Protein 4MIT (pdb70)

Nearest PDB structures (foldseek):
  4mit-assembly1_A  TM=1.002E+00  e=1.288E-35  Entamoeba histolytica HM-3:IMSS
  4js0-assembly1_A  TM=9.914E-01  e=3.539E-26  Homo sapiens
  2ov2-assembly11_D-2  TM=9.942E-01  e=1.252E-25  Homo sapiens
  7y4a-assembly4_G  TM=9.820E-01  e=1.829E-25  Homo sapiens
  7kdc-assembly2_B  TM=9.775E-01  e=5.908E-24  Homo sapiens

Structure (mmCIF, N/CA/C/O backbone):
data_4MIT
#
_entry.id   4MIT
#
_cell.length_a   49.322
_cell.length_b   211.957
_cell.length_c   49.780
_cell.angle_alpha   90.00
_cell.angle_beta   102.85
_cell.angle_gamma   90.00
#
_symmetry.space_group_name_H-M   'P 1 21 1'
#
loop_
_entity.id
_entity.type
_entity.pdbx_description
1 polymer 'Rho family GTPase'
2 polymer 'Serine/threonine protein kinase PAK, putative'
3 non-polymer "GUANOSINE-5'-TRIPHOSPHATE"
4 non-polymer 'MAGNESIUM ION'
5 water water
#
loop_
_atom_site.group_PDB
_atom_site.id
_atom_site.type_symbol
_atom_site.label_atom_id
_atom_site.label_alt_id
_atom_site.label_comp_id
_atom_site.label_asym_id
_atom_site.label_entity_id
_atom_site.label_seq_id
_atom_site.pdbx_PDB_ins_code
_atom_site.Cartn_x
_atom_site.Cartn_y
_atom_site.Cartn_z
_atom_site.occupancy
_atom_site.B_iso_or_equiv
_atom_site.auth_seq_id
_atom_site.auth_comp_id
_atom_site.auth_asym_id
_atom_site.auth_atom_id
_atom_site.pdbx_PDB_model_num
ATOM 1 N N . PRO A 1 8 ? 74.836 -53.003 66.721 1.00 55.62 8 PRO A N 1
ATOM 2 C CA . PRO A 1 8 ? 73.689 -52.388 66.041 1.00 55.36 8 PRO A CA 1
ATOM 3 C C . PRO A 1 8 ? 73.613 -50.894 66.315 1.00 54.15 8 PRO A C 1
ATOM 4 O O . PRO A 1 8 ? 73.914 -50.462 67.428 1.00 61.92 8 PRO A O 1
ATOM 8 N N . THR A 1 9 ? 73.202 -50.130 65.303 1.00 49.91 9 THR A N 1
ATOM 9 C CA . THR A 1 9 ? 73.153 -48.669 65.361 1.00 47.14 9 THR A CA 1
ATOM 10 C C . THR A 1 9 ? 71.874 -48.121 65.986 1.00 46.70 9 THR A C 1
ATOM 11 O O . THR A 1 9 ? 70.771 -48.557 65.648 1.00 43.58 9 THR A O 1
ATOM 15 N N . SER A 1 10 ? 72.024 -47.142 66.868 1.00 42.68 10 SER A N 1
ATOM 16 C CA . SE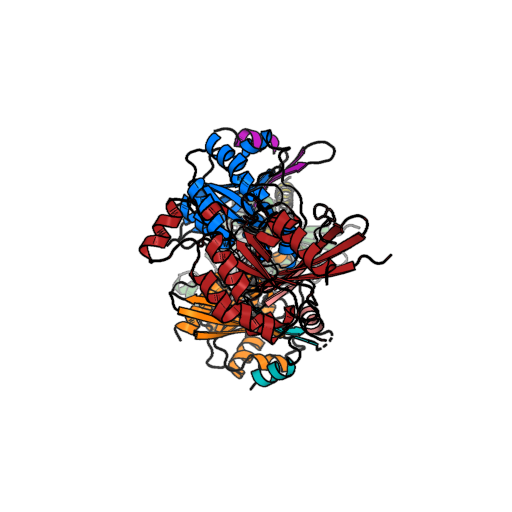R A 1 10 ? 70.884 -46.523 67.519 1.00 35.68 10 SER A CA 1
ATOM 17 C C . SER A 1 10 ? 70.491 -45.231 66.821 1.00 34.62 10 SER A C 1
ATOM 18 O O . SER A 1 10 ? 71.347 -44.394 66.542 1.00 37.58 10 SER A O 1
ATOM 21 N N . ILE A 1 11 ? 69.200 -45.073 66.540 1.00 30.47 11 ILE A N 1
ATOM 22 C CA . ILE A 1 11 ? 68.660 -43.824 66.004 1.00 28.33 11 ILE A CA 1
ATOM 23 C C . ILE A 1 11 ? 67.527 -43.321 66.900 1.00 29.31 11 ILE A C 1
ATOM 24 O O . ILE A 1 11 ? 66.615 -44.079 67.247 1.00 28.29 11 ILE A O 1
ATOM 29 N N . LYS A 1 12 ? 67.597 -42.058 67.303 1.00 29.50 12 LYS A N 1
ATOM 30 C CA . LYS A 1 12 ? 66.525 -41.460 68.089 1.00 27.17 12 LYS A CA 1
ATOM 31 C C . LYS A 1 12 ? 65.655 -40.531 67.257 1.00 25.14 12 LYS A C 1
ATOM 32 O O . LYS A 1 12 ? 66.110 -39.490 66.799 1.00 24.51 12 LYS A O 1
ATOM 38 N N . LEU A 1 13 ? 64.396 -40.907 67.082 1.00 26.76 13 LEU A N 1
ATOM 39 C CA . LEU A 1 13 ? 63.427 -40.082 66.363 1.00 23.51 13 LEU A CA 1
ATOM 40 C C . LEU A 1 13 ? 62.456 -39.443 67.349 1.00 19.52 13 LEU A C 1
ATOM 41 O O . LEU A 1 13 ? 61.898 -40.145 68.203 1.00 17.69 13 LEU A O 1
ATOM 46 N N . VAL A 1 14 ? 62.232 -38.133 67.225 1.00 19.73 14 VAL A N 1
ATOM 47 C CA . VAL A 1 14 ? 61.256 -37.449 68.074 1.00 17.04 14 VAL A CA 1
ATOM 48 C C . VAL A 1 14 ? 60.144 -36.812 67.235 1.00 21.19 14 VAL A C 1
ATOM 49 O O . VAL A 1 14 ? 60.437 -36.082 66.288 1.00 23.07 14 VAL A O 1
ATOM 53 N N . VAL A 1 15 ? 58.878 -37.067 67.585 1.00 19.31 15 VAL A N 1
ATOM 54 C CA . VAL A 1 15 ? 57.737 -36.465 66.876 1.00 20.56 15 VAL A CA 1
ATOM 55 C C . VAL A 1 15 ? 57.115 -35.328 67.670 1.00 19.68 15 VAL A C 1
ATOM 56 O O . VAL A 1 15 ? 56.882 -35.462 68.869 1.00 18.02 15 VAL A O 1
ATOM 60 N N . VAL A 1 16 ? 56.867 -34.198 67.018 1.00 16.52 16 VAL A N 1
ATOM 61 C CA . VAL A 1 16 ? 56.158 -33.106 67.677 1.00 16.81 16 VAL A CA 1
ATOM 62 C C . VAL A 1 16 ? 55.096 -32.532 66.736 1.00 23.71 16 VAL A C 1
ATOM 63 O O . VAL A 1 16 ? 55.100 -32.795 65.533 1.00 20.70 16 VAL A O 1
ATOM 67 N N . GLY A 1 17 ? 54.184 -31.745 67.281 1.00 24.17 17 GLY A N 1
ATOM 68 C CA . GLY A 1 17 ? 53.118 -31.191 66.476 1.00 23.85 17 GLY A CA 1
ATOM 69 C C . GLY A 1 17 ? 51.893 -31.024 67.335 1.00 24.77 17 GLY A C 1
ATOM 70 O O . GLY A 1 17 ? 51.815 -31.595 68.434 1.00 21.41 17 GLY A O 1
ATOM 71 N N . ASP A 1 18 ? 50.927 -30.273 66.813 1.00 22.02 18 ASP A N 1
ATOM 72 C CA . ASP A 1 18 ? 49.699 -29.976 67.532 1.00 23.03 18 ASP A CA 1
ATOM 73 C C . ASP A 1 18 ? 49.006 -31.239 68.035 1.00 24.51 18 ASP A C 1
ATOM 74 O O . ASP A 1 18 ? 49.210 -32.327 67.486 1.00 20.25 18 ASP A O 1
ATOM 79 N N . GLY A 1 19 ? 48.183 -31.084 69.071 1.00 23.64 19 GLY A N 1
ATOM 80 C CA . GLY A 1 19 ? 47.356 -32.169 69.563 1.00 19.89 19 GLY A CA 1
ATOM 81 C C . GLY A 1 19 ? 46.476 -32.691 68.445 1.00 26.58 19 GLY A C 1
ATOM 82 O O . GLY A 1 19 ? 45.994 -31.915 67.612 1.00 23.47 19 GLY A O 1
ATOM 83 N N . ALA A 1 20 ? 46.330 -34.010 68.378 1.00 23.35 20 ALA A N 1
ATOM 84 C CA . ALA A 1 20 ? 45.386 -34.634 67.454 1.00 25.65 20 ALA A CA 1
ATOM 85 C C . ALA A 1 20 ? 45.756 -34.533 65.982 1.00 24.18 20 ALA A C 1
ATOM 86 O O . ALA A 1 20 ? 44.942 -34.904 65.127 1.00 27.96 20 ALA A O 1
ATOM 88 N N . VAL A 1 21 ? 46.964 -34.083 65.658 1.00 21.03 21 VAL A N 1
ATOM 89 C CA . VAL A 1 21 ? 47.345 -34.116 64.247 1.00 23.44 21 VAL A CA 1
ATOM 90 C C . VAL A 1 21 ? 47.615 -35.552 63.808 1.00 23.67 21 VAL A C 1
ATOM 91 O O . VAL A 1 21 ? 47.623 -35.839 62.623 1.00 25.73 21 VAL A O 1
ATOM 95 N N . GLY A 1 22 ? 47.833 -36.449 64.761 1.00 21.52 22 GLY A N 1
ATOM 96 C CA . GLY A 1 22 ? 48.004 -37.859 64.434 1.00 21.28 22 GLY A CA 1
ATOM 97 C C . GLY A 1 22 ? 49.405 -38.422 64.636 1.00 21.98 22 GLY A C 1
ATOM 98 O O . GLY A 1 22 ? 49.805 -39.377 63.975 1.00 22.73 22 GLY A O 1
ATOM 99 N N . LYS A 1 23 ? 50.143 -37.857 65.586 1.00 21.52 23 LYS A N 1
ATOM 100 C CA . LYS A 1 23 ? 51.508 -38.290 65.839 1.00 21.85 23 LYS A CA 1
ATOM 101 C C . LYS A 1 23 ? 51.534 -39.733 66.378 1.00 21.69 23 LYS A C 1
ATOM 102 O O . LYS A 1 23 ? 52.291 -40.591 65.897 1.00 18.97 23 LYS A O 1
ATOM 108 N N . THR A 1 24 ? 50.668 -40.012 67.345 1.00 18.97 24 THR A N 1
ATOM 109 C CA . THR A 1 24 ? 50.651 -41.328 67.951 1.00 19.66 24 THR A CA 1
ATOM 110 C C . THR A 1 24 ? 50.198 -42.390 66.951 1.00 22.60 24 THR A C 1
ATOM 111 O O . THR A 1 24 ? 50.814 -43.449 66.859 1.00 25.03 24 THR A O 1
ATOM 115 N N . CYS A 1 25 ? 49.153 -42.100 66.182 1.00 20.07 25 CYS A N 1
ATOM 116 C CA . CYS A 1 25 ? 48.638 -43.071 65.208 1.00 27.41 25 CYS A CA 1
ATOM 117 C C . CYS A 1 25 ? 49.685 -43.381 64.156 1.00 25.54 25 CYS A C 1
ATOM 118 O O . CYS A 1 25 ? 49.798 -44.521 63.712 1.00 22.49 25 CYS A O 1
ATOM 121 N N . LEU A 1 26 ? 50.436 -42.346 63.773 1.00 22.30 26 LEU A N 1
ATOM 122 C CA . LEU A 1 26 ? 51.585 -42.483 62.891 1.00 20.06 26 LEU A CA 1
ATOM 123 C C . LEU A 1 26 ? 52.602 -43.516 63.409 1.00 23.80 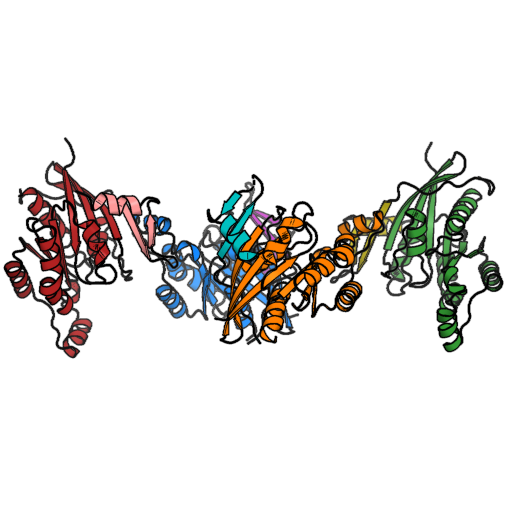26 LEU A C 1
ATOM 124 O O . LEU A 1 26 ? 53.039 -44.401 62.661 1.00 23.89 26 LEU A O 1
ATOM 129 N N . LEU A 1 27 ? 52.994 -43.390 64.680 1.00 23.65 27 LEU A N 1
ATOM 130 C CA . LEU A 1 27 ? 54.015 -44.268 65.243 1.00 23.01 27 LEU A CA 1
ATOM 131 C C . LEU A 1 27 ? 53.493 -45.685 65.376 1.00 22.94 27 LEU A C 1
ATOM 132 O O . LEU A 1 27 ? 54.192 -46.642 65.037 1.00 24.28 27 LEU A O 1
ATOM 137 N N . ILE A 1 28 ? 52.252 -45.813 65.843 1.00 22.80 28 ILE A N 1
ATOM 138 C CA . ILE A 1 28 ? 51.658 -47.123 66.104 1.00 22.63 28 ILE A CA 1
ATOM 139 C C . ILE A 1 28 ? 51.290 -47.866 64.821 1.00 24.69 28 ILE A C 1
ATOM 140 O O . ILE A 1 28 ? 51.493 -49.081 64.718 1.00 25.55 28 ILE A O 1
ATOM 145 N N . SER A 1 29 ? 50.742 -47.137 63.848 1.00 25.52 29 SER A N 1
ATOM 146 C CA . SER A 1 29 ? 50.369 -47.737 62.572 1.00 24.67 29 SER A CA 1
ATOM 147 C C . SER A 1 29 ? 51.593 -48.272 61.866 1.00 22.33 29 SER A C 1
ATOM 148 O O . SER A 1 29 ? 51.588 -49.364 61.321 1.00 24.62 29 SER A O 1
ATOM 151 N N . TYR A 1 30 ? 52.668 -47.511 61.947 1.00 26.84 30 TYR A N 1
ATOM 152 C CA . TYR A 1 30 ? 53.914 -47.908 61.344 1.00 25.50 30 TYR A CA 1
ATOM 153 C C . TYR A 1 30 ? 54.551 -49.105 62.056 1.00 30.92 30 TYR A C 1
ATOM 154 O O . TYR A 1 30 ? 54.976 -50.061 61.414 1.00 29.71 30 TYR A O 1
ATOM 163 N N . SER A 1 31 ? 54.578 -49.082 63.383 1.00 27.33 31 SER A N 1
ATOM 164 C CA . SER A 1 31 ? 55.350 -50.088 64.083 1.00 28.43 31 SER A CA 1
ATOM 165 C C . SER A 1 31 ? 54.649 -51.431 64.264 1.00 28.30 31 SER A C 1
ATOM 166 O O . SER A 1 31 ? 55.305 -52.477 64.228 1.00 30.61 31 SER A O 1
ATOM 169 N N . ILE A 1 32 ? 53.336 -51.431 64.470 1.00 26.44 32 ILE A N 1
ATOM 170 C CA . ILE A 1 32 ? 52.659 -52.708 64.736 1.00 27.49 32 ILE A CA 1
ATOM 171 C C . ILE A 1 32 ? 51.446 -52.962 63.855 1.00 31.36 32 ILE A C 1
ATOM 172 O O . ILE A 1 32 ? 50.610 -53.814 64.163 1.00 29.78 32 ILE A O 1
ATOM 177 N N . ARG A 1 33 ? 51.354 -52.194 62.772 1.00 29.72 33 ARG A N 1
ATOM 178 C CA . ARG A 1 33 ? 50.330 -52.374 61.742 1.00 30.05 33 ARG A CA 1
ATOM 179 C C . ARG A 1 33 ? 48.913 -52.323 62.295 1.00 28.78 33 ARG A C 1
ATOM 180 O O . ARG A 1 33 ? 48.077 -53.147 61.929 1.00 25.18 33 ARG A O 1
ATOM 188 N N . LYS A 1 34 ? 48.660 -51.381 63.198 1.00 27.09 34 LYS A N 1
ATOM 189 C CA . LYS A 1 34 ? 47.322 -51.170 63.735 1.00 28.69 34 LYS A CA 1
ATOM 190 C C . LYS A 1 34 ? 47.002 -49.683 63.817 1.00 27.02 34 LYS A C 1
ATOM 191 O O . LYS A 1 34 ? 47.885 -48.875 64.070 1.00 28.40 34 LYS A O 1
ATOM 197 N N . PHE A 1 35 ? 45.757 -49.322 63.545 1.00 24.24 35 PHE A N 1
ATOM 198 C CA . PHE A 1 35 ? 45.310 -47.934 63.634 1.00 28.14 35 PHE A CA 1
ATOM 199 C C . PHE A 1 35 ? 44.350 -47.731 64.804 1.00 32.01 35 PHE A C 1
ATOM 200 O O . PHE A 1 35 ? 43.207 -48.177 64.734 1.00 43.65 35 PHE A O 1
ATOM 208 N N . PRO A 1 36 ? 44.801 -47.030 65.865 1.00 27.58 36 PRO A N 1
ATOM 209 C CA . PRO A 1 36 ? 44.147 -46.813 67.167 1.00 38.46 36 PRO A CA 1
ATOM 210 C C . PRO A 1 36 ? 42.673 -46.327 67.162 1.00 46.86 36 PRO A C 1
ATOM 211 O O . PRO A 1 36 ? 41.904 -46.771 68.037 1.00 54.59 36 PRO A O 1
ATOM 215 N N . GLU A 1 37 ? 42.315 -45.379 66.293 1.00 43.43 37 GLU A N 1
ATOM 216 C CA . GLU A 1 37 ? 40.920 -44.876 66.196 1.00 50.49 37 GLU A CA 1
ATOM 217 C C . GLU A 1 37 ? 40.467 -44.010 67.380 1.00 46.96 37 GLU A C 1
ATOM 218 O O . GLU A 1 37 ? 40.003 -42.881 67.190 1.00 48.77 37 GLU A O 1
ATOM 224 N N . ASP A 1 38 ? 40.598 -44.539 68.596 1.00 42.04 38 ASP A N 1
ATOM 225 C CA . ASP A 1 38 ? 40.323 -43.739 69.785 1.00 44.86 38 ASP A CA 1
ATOM 226 C C . ASP A 1 38 ? 41.403 -42.680 69.945 1.00 42.72 38 ASP A C 1
ATOM 227 O O . ASP A 1 38 ? 42.572 -42.930 69.665 1.00 47.33 38 ASP A O 1
ATOM 232 N N . TYR A 1 39 ? 41.019 -41.482 70.352 1.00 33.71 39 TYR A N 1
ATOM 233 C CA . TYR A 1 39 ? 42.020 -40.471 70.628 1.00 34.31 39 TYR A CA 1
ATOM 234 C C . TYR A 1 39 ? 42.308 -40.353 72.119 1.00 37.12 39 TYR A C 1
ATOM 235 O O . TYR A 1 39 ? 41.450 -39.902 72.900 1.00 37.93 39 TYR A O 1
ATOM 244 N N . ILE A 1 40 ? 43.532 -40.725 72.498 1.00 33.23 40 ILE A N 1
ATOM 245 C CA . ILE A 1 40 ? 44.033 -40.466 73.841 1.00 26.42 40 ILE A CA 1
ATOM 246 C C . ILE A 1 40 ? 45.276 -39.597 73.751 1.00 25.43 40 ILE A C 1
ATOM 247 O O . ILE A 1 40 ? 46.320 -40.045 73.272 1.00 24.95 40 ILE A O 1
ATOM 252 N N . PRO A 1 41 ? 45.170 -38.351 74.214 1.00 25.16 41 PRO A N 1
ATOM 253 C CA . PRO A 1 41 ? 46.295 -37.413 74.178 1.00 25.83 41 PRO A CA 1
ATOM 254 C C . PRO A 1 41 ? 47.512 -37.989 74.891 1.00 28.53 41 PRO A C 1
ATOM 255 O O . PRO A 1 41 ? 47.393 -38.580 75.968 1.00 23.99 41 PRO A O 1
ATOM 259 N N . THR A 1 42 ? 48.665 -37.848 74.249 1.00 26.53 42 THR A N 1
ATOM 260 C CA . THR A 1 42 ? 49.912 -38.371 74.762 1.00 23.11 42 THR A CA 1
ATOM 261 C C . THR A 1 42 ? 50.451 -37.460 75.852 1.00 25.92 42 THR A C 1
ATOM 262 O O . THR A 1 42 ? 50.307 -36.236 75.766 1.00 23.03 42 THR A O 1
ATOM 266 N N . VAL A 1 43 ? 51.039 -38.052 76.894 1.00 24.06 43 VAL A N 1
ATOM 267 C CA . VAL A 1 43 ? 51.832 -37.269 77.830 1.00 23.93 43 VAL A CA 1
ATOM 268 C C . VAL A 1 43 ? 53.287 -37.546 77.525 1.00 24.26 43 VAL A C 1
ATOM 269 O O . VAL A 1 43 ? 54.054 -36.638 77.218 1.00 26.17 43 VAL A O 1
ATOM 273 N N . PHE A 1 44 ? 53.655 -38.815 77.600 1.00 24.40 44 PHE A N 1
ATOM 274 C CA . PHE A 1 44 ? 54.994 -39.230 77.263 1.00 21.46 44 PHE A CA 1
ATOM 275 C C . PHE A 1 44 ? 54.961 -40.718 76.881 1.00 27.22 44 PHE A C 1
ATOM 276 O O . PHE A 1 44 ? 54.373 -41.524 77.600 1.00 25.60 44 PHE A O 1
ATOM 284 N N . ASP A 1 45 ? 55.541 -41.081 75.736 1.00 25.56 45 ASP A N 1
ATOM 285 C CA . ASP A 1 45 ? 55.656 -42.494 75.354 1.00 25.49 45 ASP A CA 1
ATOM 286 C C . ASP A 1 45 ? 56.910 -42.749 74.531 1.00 26.12 45 ASP A C 1
ATOM 287 O O . ASP A 1 45 ? 57.182 -42.024 73.574 1.00 27.74 45 ASP A O 1
ATOM 292 N N . ASN A 1 46 ? 57.643 -43.799 74.888 1.00 21.39 46 ASN A N 1
ATOM 293 C CA . ASN A 1 46 ? 58.865 -44.180 74.199 1.00 23.57 46 ASN A CA 1
ATOM 294 C C . ASN A 1 46 ? 58.780 -45.605 73.722 1.00 22.42 46 ASN A C 1
ATOM 295 O O . ASN A 1 46 ? 58.468 -46.504 74.499 1.00 22.08 46 ASN A O 1
ATOM 300 N N . TYR A 1 47 ? 59.132 -45.814 72.467 1.00 20.25 47 TYR A N 1
ATOM 301 C CA . TYR A 1 47 ? 59.131 -47.136 71.896 1.00 22.52 47 TYR A CA 1
ATOM 302 C C . TYR A 1 47 ? 60.459 -47.420 71.216 1.00 24.08 47 TYR A C 1
ATOM 303 O O . TYR A 1 47 ? 61.199 -46.496 70.862 1.00 25.24 47 TYR A O 1
ATOM 312 N N . VAL A 1 48 ? 60.723 -48.701 70.985 1.00 20.59 48 VAL A N 1
ATOM 313 C CA . VAL A 1 48 ? 61.865 -49.108 70.192 1.00 25.60 48 VAL A CA 1
ATOM 314 C C . VAL A 1 48 ? 61.398 -50.194 69.203 1.00 28.58 48 VAL A C 1
ATOM 315 O O . VAL A 1 48 ? 60.616 -51.103 69.569 1.00 25.38 48 VAL A O 1
ATOM 319 N N . VAL A 1 49 ? 61.867 -50.099 67.958 1.00 27.95 49 VAL A N 1
ATOM 320 C CA . VAL A 1 49 ? 61.675 -51.173 66.977 1.00 28.02 49 VAL A CA 1
ATOM 321 C C . VAL A 1 49 ? 63.020 -51.558 66.380 1.00 30.35 49 VAL A C 1
ATOM 322 O O . VAL A 1 49 ? 63.972 -50.763 66.433 1.00 29.13 49 VAL A O 1
ATOM 326 N N . SER A 1 50 ? 63.074 -52.749 65.777 1.00 31.87 50 SER A N 1
ATOM 327 C CA . SER A 1 50 ? 64.261 -53.231 65.069 1.00 30.67 50 SER A CA 1
ATOM 328 C C . SER A 1 50 ? 64.016 -53.213 63.559 1.00 34.22 50 SER A C 1
ATOM 329 O O . SER A 1 50 ? 62.976 -53.673 63.091 1.00 36.28 50 SER A O 1
ATOM 332 N N . LEU A 1 51 ? 65.011 -52.740 62.812 1.00 36.71 51 LEU A N 1
ATOM 333 C CA . LEU A 1 51 ? 64.963 -52.607 61.363 1.00 33.54 51 LEU A CA 1
ATOM 334 C C . LEU A 1 51 ? 66.255 -53.126 60.805 1.00 38.91 51 LEU A C 1
ATOM 335 O O . LEU A 1 51 ? 67.265 -53.135 61.497 1.00 36.45 51 LEU A O 1
ATOM 340 N N . THR A 1 52 ? 66.258 -53.465 59.524 1.00 42.17 52 THR A N 1
ATOM 341 C CA . THR A 1 52 ? 67.526 -53.577 58.840 1.00 41.58 52 THR A CA 1
ATOM 342 C C . THR A 1 52 ? 67.556 -52.513 57.748 1.00 45.04 52 THR A C 1
ATOM 343 O O . THR A 1 52 ? 66.553 -52.279 57.067 1.00 40.99 52 THR A O 1
ATOM 347 N N . ALA A 1 53 ? 68.706 -51.855 57.612 1.00 47.50 53 ALA A N 1
ATOM 348 C CA . ALA A 1 53 ? 68.965 -50.946 56.503 1.00 45.38 53 ALA A CA 1
ATOM 349 C C . ALA A 1 53 ? 70.191 -51.509 55.808 1.00 55.67 53 ALA A C 1
ATOM 350 O O . ALA A 1 53 ? 71.320 -51.352 56.287 1.00 58.65 53 ALA A O 1
ATOM 352 N N . GLY A 1 54 ? 69.953 -52.193 54.691 1.00 57.01 54 GLY A N 1
ATOM 353 C CA . GLY A 1 54 ? 70.956 -53.037 54.075 1.00 51.56 54 GLY A CA 1
ATOM 354 C C . GLY A 1 54 ? 71.226 -54.218 54.988 1.00 58.47 54 GLY A C 1
ATOM 355 O O . GLY A 1 54 ? 70.303 -54.939 55.371 1.00 57.05 54 GLY A O 1
ATOM 356 N N . THR A 1 55 ? 72.479 -54.402 55.379 1.00 62.16 55 THR A N 1
ATOM 357 C CA . THR A 1 55 ? 72.817 -55.483 56.301 1.00 62.87 55 THR A CA 1
ATOM 358 C C . THR A 1 55 ? 72.986 -54.943 57.711 1.00 60.41 55 THR A C 1
ATOM 359 O O . THR A 1 55 ? 73.207 -55.701 58.661 1.00 56.77 55 THR A O 1
ATOM 363 N N . ARG A 1 56 ? 72.876 -53.624 57.843 1.00 60.85 56 ARG A N 1
ATOM 364 C CA . ARG A 1 56 ? 73.117 -52.982 59.130 1.00 58.45 56 ARG A CA 1
ATOM 365 C C . ARG A 1 56 ? 71.871 -53.114 60.019 1.00 52.58 56 ARG A C 1
ATOM 366 O O . ARG A 1 56 ? 70.751 -52.789 59.603 1.00 46.72 56 ARG A O 1
ATOM 374 N N . GLN A 1 57 ? 72.076 -53.647 61.222 1.00 49.21 57 GLN A N 1
ATOM 375 C CA . GLN A 1 57 ? 71.012 -53.809 62.203 1.00 43.24 57 GLN A CA 1
ATOM 376 C C . GLN A 1 57 ? 70.763 -52.453 62.873 1.00 48.34 57 GLN A C 1
ATOM 377 O O . GLN A 1 57 ? 71.710 -51.765 63.275 1.00 43.97 57 GLN A O 1
ATOM 383 N N . ILE A 1 58 ? 69.493 -52.089 63.030 1.00 43.11 58 ILE A N 1
ATOM 384 C CA . ILE A 1 58 ? 69.123 -50.760 63.512 1.00 37.18 58 ILE A CA 1
ATOM 385 C C . ILE A 1 58 ? 68.138 -50.847 64.661 1.00 36.51 58 ILE A C 1
ATOM 386 O O . ILE A 1 58 ? 67.119 -51.530 64.552 1.00 30.72 58 ILE A O 1
ATOM 391 N N . GLN A 1 59 ? 68.448 -50.160 65.761 1.00 39.34 59 GLN A N 1
ATOM 392 C CA . GLN A 1 59 ? 67.466 -49.921 66.812 1.00 37.18 59 GLN A CA 1
ATOM 393 C C . GLN A 1 59 ? 66.917 -48.514 66.659 1.00 32.01 59 GLN A C 1
ATOM 394 O O . GLN A 1 59 ? 67.620 -47.527 66.906 1.00 35.31 59 GLN A O 1
ATOM 400 N N . LEU A 1 60 ? 65.663 -48.423 66.230 1.00 33.09 60 LEU A N 1
ATOM 401 C CA . LEU A 1 60 ? 65.019 -47.126 66.015 1.00 30.56 60 LEU A CA 1
ATOM 402 C C . LEU A 1 60 ? 64.155 -46.755 67.209 1.00 26.36 60 LEU A C 1
ATOM 403 O O . LEU A 1 60 ? 63.121 -47.376 67.446 1.00 27.57 60 LEU A O 1
ATOM 408 N N . ALA A 1 61 ? 64.589 -45.755 67.971 1.00 27.21 61 ALA A N 1
ATOM 409 C CA . ALA A 1 61 ? 63.843 -45.314 69.144 1.00 24.67 61 ALA A CA 1
ATOM 410 C C . ALA A 1 61 ? 62.834 -44.237 68.771 1.00 24.50 61 ALA A C 1
ATOM 411 O O . ALA A 1 61 ? 63.197 -43.195 68.196 1.00 23.69 61 ALA A O 1
ATOM 413 N N . LEU A 1 62 ? 61.572 -44.472 69.117 1.00 23.57 62 LEU A N 1
ATOM 414 C CA . LEU A 1 62 ? 60.512 -43.537 68.747 1.00 22.63 62 LEU A CA 1
ATOM 415 C C . LEU A 1 62 ? 59.999 -42.828 69.990 1.00 20.69 62 LEU A C 1
ATOM 416 O O . LEU A 1 62 ? 59.457 -43.459 70.896 1.00 24.46 62 LEU A O 1
ATOM 421 N N . TRP A 1 63 ? 60.206 -41.524 70.038 1.00 18.92 63 TRP A N 1
ATOM 422 C CA . TRP A 1 63 ? 59.829 -40.712 71.193 1.00 22.81 63 TRP A CA 1
ATOM 423 C C . TRP A 1 63 ? 58.579 -39.875 70.860 1.00 23.98 63 TRP A C 1
ATOM 424 O O . TRP A 1 63 ? 58.647 -38.878 70.120 1.00 21.02 63 TRP A O 1
ATOM 435 N N . ASP A 1 64 ? 57.450 -40.270 71.430 1.00 23.96 64 ASP A N 1
ATOM 436 C CA . ASP A 1 64 ? 56.182 -39.621 71.173 1.00 21.73 64 ASP A CA 1
ATOM 437 C C . ASP A 1 64 ? 55.990 -38.521 72.199 1.00 20.15 64 ASP A C 1
ATOM 438 O O . ASP A 1 64 ? 56.268 -38.709 73.384 1.00 19.71 64 ASP A O 1
ATOM 443 N N . THR A 1 65 ? 55.548 -37.355 71.748 1.00 19.12 65 THR A N 1
ATOM 444 C CA . THR A 1 65 ? 55.414 -36.219 72.656 1.00 17.31 65 THR A CA 1
ATOM 445 C C . THR A 1 65 ? 53.988 -35.692 72.669 1.00 20.46 65 THR A C 1
ATOM 446 O O . THR A 1 65 ? 53.190 -35.997 71.775 1.00 20.97 65 THR A O 1
ATOM 450 N N . ALA A 1 66 ? 53.708 -34.832 73.638 1.00 20.76 66 ALA A N 1
ATOM 451 C CA . ALA A 1 66 ? 52.399 -34.234 73.809 1.00 20.36 66 ALA A CA 1
ATOM 452 C C . ALA A 1 66 ? 52.212 -32.971 72.976 1.00 21.41 66 ALA A C 1
ATOM 453 O O . ALA A 1 66 ? 53.001 -32.026 73.096 1.00 21.48 66 ALA A O 1
ATOM 455 N N . GLY A 1 67 ? 51.150 -32.933 72.176 1.00 19.46 67 GLY A N 1
ATOM 456 C CA . GLY A 1 67 ? 50.819 -31.745 71.404 1.00 19.67 67 GLY A CA 1
ATOM 457 C C . GLY A 1 67 ? 50.121 -30.689 72.238 1.00 22.05 67 GLY A C 1
ATOM 458 O O . GLY A 1 67 ? 50.195 -29.489 71.946 1.00 24.39 67 GLY A O 1
ATOM 459 N N . LEU A 1 68 ? 49.429 -31.126 73.285 1.00 21.70 68 LEU A N 1
ATOM 460 C CA . LEU A 1 68 ? 48.713 -30.183 74.128 1.00 22.64 68 LEU A CA 1
ATOM 461 C C . LEU A 1 68 ? 49.651 -29.262 74.896 1.00 27.09 68 LEU A C 1
ATOM 462 O O . LEU A 1 68 ? 50.694 -29.701 75.412 1.00 25.57 68 LEU A O 1
ATOM 467 N N . GLU A 1 69 ? 49.260 -27.990 75.012 1.00 26.86 69 GLU A N 1
ATOM 468 C CA . GLU A 1 69 ? 50.161 -26.997 75.574 1.00 28.67 69 GLU A CA 1
ATOM 469 C C . GLU A 1 69 ? 50.336 -27.144 77.093 1.00 25.27 69 GLU A C 1
ATOM 470 O O . GLU A 1 69 ? 51.233 -26.547 77.660 1.00 27.64 69 GLU A O 1
ATOM 476 N N . GLU A 1 70 ? 49.485 -27.940 77.735 1.00 27.93 70 GLU A N 1
ATOM 477 C CA . GLU A 1 70 ? 49.616 -28.260 79.160 1.00 27.60 70 GLU A CA 1
ATOM 478 C C . GLU A 1 70 ? 50.971 -28.869 79.486 1.00 28.17 70 GLU A C 1
ATOM 479 O O . GLU A 1 70 ? 51.445 -28.747 80.612 1.00 24.01 70 GLU A O 1
ATOM 485 N N . TYR A 1 71 ? 51.578 -29.536 78.506 1.00 25.25 71 TYR A N 1
ATOM 486 C CA . TYR A 1 71 ? 52.826 -30.261 78.731 1.00 25.24 71 TYR A CA 1
ATOM 487 C C . TYR A 1 71 ? 54.033 -29.529 78.135 1.00 24.88 71 TYR A C 1
ATOM 488 O O . TYR A 1 71 ? 55.117 -30.121 77.976 1.00 21.86 71 TYR A O 1
ATOM 497 N N . ASP A 1 72 ? 53.846 -28.239 77.851 1.00 20.46 72 ASP A N 1
ATOM 498 C CA . ASP A 1 72 ? 54.877 -27.415 77.225 1.00 23.32 72 ASP A CA 1
ATOM 499 C C . ASP A 1 72 ? 56.197 -27.383 77.982 1.00 21.60 72 ASP A C 1
ATOM 500 O O . ASP A 1 72 ? 57.261 -27.262 77.365 1.00 21.21 72 ASP A O 1
ATOM 505 N N . GLN A 1 73 ? 56.135 -27.443 79.309 1.00 21.83 73 GLN A N 1
ATOM 506 C CA . GLN A 1 73 ? 57.351 -27.348 80.111 1.00 21.36 73 GLN A CA 1
ATOM 507 C C . GLN A 1 73 ? 57.997 -28.727 80.324 1.00 21.63 73 GLN A C 1
ATOM 508 O O . GLN A 1 73 ? 59.177 -28.808 80.660 1.00 22.07 73 GLN A O 1
ATOM 514 N N . LEU A 1 74 ? 57.230 -29.797 80.094 1.00 21.41 74 LEU A N 1
ATOM 515 C CA . LEU A 1 74 ? 57.742 -31.173 80.167 1.00 22.00 74 LEU A CA 1
ATOM 516 C C . LEU A 1 74 ? 58.294 -31.628 78.835 1.00 22.18 74 LEU A C 1
ATOM 517 O O . LEU A 1 74 ? 59.216 -32.444 78.793 1.00 20.10 74 LEU A O 1
ATOM 522 N N . ARG A 1 75 ? 57.712 -31.130 77.746 1.00 18.74 75 ARG A N 1
ATOM 523 C CA . ARG A 1 75 ? 58.096 -31.614 76.420 1.00 19.83 75 ARG A CA 1
ATOM 524 C C . ARG A 1 75 ? 59.607 -31.631 76.152 1.00 17.48 75 ARG A C 1
ATOM 525 O O . ARG A 1 75 ? 60.119 -32.649 75.670 1.00 20.23 75 ARG A O 1
ATOM 533 N N . PRO A 1 76 ? 60.339 -30.554 76.501 1.00 17.92 76 PRO A N 1
ATOM 534 C CA . PRO A 1 76 ? 61.790 -30.636 76.207 1.00 18.89 76 PRO A CA 1
ATOM 535 C C . PRO A 1 76 ? 62.583 -31.806 76.860 1.00 18.51 76 PRO A C 1
ATOM 536 O O . PRO A 1 76 ? 63.701 -32.111 76.427 1.00 21.34 76 PRO A O 1
ATOM 540 N N . LEU A 1 77 ? 62.023 -32.503 77.838 1.00 21.21 77 LEU A N 1
ATOM 541 C CA . LEU A 1 77 ? 62.710 -33.691 78.371 1.00 21.43 77 LEU A CA 1
ATOM 542 C C . LEU A 1 77 ? 63.007 -34.745 77.293 1.00 21.32 77 LEU A C 1
ATOM 543 O O . LEU A 1 77 ? 63.936 -35.556 77.435 1.00 21.35 77 LEU A O 1
ATOM 548 N N . SER A 1 78 ? 62.227 -34.720 76.215 1.00 19.09 78 SER A N 1
ATOM 549 C CA . SER A 1 78 ? 62.372 -35.677 75.114 1.00 21.73 78 SER A CA 1
ATOM 550 C C . SER A 1 78 ? 63.429 -35.311 74.097 1.00 21.74 78 SER A C 1
ATOM 551 O O . SER A 1 78 ? 63.741 -36.127 73.223 1.00 19.35 78 SER A O 1
ATOM 554 N N . TYR A 1 79 ? 63.977 -34.103 74.206 1.00 23.16 79 TYR A N 1
ATOM 555 C CA . TYR A 1 79 ? 64.776 -33.558 73.116 1.00 25.93 79 TYR A CA 1
ATOM 556 C C . TYR A 1 79 ? 66.280 -33.876 73.125 1.00 29.69 79 TYR A C 1
ATOM 557 O O . TYR A 1 79 ? 66.960 -33.635 72.128 1.00 36.43 79 TYR A O 1
ATOM 566 N N . SER A 1 80 ? 66.801 -34.445 74.204 1.00 22.70 80 SER A N 1
ATOM 567 C CA . SER A 1 80 ? 68.246 -34.596 74.306 1.00 26.73 80 SER A CA 1
ATOM 568 C C . SER A 1 80 ? 68.782 -35.618 73.344 1.00 25.79 80 SER A C 1
ATOM 569 O O . SER A 1 80 ? 68.224 -36.713 73.224 1.00 23.56 80 SER A O 1
ATOM 572 N N . SER A 1 81 ? 69.864 -35.253 72.663 1.00 25.31 81 SER A N 1
ATOM 573 C CA . SER A 1 81 ? 70.594 -36.206 71.838 1.00 30.45 81 SER A CA 1
ATOM 574 C C . SER A 1 81 ? 69.702 -36.876 70.793 1.00 27.16 81 SER A C 1
ATOM 575 O O . SER A 1 81 ? 69.765 -38.097 70.587 1.00 26.98 81 SER A O 1
ATOM 578 N N . ALA A 1 82 ? 68.860 -36.077 70.154 1.00 24.66 82 ALA A N 1
ATOM 579 C CA . ALA A 1 82 ? 67.946 -36.590 69.144 1.00 27.32 82 ALA A CA 1
ATOM 580 C C . ALA A 1 82 ? 68.715 -36.842 67.870 1.00 30.97 82 ALA A C 1
ATOM 581 O O . ALA A 1 82 ? 69.686 -36.142 67.596 1.00 35.54 82 ALA A O 1
ATOM 583 N N . SER A 1 83 ? 68.305 -37.844 67.099 1.00 29.55 83 SER A N 1
ATOM 584 C CA . SER A 1 83 ? 68.914 -38.049 65.799 1.00 28.46 83 SER A CA 1
ATOM 585 C C . SER A 1 83 ? 68.133 -37.294 64.722 1.00 31.43 83 SER A C 1
ATOM 586 O O . SER A 1 83 ? 68.707 -36.820 63.739 1.00 32.62 83 SER A O 1
ATOM 589 N N . ILE A 1 84 ? 66.826 -37.158 64.925 1.00 30.11 84 ILE A N 1
ATOM 590 C CA . ILE A 1 84 ? 65.950 -36.581 63.912 1.00 29.88 84 ILE A CA 1
ATOM 591 C C . ILE A 1 84 ? 64.612 -36.199 64.533 1.00 28.98 84 ILE A C 1
ATOM 592 O O . ILE A 1 84 ? 64.147 -36.832 65.481 1.00 30.22 84 ILE A O 1
ATOM 597 N N . PHE A 1 85 ? 64.022 -35.132 64.021 1.00 26.01 85 PHE A N 1
ATOM 598 C CA . PHE A 1 85 ? 62.693 -34.709 64.418 1.00 25.69 85 PHE A CA 1
ATOM 599 C C . PHE A 1 85 ? 61.695 -34.865 63.260 1.00 30.58 85 PHE A C 1
ATOM 600 O O . PHE A 1 85 ? 62.018 -34.529 62.111 1.00 27.27 85 PHE A O 1
ATOM 608 N N . LEU A 1 86 ? 60.507 -35.395 63.561 1.00 24.22 86 LEU A N 1
ATOM 609 C CA . LEU A 1 86 ? 59.358 -35.263 62.674 1.00 24.78 86 LEU A CA 1
ATOM 610 C C . LEU A 1 86 ? 58.498 -34.133 63.218 1.00 21.36 86 LEU A C 1
ATOM 611 O O . LEU A 1 86 ? 58.112 -34.167 64.386 1.00 20.30 86 LEU A O 1
ATOM 616 N N . ILE A 1 87 ? 58.238 -33.107 62.415 1.00 21.66 87 ILE A N 1
ATOM 617 C CA . ILE A 1 87 ? 57.282 -32.083 62.833 1.00 20.32 87 ILE A CA 1
ATOM 618 C C . ILE A 1 87 ? 56.026 -32.311 61.999 1.00 23.89 87 ILE A C 1
ATOM 619 O O . ILE A 1 87 ? 56.091 -32.356 60.767 1.00 24.69 87 ILE A O 1
ATOM 624 N N . CYS A 1 88 ? 54.889 -32.467 62.664 1.00 23.95 88 CYS A N 1
ATOM 625 C CA . CYS A 1 88 ? 53.665 -32.917 62.004 1.00 23.25 88 CYS A CA 1
ATOM 626 C C . CYS A 1 88 ? 52.594 -31.827 61.997 1.00 26.61 88 CYS A C 1
ATOM 627 O O . CYS A 1 88 ? 52.512 -31.020 62.933 1.00 23.88 88 CYS A O 1
ATOM 630 N N . PHE A 1 89 ? 51.819 -31.771 60.913 1.00 25.89 89 PHE A N 1
ATOM 631 C CA . PHE A 1 89 ? 50.588 -30.974 60.862 1.00 24.54 89 PHE A CA 1
ATOM 632 C C . PHE A 1 89 ? 49.598 -31.775 60.024 1.00 23.70 89 PHE A C 1
ATOM 633 O O . PHE A 1 89 ? 50.003 -32.560 59.155 1.00 23.61 89 PHE A O 1
ATOM 641 N N . SER A 1 90 ? 48.309 -31.597 60.286 1.00 23.81 90 SER A N 1
ATOM 642 C CA . SER A 1 90 ? 47.279 -32.278 59.502 1.00 28.31 90 SER A CA 1
ATOM 643 C C . SER A 1 90 ? 46.943 -31.478 58.232 1.00 28.14 90 SER A C 1
ATOM 644 O O . SER A 1 90 ? 46.710 -30.276 58.309 1.00 31.24 90 SER A O 1
ATOM 647 N N . VAL A 1 91 ? 46.931 -32.125 57.069 1.00 27.39 91 VAL A N 1
ATOM 648 C CA . VAL A 1 91 ? 46.588 -31.412 55.832 1.00 33.04 91 VAL A CA 1
ATOM 649 C C . VAL A 1 91 ? 45.187 -30.796 55.843 1.00 31.77 91 VAL A C 1
ATOM 650 O O . VAL A 1 91 ? 44.875 -29.980 54.994 1.00 38.30 91 VAL A O 1
ATOM 654 N N . THR A 1 92 ? 44.345 -31.177 56.793 1.00 29.79 92 THR A N 1
ATOM 655 C CA . THR A 1 92 ? 43.040 -30.550 56.902 1.00 27.79 92 THR A CA 1
ATOM 656 C C . THR A 1 92 ? 42.964 -29.661 58.148 1.00 32.77 92 THR A C 1
ATOM 657 O O . THR A 1 92 ? 41.878 -29.293 58.617 1.00 31.10 92 THR A O 1
ATOM 661 N N . SER A 1 93 ? 44.122 -29.271 58.665 1.00 28.23 93 SER A N 1
ATOM 662 C CA . SER A 1 93 ? 44.126 -28.294 59.741 1.00 29.66 93 SER A CA 1
ATOM 663 C C . SER A 1 93 ? 45.182 -27.215 59.538 1.00 33.58 93 SER A C 1
ATOM 664 O O . SER A 1 93 ? 46.312 -27.312 60.032 1.00 33.22 93 SER A O 1
ATOM 667 N N . SER A 1 94 ? 44.758 -26.149 58.875 1.00 30.65 94 SER A N 1
ATOM 668 C CA . SER A 1 94 ? 45.596 -25.006 58.596 1.00 31.62 94 SER A CA 1
ATOM 669 C C . SER A 1 94 ? 46.049 -24.343 59.895 1.00 28.80 94 SER A C 1
ATOM 670 O O . SER A 1 94 ? 47.081 -23.648 59.944 1.00 31.69 94 SER A O 1
ATOM 673 N N . VAL A 1 95 ? 45.248 -24.518 60.940 1.00 30.90 95 VAL A N 1
ATOM 674 C CA . VAL A 1 95 ? 45.644 -24.068 62.268 1.00 30.10 95 VAL A CA 1
ATOM 675 C C . VAL A 1 95 ? 46.943 -24.801 62.687 1.00 31.12 95 VAL A C 1
ATOM 676 O O . VAL A 1 95 ? 47.897 -24.170 63.161 1.00 30.95 95 VAL A O 1
ATOM 680 N N . SER A 1 96 ? 46.979 -26.122 62.472 1.00 27.99 96 SER A N 1
ATOM 681 C CA . SER A 1 96 ? 48.152 -26.928 62.827 1.00 32.23 96 SER A CA 1
ATOM 682 C C . SER A 1 96 ? 49.344 -26.601 61.927 1.00 33.72 96 SER A C 1
ATOM 683 O O . SER A 1 96 ? 50.513 -26.673 62.348 1.00 27.00 96 SER A O 1
ATOM 686 N N . TYR A 1 97 ? 49.038 -26.221 60.690 1.00 30.84 97 TYR A N 1
ATOM 687 C CA . TYR A 1 97 ? 50.068 -25.801 59.765 1.00 28.19 97 TYR A CA 1
ATOM 688 C C . TYR A 1 97 ? 50.712 -24.517 60.276 1.00 30.52 97 TYR A C 1
ATOM 689 O O . TYR A 1 97 ? 51.950 -24.402 60.301 1.00 31.70 97 TYR A O 1
ATOM 698 N N . ASP A 1 98 ? 49.883 -23.559 60.694 1.00 27.25 98 ASP A N 1
ATOM 699 C CA . ASP A 1 98 ? 50.413 -22.285 61.168 1.00 29.37 98 ASP A CA 1
ATOM 700 C C . ASP A 1 98 ? 51.241 -22.467 62.433 1.00 29.85 98 ASP A C 1
ATOM 701 O O . ASP A 1 98 ? 52.234 -21.772 62.639 1.00 28.26 98 ASP A O 1
ATOM 706 N N . ASN A 1 99 ? 50.799 -23.383 63.290 1.00 31.42 99 ASN A N 1
ATOM 707 C CA . ASN A 1 99 ? 51.479 -23.631 64.555 1.00 31.03 99 ASN A CA 1
ATOM 708 C C . ASN A 1 99 ? 52.847 -24.242 64.351 1.00 25.20 99 ASN A C 1
ATOM 709 O O . ASN A 1 99 ? 53.715 -24.113 65.208 1.00 29.26 99 ASN A O 1
ATOM 714 N N . VAL A 1 100 ? 53.042 -24.892 63.211 1.00 24.11 100 VAL A N 1
ATOM 715 C CA . VAL A 1 100 ? 54.373 -25.340 62.860 1.00 26.68 100 VAL A CA 1
ATOM 716 C C . VAL A 1 100 ? 55.269 -24.106 62.793 1.00 32.43 100 VAL A C 1
ATOM 717 O O . VAL A 1 100 ? 56.373 -24.093 63.347 1.00 33.56 100 VAL A O 1
ATOM 721 N N . ILE A 1 101 ? 54.740 -23.035 62.203 1.00 31.04 101 ILE A N 1
ATOM 722 C CA . ILE A 1 101 ? 55.478 -21.788 62.063 1.00 30.20 101 ILE A CA 1
ATOM 723 C C . ILE A 1 101 ? 55.660 -21.016 63.377 1.00 30.31 101 ILE A C 1
ATOM 724 O O . ILE A 1 101 ? 56.766 -20.566 63.675 1.00 27.99 101 ILE A O 1
ATOM 729 N N . THR A 1 102 ? 54.605 -20.881 64.180 1.00 26.42 102 THR A N 1
ATOM 730 C CA . THR A 1 102 ? 54.703 -20.045 65.373 1.00 28.23 102 THR A CA 1
ATOM 731 C C . THR A 1 102 ? 55.296 -20.767 66.600 1.00 28.62 102 THR A C 1
ATOM 732 O O . THR A 1 102 ? 55.892 -20.127 67.466 1.00 30.44 102 THR A O 1
ATOM 736 N N . LYS A 1 103 ? 55.137 -22.088 66.666 1.00 26.67 103 LYS A N 1
ATOM 737 C CA . LYS A 1 103 ? 55.519 -22.862 67.850 1.00 24.63 103 LYS A CA 1
ATOM 738 C C . LYS A 1 103 ? 56.548 -23.976 67.609 1.00 25.62 103 LYS A C 1
ATOM 739 O O . LYS A 1 103 ? 57.650 -23.936 68.171 1.00 27.91 103 LYS A O 1
ATOM 745 N N . TRP A 1 104 ? 56.190 -24.967 66.791 1.00 21.99 104 TRP A N 1
ATOM 746 C CA . TRP A 1 104 ? 56.976 -26.204 66.731 1.00 25.81 104 TRP A CA 1
ATOM 747 C C . TRP A 1 104 ? 58.368 -26.058 66.147 1.00 27.05 104 TRP A C 1
ATOM 748 O O . TRP A 1 104 ? 59.342 -26.500 66.756 1.00 28.04 104 TRP A O 1
ATOM 759 N N . HIS A 1 105 ? 58.477 -25.436 64.982 1.00 28.69 105 HIS A N 1
ATOM 760 C CA . HIS A 1 105 ? 59.801 -25.153 64.434 1.00 30.33 105 HIS A CA 1
ATOM 761 C C . HIS A 1 105 ? 60.664 -24.307 65.390 1.00 28.29 105 HIS A C 1
ATOM 762 O O . HIS A 1 105 ? 61.812 -24.676 65.669 1.00 31.01 105 HIS A O 1
ATOM 769 N N . PRO A 1 106 ? 60.113 -23.190 65.917 1.00 27.32 106 PRO A N 1
ATOM 770 C CA . PRO A 1 106 ? 60.933 -22.464 66.898 1.00 27.43 106 PRO A CA 1
ATOM 771 C C . PRO A 1 106 ? 61.326 -23.309 68.117 1.00 32.63 106 PRO A C 1
ATOM 772 O O . PRO A 1 106 ? 62.476 -23.223 68.574 1.00 28.02 106 PRO A O 1
ATOM 776 N N . GLU A 1 107 ? 60.408 -24.137 68.612 1.00 31.53 107 GLU A N 1
ATOM 777 C CA . GLU A 1 107 ? 60.716 -24.945 69.786 1.00 29.23 107 GLU A CA 1
ATOM 778 C C . GLU A 1 107 ? 61.874 -25.886 69.516 1.00 27.12 107 GLU A C 1
ATOM 779 O O . GLU A 1 107 ? 62.849 -25.936 70.268 1.00 23.73 107 GLU A O 1
ATOM 785 N N . VAL A 1 108 ? 61.771 -26.598 68.406 1.00 27.13 108 VAL A N 1
ATOM 786 C CA . VAL A 1 108 ? 62.777 -27.562 68.011 1.00 22.87 108 VAL A CA 1
ATOM 787 C C . VAL A 1 108 ? 64.178 -26.965 67.839 1.00 28.20 108 VAL A C 1
ATOM 788 O O . VAL A 1 108 ? 65.149 -27.480 68.403 1.00 30.64 108 VAL A O 1
ATOM 792 N N . ILE A 1 109 ? 64.298 -25.887 67.073 1.00 27.17 109 ILE A N 1
ATOM 793 C CA . ILE A 1 109 ? 65.624 -25.311 66.825 1.00 27.69 109 ILE A CA 1
ATOM 794 C C . ILE A 1 109 ? 66.236 -24.650 68.060 1.00 28.68 109 ILE A C 1
ATOM 795 O O . ILE A 1 109 ? 67.456 -24.577 68.193 1.00 32.43 109 ILE A O 1
ATOM 800 N N . HIS A 1 110 ? 65.390 -24.176 68.966 1.00 27.93 110 HIS A N 1
ATOM 801 C CA . HIS A 1 110 ? 65.883 -23.614 70.212 1.00 27.78 110 HIS A CA 1
ATOM 802 C C . HIS A 1 110 ? 66.689 -24.637 70.997 1.00 29.72 110 HIS A C 1
ATOM 803 O O . HIS A 1 110 ? 67.714 -24.285 71.601 1.00 28.07 110 HIS A O 1
ATOM 810 N N . PHE A 1 111 ? 66.241 -25.897 70.965 1.00 28.56 111 PHE A N 1
ATOM 811 C CA . PHE A 1 111 ? 66.873 -26.971 71.735 1.00 23.69 111 PHE A CA 1
ATOM 812 C C . PHE A 1 111 ? 67.839 -27.834 70.926 1.00 25.88 111 PHE A C 1
ATOM 813 O O . PHE A 1 111 ? 68.820 -28.349 71.461 1.00 23.17 111 PHE A O 1
ATOM 821 N N . ALA A 1 112 ? 67.538 -28.013 69.642 1.00 27.73 112 ALA A N 1
ATOM 822 C CA . ALA A 1 112 ? 68.364 -28.841 68.764 1.00 28.62 112 ALA A CA 1
ATOM 823 C C . ALA A 1 112 ? 68.448 -28.230 67.366 1.00 33.95 112 ALA A C 1
ATOM 824 O O . ALA A 1 112 ? 67.865 -28.762 66.405 1.00 29.65 112 ALA A O 1
ATOM 826 N N . PRO A 1 113 ? 69.171 -27.104 67.253 1.00 35.70 113 PRO A N 1
ATOM 827 C CA . PRO A 1 113 ? 69.239 -26.307 66.022 1.00 31.61 113 PRO A CA 1
ATOM 828 C C . PRO A 1 113 ? 69.910 -27.044 64.857 1.00 30.07 113 PRO A C 1
ATOM 829 O O . PRO A 1 113 ? 69.651 -26.699 63.707 1.00 32.91 113 PRO A O 1
ATOM 833 N N . LYS A 1 114 ? 70.729 -28.055 65.149 1.00 32.94 114 LYS A N 1
ATOM 834 C CA . LYS A 1 114 ? 71.498 -28.751 64.113 1.00 32.10 114 LYS A CA 1
ATOM 835 C C . LYS A 1 114 ? 70.920 -30.128 63.730 1.00 39.30 114 LYS A C 1
ATOM 836 O O . LYS A 1 114 ? 71.468 -30.831 62.871 1.00 35.48 114 LYS A O 1
ATOM 842 N N . VAL A 1 115 ? 69.797 -30.502 64.343 1.00 36.72 115 VAL A N 1
ATOM 843 C CA . VAL A 1 115 ? 69.190 -31.811 64.086 1.00 33.23 115 VAL A CA 1
ATOM 844 C C . VAL A 1 115 ? 68.208 -31.772 62.905 1.00 30.05 115 VAL A C 1
ATOM 845 O O . VAL A 1 115 ? 67.313 -30.923 62.840 1.00 26.11 115 VAL A O 1
ATOM 849 N N . PRO A 1 116 ? 68.385 -32.697 61.959 1.00 29.40 116 PRO A N 1
ATOM 850 C CA . PRO A 1 116 ? 67.540 -32.695 60.761 1.00 26.69 116 PRO A CA 1
ATOM 851 C C . PRO A 1 116 ? 66.047 -32.814 61.103 1.00 30.64 116 PRO A C 1
ATOM 852 O O . PRO A 1 116 ? 65.677 -33.582 62.005 1.00 29.44 116 PRO A O 1
ATOM 856 N N . ILE A 1 117 ? 65.217 -32.043 60.400 1.00 23.56 117 ILE A N 1
ATOM 857 C CA . ILE A 1 117 ? 63.775 -32.060 60.574 1.00 23.79 117 ILE A CA 1
ATOM 858 C C . ILE A 1 117 ? 63.113 -32.579 59.293 1.00 28.32 117 ILE A C 1
ATOM 859 O O . ILE A 1 117 ? 63.409 -32.085 58.213 1.00 30.57 117 ILE A O 1
ATOM 864 N N . ILE A 1 118 ? 62.207 -33.551 59.410 1.00 28.97 118 ILE A N 1
ATOM 865 C CA . ILE A 1 118 ? 61.341 -33.928 58.297 1.00 23.59 118 ILE A CA 1
ATOM 866 C C . ILE A 1 118 ? 59.940 -33.413 58.601 1.00 28.39 118 ILE A C 1
ATOM 867 O O . ILE A 1 118 ? 59.431 -33.590 59.704 1.00 30.21 118 ILE A O 1
ATOM 872 N N . LEU A 1 119 ? 59.351 -32.703 57.650 1.00 30.41 119 LEU A N 1
ATOM 873 C CA . LEU A 1 119 ? 58.001 -32.193 57.810 1.00 29.06 119 LEU A CA 1
ATOM 874 C C . LEU A 1 119 ? 57.005 -33.224 57.334 1.00 28.78 119 LEU A C 1
ATOM 875 O O . LEU A 1 119 ? 57.133 -33.758 56.225 1.00 27.79 119 LEU A O 1
ATOM 880 N N . VAL A 1 120 ? 56.001 -33.490 58.161 1.00 30.10 120 VAL A N 1
ATOM 881 C CA . VAL A 1 120 ? 55.031 -34.528 57.851 1.00 28.09 120 VAL A CA 1
ATOM 882 C C . VAL A 1 120 ? 53.642 -33.935 57.839 1.00 25.74 120 VAL A C 1
ATOM 883 O O . VAL A 1 120 ? 53.205 -33.340 58.830 1.00 25.65 120 VAL A O 1
ATOM 887 N N . GLY A 1 121 ? 52.971 -34.067 56.701 1.00 29.11 121 GLY A N 1
ATOM 888 C CA . GLY A 1 121 ? 51.564 -33.732 56.594 1.00 24.91 121 GLY A CA 1
ATOM 889 C C . GLY A 1 121 ? 50.786 -35.014 56.858 1.00 23.82 121 GLY A C 1
ATOM 890 O O . GLY A 1 121 ? 50.950 -36.022 56.147 1.00 22.73 121 GLY A O 1
ATOM 891 N N . THR A 1 122 ? 49.959 -34.988 57.896 1.00 22.72 122 THR A N 1
ATOM 892 C CA . THR A 1 122 ? 49.223 -36.178 58.308 1.00 25.02 122 THR A CA 1
ATOM 893 C C . THR A 1 122 ? 47.773 -36.187 57.811 1.00 24.85 122 THR A C 1
ATOM 894 O O . THR A 1 122 ? 47.233 -35.152 57.365 1.00 28.18 122 THR A O 1
ATOM 898 N N . LYS A 1 123 ? 47.150 -37.360 57.901 1.00 23.45 123 LYS A N 1
ATOM 899 C CA . LYS A 1 123 ? 45.749 -37.527 57.532 1.00 27.79 123 LYS A CA 1
ATOM 900 C C . LYS A 1 123 ? 45.493 -37.172 56.060 1.00 30.37 123 LYS A C 1
ATOM 901 O O . LYS A 1 123 ? 44.539 -36.463 55.743 1.00 28.48 123 LYS A O 1
ATOM 907 N N . LEU A 1 124 ? 46.346 -37.686 55.178 1.00 26.62 124 LEU A N 1
ATOM 908 C CA . LEU A 1 124 ? 46.236 -37.448 53.749 1.00 29.90 124 LEU A CA 1
ATOM 909 C C . LEU A 1 124 ? 44.856 -37.819 53.252 1.00 34.05 124 LEU A C 1
ATOM 910 O O . LEU A 1 124 ? 44.282 -37.119 52.412 1.00 34.97 124 LEU A O 1
ATOM 915 N N . ASP A 1 125 ? 44.304 -38.886 53.822 1.00 34.69 125 ASP A N 1
ATOM 916 C CA . ASP A 1 125 ? 43.022 -39.437 53.377 1.00 35.63 125 ASP A CA 1
ATOM 917 C C . ASP A 1 125 ? 41.853 -38.473 53.577 1.00 34.85 125 ASP A C 1
ATOM 918 O O . ASP A 1 125 ? 40.773 -38.690 53.037 1.00 36.46 125 ASP A O 1
ATOM 923 N N . THR A 1 126 ? 42.054 -37.442 54.392 1.00 32.11 126 THR A N 1
ATOM 924 C CA . THR A 1 126 ? 40.973 -36.519 54.725 1.00 33.78 126 THR A CA 1
ATOM 925 C C . THR A 1 126 ? 40.851 -35.354 53.732 1.00 36.28 126 THR A C 1
ATOM 926 O O . THR A 1 126 ? 39.829 -34.677 53.683 1.00 34.88 126 THR A O 1
ATOM 930 N N . ARG A 1 127 ? 41.885 -35.152 52.926 1.00 39.39 127 ARG A N 1
ATOM 931 C CA . ARG A 1 127 ? 41.961 -33.997 52.037 1.00 41.45 127 ARG A CA 1
ATOM 932 C C . ARG A 1 127 ? 40.882 -34.048 50.951 1.00 42.45 127 ARG A C 1
ATOM 933 O O . ARG A 1 127 ? 40.339 -33.020 50.549 1.00 47.40 127 ARG A O 1
ATOM 941 N N . ASN A 1 128 ? 40.586 -35.250 50.469 1.00 49.16 128 ASN A N 1
ATOM 942 C CA . ASN A 1 128 ? 39.551 -35.429 49.454 1.00 49.33 128 ASN A CA 1
ATOM 943 C C . ASN A 1 128 ? 38.210 -35.798 50.048 1.00 44.95 128 ASN A C 1
ATOM 944 O O . ASN A 1 128 ? 37.330 -36.259 49.331 1.00 46.24 128 ASN A O 1
ATOM 949 N N . ASP A 1 129 ? 38.060 -35.629 51.357 1.00 39.43 129 ASP A N 1
ATOM 950 C CA . ASP A 1 129 ? 36.786 -35.927 51.985 1.00 42.14 129 ASP A CA 1
ATOM 951 C C . ASP A 1 129 ? 35.925 -34.695 51.855 1.00 42.12 129 ASP A C 1
ATOM 952 O O . ASP A 1 129 ? 36.152 -33.699 52.558 1.00 37.89 129 ASP A O 1
ATOM 957 N N . PRO A 1 130 ? 34.911 -34.775 50.972 1.00 45.02 130 PRO A N 1
ATOM 958 C CA . PRO A 1 130 ? 34.039 -33.640 50.662 1.00 38.79 130 PRO A CA 1
ATOM 959 C C . PRO A 1 130 ? 33.379 -33.149 51.937 1.00 41.15 130 PRO A C 1
ATOM 960 O O . PRO A 1 130 ? 33.248 -31.938 52.111 1.00 41.75 130 PRO A O 1
ATOM 964 N N . ALA A 1 131 ? 33.017 -34.066 52.835 1.00 40.24 131 ALA A N 1
ATOM 965 C CA . ALA A 1 131 ? 32.364 -33.666 54.077 1.00 42.91 131 ALA A CA 1
ATOM 966 C C . ALA A 1 131 ? 33.299 -32.824 54.933 1.00 43.05 131 ALA A C 1
ATOM 967 O O . ALA A 1 131 ? 32.863 -31.876 55.591 1.00 50.26 131 ALA A O 1
ATOM 969 N N . ILE A 1 132 ? 34.586 -33.158 54.920 1.00 41.66 132 ILE A N 1
ATOM 970 C CA . ILE A 1 132 ? 35.550 -32.412 55.717 1.00 42.40 132 ILE A CA 1
ATOM 971 C C . ILE A 1 132 ? 35.725 -31.011 55.139 1.00 42.42 132 ILE A C 1
ATOM 972 O O . ILE A 1 132 ? 35.721 -30.024 55.876 1.00 42.52 132 ILE A O 1
ATOM 977 N N . VAL A 1 133 ? 35.857 -30.927 53.820 1.00 40.62 133 VAL A N 1
ATOM 978 C CA . VAL A 1 133 ? 36.015 -29.642 53.150 1.00 42.41 133 VAL A CA 1
ATOM 979 C C . VAL A 1 133 ? 34.857 -28.672 53.488 1.00 44.74 133 VAL A C 1
ATOM 980 O O . VAL A 1 133 ? 35.076 -27.464 53.612 1.00 42.01 133 VAL A O 1
ATOM 984 N N . LYS A 1 134 ? 33.639 -29.207 53.623 1.00 45.88 134 LYS A N 1
ATOM 985 C CA . LYS A 1 134 ? 32.466 -28.432 54.051 1.00 44.63 134 LYS A CA 1
ATOM 986 C C . LYS A 1 134 ? 32.739 -27.687 55.318 1.00 45.26 134 LYS A C 1
ATOM 987 O O . LYS A 1 134 ? 32.521 -26.470 55.411 1.00 47.34 134 LYS A O 1
ATOM 993 N N . ARG A 1 135 ? 33.138 -28.466 56.319 1.00 46.23 135 ARG A N 1
ATOM 994 C CA . ARG A 1 135 ? 33.419 -27.939 57.632 1.00 46.11 135 ARG A CA 1
ATOM 995 C C . ARG A 1 135 ? 34.388 -26.791 57.522 1.00 43.38 135 ARG A C 1
ATOM 996 O O . ARG A 1 135 ? 34.144 -25.710 58.048 1.00 51.64 135 ARG A O 1
ATOM 1004 N N . LEU A 1 136 ? 35.469 -27.032 56.789 1.00 38.38 136 LEU A N 1
ATOM 1005 C CA . LEU A 1 136 ? 36.545 -26.066 56.662 1.00 42.88 136 LEU A CA 1
ATOM 1006 C C . LEU A 1 136 ? 36.065 -24.795 55.950 1.00 44.71 136 LEU A C 1
ATOM 1007 O O . LEU A 1 136 ? 36.371 -23.681 56.389 1.00 46.15 136 LEU A O 1
ATOM 1012 N N . THR A 1 137 ? 35.281 -24.964 54.888 1.00 40.02 137 THR A N 1
ATOM 1013 C CA . THR A 1 137 ? 34.766 -23.829 54.119 1.00 45.89 137 THR A CA 1
ATOM 1014 C C . THR A 1 137 ? 33.802 -22.941 54.912 1.00 42.78 137 THR A C 1
ATOM 1015 O O . THR A 1 137 ? 33.952 -21.723 54.932 1.00 41.41 137 THR A O 1
ATOM 1019 N N . GLU A 1 138 ? 32.823 -23.549 55.576 1.00 43.41 138 GLU A N 1
ATOM 1020 C CA . GLU A 1 138 ? 31.860 -22.777 56.355 1.00 43.13 138 GLU A CA 1
ATOM 1021 C C . GLU A 1 138 ? 32.483 -22.078 57.556 1.00 49.44 138 GLU A C 1
ATOM 1022 O O . GLU A 1 138 ? 31.825 -21.288 58.228 1.00 50.11 138 GLU A O 1
ATOM 1028 N N . GLN A 1 139 ? 33.744 -22.380 57.837 1.00 52.20 139 GLN A N 1
ATOM 1029 C CA . GLN A 1 139 ? 34.448 -21.761 58.954 1.00 54.40 139 GLN A CA 1
ATOM 1030 C C . GLN A 1 139 ? 35.690 -20.977 58.536 1.00 49.64 139 GLN A C 1
ATOM 1031 O O . GLN A 1 139 ? 36.551 -20.672 59.360 1.00 58.02 139 GLN A O 1
ATOM 1037 N N . GLY A 1 140 ? 35.792 -20.667 57.253 1.00 43.10 140 GLY A N 1
ATOM 1038 C CA . GLY A 1 140 ? 36.846 -19.794 56.792 1.00 45.51 140 GLY A CA 1
ATOM 1039 C C . GLY A 1 140 ? 38.240 -20.362 56.908 1.00 50.00 140 GLY A C 1
ATOM 1040 O O . GLY A 1 140 ? 39.214 -19.605 56.950 1.00 55.53 140 GLY A O 1
ATOM 1041 N N . MET A 1 141 ? 38.330 -21.686 57.013 1.00 49.29 141 MET A N 1
ATOM 1042 C CA . MET A 1 141 ? 39.609 -22.387 57.051 1.00 44.77 141 MET A CA 1
ATOM 1043 C C . MET A 1 141 ? 39.864 -23.042 55.691 1.00 47.70 141 MET A C 1
ATOM 1044 O O . MET A 1 141 ? 38.971 -23.076 54.847 1.00 53.47 141 MET A O 1
ATOM 1049 N N . THR A 1 142 ? 41.074 -23.536 55.447 1.00 48.96 142 THR A N 1
ATOM 1050 C CA . THR A 1 142 ? 41.366 -24.150 54.144 1.00 45.39 142 THR A CA 1
ATOM 1051 C C . THR A 1 142 ? 42.146 -25.467 54.228 1.00 41.90 142 THR A C 1
ATOM 1052 O O . THR A 1 142 ? 42.891 -25.702 55.175 1.00 43.83 142 THR A O 1
ATOM 1056 N N . VAL A 1 143 ? 41.995 -26.305 53.210 1.00 36.81 143 VAL A N 1
ATOM 1057 C CA . VAL A 1 143 ? 42.820 -27.486 53.050 1.00 37.73 143 VAL A CA 1
ATOM 1058 C C . VAL A 1 143 ? 44.271 -27.091 52.739 1.00 40.61 143 VAL A C 1
ATOM 1059 O O . VAL A 1 143 ? 44.514 -26.105 52.044 1.00 46.79 143 VAL A O 1
ATOM 1063 N N . ILE A 1 144 ? 45.232 -27.858 53.255 1.00 37.65 144 ILE A N 1
ATOM 1064 C CA . ILE A 1 144 ? 46.633 -27.679 52.890 1.00 33.82 144 ILE A CA 1
ATOM 1065 C C . ILE A 1 144 ? 46.938 -28.567 51.689 1.00 37.75 144 ILE A C 1
ATOM 1066 O O . ILE A 1 144 ? 46.883 -29.802 51.777 1.00 39.59 144 ILE A O 1
ATOM 1071 N N . ASN A 1 145 ? 47.269 -27.938 50.569 1.00 35.61 145 ASN A N 1
ATOM 1072 C CA . ASN A 1 145 ? 47.608 -28.658 49.353 1.00 37.58 145 ASN A CA 1
ATOM 1073 C C . ASN A 1 145 ? 49.098 -28.939 49.352 1.00 33.62 145 ASN A C 1
ATOM 1074 O O . ASN A 1 145 ? 49.844 -28.299 50.095 1.00 33.38 145 ASN A O 1
ATOM 1079 N N . THR A 1 146 ? 49.532 -29.894 48.535 1.00 32.26 146 THR A N 1
ATOM 1080 C CA . THR A 1 146 ? 50.931 -30.309 48.544 1.00 31.11 146 THR A CA 1
ATOM 1081 C C . THR A 1 146 ? 51.906 -29.151 48.336 1.00 39.38 146 THR A C 1
ATOM 1082 O O . THR A 1 146 ? 52.998 -29.143 48.925 1.00 39.72 146 THR A O 1
ATOM 1086 N N . ALA A 1 147 ? 51.503 -28.167 47.528 1.00 33.21 147 ALA A N 1
ATOM 1087 C CA . ALA A 1 147 ? 52.372 -27.043 47.229 1.00 30.53 147 ALA A CA 1
ATOM 1088 C C . ALA A 1 147 ? 52.623 -26.198 48.456 1.00 31.49 147 ALA A C 1
ATOM 1089 O O . ALA A 1 147 ? 53.769 -25.845 48.722 1.00 41.22 147 ALA A O 1
ATOM 1091 N N . LYS A 1 148 ? 51.569 -25.896 49.215 1.00 33.84 148 LYS A N 1
ATOM 1092 C CA . LYS A 1 148 ? 51.706 -25.108 50.442 1.00 32.22 148 LYS A CA 1
ATOM 1093 C C . LYS A 1 148 ? 52.468 -25.890 51.515 1.00 34.37 148 LYS A C 1
ATOM 1094 O O . LYS A 1 148 ? 53.064 -25.305 52.429 1.00 31.48 148 LYS A O 1
ATOM 1100 N N . GLY A 1 149 ? 52.434 -27.213 51.390 1.00 29.31 149 GLY A N 1
ATOM 1101 C CA . GLY A 1 149 ? 53.227 -28.080 52.240 1.00 34.68 149 GLY A CA 1
ATOM 1102 C C . GLY A 1 149 ? 54.707 -27.952 51.937 1.00 35.04 149 GLY A C 1
ATOM 1103 O O . GLY A 1 149 ? 55.504 -27.770 52.860 1.00 33.24 149 GLY A O 1
ATOM 1104 N N . GLU A 1 150 ? 55.081 -28.024 50.657 1.00 33.82 150 GLU A N 1
ATOM 1105 C CA . GLU A 1 150 ? 56.488 -27.883 50.285 1.00 35.82 150 GLU A CA 1
ATOM 1106 C C . GLU A 1 150 ? 57.000 -26.499 50.635 1.00 36.29 150 GLU A C 1
ATOM 1107 O O . GLU A 1 150 ? 58.178 -26.318 50.959 1.00 33.09 150 GLU A O 1
ATOM 1113 N N . GLU A 1 151 ? 56.095 -25.532 50.609 1.00 35.44 151 GLU A N 1
ATOM 1114 C CA . GLU A 1 151 ? 56.446 -24.172 50.964 1.00 37.10 151 GLU A CA 1
ATOM 1115 C C . GLU A 1 151 ? 56.877 -24.123 52.436 1.00 38.04 151 GLU A C 1
ATOM 1116 O O . GLU A 1 151 ? 57.924 -23.546 52.773 1.00 41.70 151 GLU A O 1
ATOM 1122 N N . LEU A 1 152 ? 56.097 -24.750 53.311 1.00 38.07 152 LEU A N 1
ATOM 1123 C CA . LEU A 1 152 ? 56.460 -24.788 54.726 1.00 36.18 152 LEU A CA 1
ATOM 1124 C C . LEU A 1 152 ? 57.810 -25.474 54.907 1.00 31.50 152 LEU A C 1
ATOM 1125 O O . LEU A 1 152 ? 58.656 -24.998 55.666 1.00 31.71 152 LEU A O 1
ATOM 1130 N N . LYS A 1 153 ? 58.019 -26.558 54.172 1.00 29.55 153 LYS A N 1
ATOM 1131 C CA . LYS A 1 153 ? 59.267 -27.315 54.247 1.00 34.16 153 LYS A CA 1
ATOM 1132 C C . LYS A 1 153 ? 60.477 -26.433 53.931 1.00 35.31 153 LYS A C 1
ATOM 1133 O O . LYS A 1 153 ? 61.519 -26.531 54.602 1.00 32.58 153 LYS A O 1
ATOM 1139 N N . ASN A 1 154 ? 60.349 -25.616 52.887 1.00 31.82 154 ASN A N 1
ATOM 1140 C CA . ASN A 1 154 ? 61.418 -24.704 52.507 1.00 36.00 154 ASN A CA 1
ATOM 1141 C C . ASN A 1 154 ? 61.596 -23.599 53.527 1.00 34.11 154 ASN A C 1
ATOM 1142 O O . ASN A 1 154 ? 62.710 -23.222 53.852 1.00 34.80 154 ASN A O 1
ATOM 1147 N N . ARG A 1 155 ? 60.486 -23.105 54.050 1.00 34.74 155 ARG A N 1
ATOM 1148 C CA . ARG A 1 155 ? 60.522 -22.027 55.021 1.00 30.36 155 ARG A CA 1
ATOM 1149 C C . ARG A 1 155 ? 61.232 -22.402 56.326 1.00 37.13 155 ARG A C 1
ATOM 1150 O O . ARG A 1 155 ? 61.972 -21.594 56.895 1.00 37.15 155 ARG A O 1
ATOM 1158 N N . ILE A 1 156 ? 60.998 -23.614 56.816 1.00 31.74 156 ILE A N 1
ATOM 1159 C CA . ILE A 1 156 ? 61.627 -24.042 58.068 1.00 36.02 156 ILE A CA 1
ATOM 1160 C C . ILE A 1 156 ? 62.895 -24.868 57.823 1.00 38.21 156 ILE A C 1
ATOM 1161 O O . ILE A 1 156 ? 63.440 -25.456 58.761 1.00 41.74 156 ILE A O 1
ATOM 1166 N N . LYS A 1 157 ? 63.331 -24.935 56.561 1.00 35.29 157 LYS A N 1
ATOM 1167 C CA . LYS A 1 157 ? 64.568 -25.626 56.173 1.00 32.13 157 LYS A CA 1
ATOM 1168 C C . LYS A 1 157 ? 64.526 -27.093 56.579 1.00 36.68 157 LYS A C 1
ATOM 1169 O O . LYS A 1 157 ? 65.531 -27.670 57.001 1.00 33.28 157 LYS A O 1
ATOM 1175 N N . ALA A 1 158 ? 63.340 -27.680 56.473 1.00 37.05 158 ALA A N 1
ATOM 1176 C CA . ALA A 1 158 ? 63.177 -29.105 56.669 1.00 29.12 158 ALA A CA 1
ATOM 1177 C C . ALA A 1 158 ? 63.825 -29.836 55.497 1.00 33.11 158 ALA A C 1
ATOM 1178 O O . ALA A 1 158 ? 63.803 -29.348 54.371 1.00 39.23 158 ALA A O 1
ATOM 1180 N N . VAL A 1 159 ? 64.384 -31.010 55.754 1.00 31.05 159 VAL A N 1
ATOM 1181 C CA . VAL A 1 159 ? 65.101 -31.763 54.729 1.00 33.19 159 VAL A CA 1
ATOM 1182 C C . VAL A 1 159 ? 64.157 -32.391 53.694 1.00 37.94 159 VAL A C 1
ATOM 1183 O O . VAL A 1 159 ? 64.465 -32.435 52.497 1.00 41.78 159 VAL A O 1
ATOM 1187 N N . LYS A 1 160 ? 63.017 -32.892 54.162 1.00 36.21 160 LYS A N 1
ATOM 1188 C CA . LYS A 1 160 ? 62.008 -33.487 53.285 1.00 31.28 160 LYS A CA 1
ATOM 1189 C C . LYS A 1 160 ? 60.606 -33.104 53.763 1.00 32.64 160 LYS A C 1
ATOM 1190 O O . LYS A 1 160 ? 60.430 -32.616 54.880 1.00 36.47 160 LYS A O 1
ATOM 1196 N N . TYR A 1 161 ? 59.624 -33.272 52.886 1.00 37.08 161 TYR A N 1
ATOM 1197 C CA . TYR A 1 161 ? 58.216 -33.117 53.225 1.00 31.75 161 TYR A CA 1
ATOM 1198 C C . TYR A 1 161 ? 57.480 -34.332 52.696 1.00 35.27 161 TYR A C 1
ATOM 1199 O O . TYR A 1 161 ? 57.589 -34.665 51.518 1.00 39.97 161 TYR A O 1
ATOM 1208 N N . ILE A 1 162 ? 56.747 -35.011 53.565 1.00 31.57 162 ILE A N 1
ATOM 1209 C CA . ILE A 1 162 ? 56.093 -36.251 53.179 1.00 28.46 162 ILE A CA 1
ATOM 1210 C C . ILE A 1 162 ? 54.660 -36.156 53.685 1.00 30.42 162 ILE A C 1
ATOM 1211 O O . ILE A 1 162 ? 54.439 -35.729 54.827 1.00 28.76 162 ILE A O 1
ATOM 1216 N N . GLU A 1 163 ? 53.696 -36.520 52.832 1.00 28.25 163 GLU A N 1
ATOM 1217 C CA . GLU A 1 163 ? 52.280 -36.512 53.194 1.00 26.56 163 GLU A CA 1
ATOM 1218 C C . GLU A 1 163 ? 51.863 -37.955 53.371 1.00 27.81 163 GLU A C 1
ATOM 1219 O O . GLU A 1 163 ? 52.247 -38.797 52.568 1.00 29.74 163 GLU A O 1
ATOM 1225 N N . CYS A 1 164 ? 51.050 -38.262 54.373 1.00 25.18 164 CYS A N 1
ATOM 1226 C CA . CYS A 1 164 ? 50.700 -39.670 54.574 1.00 26.48 164 CYS A CA 1
ATOM 1227 C C . CYS A 1 164 ? 49.398 -39.851 55.311 1.00 25.33 164 CYS A C 1
ATOM 1228 O O . CYS A 1 164 ? 48.832 -38.894 55.847 1.00 23.65 164 CYS A O 1
ATOM 1231 N N . SER A 1 165 ? 48.934 -41.095 55.333 1.00 25.69 165 SER A N 1
ATOM 1232 C CA . SER A 1 165 ? 47.741 -41.447 56.082 1.00 26.19 165 SER A CA 1
ATOM 1233 C C . SER A 1 165 ? 48.046 -42.644 56.966 1.00 27.13 165 SER A C 1
ATOM 1234 O O . SER A 1 165 ? 48.484 -43.681 56.481 1.00 27.49 165 SER A O 1
ATOM 1237 N N . ALA A 1 166 ? 47.818 -42.499 58.262 1.00 27.65 166 ALA A N 1
ATOM 1238 C CA . ALA A 1 166 ? 48.016 -43.608 59.171 1.00 25.76 166 ALA A CA 1
ATOM 1239 C C . ALA A 1 166 ? 46.823 -44.540 59.028 1.00 28.13 166 ALA A C 1
ATOM 1240 O O . ALA A 1 166 ? 46.940 -45.752 59.230 1.00 29.00 166 ALA A O 1
ATOM 1242 N N . LYS A 1 167 ? 45.686 -43.964 58.648 1.00 24.75 167 LYS A N 1
ATOM 1243 C CA . LYS A 1 167 ? 44.451 -44.725 58.501 1.00 29.60 167 LYS A CA 1
ATOM 1244 C C . LYS A 1 167 ? 44.541 -45.709 57.346 1.00 26.14 167 LYS A C 1
ATOM 1245 O O . LYS A 1 167 ? 44.169 -46.873 57.487 1.00 28.32 167 LYS A O 1
ATOM 1251 N N . THR A 1 168 ? 45.036 -45.242 56.201 1.00 27.87 168 THR A N 1
ATOM 1252 C CA . THR A 1 168 ? 45.096 -46.078 54.992 1.00 30.84 168 THR A CA 1
ATOM 1253 C C . THR A 1 168 ? 46.482 -46.672 54.742 1.00 29.56 168 THR A C 1
ATOM 1254 O O . THR A 1 168 ? 46.632 -47.605 53.943 1.00 29.27 168 THR A O 1
ATOM 1258 N N . SER A 1 169 ? 47.479 -46.096 55.411 1.00 26.43 169 SER A N 1
ATOM 1259 C CA . SER A 1 169 ? 48.896 -46.440 55.266 1.00 26.01 169 SER A CA 1
ATOM 1260 C C . SER A 1 169 ? 49.543 -45.863 54.013 1.00 27.42 169 SER A C 1
ATOM 1261 O O . SER A 1 169 ? 50.707 -46.164 53.733 1.00 30.96 169 SER A O 1
ATOM 1264 N N . GLU A 1 170 ? 48.825 -45.011 53.289 1.00 25.22 170 GLU A N 1
ATOM 1265 C CA . GLU A 1 170 ? 49.407 -44.373 52.108 1.00 29.43 170 GLU A CA 1
ATOM 1266 C C . GLU A 1 170 ? 50.591 -43.517 52.533 1.00 30.82 170 GLU A C 1
ATOM 1267 O O . GLU A 1 170 ? 50.446 -42.588 53.352 1.00 27.06 170 GLU A O 1
ATOM 1273 N N . ASN A 1 171 ? 51.758 -43.867 51.996 1.00 29.53 171 ASN A N 1
ATOM 1274 C CA . ASN A 1 171 ? 53.017 -43.165 52.262 1.00 33.23 171 ASN A CA 1
ATOM 1275 C C . ASN A 1 171 ? 53.513 -43.208 53.703 1.00 34.37 171 ASN A C 1
ATOM 1276 O O . ASN A 1 171 ? 54.463 -42.504 54.052 1.00 38.15 171 ASN A O 1
ATOM 1281 N N . LEU A 1 172 ? 52.903 -44.058 54.519 1.00 29.62 172 LEU A N 1
ATOM 1282 C CA . LEU A 1 172 ? 53.261 -44.156 55.922 1.00 29.17 172 LEU A CA 1
ATOM 1283 C C . LEU A 1 172 ? 54.684 -44.669 56.082 1.00 28.71 172 LEU A C 1
ATOM 1284 O O . LEU A 1 172 ? 55.510 -44.036 56.745 1.00 30.07 172 LEU A O 1
ATOM 1289 N N . LYS A 1 173 ? 54.967 -45.812 55.463 1.00 31.57 173 LYS A N 1
ATOM 1290 C CA . LYS A 1 173 ? 56.280 -46.422 55.566 1.00 29.92 173 LYS A CA 1
ATOM 1291 C C . LYS A 1 173 ? 57.352 -45.470 55.080 1.00 32.09 173 LYS A C 1
ATOM 1292 O O . LYS A 1 173 ? 58.433 -45.383 55.666 1.00 33.31 173 LYS A O 1
ATOM 1298 N N . THR A 1 174 ? 57.012 -44.711 54.050 1.00 31.22 174 THR A N 1
ATOM 1299 C CA . THR A 1 174 ? 57.936 -43.779 53.429 1.00 33.26 174 THR A CA 1
ATOM 1300 C C . THR A 1 174 ? 58.502 -42.772 54.437 1.00 28.88 174 THR A C 1
ATOM 1301 O O . THR A 1 174 ? 59.694 -42.478 54.417 1.00 27.36 174 THR A O 1
ATOM 1305 N N . VAL A 1 175 ? 57.641 -42.263 55.316 1.00 29.77 175 VAL A N 1
ATOM 1306 C CA . VAL A 1 175 ? 58.052 -41.326 56.360 1.00 30.54 175 VAL A CA 1
ATOM 1307 C C . VAL A 1 175 ? 59.236 -41.845 57.179 1.00 30.00 175 VAL A C 1
ATOM 1308 O O . VAL A 1 175 ? 60.189 -41.114 57.428 1.00 29.98 175 VAL A O 1
ATOM 1312 N N . PHE A 1 176 ? 59.183 -43.106 57.579 1.00 27.11 176 PHE A N 1
ATOM 1313 C CA . PHE A 1 176 ? 60.226 -43.683 58.419 1.00 29.33 176 PHE A CA 1
ATOM 1314 C C . PHE A 1 176 ? 61.454 -44.180 57.648 1.00 33.96 176 PHE A C 1
ATOM 1315 O O . PHE A 1 176 ? 62.578 -44.088 58.158 1.00 31.41 176 PHE A O 1
ATOM 1323 N N . ASP A 1 177 ? 61.245 -44.696 56.436 1.00 29.97 177 ASP A N 1
ATOM 1324 C CA . ASP A 1 177 ? 62.354 -45.061 55.566 1.00 30.44 177 ASP A CA 1
ATOM 1325 C C . ASP A 1 177 ? 63.223 -43.832 55.313 1.00 33.86 177 ASP A C 1
ATOM 1326 O O . ASP A 1 177 ? 64.451 -43.912 55.372 1.00 36.59 177 ASP A O 1
ATOM 1331 N N . GLU A 1 178 ? 62.579 -42.703 55.029 1.00 33.67 178 GLU A N 1
ATOM 1332 C CA . GLU A 1 178 ? 63.291 -41.468 54.726 1.00 32.98 178 GLU A CA 1
ATOM 1333 C C . GLU A 1 178 ? 64.029 -40.913 55.948 1.00 36.77 178 GLU A C 1
ATOM 1334 O O . GLU A 1 178 ? 65.134 -40.384 55.842 1.00 35.21 178 GLU A O 1
ATOM 1340 N N . ALA A 1 179 ? 63.417 -41.056 57.115 1.00 37.05 179 ALA A N 1
ATOM 1341 C CA . ALA A 1 179 ? 64.041 -40.600 58.339 1.00 34.84 179 ALA A CA 1
ATOM 1342 C C . ALA A 1 179 ? 65.269 -41.455 58.632 1.00 33.98 179 ALA A C 1
ATOM 1343 O O . ALA A 1 179 ? 66.328 -40.924 58.950 1.00 37.06 179 ALA A O 1
ATOM 1345 N N . VAL A 1 180 ? 65.131 -42.774 58.502 1.00 37.31 180 VAL A N 1
ATOM 1346 C CA . VAL A 1 180 ? 66.262 -43.675 58.705 1.00 33.44 180 VAL A CA 1
ATOM 1347 C C . VAL A 1 180 ? 67.377 -43.355 57.710 1.00 35.83 180 VAL A C 1
ATOM 1348 O O . VAL A 1 180 ? 68.558 -43.379 58.071 1.00 32.92 180 VAL A O 1
ATOM 1352 N N . LYS A 1 181 ? 67.002 -43.035 56.474 1.00 33.17 181 LYS A N 1
ATOM 1353 C CA . LYS A 1 181 ? 67.973 -42.668 55.446 1.00 35.95 181 LYS A CA 1
ATOM 1354 C C . LYS A 1 181 ? 68.700 -41.338 55.749 1.00 37.83 181 LYS A C 1
ATOM 1355 O O . LYS A 1 181 ? 69.923 -41.255 55.664 1.00 42.33 181 LYS A O 1
ATOM 1361 N N . THR A 1 182 ? 67.947 -40.310 56.115 1.00 31.84 182 THR A N 1
ATOM 1362 C CA . THR A 1 182 ? 68.517 -39.018 56.476 1.00 34.85 182 THR A CA 1
ATOM 1363 C C . THR A 1 182 ? 69.573 -39.121 57.597 1.00 42.76 182 THR A C 1
ATOM 1364 O O . THR A 1 182 ? 70.632 -38.490 57.532 1.00 43.24 182 THR A O 1
ATOM 1368 N N . VAL A 1 183 ? 69.269 -39.916 58.620 1.00 37.20 183 VAL A N 1
ATOM 1369 C CA . VAL A 1 183 ? 70.173 -40.130 59.743 1.00 41.20 183 VAL A CA 1
ATOM 1370 C C . VAL A 1 183 ? 71.415 -40.956 59.369 1.00 40.67 183 VAL A C 1
ATOM 1371 O O . VAL A 1 183 ? 72.540 -40.574 59.689 1.00 38.60 183 VAL A O 1
ATOM 1375 N N . LEU A 1 184 ? 71.210 -42.061 58.658 1.00 38.78 184 LEU A N 1
ATOM 1376 C CA . LEU A 1 184 ? 72.307 -42.952 58.279 1.00 37.34 184 LEU A CA 1
ATOM 1377 C C . LEU A 1 184 ? 73.262 -42.374 57.233 1.00 45.98 184 LEU A C 1
ATOM 1378 O O . LEU A 1 184 ? 74.401 -42.832 57.113 1.00 48.39 184 LEU A O 1
ATOM 1383 N N . MET A 1 185 ? 72.779 -41.420 56.442 1.00 46.13 185 MET A N 1
ATOM 1384 C CA . MET A 1 185 ? 73.610 -40.741 55.444 1.00 50.29 185 MET A CA 1
ATOM 1385 C C . MET A 1 185 ? 74.613 -39.720 55.997 1.00 41.79 185 MET A C 1
ATOM 1386 O O . MET A 1 185 ? 74.413 -39.131 57.060 1.00 46.23 185 MET A O 1
ATOM 1391 N N . PRO B 1 8 ? 50.840 -51.808 31.341 1.00 41.99 8 PRO B N 1
ATOM 1392 C CA . PRO B 1 8 ? 51.356 -52.401 32.576 1.00 39.67 8 PRO B CA 1
ATOM 1393 C C . PRO B 1 8 ? 51.072 -53.892 32.613 1.00 46.09 8 PRO B C 1
ATOM 1394 O O . PRO B 1 8 ? 50.000 -54.354 32.228 1.00 46.89 8 PRO B O 1
ATOM 1398 N N . THR B 1 9 ? 52.021 -54.650 33.134 1.00 43.40 9 THR B N 1
ATOM 1399 C CA . THR B 1 9 ? 51.890 -56.084 33.103 1.00 40.04 9 THR B CA 1
ATOM 1400 C C . THR B 1 9 ? 51.032 -56.556 34.274 1.00 38.23 9 THR B C 1
ATOM 1401 O O . THR B 1 9 ? 51.159 -56.059 35.393 1.00 39.29 9 THR B O 1
ATOM 1405 N N . SER B 1 10 ? 50.109 -57.468 33.991 1.00 35.81 10 SER B N 1
ATOM 1406 C CA . SER B 1 10 ? 49.226 -58.004 35.022 1.00 36.26 10 SER B CA 1
ATOM 1407 C C . SER B 1 10 ? 49.756 -59.325 35.538 1.00 31.27 10 SER B C 1
ATOM 1408 O O . SER B 1 10 ? 50.122 -60.201 34.753 1.00 34.09 10 SER B O 1
ATOM 1411 N N . ILE B 1 11 ? 49.779 -59.469 36.857 1.00 29.71 11 ILE B N 1
ATOM 1412 C CA . ILE B 1 11 ? 50.174 -60.729 37.478 1.00 28.71 11 ILE B CA 1
ATOM 1413 C C . ILE B 1 11 ? 49.038 -61.246 38.347 1.00 25.67 11 ILE B C 1
ATOM 1414 O O . ILE B 1 11 ? 48.538 -60.530 39.215 1.00 28.79 11 ILE B O 1
ATOM 1419 N N . LYS B 1 12 ? 48.641 -62.492 38.122 1.00 26.76 12 LYS B N 1
ATOM 1420 C CA . LYS B 1 12 ? 47.607 -63.117 38.937 1.00 25.56 12 LYS B CA 1
ATOM 1421 C C . LYS B 1 12 ? 48.205 -64.059 39.989 1.00 25.80 12 LYS B C 1
ATOM 1422 O O . LYS B 1 12 ? 48.734 -65.142 39.671 1.00 23.40 12 LYS B O 1
ATOM 1428 N N . LEU B 1 13 ? 48.075 -63.660 41.251 1.00 24.10 13 LEU B N 1
ATOM 1429 C CA . LEU B 1 13 ? 48.561 -64.474 42.359 1.00 25.45 13 LEU B CA 1
ATOM 1430 C C . LEU B 1 13 ? 47.403 -65.152 43.101 1.00 23.32 13 LEU B C 1
ATOM 1431 O O . LEU B 1 13 ? 46.425 -64.484 43.474 1.00 19.80 13 LEU B O 1
ATOM 1436 N N . VAL B 1 14 ? 47.536 -66.462 43.344 1.00 19.42 14 VAL B N 1
ATOM 1437 C CA . VAL B 1 14 ? 46.518 -67.209 44.080 1.00 18.54 14 VAL B CA 1
ATOM 1438 C C . VAL B 1 14 ? 47.131 -67.783 45.379 1.00 21.02 14 VAL B C 1
ATOM 1439 O O . VAL B 1 14 ? 48.211 -68.387 45.329 1.00 19.87 14 VAL B O 1
ATOM 1443 N N . VAL B 1 15 ? 46.477 -67.552 46.530 1.00 17.04 15 VAL B N 1
ATOM 1444 C CA . VAL B 1 15 ? 46.911 -68.143 47.811 1.00 16.99 15 VAL B CA 1
ATOM 1445 C C . VAL B 1 15 ? 46.017 -69.324 48.187 1.00 17.50 15 VAL B C 1
ATOM 1446 O O . VAL B 1 15 ? 44.795 -69.195 48.164 1.00 18.25 15 VAL B O 1
ATOM 1450 N N . VAL B 1 16 ? 46.602 -70.469 48.538 1.00 17.76 16 VAL B N 1
ATOM 1451 C CA . VAL B 1 16 ? 45.810 -71.603 49.025 1.00 20.26 16 VAL B CA 1
ATOM 1452 C C . VAL B 1 16 ? 46.441 -72.246 50.268 1.00 20.81 16 VAL B C 1
ATOM 1453 O O . VAL B 1 16 ? 47.587 -71.970 50.591 1.00 19.01 16 VAL B O 1
ATOM 1457 N N . GLY B 1 17 ? 45.672 -73.079 50.971 1.00 21.66 17 GLY B N 1
ATOM 1458 C CA . GLY B 1 17 ? 46.146 -73.701 52.194 1.00 22.17 17 GLY B CA 1
ATOM 1459 C C . GLY B 1 17 ? 45.034 -73.880 53.218 1.00 23.18 17 GLY B C 1
ATOM 1460 O O . GLY B 1 17 ? 43.951 -73.315 53.059 1.00 20.03 17 GLY B O 1
ATOM 1461 N N . ASP B 1 18 ? 45.327 -74.622 54.288 1.00 23.68 18 ASP B N 1
ATOM 1462 C CA . ASP B 1 18 ? 44.365 -74.913 55.350 1.00 22.72 18 ASP B CA 1
ATOM 1463 C C . ASP B 1 18 ? 43.698 -73.662 55.924 1.00 27.72 18 ASP B C 1
ATOM 1464 O O . ASP B 1 18 ? 44.257 -72.559 55.892 1.00 23.35 18 ASP B O 1
ATOM 1469 N N . GLY B 1 19 ? 42.508 -73.857 56.489 1.00 25.86 19 GLY B N 1
ATOM 1470 C CA . GLY B 1 19 ? 41.821 -72.795 57.184 1.00 21.06 19 GLY B CA 1
ATOM 1471 C C . GLY B 1 19 ? 42.695 -72.266 58.298 1.00 30.63 19 GLY B C 1
ATOM 1472 O O . GLY B 1 19 ? 43.351 -73.041 59.006 1.00 26.63 19 GLY B O 1
ATOM 1473 N N . ALA B 1 20 ? 42.728 -70.941 58.422 1.00 26.23 20 ALA B N 1
ATOM 1474 C CA . ALA B 1 20 ? 43.387 -70.290 59.541 1.00 28.07 20 ALA B CA 1
ATOM 1475 C C . ALA B 1 20 ? 44.910 -70.385 59.538 1.00 23.08 20 ALA B C 1
ATOM 1476 O O . ALA B 1 20 ? 45.531 -70.032 60.536 1.00 26.13 20 ALA B O 1
ATOM 1478 N N . VAL B 1 21 ? 45.525 -70.825 58.441 1.00 17.65 21 VAL B N 1
ATOM 1479 C CA . VAL B 1 21 ? 46.987 -70.771 58.401 1.00 19.98 21 VAL B CA 1
ATOM 1480 C C . VAL B 1 21 ? 47.473 -69.333 58.258 1.00 22.20 21 VAL B C 1
ATOM 1481 O O . VAL B 1 21 ? 48.632 -69.040 58.523 1.00 26.96 21 VAL B O 1
ATOM 1485 N N . GLY B 1 22 ? 46.584 -68.440 57.831 1.00 23.51 22 GLY B N 1
ATOM 1486 C CA . GLY B 1 22 ? 46.900 -67.023 57.750 1.00 22.61 22 GLY B CA 1
ATOM 1487 C C . GLY B 1 22 ? 47.006 -66.415 56.358 1.00 21.82 22 GLY B C 1
ATOM 1488 O O . GLY B 1 22 ? 47.704 -65.412 56.173 1.00 21.01 22 GLY B O 1
ATOM 1489 N N . LYS B 1 23 ? 46.269 -66.975 55.397 1.00 21.33 23 LYS B N 1
ATOM 1490 C CA . LYS B 1 23 ? 46.313 -66.511 54.012 1.00 20.26 23 LYS B CA 1
ATOM 1491 C C . LYS B 1 23 ? 45.769 -65.085 53.872 1.00 21.20 23 LYS B C 1
ATOM 1492 O O . LYS B 1 23 ? 46.387 -64.223 53.229 1.00 21.35 23 LYS B O 1
ATOM 1498 N N . THR B 1 24 ? 44.622 -64.831 54.487 1.00 18.96 24 THR B N 1
ATOM 1499 C CA . THR B 1 24 ? 44.015 -63.525 54.369 1.00 20.98 24 THR B CA 1
ATOM 1500 C C . THR B 1 24 ? 44.858 -62.472 55.103 1.00 23.47 24 THR B C 1
ATOM 1501 O O . THR B 1 24 ? 45.059 -61.368 54.588 1.00 22.51 24 THR B O 1
ATOM 1505 N N . CYS B 1 25 ? 45.360 -62.804 56.288 1.00 21.20 25 CYS B N 1
ATOM 1506 C CA . CYS B 1 25 ? 46.199 -61.854 57.030 1.00 26.91 25 CYS B CA 1
ATOM 1507 C C . CYS B 1 25 ? 47.463 -61.505 56.263 1.00 20.08 25 CYS B C 1
ATOM 1508 O O . CYS B 1 25 ? 47.894 -60.361 56.239 1.00 19.91 25 CYS B O 1
ATOM 1511 N N . LEU B 1 26 ? 48.022 -62.508 55.606 1.00 21.26 26 LEU B N 1
ATOM 1512 C CA . LEU B 1 26 ? 49.163 -62.317 54.739 1.00 22.46 26 LEU B CA 1
ATOM 1513 C C . LEU B 1 26 ? 48.888 -61.245 53.674 1.00 23.71 26 LEU B C 1
ATOM 1514 O O . LEU B 1 26 ? 49.639 -60.285 53.550 1.00 23.01 26 LEU B O 1
ATOM 1519 N N . LEU B 1 27 ? 47.781 -61.386 52.945 1.00 26.24 27 LEU B N 1
ATOM 1520 C CA . LEU B 1 27 ? 47.460 -60.462 51.858 1.00 21.69 27 LEU B CA 1
ATOM 1521 C C . LEU B 1 27 ? 47.166 -59.071 52.390 1.00 21.91 27 LEU B C 1
ATOM 1522 O O . LEU B 1 27 ? 47.566 -58.073 51.782 1.00 20.42 27 LEU B O 1
ATOM 1527 N N . ILE B 1 28 ? 46.438 -59.016 53.503 1.00 17.98 28 ILE B N 1
ATOM 1528 C CA . ILE B 1 28 ? 45.993 -57.751 54.053 1.00 21.03 28 ILE B CA 1
ATOM 1529 C C . ILE B 1 28 ? 47.111 -57.003 54.766 1.00 22.66 28 ILE B C 1
ATOM 1530 O O . ILE B 1 28 ? 47.233 -55.781 54.637 1.00 20.97 28 ILE B O 1
ATOM 1535 N N . SER B 1 29 ? 47.920 -57.729 55.525 1.00 21.18 29 SER B N 1
ATOM 1536 C CA . SER B 1 29 ? 49.024 -57.082 56.208 1.00 24.65 29 SER B CA 1
ATOM 1537 C C . SER B 1 29 ? 49.982 -56.511 55.187 1.00 20.28 29 SER B C 1
ATOM 1538 O O . SER B 1 29 ? 50.477 -55.409 55.346 1.00 19.87 29 SER B O 1
ATOM 1541 N N . TYR B 1 30 ? 50.211 -57.244 54.112 1.00 21.21 30 TYR B N 1
ATOM 1542 C CA . TYR B 1 30 ? 51.089 -56.725 53.082 1.00 23.43 30 TYR B CA 1
ATOM 1543 C C . TYR B 1 30 ? 50.473 -55.547 52.307 1.00 28.24 30 TYR B C 1
ATOM 1544 O O . TYR B 1 30 ? 51.130 -54.534 52.144 1.00 25.93 30 TYR B O 1
ATOM 1553 N N . SER B 1 31 ? 49.213 -55.617 51.884 1.00 22.45 31 SER B N 1
ATOM 1554 C CA . SER B 1 31 ? 48.755 -54.542 50.998 1.00 23.51 31 SER B CA 1
ATOM 1555 C C . SER B 1 31 ? 48.347 -53.231 51.696 1.00 30.81 31 SER B C 1
ATOM 1556 O O . SER B 1 31 ? 48.582 -52.151 51.146 1.00 31.84 31 SER B O 1
ATOM 1559 N N . ILE B 1 32 ? 47.764 -53.291 52.891 1.00 26.58 32 ILE B N 1
ATOM 1560 C CA . ILE B 1 32 ? 47.336 -52.053 53.542 1.00 24.18 32 ILE B CA 1
ATOM 1561 C C . ILE B 1 32 ? 47.880 -51.903 54.959 1.00 29.54 32 ILE B C 1
ATOM 1562 O O . ILE B 1 32 ? 47.358 -51.093 55.739 1.00 28.45 32 ILE B O 1
ATOM 1567 N N . ARG B 1 33 ? 48.890 -52.702 55.303 1.00 24.32 33 ARG B N 1
ATOM 1568 C CA . ARG B 1 33 ? 49.549 -52.567 56.599 1.00 31.09 33 ARG B CA 1
ATOM 1569 C C . ARG B 1 33 ? 48.567 -52.703 57.759 1.00 30.83 33 ARG B C 1
ATOM 1570 O O . ARG B 1 33 ? 48.618 -51.954 58.729 1.00 36.39 33 ARG B O 1
ATOM 1578 N N . LYS B 1 34 ? 47.684 -53.683 57.680 1.00 27.31 34 LYS B N 1
ATOM 1579 C CA . LYS B 1 34 ? 46.827 -53.955 58.814 1.00 28.96 34 LYS B CA 1
ATOM 1580 C C . LYS B 1 34 ? 46.897 -55.433 59.127 1.00 31.79 34 LYS B C 1
ATOM 1581 O O . LYS B 1 34 ? 46.886 -56.272 58.222 1.00 26.78 34 LYS B O 1
ATOM 1587 N N . PHE B 1 35 ? 46.956 -55.751 60.415 1.00 29.85 35 PHE B N 1
ATOM 1588 C CA . PHE B 1 35 ? 46.908 -57.134 60.812 1.00 28.00 35 PHE B CA 1
ATOM 1589 C C . PHE B 1 35 ? 45.560 -57.361 61.455 1.00 28.84 35 PHE B C 1
ATOM 1590 O O . PHE B 1 35 ? 45.325 -56.907 62.567 1.00 37.44 35 PHE B O 1
ATOM 1598 N N . PRO B 1 36 ? 44.664 -58.054 60.735 1.00 27.65 36 PRO B N 1
ATOM 1599 C CA . PRO B 1 36 ? 43.256 -58.242 61.094 1.00 37.28 36 PRO B CA 1
ATOM 1600 C C . PRO B 1 36 ? 42.992 -58.787 62.490 1.00 44.14 36 PRO B C 1
ATOM 1601 O O . PRO B 1 36 ? 42.118 -58.234 63.177 1.00 54.74 36 PRO B O 1
ATOM 1605 N N . GLU B 1 37 ? 43.713 -59.828 62.895 1.00 36.50 37 GLU B N 1
ATOM 1606 C CA . GLU B 1 37 ? 43.510 -60.432 64.223 1.00 47.02 37 GLU B CA 1
ATOM 1607 C C . GLU B 1 37 ? 42.216 -61.255 64.391 1.00 45.26 37 GLU B C 1
ATOM 1608 O O . GLU B 1 37 ? 42.270 -62.389 64.878 1.00 42.82 37 GLU B O 1
ATOM 1614 N N . ASP B 1 38 ? 41.068 -60.695 64.016 1.00 40.43 38 ASP B N 1
ATOM 1615 C CA . ASP B 1 38 ? 39.847 -61.495 64.005 1.00 46.57 38 ASP B CA 1
ATOM 1616 C C . ASP B 1 38 ? 39.937 -62.544 62.903 1.00 43.75 38 ASP B C 1
ATOM 1617 O O . ASP B 1 38 ? 40.461 -62.284 61.823 1.00 46.08 38 ASP B O 1
ATOM 1622 N N . TYR B 1 39 ? 39.446 -63.738 63.173 1.00 39.80 39 TYR B N 1
ATOM 1623 C CA . TYR B 1 39 ? 39.387 -64.736 62.126 1.00 33.59 39 TYR B CA 1
ATOM 1624 C C . TYR B 1 39 ? 37.994 -64.790 61.529 1.00 36.54 39 TYR B C 1
ATOM 1625 O O . TYR B 1 39 ? 37.028 -65.161 62.200 1.00 39.33 39 TYR B O 1
ATOM 1634 N N . ILE B 1 40 ? 37.905 -64.407 60.263 1.00 33.38 40 ILE B N 1
ATOM 1635 C CA . ILE B 1 40 ? 36.711 -64.614 59.477 1.00 27.97 40 ILE B CA 1
ATOM 1636 C C . ILE B 1 40 ? 37.081 -65.459 58.277 1.00 30.39 40 ILE B C 1
ATOM 1637 O O . ILE B 1 40 ? 37.880 -65.032 57.446 1.00 31.52 40 ILE B O 1
ATOM 1642 N N . PRO B 1 41 ? 36.555 -66.688 58.210 1.00 29.93 41 PRO B N 1
ATOM 1643 C CA . PRO B 1 41 ? 36.849 -67.573 57.078 1.00 28.74 41 PRO B CA 1
ATOM 1644 C C . PRO B 1 41 ? 36.487 -66.961 55.726 1.00 27.17 41 PRO B C 1
ATOM 1645 O O . PRO B 1 41 ? 35.421 -66.373 55.575 1.00 25.98 41 PRO B O 1
ATOM 1649 N N . THR B 1 42 ? 37.395 -67.089 54.769 1.00 23.51 42 THR B N 1
ATOM 1650 C CA . THR B 1 42 ? 37.197 -66.583 53.430 1.00 18.36 42 THR B CA 1
ATOM 1651 C C . THR B 1 42 ? 36.278 -67.514 52.618 1.00 25.10 42 THR B C 1
ATOM 1652 O O . THR B 1 42 ? 36.360 -68.747 52.716 1.00 20.74 42 THR B O 1
ATOM 1656 N N . VAL B 1 43 ? 35.396 -66.919 51.820 1.00 19.34 43 VAL B N 1
ATOM 1657 C CA . VAL B 1 43 ? 34.674 -67.682 50.822 1.00 23.69 43 VAL B CA 1
ATOM 1658 C C . VAL B 1 43 ? 35.327 -67.355 49.492 1.00 24.76 43 VAL B C 1
ATOM 1659 O O . VAL B 1 43 ? 35.908 -68.218 48.839 1.00 24.26 43 VAL B O 1
ATOM 1663 N N . PHE B 1 44 ? 35.301 -66.079 49.134 1.00 21.62 44 PHE B N 1
ATOM 1664 C CA . PHE B 1 44 ? 35.958 -65.644 47.926 1.00 22.11 44 PHE B CA 1
ATOM 1665 C C . PHE B 1 44 ? 36.327 -64.164 48.040 1.00 23.50 44 PHE B C 1
ATOM 1666 O O . PHE B 1 44 ? 35.489 -63.331 48.392 1.00 23.52 44 PHE B O 1
ATOM 1674 N N . ASP B 1 45 ? 37.579 -63.829 47.752 1.00 21.44 45 ASP B N 1
ATOM 1675 C CA . ASP B 1 45 ? 37.969 -62.417 47.723 1.00 22.35 45 ASP B CA 1
ATOM 1676 C C . ASP B 1 45 ? 39.079 -62.127 46.722 1.00 22.46 45 ASP B C 1
ATOM 1677 O O . ASP B 1 45 ? 40.106 -62.824 46.705 1.00 23.79 45 ASP B O 1
ATOM 1682 N N . ASN B 1 46 ? 38.882 -61.066 45.941 1.00 20.31 46 ASN B N 1
ATOM 1683 C CA . ASN B 1 46 ? 39.849 -60.571 44.965 1.00 22.29 46 ASN B CA 1
ATOM 1684 C C . ASN B 1 46 ? 40.243 -59.151 45.219 1.00 22.29 46 ASN B C 1
ATOM 1685 O O . ASN B 1 46 ? 39.374 -58.282 45.361 1.00 26.07 46 ASN B O 1
ATOM 1690 N N . TYR B 1 47 ? 41.546 -58.910 45.201 1.00 20.54 47 TYR B N 1
ATOM 1691 C CA . TYR B 1 47 ? 42.110 -57.578 45.372 1.00 21.73 47 TYR B CA 1
ATOM 1692 C C . TYR B 1 47 ? 43.109 -57.286 44.269 1.00 21.55 47 TYR B C 1
ATOM 1693 O O . TYR B 1 47 ? 43.613 -58.202 43.626 1.00 24.06 47 TYR B O 1
ATOM 1702 N N . VAL B 1 48 ? 43.412 -56.008 44.066 1.00 23.00 48 VAL B N 1
ATOM 1703 C CA . VAL B 1 48 ? 44.505 -55.610 43.190 1.00 21.42 48 VAL B CA 1
ATOM 1704 C C . VAL B 1 48 ? 45.325 -54.510 43.863 1.00 21.14 48 VAL B C 1
ATOM 1705 O O . VAL B 1 48 ? 44.768 -53.656 44.564 1.00 19.22 48 VAL B O 1
ATOM 1709 N N . VAL B 1 49 ? 46.646 -54.577 43.708 1.00 20.31 49 VAL B N 1
ATOM 1710 C CA . VAL B 1 49 ? 47.535 -53.489 44.130 1.00 23.30 49 VAL B CA 1
ATOM 1711 C C . VAL B 1 49 ? 48.446 -53.095 42.977 1.00 23.82 49 VAL B C 1
ATOM 1712 O O . VAL B 1 49 ? 48.621 -53.849 42.028 1.00 25.24 49 VAL B O 1
ATOM 1716 N N . SER B 1 50 ? 49.045 -51.923 43.075 1.00 24.78 50 SER B N 1
ATOM 1717 C CA . SER B 1 50 ? 50.002 -51.486 42.072 1.00 30.53 50 SER B CA 1
ATOM 1718 C C . SER B 1 50 ? 51.413 -51.517 42.621 1.00 27.69 50 SER B C 1
ATOM 1719 O O . SER B 1 50 ? 51.651 -51.139 43.774 1.00 27.20 50 SER B O 1
ATOM 1722 N N . LEU B 1 51 ? 52.338 -51.963 41.778 1.00 29.04 51 LEU B N 1
ATOM 1723 C CA . LEU B 1 51 ? 53.743 -52.047 42.127 1.00 30.73 51 LEU B CA 1
ATOM 1724 C C . LEU B 1 51 ? 54.542 -51.494 40.964 1.00 32.49 51 LEU B C 1
ATOM 1725 O O . LEU B 1 51 ? 54.081 -51.512 39.819 1.00 32.14 51 LEU B O 1
ATOM 1730 N N . THR B 1 52 ? 55.777 -51.097 41.243 1.00 31.37 52 THR B N 1
ATOM 1731 C CA . THR B 1 52 ? 56.752 -50.895 40.185 1.00 30.17 52 THR B CA 1
ATOM 1732 C C . THR B 1 52 ? 57.890 -51.908 40.373 1.00 31.85 52 THR B C 1
ATOM 1733 O O . THR B 1 52 ? 58.281 -52.198 41.508 1.00 35.86 52 THR B O 1
ATOM 1737 N N . ALA B 1 53 ? 58.394 -52.463 39.271 1.00 30.39 53 ALA B N 1
ATOM 1738 C CA . ALA B 1 53 ? 59.605 -53.281 39.296 1.00 35.74 53 ALA B CA 1
ATOM 1739 C C . ALA B 1 53 ? 60.603 -52.578 38.379 1.00 39.89 53 ALA B C 1
ATOM 1740 O O . ALA B 1 53 ? 60.574 -52.738 37.143 1.00 34.84 53 ALA B O 1
ATOM 1742 N N . GLY B 1 54 ? 61.520 -51.841 39.001 1.00 36.60 54 GLY B N 1
ATOM 1743 C CA . GLY B 1 54 ? 62.314 -50.860 38.290 1.00 34.87 54 GLY B CA 1
ATOM 1744 C C . GLY B 1 54 ? 61.357 -49.750 37.914 1.00 35.58 54 GLY B C 1
ATOM 1745 O O . GLY B 1 54 ? 60.728 -49.157 38.807 1.00 36.75 54 GLY B O 1
ATOM 1746 N N . THR B 1 55 ? 61.238 -49.465 36.617 1.00 33.54 55 THR B N 1
ATOM 1747 C CA . THR B 1 55 ? 60.272 -48.476 36.135 1.00 34.27 55 THR B CA 1
ATOM 1748 C C . THR B 1 55 ? 59.050 -49.186 35.570 1.00 35.99 55 THR B C 1
ATOM 1749 O O . THR B 1 55 ? 58.102 -48.544 35.124 1.00 39.82 55 THR B O 1
ATOM 1753 N N . ARG B 1 56 ? 59.082 -50.514 35.586 1.00 31.75 56 ARG B N 1
ATOM 1754 C CA . ARG B 1 56 ? 58.014 -51.312 35.002 1.00 34.49 56 ARG B CA 1
ATOM 1755 C C . ARG B 1 56 ? 56.793 -51.273 35.924 1.00 36.09 56 ARG B C 1
ATOM 1756 O O . ARG B 1 56 ? 56.901 -51.535 37.120 1.00 35.80 56 ARG B O 1
ATOM 1764 N N . GLN B 1 57 ? 55.649 -50.878 35.372 1.00 36.92 57 GLN B N 1
ATOM 1765 C CA . GLN B 1 57 ? 54.400 -50.809 36.126 1.00 36.79 57 GLN B CA 1
ATOM 1766 C C . GLN B 1 57 ? 53.737 -52.181 36.214 1.00 37.90 57 GLN B C 1
ATOM 1767 O O . GLN B 1 57 ? 53.659 -52.901 35.209 1.00 37.68 57 GLN B O 1
ATOM 1773 N N . ILE B 1 58 ? 53.234 -52.531 37.396 1.00 32.48 58 ILE B N 1
ATOM 1774 C CA . ILE B 1 58 ? 52.670 -53.868 37.617 1.00 31.00 58 ILE B CA 1
ATOM 1775 C C . ILE B 1 58 ? 51.294 -53.766 38.276 1.00 32.46 58 ILE B C 1
ATOM 1776 O O . ILE B 1 58 ? 51.110 -52.998 39.233 1.00 30.05 58 ILE B O 1
ATOM 1781 N N . GLN B 1 59 ? 50.311 -54.471 37.723 1.00 32.62 59 GLN B N 1
ATOM 1782 C CA . GLN B 1 59 ? 49.059 -54.711 38.442 1.00 33.59 59 GLN B CA 1
ATOM 1783 C C . GLN B 1 59 ? 49.084 -56.133 39.003 1.00 31.93 59 GLN B C 1
ATOM 1784 O O . GLN B 1 59 ? 49.026 -57.113 38.250 1.00 31.85 59 GLN B O 1
ATOM 1790 N N . LEU B 1 60 ? 49.215 -56.239 40.320 1.00 28.85 60 LEU B N 1
ATOM 1791 C CA . LEU B 1 60 ? 49.258 -57.534 40.993 1.00 25.10 60 LEU B CA 1
ATOM 1792 C C . LEU B 1 60 ? 47.875 -57.863 41.534 1.00 26.19 60 LEU B C 1
ATOM 1793 O O . LEU B 1 60 ? 47.400 -57.227 42.494 1.00 24.81 60 LEU B O 1
ATOM 1798 N N . ALA B 1 61 ? 47.235 -58.844 40.908 1.00 21.73 61 ALA B N 1
ATOM 1799 C CA . ALA B 1 61 ? 45.929 -59.299 41.334 1.00 25.10 61 ALA B CA 1
ATOM 1800 C C . ALA B 1 61 ? 46.101 -60.386 42.402 1.00 23.99 61 ALA B C 1
ATOM 1801 O O . ALA B 1 61 ? 46.781 -61.402 42.183 1.00 25.42 61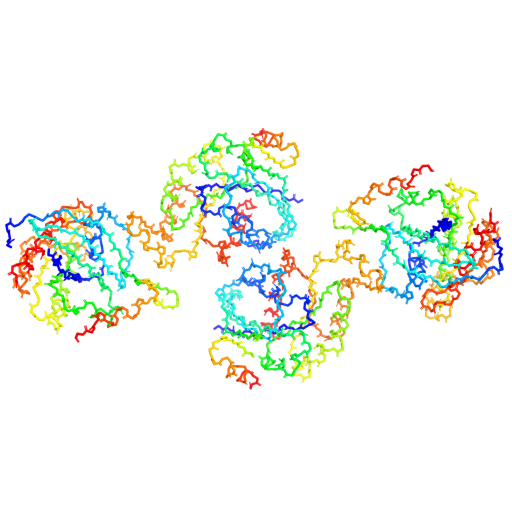 ALA B O 1
ATOM 1803 N N . LEU B 1 62 ? 45.471 -60.175 43.548 1.00 17.64 62 LEU B N 1
ATOM 1804 C CA . LEU B 1 62 ? 45.604 -61.101 44.662 1.00 22.12 62 LEU B CA 1
ATOM 1805 C C . LEU B 1 62 ? 44.285 -61.838 44.836 1.00 22.77 62 LEU B C 1
ATOM 1806 O O . LEU B 1 62 ? 43.243 -61.217 45.107 1.00 19.63 62 LEU B O 1
ATOM 1811 N N . TRP B 1 63 ? 44.326 -63.150 44.628 1.00 14.93 63 TRP B N 1
ATOM 1812 C CA . TRP B 1 63 ? 43.124 -63.974 44.681 1.00 18.81 63 TRP B CA 1
ATOM 1813 C C . TRP B 1 63 ? 43.100 -64.782 45.982 1.00 17.25 63 TRP B C 1
ATOM 1814 O O . TRP B 1 63 ? 43.888 -65.715 46.163 1.00 20.13 63 TRP B O 1
ATOM 1825 N N . ASP B 1 64 ? 42.208 -64.422 46.895 1.00 17.46 64 ASP B N 1
ATOM 1826 C CA . ASP B 1 64 ? 42.154 -65.098 48.185 1.00 18.28 64 ASP B CA 1
ATOM 1827 C C . ASP B 1 64 ? 41.181 -66.273 48.080 1.00 22.14 64 ASP B C 1
ATOM 1828 O O . ASP B 1 64 ? 40.115 -66.151 47.447 1.00 19.90 64 ASP B O 1
ATOM 1833 N N . THR B 1 65 ? 41.549 -67.427 48.644 1.00 18.65 65 THR B N 1
ATOM 1834 C CA . THR B 1 65 ? 40.694 -68.606 48.519 1.00 16.55 65 THR B CA 1
ATOM 1835 C C . THR B 1 65 ? 40.259 -69.114 49.886 1.00 19.70 65 THR B C 1
ATOM 1836 O O . THR B 1 65 ? 40.806 -68.712 50.921 1.00 19.52 65 THR B O 1
ATOM 1840 N N . ALA B 1 66 ? 39.300 -70.029 49.880 1.00 19.01 66 ALA B N 1
ATOM 1841 C CA . ALA B 1 66 ? 38.799 -70.621 51.104 1.00 20.67 66 ALA B CA 1
ATOM 1842 C C . ALA B 1 66 ? 39.640 -71.824 51.519 1.00 21.38 66 ALA B C 1
ATOM 1843 O O . ALA B 1 66 ? 39.830 -72.760 50.733 1.00 22.93 66 ALA B O 1
ATOM 1845 N N . GLY B 1 67 ? 40.133 -71.814 52.752 1.00 22.07 67 GLY B N 1
ATOM 1846 C CA . GLY B 1 67 ? 40.835 -72.975 53.261 1.00 22.60 67 GLY B CA 1
ATOM 1847 C C . GLY B 1 67 ? 39.899 -74.094 53.705 1.00 23.05 67 GLY B C 1
ATOM 1848 O O . GLY B 1 67 ? 40.255 -75.275 53.661 1.00 23.98 67 GLY B O 1
ATOM 1849 N N . LEU B 1 68 ? 38.695 -73.735 54.134 1.00 23.07 68 LEU B N 1
ATOM 1850 C CA . LEU B 1 68 ? 37.751 -74.732 54.639 1.00 26.93 68 LEU B CA 1
ATOM 1851 C C . LEU B 1 68 ? 37.215 -75.682 53.560 1.00 28.42 68 LEU B C 1
ATOM 1852 O O . LEU B 1 68 ? 36.929 -75.269 52.429 1.00 24.09 68 LEU B O 1
ATOM 1857 N N . GLU B 1 69 ? 37.031 -76.944 53.937 1.00 24.98 69 GLU B N 1
ATOM 1858 C CA . GLU B 1 69 ? 36.719 -77.959 52.958 1.00 27.91 69 GLU B CA 1
ATOM 1859 C C . GLU B 1 69 ? 35.295 -77.829 52.438 1.00 24.76 69 GLU B C 1
ATOM 1860 O O . GLU B 1 69 ? 34.980 -78.415 51.416 1.00 25.31 69 GLU B O 1
ATOM 1866 N N . GLU B 1 70 ? 34.461 -77.036 53.118 1.00 26.55 70 GLU B N 1
ATOM 1867 C CA . GLU B 1 70 ? 33.104 -76.723 52.636 1.00 29.87 70 GLU B CA 1
ATOM 1868 C C . GLU B 1 70 ? 33.123 -76.156 51.229 1.00 27.10 70 GLU B C 1
ATOM 1869 O O . GLU B 1 70 ? 32.126 -76.213 50.522 1.00 29.79 70 GLU B O 1
ATOM 1875 N N . TYR B 1 71 ? 34.233 -75.528 50.863 1.00 25.69 71 TYR B N 1
ATOM 1876 C CA . TYR B 1 71 ? 34.326 -74.802 49.599 1.00 24.80 71 TYR B CA 1
ATOM 1877 C C . TYR B 1 71 ? 35.176 -75.506 48.553 1.00 26.42 71 TYR B C 1
ATOM 1878 O O . TYR B 1 71 ? 35.588 -74.875 47.568 1.00 24.26 71 TYR B O 1
ATOM 1887 N N . ASP B 1 72 ? 35.414 -76.803 48.756 1.00 21.51 72 ASP B N 1
ATOM 1888 C CA . ASP B 1 72 ? 36.286 -77.562 47.871 1.00 23.55 72 ASP B CA 1
ATOM 1889 C C . ASP B 1 72 ? 35.873 -77.509 46.396 1.00 23.49 72 ASP B C 1
ATOM 1890 O O . ASP B 1 72 ? 36.735 -77.506 45.512 1.00 23.65 72 ASP B O 1
ATOM 1895 N N . GLN B 1 73 ? 34.568 -77.474 46.126 1.00 25.50 73 GLN B N 1
ATOM 1896 C CA . GLN B 1 73 ? 34.082 -77.540 44.743 1.00 25.73 73 GLN B CA 1
ATOM 1897 C C . GLN B 1 73 ? 34.001 -76.159 44.099 1.00 24.42 73 GLN B C 1
ATOM 1898 O O . GLN B 1 73 ? 33.940 -76.042 42.887 1.00 25.52 73 GLN B O 1
ATOM 1904 N N . LEU B 1 74 ? 34.016 -75.119 44.927 1.00 22.96 74 LEU B N 1
ATOM 1905 C CA . LEU B 1 74 ? 34.037 -73.737 44.459 1.00 24.36 74 LEU B CA 1
ATOM 1906 C C . LEU B 1 74 ? 35.464 -73.250 44.240 1.00 24.87 74 LEU B C 1
ATOM 1907 O O . LEU B 1 74 ? 35.704 -72.422 43.358 1.00 24.26 74 LEU B O 1
ATOM 1912 N N . ARG B 1 75 ? 36.402 -73.753 45.047 1.00 21.25 75 ARG B N 1
ATOM 1913 C CA . ARG B 1 75 ? 37.766 -73.230 45.015 1.00 22.29 75 ARG B CA 1
ATOM 1914 C C . ARG B 1 75 ? 38.420 -73.162 43.623 1.00 21.99 75 ARG B C 1
ATOM 1915 O O . ARG B 1 75 ? 39.015 -72.145 43.281 1.00 20.94 75 ARG B O 1
ATOM 1923 N N . PRO B 1 76 ? 38.295 -74.219 42.811 1.00 20.03 76 PRO B N 1
ATOM 1924 C CA . PRO B 1 76 ? 38.922 -74.123 41.485 1.00 22.61 76 PRO B CA 1
ATOM 1925 C C . PRO B 1 76 ? 38.428 -72.993 40.549 1.00 21.12 76 PRO B C 1
ATOM 1926 O O . PRO B 1 76 ? 39.093 -72.765 39.546 1.00 21.93 76 PRO B O 1
ATOM 1930 N N . LEU B 1 77 ? 37.322 -72.312 40.847 1.00 22.01 77 LEU B N 1
ATOM 1931 C CA . LEU B 1 77 ? 36.915 -71.153 40.059 1.00 21.21 77 LEU B CA 1
ATOM 1932 C C . LEU B 1 77 ? 38.000 -70.071 40.013 1.00 25.92 77 LEU B C 1
ATOM 1933 O O . LEU B 1 77 ? 38.046 -69.274 39.066 1.00 24.50 77 LEU B O 1
ATOM 1938 N N . SER B 1 78 ? 38.863 -70.059 41.033 1.00 19.98 78 SER B N 1
ATOM 1939 C CA . SER B 1 78 ? 39.957 -69.099 41.149 1.00 24.23 78 SER B CA 1
ATOM 1940 C C . SER B 1 78 ? 41.225 -69.463 40.399 1.00 24.44 78 SER B C 1
ATOM 1941 O O . SER B 1 78 ? 42.145 -68.646 40.338 1.00 20.89 78 SER B O 1
ATOM 1944 N N . TYR B 1 79 ? 41.292 -70.681 39.861 1.00 26.00 79 TYR B N 1
ATOM 1945 C CA . TYR B 1 79 ? 42.573 -71.209 39.381 1.00 27.11 79 TYR B CA 1
ATOM 1946 C C . TYR B 1 79 ? 42.913 -70.897 37.921 1.00 27.10 79 TYR B C 1
ATOM 1947 O O . TYR B 1 79 ? 44.013 -71.186 37.467 1.00 29.06 79 TYR B O 1
ATOM 1956 N N . SER B 1 80 ? 41.980 -70.325 37.175 1.00 26.25 80 SER B N 1
ATOM 1957 C CA . SER B 1 80 ? 42.217 -70.144 35.743 1.00 30.58 80 SER B CA 1
ATOM 1958 C C . SER B 1 80 ? 43.263 -69.079 35.468 1.00 29.09 80 SER B C 1
ATOM 1959 O O . SER B 1 80 ? 43.226 -67.999 36.054 1.00 30.11 80 SER B O 1
ATOM 1962 N N . SER B 1 81 ? 44.198 -69.401 34.582 1.00 28.35 81 SER B N 1
ATOM 1963 C CA . SER B 1 81 ? 45.161 -68.426 34.087 1.00 27.99 81 SER B CA 1
ATOM 1964 C C . SER B 1 81 ? 45.960 -67.752 35.196 1.00 29.83 81 SER B C 1
ATOM 1965 O O . SER B 1 81 ? 46.185 -66.536 35.161 1.00 34.20 81 SER B O 1
ATOM 1968 N N . ALA B 1 82 ? 46.371 -68.533 36.185 1.00 26.21 82 ALA B N 1
ATOM 1969 C CA . ALA B 1 82 ? 47.123 -67.982 37.293 1.00 29.82 82 ALA B CA 1
ATOM 1970 C C . ALA B 1 82 ? 48.564 -67.789 36.876 1.00 30.29 82 ALA B C 1
ATOM 1971 O O . ALA B 1 82 ? 49.078 -68.563 36.068 1.00 31.36 82 ALA B O 1
ATOM 1973 N N . SER B 1 83 ? 49.208 -66.766 37.431 1.00 22.94 83 SER B N 1
ATOM 1974 C CA . SER B 1 83 ? 50.623 -66.534 37.191 1.00 25.10 83 SER B CA 1
ATOM 1975 C C . SER B 1 83 ? 51.456 -67.234 38.248 1.00 27.78 83 SER B C 1
ATOM 1976 O O . SER B 1 83 ? 52.595 -67.629 37.989 1.00 33.56 83 SER B O 1
ATOM 1979 N N . ILE B 1 84 ? 50.909 -67.375 39.450 1.00 26.68 84 ILE B N 1
ATOM 1980 C CA . ILE B 1 84 ? 51.691 -67.964 40.531 1.00 28.36 84 ILE B CA 1
ATOM 1981 C C . ILE B 1 84 ? 50.805 -68.404 41.692 1.00 24.78 84 ILE B C 1
ATOM 1982 O O . ILE B 1 84 ? 49.782 -67.772 41.980 1.00 26.62 84 ILE B O 1
ATOM 1987 N N . PHE B 1 85 ? 51.193 -69.493 42.346 1.00 23.55 85 PHE B N 1
ATOM 1988 C CA . PHE B 1 85 ? 50.511 -69.941 43.552 1.00 23.45 85 PHE B CA 1
ATOM 1989 C C . PHE B 1 85 ? 51.425 -69.794 44.756 1.00 25.59 85 PHE B C 1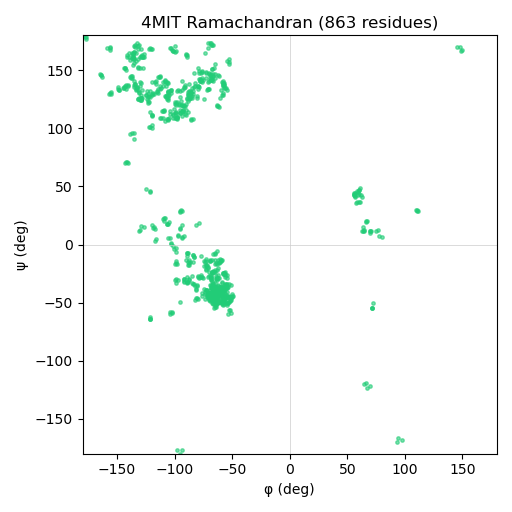
ATOM 1990 O O . PHE B 1 85 ? 52.593 -70.206 44.704 1.00 24.69 85 PHE B O 1
ATOM 1998 N N . LEU B 1 86 ? 50.881 -69.230 45.833 1.00 17.67 86 LEU B N 1
ATOM 1999 C CA . LEU B 1 86 ? 51.486 -69.330 47.153 1.00 20.92 86 LEU B CA 1
ATOM 2000 C C . LEU B 1 86 ? 50.722 -70.437 47.877 1.00 23.18 86 LEU B C 1
ATOM 2001 O O . LEU B 1 86 ? 49.508 -70.336 48.024 1.00 19.35 86 LEU B O 1
ATOM 2006 N N . ILE B 1 87 ? 51.417 -71.491 48.305 1.00 20.74 87 ILE B N 1
ATOM 2007 C CA . ILE B 1 87 ? 50.802 -72.530 49.133 1.00 22.18 87 ILE B CA 1
ATOM 2008 C C . ILE B 1 87 ? 51.299 -72.347 50.547 1.00 22.12 87 ILE B C 1
ATOM 2009 O O . ILE B 1 87 ? 52.509 -72.360 50.788 1.00 25.61 87 ILE B O 1
ATOM 2014 N N . CYS B 1 88 ? 50.372 -72.209 51.488 1.00 22.77 88 CYS B N 1
ATOM 2015 C CA . CYS B 1 88 ? 50.713 -71.789 52.840 1.00 23.67 88 CYS B CA 1
ATOM 2016 C C . CYS B 1 88 ? 50.491 -72.899 53.870 1.00 26.49 88 CYS B C 1
ATOM 2017 O O . CYS B 1 88 ? 49.564 -73.722 53.742 1.00 25.10 88 CYS B O 1
ATOM 2020 N N . PHE B 1 89 ? 51.366 -72.935 54.869 1.00 21.39 89 PHE B N 1
ATOM 2021 C CA . PHE B 1 89 ? 51.141 -73.731 56.063 1.00 23.99 89 PHE B CA 1
ATOM 2022 C C . PHE B 1 89 ? 51.701 -72.924 57.227 1.00 26.36 89 PHE B C 1
ATOM 2023 O O . PHE B 1 89 ? 52.637 -72.127 57.054 1.00 25.34 89 PHE B O 1
ATOM 2031 N N . SER B 1 90 ? 51.136 -73.121 58.411 1.00 24.85 90 SER B N 1
ATOM 2032 C CA . SER B 1 90 ? 51.651 -72.440 59.592 1.00 24.67 90 SER B CA 1
ATOM 2033 C C . SER B 1 90 ? 52.827 -73.230 60.173 1.00 28.67 90 SER B C 1
ATOM 2034 O O . SER B 1 90 ? 52.764 -74.466 60.296 1.00 29.21 90 SER B O 1
ATOM 2037 N N . VAL B 1 91 ? 53.925 -72.540 60.475 1.00 28.93 91 VAL B N 1
ATOM 2038 C CA . VAL B 1 91 ? 55.072 -73.223 61.063 1.00 31.42 91 VAL B CA 1
ATOM 2039 C C . VAL B 1 91 ? 54.737 -73.867 62.429 1.00 32.42 91 VAL B C 1
ATOM 2040 O O . VAL B 1 91 ? 55.450 -74.750 62.896 1.00 37.28 91 VAL B O 1
ATOM 2044 N N . THR B 1 92 ? 53.624 -73.467 63.038 1.00 29.86 92 THR B N 1
ATOM 2045 C CA . THR B 1 92 ? 53.184 -74.092 64.278 1.00 31.55 92 THR B CA 1
ATOM 2046 C C . THR B 1 92 ? 51.951 -74.981 64.093 1.00 28.63 92 THR B C 1
ATOM 2047 O O . THR B 1 92 ? 51.218 -75.248 65.043 1.00 30.20 92 THR B O 1
ATOM 2051 N N . SER B 1 93 ? 51.730 -75.438 62.865 1.00 31.18 93 SER B N 1
ATOM 2052 C CA . SER B 1 93 ? 50.714 -76.458 62.584 1.00 26.14 93 SER B CA 1
ATOM 2053 C C . SER B 1 93 ? 51.260 -77.495 61.654 1.00 31.13 93 SER B C 1
ATOM 2054 O O . SER B 1 93 ? 51.252 -77.301 60.439 1.00 37.57 93 SER B O 1
ATOM 2057 N N . SER B 1 94 ? 51.750 -78.586 62.227 1.00 31.44 94 SER B N 1
ATOM 2058 C CA . SER B 1 94 ? 52.257 -79.701 61.451 1.00 33.18 94 SER B CA 1
ATOM 2059 C C . SER B 1 94 ? 51.135 -80.336 60.631 1.00 31.13 94 SER B C 1
ATOM 2060 O O . SER B 1 94 ? 51.391 -80.947 59.587 1.00 33.42 94 SER B O 1
ATOM 2063 N N . VAL B 1 95 ? 49.896 -80.223 61.116 1.00 31.46 95 VAL B N 1
ATOM 2064 C CA . VAL B 1 95 ? 48.738 -80.671 60.337 1.00 32.55 95 VAL B CA 1
ATOM 2065 C C . VAL B 1 95 ? 48.599 -79.876 59.020 1.00 32.00 95 VAL B C 1
ATOM 2066 O O . VAL B 1 95 ? 48.366 -80.458 57.966 1.00 31.29 95 VAL B O 1
ATOM 2070 N N . SER B 1 96 ? 48.769 -78.554 59.080 1.00 29.99 96 SER B N 1
ATOM 2071 C CA . SER B 1 96 ? 48.651 -77.753 57.865 1.00 29.42 96 SER B CA 1
ATOM 2072 C C . SER B 1 96 ? 49.755 -78.128 56.883 1.00 30.86 96 SER B C 1
ATOM 2073 O O . SER B 1 96 ? 49.518 -78.183 55.663 1.00 23.55 96 SER B O 1
ATOM 2076 N N . TYR B 1 97 ? 50.910 -78.495 57.437 1.00 28.68 97 TYR B N 1
ATOM 2077 C CA . TYR B 1 97 ? 52.060 -78.938 56.668 1.00 25.40 97 TYR B CA 1
ATOM 2078 C C . TYR B 1 97 ? 51.772 -80.229 55.939 1.00 27.51 97 TYR B C 1
ATOM 2079 O O . TYR B 1 97 ? 52.093 -80.366 54.752 1.00 31.49 97 TYR B O 1
ATOM 2088 N N . ASP B 1 98 ? 51.189 -81.194 56.636 1.00 30.28 98 ASP B N 1
ATOM 2089 C CA . ASP B 1 98 ? 50.886 -82.480 55.994 1.00 29.92 98 ASP B CA 1
ATOM 2090 C C . ASP B 1 98 ? 49.855 -82.285 54.879 1.00 26.85 98 ASP B C 1
ATOM 2091 O O . ASP B 1 98 ? 49.904 -82.925 53.815 1.00 29.51 98 ASP B O 1
ATOM 2096 N N . ASN B 1 99 ? 48.919 -81.382 55.112 1.00 26.30 99 ASN B N 1
ATOM 2097 C CA . ASN B 1 99 ? 47.880 -81.152 54.132 1.00 27.32 99 ASN B CA 1
ATOM 2098 C C . ASN B 1 99 ? 48.410 -80.542 52.851 1.00 23.27 99 ASN B C 1
ATOM 2099 O O . ASN B 1 99 ? 47.807 -80.702 51.804 1.00 24.96 99 ASN B O 1
ATOM 2104 N N . VAL B 1 100 ? 49.558 -79.880 52.918 1.00 22.95 100 VAL B N 1
ATOM 2105 C CA . VAL B 1 100 ? 50.183 -79.442 51.688 1.00 25.97 100 VAL B CA 1
ATOM 2106 C C . VAL B 1 100 ? 50.480 -80.668 50.833 1.00 27.27 100 VAL B C 1
ATOM 2107 O O . VAL B 1 100 ? 50.200 -80.678 49.623 1.00 30.71 100 VAL B O 1
ATOM 2111 N N . ILE B 1 101 ? 50.963 -81.730 51.481 1.00 27.97 101 ILE B N 1
ATOM 2112 C CA . ILE B 1 101 ? 51.368 -82.947 50.782 1.00 24.91 101 ILE B CA 1
ATOM 2113 C C . ILE B 1 101 ? 50.190 -83.711 50.214 1.00 27.44 101 ILE B C 1
ATOM 2114 O O . ILE B 1 101 ? 50.237 -84.200 49.083 1.00 30.42 101 ILE B O 1
ATOM 2119 N N . THR B 1 102 ? 49.144 -83.841 51.022 1.00 28.96 102 THR B N 1
ATOM 2120 C CA . THR B 1 102 ? 47.994 -84.655 50.651 1.00 28.04 102 THR B CA 1
ATOM 2121 C C . THR B 1 102 ? 46.910 -83.885 49.875 1.00 27.41 102 THR B C 1
ATOM 2122 O O . THR B 1 102 ? 46.194 -84.477 49.082 1.00 27.00 102 THR B O 1
ATOM 2126 N N . LYS B 1 103 ? 46.792 -82.574 50.089 1.00 27.17 103 LYS B N 1
ATOM 2127 C CA . LYS B 1 103 ? 45.699 -81.835 49.468 1.00 27.55 103 LYS B CA 1
ATOM 2128 C C . LYS B 1 103 ? 46.129 -80.696 48.559 1.00 22.22 103 LYS B C 1
ATOM 2129 O O . LYS B 1 103 ? 45.879 -80.739 47.347 1.00 23.73 103 LYS B O 1
ATOM 2135 N N . TRP B 1 104 ? 46.774 -79.679 49.127 1.00 24.61 104 TRP B N 1
ATOM 2136 C CA . TRP B 1 104 ? 46.974 -78.410 48.391 1.00 24.93 104 TRP B CA 1
ATOM 2137 C C . TRP B 1 104 ? 47.911 -78.531 47.180 1.00 23.04 104 TRP B C 1
ATOM 2138 O O . TRP B 1 104 ? 47.572 -78.098 46.072 1.00 25.19 104 TRP B O 1
ATOM 2149 N N . HIS B 1 105 ? 49.070 -79.147 47.378 1.00 23.82 105 HIS B N 1
ATOM 2150 C CA . HIS B 1 105 ? 49.935 -79.441 46.243 1.00 25.63 105 HIS B CA 1
ATOM 2151 C C . HIS B 1 105 ? 49.251 -80.294 45.163 1.00 24.74 105 HIS B C 1
ATOM 2152 O O . HIS B 1 105 ? 49.254 -79.897 44.000 1.00 28.24 105 HIS B O 1
ATOM 2159 N N . PRO B 1 106 ? 48.622 -81.436 45.537 1.00 24.96 106 PRO B N 1
ATOM 2160 C CA . PRO B 1 106 ? 47.873 -82.160 44.498 1.00 25.71 106 PRO B CA 1
ATOM 2161 C C . PRO B 1 106 ? 46.767 -81.329 43.845 1.00 28.29 106 PRO B C 1
ATOM 2162 O O . PRO B 1 106 ? 46.508 -81.506 42.645 1.00 29.50 106 PRO B O 1
ATOM 2166 N N . GLU B 1 107 ? 46.095 -80.476 44.617 1.00 29.13 107 GLU B N 1
ATOM 2167 C CA . GLU B 1 107 ? 45.022 -79.668 44.053 1.00 24.11 107 GLU B CA 1
ATOM 2168 C C . GLU B 1 107 ? 45.562 -78.719 42.997 1.00 23.78 107 GLU B C 1
ATOM 2169 O O . GLU B 1 107 ? 45.064 -78.689 41.878 1.00 24.95 107 GLU B O 1
ATOM 2175 N N . VAL B 1 108 ? 46.611 -77.978 43.347 1.00 25.83 108 VAL B N 1
ATOM 2176 C CA . VAL B 1 108 ? 47.191 -77.010 42.423 1.00 26.43 108 VAL B CA 1
ATOM 2177 C C . VAL B 1 108 ? 47.680 -77.632 41.124 1.00 24.77 108 VAL B C 1
ATOM 2178 O O . VAL B 1 108 ? 47.338 -77.144 40.053 1.00 22.45 108 VAL B O 1
ATOM 2182 N N . ILE B 1 109 ? 48.476 -78.696 41.211 1.00 27.45 109 ILE B N 1
ATOM 2183 C CA . ILE B 1 109 ? 49.026 -79.317 40.005 1.00 27.07 109 ILE B CA 1
ATOM 2184 C C . ILE B 1 109 ? 47.965 -80.014 39.156 1.00 27.11 109 ILE B C 1
ATOM 2185 O O . ILE B 1 109 ? 48.129 -80.114 37.935 1.00 32.18 109 ILE B O 1
ATOM 2190 N N . HIS B 1 110 ? 46.881 -80.496 39.766 1.00 26.21 110 HIS B N 1
ATOM 2191 C CA . HIS B 1 110 ? 45.778 -81.058 38.956 1.00 25.76 110 HIS B CA 1
ATOM 2192 C C . HIS B 1 110 ? 45.192 -80.004 38.007 1.00 25.09 110 HIS B C 1
ATOM 2193 O O . HIS B 1 110 ? 44.866 -80.303 36.859 1.00 24.30 110 HIS B O 1
ATOM 2200 N N . PHE B 1 111 ? 45.082 -78.764 38.492 1.00 24.29 111 PHE B N 1
ATOM 2201 C CA . PHE B 1 111 ? 44.473 -77.673 37.721 1.00 27.45 111 PHE B CA 1
ATOM 2202 C C . PHE B 1 111 ? 45.495 -76.780 37.040 1.00 27.24 111 PHE B C 1
ATOM 2203 O O . PHE B 1 111 ? 45.209 -76.195 35.998 1.00 25.75 111 PHE B O 1
ATOM 2211 N N . ALA B 1 112 ? 46.677 -76.649 37.628 1.00 23.17 112 ALA B N 1
ATOM 2212 C CA . ALA B 1 112 ? 47.691 -75.786 37.027 1.00 25.63 112 ALA B CA 1
ATOM 2213 C C . ALA B 1 112 ? 49.086 -76.382 37.163 1.00 28.52 112 ALA B C 1
ATOM 2214 O O . ALA B 1 112 ? 49.911 -75.877 37.927 1.00 29.58 112 ALA B O 1
ATOM 2216 N N . PRO B 1 113 ? 49.356 -77.467 36.417 1.00 27.74 113 PRO B N 1
ATOM 2217 C CA . PRO B 1 113 ? 50.603 -78.211 36.619 1.00 27.68 113 PRO B CA 1
ATOM 2218 C C . PRO B 1 113 ? 51.885 -77.446 36.278 1.00 29.93 113 PRO B C 1
ATOM 2219 O O . PRO B 1 113 ? 52.928 -77.791 36.816 1.00 33.33 113 PRO B O 1
ATOM 2223 N N . LYS B 1 114 ? 51.827 -76.429 35.426 1.00 34.86 114 LYS B N 1
ATOM 2224 C CA . LYS B 1 114 ? 53.052 -75.712 35.060 1.00 34.29 114 LYS B CA 1
ATOM 2225 C C . LYS B 1 114 ? 53.197 -74.328 35.705 1.00 37.30 114 LYS B C 1
ATOM 2226 O O . LYS B 1 114 ? 54.128 -73.583 35.389 1.00 38.87 114 LYS B O 1
ATOM 2232 N N . VAL B 1 115 ? 52.281 -73.981 36.607 1.00 33.66 115 VAL B N 1
ATOM 2233 C CA . VAL B 1 115 ? 52.340 -72.679 37.255 1.00 33.30 115 VAL B CA 1
ATOM 2234 C C . VAL B 1 115 ? 53.257 -72.792 38.473 1.00 30.12 115 VAL B C 1
ATOM 2235 O O . VAL B 1 115 ? 53.107 -73.710 39.281 1.00 29.82 115 VAL B O 1
ATOM 2239 N N . PRO B 1 116 ? 54.239 -71.878 38.580 1.00 29.87 116 PRO B N 1
ATOM 2240 C CA . PRO B 1 116 ? 55.226 -71.879 39.665 1.00 24.32 116 PRO B CA 1
ATOM 2241 C C . PRO B 1 116 ? 54.577 -71.764 41.035 1.00 31.21 116 PRO B C 1
ATOM 2242 O O . PRO B 1 116 ? 53.624 -70.991 41.195 1.00 33.64 116 PRO B O 1
ATOM 2246 N N . ILE B 1 117 ? 55.086 -72.510 42.008 1.00 28.10 117 ILE B N 1
ATOM 2247 C CA . ILE B 1 117 ? 54.573 -72.447 43.367 1.00 27.00 117 ILE B CA 1
ATOM 2248 C C . ILE B 1 117 ? 55.630 -71.886 44.306 1.00 30.53 117 ILE B C 1
ATOM 2249 O O . ILE B 1 117 ? 56.787 -72.279 44.253 1.00 33.50 117 ILE B O 1
ATOM 2254 N N . ILE B 1 118 ? 55.244 -70.949 45.156 1.00 28.77 118 ILE B N 1
ATOM 2255 C CA . ILE B 1 118 ? 56.099 -70.589 46.257 1.00 26.47 118 ILE B CA 1
ATOM 2256 C C . ILE B 1 118 ? 55.471 -71.119 47.544 1.00 29.14 118 ILE B C 1
ATOM 2257 O O . ILE B 1 118 ? 54.295 -70.867 47.831 1.00 28.11 118 ILE B O 1
ATOM 2262 N N . LEU B 1 119 ? 56.262 -71.855 48.312 1.00 25.22 119 LEU B N 1
ATOM 2263 C CA . LEU B 1 119 ? 55.826 -72.382 49.589 1.00 28.27 119 LEU B CA 1
ATOM 2264 C C . LEU B 1 119 ? 56.054 -71.342 50.669 1.00 28.57 119 LEU B C 1
ATOM 2265 O O . LEU B 1 119 ? 57.121 -70.740 50.776 1.00 30.13 119 LEU B O 1
ATOM 2270 N N . VAL B 1 120 ? 55.025 -71.122 51.466 1.00 26.97 120 VAL B N 1
ATOM 2271 C CA . VAL B 1 120 ? 55.062 -70.101 52.479 1.00 23.96 120 VAL B CA 1
ATOM 2272 C C . VAL B 1 120 ? 54.771 -70.715 53.825 1.00 25.29 120 VAL B C 1
ATOM 2273 O O . VAL B 1 120 ? 53.788 -71.450 53.993 1.00 23.24 120 VAL B O 1
ATOM 2277 N N . GLY B 1 121 ? 55.683 -70.480 54.758 1.00 22.90 121 GLY B N 1
ATOM 2278 C CA . GLY B 1 121 ? 55.452 -70.807 56.145 1.00 23.21 121 GLY B CA 1
ATOM 2279 C C . GLY B 1 121 ? 54.922 -69.545 56.794 1.00 25.61 121 GLY B C 1
ATOM 2280 O O . GLY B 1 121 ? 55.587 -68.497 56.798 1.00 24.57 121 GLY B O 1
ATOM 2281 N N . THR B 1 122 ? 53.720 -69.636 57.344 1.00 26.84 122 THR B N 1
ATOM 2282 C CA . THR B 1 122 ? 53.066 -68.478 57.929 1.00 23.78 122 THR B CA 1
ATOM 2283 C C . THR B 1 122 ? 53.255 -68.478 59.452 1.00 25.94 122 THR B C 1
ATOM 2284 O O . THR B 1 122 ? 53.691 -69.477 60.039 1.00 26.72 122 THR B O 1
ATOM 2288 N N . LYS B 1 123 ? 52.958 -67.351 60.080 1.00 23.74 123 LYS B N 1
ATOM 2289 C CA . LYS B 1 123 ? 53.009 -67.235 61.531 1.00 28.89 123 LYS B CA 1
ATOM 2290 C C . LYS B 1 123 ? 54.403 -67.541 62.093 1.00 32.01 123 LYS B C 1
ATOM 2291 O O . LYS B 1 123 ? 54.534 -68.252 63.090 1.00 30.12 123 LYS B O 1
ATOM 2297 N N . LEU B 1 124 ? 55.433 -66.986 61.458 1.00 28.27 124 LEU B N 1
ATOM 2298 C CA . LEU B 1 124 ? 56.803 -67.189 61.881 1.00 27.87 124 LEU B CA 1
ATOM 2299 C C . LEU B 1 124 ? 56.983 -66.826 63.330 1.00 31.84 124 LEU B C 1
ATOM 2300 O O . LEU B 1 124 ? 57.698 -67.516 64.062 1.00 38.21 124 LEU B O 1
ATOM 2305 N N . ASP B 1 125 ? 56.295 -65.772 63.744 1.00 29.30 125 ASP B N 1
ATOM 2306 C CA . ASP B 1 125 ? 56.400 -65.245 65.100 1.00 31.42 125 ASP B CA 1
ATOM 2307 C C . ASP B 1 125 ? 55.880 -66.232 66.148 1.00 29.55 125 ASP B C 1
ATOM 2308 O O . ASP B 1 125 ? 56.023 -66.004 67.332 1.00 31.65 125 ASP B O 1
ATOM 2313 N N . THR B 1 126 ? 55.179 -67.275 65.731 1.00 35.71 126 THR B N 1
ATOM 2314 C CA . THR B 1 126 ? 54.618 -68.192 66.716 1.00 32.32 126 THR B CA 1
ATOM 2315 C C . THR B 1 126 ? 55.575 -69.338 67.060 1.00 36.92 126 THR B C 1
ATOM 2316 O O . THR B 1 126 ? 55.377 -70.050 68.051 1.00 36.48 126 THR B O 1
ATOM 2320 N N . ARG B 1 127 ? 56.618 -69.508 66.253 1.00 36.54 127 ARG B N 1
ATOM 2321 C CA . ARG B 1 127 ? 57.475 -70.676 66.394 1.00 36.36 127 ARG B CA 1
ATOM 2322 C C . ARG B 1 127 ? 58.245 -70.701 67.722 1.00 39.94 127 ARG B C 1
ATOM 2323 O O . ARG B 1 127 ? 58.380 -71.753 68.349 1.00 40.66 127 ARG B O 1
ATOM 2331 N N . ASN B 1 128 ? 58.708 -69.536 68.160 1.00 42.24 128 ASN B N 1
ATOM 2332 C CA . ASN B 1 128 ? 59.426 -69.402 69.426 1.00 45.59 128 ASN B CA 1
ATOM 2333 C C . ASN B 1 128 ? 58.529 -69.021 70.586 1.00 46.80 128 ASN B C 1
ATOM 2334 O O . ASN B 1 128 ? 59.008 -68.503 71.595 1.00 49.66 128 ASN B O 1
ATOM 2339 N N . ASP B 1 129 ? 57.226 -69.190 70.420 1.00 40.73 129 ASP B N 1
ATOM 2340 C CA . ASP B 1 129 ? 56.332 -68.888 71.514 1.00 39.26 129 ASP B CA 1
ATOM 2341 C C . ASP B 1 129 ? 56.262 -70.114 72.381 1.00 44.29 129 ASP B C 1
ATOM 2342 O O . ASP B 1 129 ? 55.610 -71.098 72.012 1.00 41.86 129 ASP B O 1
ATOM 2347 N N . PRO B 1 130 ? 56.894 -70.042 73.564 1.00 49.08 130 PRO B N 1
ATOM 2348 C CA . PRO B 1 130 ? 56.980 -71.184 74.481 1.00 41.51 130 PRO B CA 1
ATOM 2349 C C . PRO B 1 130 ? 55.584 -71.719 74.844 1.00 45.30 130 PRO B C 1
ATOM 2350 O O . PRO B 1 130 ? 55.449 -72.939 74.995 1.00 46.86 130 PRO B O 1
ATOM 2354 N N . ALA B 1 131 ? 54.579 -70.847 74.968 1.00 45.19 131 ALA B N 1
ATOM 2355 C CA . ALA B 1 131 ? 53.216 -71.284 75.296 1.00 43.00 131 ALA B CA 1
ATOM 2356 C C . ALA B 1 131 ? 52.604 -72.143 74.190 1.00 50.74 131 ALA B C 1
ATOM 2357 O O . ALA B 1 131 ? 51.845 -73.080 74.467 1.00 56.59 131 ALA B O 1
ATOM 2359 N N . ILE B 1 132 ? 52.909 -71.803 72.939 1.00 47.99 132 ILE B N 1
ATOM 2360 C CA . ILE B 1 132 ? 52.416 -72.565 71.791 1.00 46.06 132 ILE B CA 1
ATOM 2361 C C . ILE B 1 132 ? 53.084 -73.930 71.755 1.00 44.40 132 ILE B C 1
ATOM 2362 O O . ILE B 1 132 ? 52.418 -74.948 71.551 1.00 46.61 132 ILE B O 1
ATOM 2367 N N . VAL B 1 133 ? 54.398 -73.943 71.970 1.00 43.17 133 VAL B N 1
ATOM 2368 C CA . VAL B 1 133 ? 55.178 -75.179 71.964 1.00 46.77 133 VAL B CA 1
ATOM 2369 C C . VAL B 1 133 ? 54.601 -76.186 72.963 1.00 42.35 133 VAL B C 1
ATOM 2370 O O . VAL B 1 133 ? 54.584 -77.380 72.691 1.00 39.76 133 VAL B O 1
ATOM 2374 N N . LYS B 1 134 ? 54.122 -75.686 74.104 1.00 44.43 134 LYS B N 1
ATOM 2375 C CA . LYS B 1 134 ? 53.463 -76.513 75.119 1.00 49.87 134 LYS B CA 1
ATOM 2376 C C . LYS B 1 134 ? 52.368 -77.359 74.538 1.00 50.55 134 LYS B C 1
ATOM 2377 O O . LYS B 1 134 ? 52.390 -78.592 74.627 1.00 51.56 134 LYS B O 1
ATOM 2383 N N . ARG B 1 135 ? 51.413 -76.654 73.942 1.00 50.74 135 ARG B N 1
ATOM 2384 C CA . ARG B 1 135 ? 50.235 -77.240 73.338 1.00 48.93 135 ARG B CA 1
ATOM 2385 C C . ARG B 1 135 ? 50.628 -78.336 72.371 1.00 44.66 135 ARG B C 1
ATOM 2386 O O . ARG B 1 135 ? 50.088 -79.439 72.415 1.00 51.02 135 ARG B O 1
ATOM 2394 N N . LEU B 1 136 ? 51.594 -78.024 71.512 1.00 43.68 136 LEU B N 1
ATOM 2395 C CA . LEU B 1 136 ? 52.043 -78.954 70.485 1.00 46.83 136 LEU B CA 1
ATOM 2396 C C . LEU B 1 136 ? 52.695 -80.190 71.105 1.00 45.58 136 LEU B C 1
ATOM 2397 O O . LEU B 1 136 ? 52.460 -81.313 70.663 1.00 45.76 136 LEU B O 1
ATOM 2402 N N . THR B 1 137 ? 53.505 -79.973 72.135 1.00 44.40 137 THR B N 1
ATOM 2403 C CA . THR B 1 137 ? 54.195 -81.065 72.798 1.00 47.24 137 THR B CA 1
ATOM 2404 C C . THR B 1 137 ? 53.209 -82.015 73.481 1.00 45.61 137 THR B C 1
ATOM 2405 O O . THR B 1 137 ? 53.273 -83.231 73.293 1.00 44.61 137 THR B O 1
ATOM 2409 N N . GLU B 1 138 ? 52.268 -81.456 74.237 1.00 45.96 138 GLU B N 1
ATOM 2410 C CA . GLU B 1 138 ? 51.291 -82.274 74.948 1.00 47.09 138 GLU B CA 1
ATOM 2411 C C . GLU B 1 138 ? 50.358 -83.060 74.019 1.00 52.98 138 GLU B C 1
ATOM 2412 O O . GLU B 1 138 ? 49.606 -83.925 74.472 1.00 55.06 138 GLU B O 1
ATOM 2418 N N . GLN B 1 139 ? 50.430 -82.789 72.718 1.00 53.63 139 GLN B N 1
ATOM 2419 C CA . GLN B 1 139 ? 49.649 -83.550 71.752 1.00 45.82 139 GLN B CA 1
ATOM 2420 C C . GLN B 1 139 ? 50.618 -84.246 70.802 1.00 49.71 139 GLN B C 1
ATOM 2421 O O . GLN B 1 139 ? 50.233 -84.762 69.743 1.00 51.32 139 GLN B O 1
ATOM 2427 N N . GLY B 1 140 ? 51.886 -84.262 71.212 1.00 50.86 140 GLY B N 1
ATOM 2428 C CA . GLY B 1 140 ? 52.926 -84.995 70.513 1.00 52.92 140 GLY B CA 1
ATOM 2429 C C . GLY B 1 140 ? 53.236 -84.464 69.134 1.00 57.94 140 GLY B C 1
ATOM 2430 O O . GLY B 1 140 ? 53.841 -85.163 68.314 1.00 59.30 140 GLY B O 1
ATOM 2431 N N . MET B 1 141 ? 52.846 -83.218 68.887 1.00 54.21 141 MET B N 1
ATOM 2432 C CA . MET B 1 141 ? 53.093 -82.596 67.601 1.00 52.14 141 MET B CA 1
ATOM 2433 C C . MET B 1 141 ? 54.309 -81.708 67.693 1.00 49.80 141 MET B C 1
ATOM 2434 O O . MET B 1 141 ? 54.836 -81.454 68.781 1.00 46.67 141 MET B O 1
ATOM 2439 N N . THR B 1 142 ? 54.761 -81.235 66.542 1.00 47.47 142 THR B N 1
ATOM 2440 C CA . THR B 1 142 ? 55.962 -80.427 66.524 1.00 51.67 142 THR B CA 1
ATOM 2441 C C . THR B 1 142 ? 55.831 -79.155 65.725 1.00 39.72 142 THR B C 1
ATOM 2442 O O . THR B 1 142 ? 54.939 -78.975 64.898 1.00 37.97 142 THR B O 1
ATOM 2446 N N . VAL B 1 143 ? 56.735 -78.260 66.064 1.00 39.80 143 VAL B N 1
ATOM 2447 C CA . VAL B 1 143 ? 56.999 -77.060 65.330 1.00 37.24 143 VAL B CA 1
ATOM 2448 C C . VAL B 1 143 ? 57.581 -77.499 63.984 1.00 43.11 143 VAL B C 1
ATOM 2449 O O . VAL B 1 143 ? 58.268 -78.518 63.915 1.00 42.90 143 VAL B O 1
ATOM 2453 N N . ILE B 1 144 ? 57.282 -76.790 62.903 1.00 36.65 144 ILE B N 1
ATOM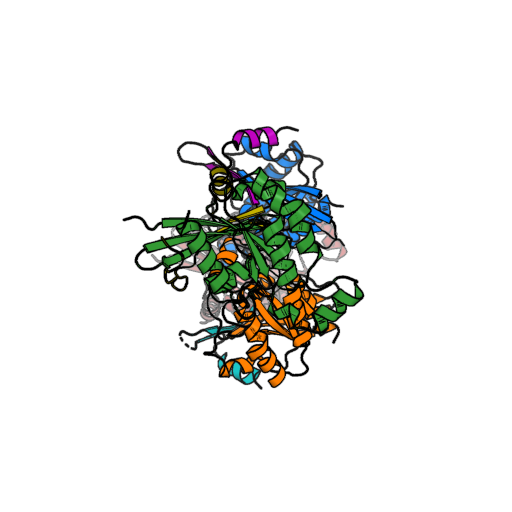 2454 C CA . ILE B 1 144 ? 57.979 -77.072 61.651 1.00 37.39 144 ILE B CA 1
ATOM 2455 C C . ILE B 1 144 ? 59.188 -76.147 61.631 1.00 39.37 144 ILE B C 1
ATOM 2456 O O . ILE B 1 144 ? 59.041 -74.923 61.721 1.00 44.16 144 ILE B O 1
ATOM 2461 N N . ASN B 1 145 ? 60.386 -76.722 61.593 1.00 39.92 145 ASN B N 1
ATOM 2462 C CA . ASN B 1 145 ? 61.604 -75.917 61.554 1.00 40.94 145 ASN B CA 1
ATOM 2463 C C . ASN B 1 145 ? 61.970 -75.637 60.099 1.00 36.85 145 ASN B C 1
ATOM 2464 O O . ASN B 1 145 ? 61.439 -76.281 59.189 1.00 40.80 145 ASN B O 1
ATOM 2469 N N . THR B 1 146 ? 62.844 -74.658 59.880 1.00 36.67 146 THR B N 1
ATOM 2470 C CA . THR B 1 146 ? 63.155 -74.220 58.531 1.00 37.17 146 THR B CA 1
ATOM 2471 C C . THR B 1 146 ? 63.599 -75.365 57.638 1.00 40.20 146 THR B C 1
ATOM 2472 O O . THR B 1 146 ? 63.225 -75.423 56.465 1.00 41.75 146 THR B O 1
ATOM 2476 N N . ALA B 1 147 ? 64.339 -76.309 58.210 1.00 38.56 147 ALA B N 1
ATOM 2477 C CA . ALA B 1 147 ? 64.840 -77.438 57.448 1.00 34.69 147 ALA B CA 1
ATOM 2478 C C . ALA B 1 147 ? 63.687 -78.303 56.978 1.00 35.09 147 ALA B C 1
ATOM 2479 O O . ALA B 1 147 ? 63.691 -78.777 55.840 1.00 37.23 147 ALA B O 1
ATOM 2481 N N . LYS B 1 148 ? 62.700 -78.519 57.843 1.00 34.62 148 LYS B N 1
ATOM 2482 C CA . LYS B 1 148 ? 61.564 -79.339 57.436 1.00 37.49 148 LYS B CA 1
ATOM 2483 C C . LYS B 1 148 ? 60.689 -78.619 56.407 1.00 36.43 148 LYS B C 1
ATOM 2484 O O . LYS B 1 148 ? 60.077 -79.253 55.546 1.00 33.41 148 LYS B O 1
ATOM 2490 N N . GLY B 1 149 ? 60.698 -77.290 56.457 1.00 37.84 149 GLY B N 1
ATOM 2491 C CA . GLY B 1 149 ? 60.005 -76.481 55.472 1.00 33.06 149 GLY B CA 1
ATOM 2492 C C . GLY B 1 149 ? 60.695 -76.600 54.136 1.00 35.84 149 GLY B C 1
ATOM 2493 O O . GLY B 1 149 ? 60.043 -76.799 53.097 1.00 30.98 149 GLY B O 1
ATOM 2494 N N . GLU B 1 150 ? 62.022 -76.477 54.162 1.00 36.98 150 GLU B N 1
ATOM 2495 C CA . GLU B 1 150 ? 62.800 -76.569 52.936 1.00 36.11 150 GLU B CA 1
ATOM 2496 C C . GLU B 1 150 ? 62.630 -77.961 52.371 1.00 39.50 150 GLU B C 1
ATOM 2497 O O . GLU B 1 150 ? 62.599 -78.149 51.147 1.00 41.55 150 GLU B O 1
ATOM 2503 N N . GLU B 1 151 ? 62.430 -78.919 53.273 1.00 35.16 151 GLU B N 1
ATOM 2504 C CA . GLU B 1 151 ? 62.237 -80.306 52.883 1.00 38.23 151 GLU B CA 1
ATOM 2505 C C . GLU B 1 151 ? 60.972 -80.414 52.040 1.00 34.26 151 GLU B C 1
ATOM 2506 O O . GLU B 1 151 ? 60.976 -81.002 50.956 1.00 40.83 151 GLU B O 1
ATOM 2512 N N . LEU B 1 152 ? 59.896 -79.809 52.528 1.00 38.44 152 LEU B N 1
ATOM 2513 C CA . LEU B 1 152 ? 58.617 -79.796 51.815 1.00 33.06 152 LEU B CA 1
ATOM 2514 C C . LEU B 1 152 ? 58.730 -79.097 50.459 1.00 31.93 152 LEU B C 1
ATOM 2515 O O . LEU B 1 152 ? 58.207 -79.583 49.453 1.00 30.96 152 LEU B O 1
ATOM 2520 N N . LYS B 1 153 ? 59.455 -77.984 50.428 1.00 32.35 153 LYS B N 1
ATOM 2521 C CA . LYS B 1 153 ? 59.625 -77.233 49.191 1.00 36.27 153 LYS B CA 1
ATOM 2522 C C . LYS B 1 153 ? 60.207 -78.096 48.075 1.00 37.49 153 LYS B C 1
ATOM 2523 O O . LYS B 1 153 ? 59.694 -78.108 46.946 1.00 40.23 153 LYS B O 1
ATOM 2529 N N . ASN B 1 154 ? 61.255 -78.844 48.408 1.00 38.58 154 ASN B N 1
ATOM 2530 C CA . ASN B 1 154 ? 61.909 -79.708 47.433 1.00 36.27 154 ASN B CA 1
ATOM 2531 C C . ASN B 1 154 ? 61.022 -80.849 47.013 1.00 36.58 154 ASN B C 1
ATOM 2532 O O . ASN B 1 154 ? 61.001 -81.216 45.842 1.00 40.94 154 ASN B O 1
ATOM 2537 N N . ARG B 1 155 ? 60.256 -81.381 47.955 1.00 38.12 155 ARG B N 1
ATOM 2538 C CA . ARG B 1 155 ? 59.324 -82.461 47.640 1.00 34.79 155 ARG B CA 1
ATOM 2539 C C . ARG B 1 155 ? 58.219 -82.036 46.655 1.00 38.02 155 ARG B C 1
ATOM 2540 O O . ARG B 1 155 ? 57.861 -82.797 45.760 1.00 39.55 155 ARG B O 1
ATOM 2548 N N . ILE B 1 156 ? 57.662 -80.836 46.813 1.00 36.54 156 ILE B N 1
ATOM 2549 C CA . ILE B 1 156 ? 56.578 -80.421 45.916 1.00 36.76 156 ILE B CA 1
ATOM 2550 C C . ILE B 1 156 ? 57.049 -79.556 44.749 1.00 38.54 156 ILE B C 1
ATOM 2551 O O . ILE B 1 156 ? 56.225 -79.027 43.985 1.00 37.41 156 ILE B O 1
ATOM 2556 N N . LYS B 1 157 ? 58.367 -79.424 44.618 1.00 37.43 157 LYS B N 1
ATOM 2557 C CA . LYS B 1 157 ? 58.976 -78.685 43.514 1.00 36.80 157 LYS B CA 1
ATOM 2558 C C . LYS B 1 157 ? 58.533 -77.225 43.500 1.00 39.88 157 LYS B C 1
ATOM 2559 O O . LYS B 1 157 ? 58.356 -76.624 42.438 1.00 37.44 157 LYS B O 1
ATOM 2565 N N . ALA B 1 158 ? 58.369 -76.668 44.698 1.00 36.85 158 ALA B N 1
ATOM 2566 C CA . ALA B 1 158 ? 58.137 -75.248 44.857 1.00 34.12 158 ALA B CA 1
ATOM 2567 C C . ALA B 1 158 ? 59.413 -74.510 44.479 1.00 39.22 158 ALA B C 1
ATOM 2568 O O . ALA B 1 158 ? 60.515 -74.992 44.727 1.00 42.76 158 ALA B O 1
ATOM 2570 N N . VAL B 1 159 ? 59.261 -73.326 43.903 1.00 38.74 159 VAL B N 1
ATOM 2571 C CA . VAL B 1 159 ? 60.396 -72.554 43.433 1.00 37.31 159 VAL B CA 1
ATOM 2572 C C . VAL B 1 159 ? 61.192 -71.898 44.570 1.00 43.32 159 VAL B C 1
ATOM 2573 O O . VAL B 1 159 ? 62.423 -71.825 44.513 1.00 45.77 159 VAL B O 1
ATOM 2577 N N . LYS B 1 160 ? 60.498 -71.412 45.593 1.00 36.55 160 LYS B N 1
ATOM 2578 C CA . LYS B 1 160 ? 61.165 -70.819 46.755 1.00 37.32 160 LYS B CA 1
ATOM 2579 C C . LYS B 1 160 ? 60.421 -71.219 48.027 1.00 32.11 160 LYS B C 1
ATOM 2580 O O . LYS B 1 160 ? 59.256 -71.593 47.971 1.00 32.64 160 LYS B O 1
ATOM 2586 N N . TYR B 1 161 ? 61.077 -71.105 49.172 1.00 34.67 161 TYR B N 1
ATOM 2587 C CA . TYR B 1 161 ? 60.411 -71.320 50.454 1.00 32.83 161 TYR B CA 1
ATOM 2588 C C . TYR B 1 161 ? 60.706 -70.162 51.399 1.00 33.87 161 TYR B C 1
ATOM 2589 O O . TYR B 1 161 ? 61.861 -69.857 51.680 1.00 35.08 161 TYR B O 1
ATOM 2598 N N . ILE B 1 162 ? 59.651 -69.530 51.901 1.00 30.51 162 ILE B N 1
ATOM 2599 C CA . ILE B 1 162 ? 59.801 -68.324 52.695 1.00 25.99 162 ILE B CA 1
ATOM 2600 C C . ILE B 1 162 ? 58.945 -68.423 53.943 1.00 29.72 162 ILE B C 1
ATOM 2601 O O . ILE B 1 162 ? 57.761 -68.789 53.873 1.00 29.16 162 ILE B O 1
ATOM 2606 N N . GLU B 1 163 ? 59.535 -68.075 55.080 1.00 28.42 163 GLU B N 1
ATOM 2607 C CA . GLU B 1 163 ? 58.822 -68.070 56.339 1.00 25.95 163 GLU B CA 1
ATOM 2608 C C . GLU B 1 163 ? 58.576 -66.618 56.664 1.00 26.02 163 GLU B C 1
ATOM 2609 O O . GLU B 1 163 ? 59.471 -65.790 56.504 1.00 25.99 163 GLU B O 1
ATOM 2615 N N . CYS B 1 164 ? 57.394 -66.295 57.165 1.00 25.24 164 CYS B N 1
ATOM 2616 C CA . CYS B 1 164 ? 57.116 -64.894 57.415 1.00 22.94 164 CYS B CA 1
ATOM 2617 C C . CYS B 1 164 ? 56.055 -64.693 58.470 1.00 25.25 164 CYS B C 1
ATOM 2618 O O . CYS B 1 164 ? 55.323 -65.632 58.816 1.00 25.24 164 CYS B O 1
ATOM 2621 N N . SER B 1 165 ? 55.933 -63.450 58.926 1.00 22.73 165 SER B N 1
ATOM 2622 C CA . SER B 1 165 ? 54.898 -63.097 59.879 1.00 25.46 165 SER B CA 1
ATOM 2623 C C . SER B 1 165 ? 54.128 -61.900 59.415 1.00 23.46 165 SER B C 1
ATOM 2624 O O . SER B 1 165 ? 54.689 -60.826 59.209 1.00 20.79 165 SER B O 1
ATOM 2627 N N . ALA B 1 166 ? 52.820 -62.097 59.327 1.00 26.27 166 ALA B N 1
ATOM 2628 C CA . ALA B 1 166 ? 51.897 -61.055 58.957 1.00 24.58 166 ALA B CA 1
ATOM 2629 C C . ALA B 1 166 ? 51.737 -60.155 60.150 1.00 23.00 166 ALA B C 1
ATOM 2630 O O . ALA B 1 166 ? 51.434 -58.968 60.012 1.00 21.42 166 ALA B O 1
ATOM 2632 N N . LYS B 1 167 ? 51.914 -60.736 61.331 1.00 24.41 167 LYS B N 1
ATOM 2633 C CA . LYS B 1 167 ? 51.781 -59.981 62.568 1.00 25.94 167 LYS B CA 1
ATOM 2634 C C . LYS B 1 167 ? 52.918 -58.984 62.768 1.00 24.61 167 LYS B C 1
ATOM 2635 O O . LYS B 1 167 ? 52.671 -57.822 63.084 1.00 27.88 167 LYS B O 1
ATOM 2641 N N . THR B 1 168 ? 54.158 -59.432 62.583 1.00 21.19 168 THR B N 1
ATOM 2642 C CA . THR B 1 168 ? 55.313 -58.576 62.877 1.00 26.55 168 THR B CA 1
ATOM 2643 C C . THR B 1 168 ? 55.893 -57.924 61.645 1.00 25.60 168 THR B C 1
ATOM 2644 O O . THR B 1 168 ? 56.633 -56.938 61.756 1.00 27.29 168 THR B O 1
ATOM 2648 N N . SER B 1 169 ? 55.500 -58.468 60.490 1.00 26.48 169 SER B N 1
ATOM 2649 C CA . SER B 1 169 ? 55.976 -58.114 59.144 1.00 28.21 169 SER B CA 1
ATOM 2650 C C . SER B 1 169 ? 57.308 -58.742 58.778 1.00 28.53 169 SER B C 1
ATOM 2651 O O . SER B 1 169 ? 57.820 -58.492 57.675 1.00 25.60 169 SER B O 1
ATOM 2654 N N . GLU B 1 170 ? 57.822 -59.619 59.636 1.00 25.68 170 GLU B N 1
ATOM 2655 C CA . GLU B 1 170 ? 59.088 -60.271 59.325 1.00 25.26 170 GLU B CA 1
ATOM 2656 C C . GLU B 1 170 ? 58.974 -61.105 58.051 1.00 27.86 170 GLU B C 1
ATOM 2657 O O . GLU B 1 170 ? 58.180 -62.059 57.966 1.00 20.99 170 GLU B O 1
ATOM 2663 N N . ASN B 1 171 ? 59.776 -60.719 57.062 1.00 27.79 171 ASN B N 1
ATOM 2664 C CA . ASN B 1 171 ? 59.808 -61.389 55.759 1.00 28.09 171 ASN B CA 1
ATOM 2665 C C . ASN B 1 171 ? 58.517 -61.282 54.952 1.00 27.80 171 ASN B C 1
ATOM 2666 O O . ASN B 1 171 ? 58.350 -61.983 53.954 1.00 28.87 171 ASN B O 1
ATOM 2671 N N . LEU B 1 172 ? 57.614 -60.402 55.370 1.00 25.03 172 LEU B N 1
ATOM 2672 C CA . LEU B 1 172 ? 56.339 -60.268 54.695 1.00 26.23 172 LEU B CA 1
ATOM 2673 C C . LEU B 1 172 ? 56.504 -59.745 53.281 1.00 29.27 172 LEU B C 1
ATOM 2674 O O . LEU B 1 172 ? 56.031 -60.368 52.327 1.00 25.42 172 LEU B O 1
ATOM 2679 N N . LYS B 1 173 ? 57.180 -58.608 53.146 1.00 30.51 173 LYS B N 1
ATOM 2680 C CA . LYS B 1 173 ? 57.363 -57.996 51.837 1.00 29.23 173 LYS B CA 1
ATOM 2681 C C . LYS B 1 173 ? 58.093 -58.961 50.904 1.00 28.21 173 LYS B C 1
ATOM 2682 O O . LYS B 1 173 ? 57.844 -58.968 49.691 1.00 26.98 173 LYS B O 1
ATOM 2688 N N . THR B 1 174 ? 58.985 -59.774 51.473 1.00 23.85 174 THR B N 1
ATOM 2689 C CA . THR B 1 174 ? 59.779 -60.706 50.683 1.00 24.67 174 THR B CA 1
ATOM 2690 C C . THR B 1 174 ? 58.905 -61.695 49.899 1.00 27.13 174 THR B C 1
ATOM 2691 O O . THR B 1 174 ? 59.156 -61.946 48.711 1.00 29.50 174 THR B O 1
ATOM 2695 N N . VAL B 1 175 ? 57.876 -62.239 50.550 1.00 27.69 175 VAL B N 1
ATOM 2696 C CA . VAL B 1 175 ? 56.976 -63.182 49.894 1.00 26.32 175 VAL B CA 1
ATOM 2697 C C . VAL B 1 175 ? 56.446 -62.605 48.575 1.00 26.22 175 VAL B C 1
ATOM 2698 O O . VAL B 1 175 ? 56.550 -63.224 47.526 1.00 23.91 175 VAL B O 1
ATOM 2702 N N . PHE B 1 176 ? 55.971 -61.371 48.604 1.00 23.65 176 PHE B N 1
ATOM 2703 C CA . PHE B 1 176 ? 55.377 -60.829 47.391 1.00 28.78 176 PHE B CA 1
ATOM 2704 C C . PHE B 1 176 ? 56.417 -60.324 46.401 1.00 32.77 176 PHE B C 1
ATOM 2705 O O . PHE B 1 176 ? 56.258 -60.526 45.192 1.00 30.24 176 PHE B O 1
ATOM 2713 N N . ASP B 1 177 ? 57.511 -59.748 46.906 1.00 30.36 177 ASP B N 1
ATOM 2714 C CA . ASP B 1 177 ? 58.609 -59.357 46.028 1.00 28.07 177 ASP B CA 1
ATOM 2715 C C . ASP B 1 177 ? 59.082 -60.598 45.281 1.00 32.89 177 ASP B C 1
ATOM 2716 O O . ASP B 1 177 ? 59.268 -60.572 44.058 1.00 31.46 177 ASP B O 1
ATOM 2721 N N . GLU B 1 178 ? 59.242 -61.697 46.014 1.00 28.56 178 GLU B N 1
ATOM 2722 C CA . GLU B 1 178 ? 59.739 -62.917 45.392 1.00 36.20 178 GLU B CA 1
ATOM 2723 C C . GLU B 1 178 ? 58.747 -63.503 44.385 1.00 32.31 178 GLU B C 1
ATOM 2724 O O . GLU B 1 178 ? 59.151 -64.021 43.342 1.00 34.18 178 GLU B O 1
ATOM 2730 N N . ALA B 1 179 ? 57.455 -63.399 44.667 1.00 31.12 179 ALA B N 1
ATOM 2731 C CA . ALA B 1 179 ? 56.471 -63.925 43.729 1.00 31.43 179 ALA B CA 1
ATOM 2732 C C . ALA B 1 179 ? 56.517 -63.116 42.431 1.00 31.97 179 ALA B C 1
ATOM 2733 O O . ALA B 1 179 ? 56.517 -63.670 41.330 1.00 32.34 179 ALA B O 1
ATOM 2735 N N . VAL B 1 180 ? 56.574 -61.801 42.574 1.00 31.40 180 VAL B N 1
ATOM 2736 C CA . VAL B 1 180 ? 56.671 -60.910 41.428 1.00 32.97 180 VAL B CA 1
ATOM 2737 C C . VAL B 1 180 ? 57.935 -61.193 40.614 1.00 32.56 180 VAL B C 1
ATOM 2738 O O . VAL B 1 180 ? 57.898 -61.259 39.389 1.00 32.99 180 VAL B O 1
ATOM 2742 N N . LYS B 1 181 ? 59.037 -61.431 41.306 1.00 30.67 181 LYS B N 1
ATOM 2743 C CA . LYS B 1 181 ? 60.279 -61.721 40.625 1.00 32.48 181 LYS B CA 1
ATOM 2744 C C . LYS B 1 181 ? 60.193 -63.026 39.860 1.00 32.24 181 LYS B C 1
ATOM 2745 O O . LYS B 1 181 ? 60.584 -63.090 38.710 1.00 33.17 181 LYS B O 1
ATOM 2751 N N . THR B 1 182 ? 59.675 -64.066 40.500 1.00 31.84 182 THR B N 1
ATOM 2752 C CA . THR B 1 182 ? 59.493 -65.342 39.828 1.00 31.71 182 THR B CA 1
ATOM 2753 C C . THR B 1 182 ? 58.637 -65.205 38.550 1.00 36.23 182 THR B C 1
ATOM 2754 O O . THR B 1 182 ? 58.985 -65.731 37.497 1.00 33.24 182 THR B O 1
ATOM 2758 N N . VAL B 1 183 ? 57.539 -64.462 38.645 1.00 33.27 183 VAL B N 1
ATOM 2759 C CA . VAL B 1 183 ? 56.643 -64.289 37.516 1.00 32.17 183 VAL B CA 1
ATOM 2760 C C . VAL B 1 183 ? 57.312 -63.461 36.429 1.00 37.46 183 VAL B C 1
ATOM 2761 O O . VAL B 1 183 ? 57.225 -63.790 35.253 1.00 37.06 183 VAL B O 1
ATOM 2765 N N . LEU B 1 184 ? 57.989 -62.392 36.834 1.00 38.14 184 LEU B N 1
ATOM 2766 C CA . LEU B 1 184 ? 58.664 -61.523 35.889 1.00 37.58 184 LEU B CA 1
ATOM 2767 C C . LEU B 1 184 ? 59.860 -62.183 35.226 1.00 42.36 184 LEU B C 1
ATOM 2768 O O . LEU B 1 184 ? 60.189 -61.862 34.088 1.00 41.79 184 LEU B O 1
ATOM 2773 N N . MET B 1 185 ? 60.481 -63.137 35.917 1.00 45.14 185 MET B N 1
ATOM 2774 C CA . MET B 1 185 ? 61.605 -63.870 35.344 1.00 46.68 185 MET B CA 1
ATOM 2775 C C . MET B 1 185 ? 61.072 -64.767 34.237 1.00 49.50 185 MET B C 1
ATOM 2776 O O . MET B 1 185 ? 61.683 -64.870 33.169 1.00 51.65 185 MET B O 1
ATOM 2781 N N . ASN B 1 186 ? 59.920 -65.386 34.530 1.00 49.47 186 ASN B N 1
ATOM 2782 C CA . ASN B 1 186 ? 59.228 -66.383 33.702 1.00 50.06 186 ASN B CA 1
ATOM 2783 C C . ASN B 1 186 ? 59.845 -67.764 33.885 1.00 57.07 186 ASN B C 1
ATOM 2784 O O . ASN B 1 186 ? 60.858 -67.916 34.573 1.00 55.19 186 ASN B O 1
ATOM 2789 N N . GLU C 1 6 ? 44.266 -91.294 100.486 1.00 61.16 6 GLU C N 1
ATOM 2790 C CA . GLU C 1 6 ? 45.558 -90.724 100.858 1.00 62.26 6 GLU C CA 1
ATOM 2791 C C . GLU C 1 6 ? 46.306 -90.183 99.643 1.00 59.38 6 GLU C C 1
ATOM 2792 O O . GLU C 1 6 ? 45.948 -90.498 98.507 1.00 54.53 6 GLU C O 1
ATOM 2798 N N . LYS C 1 7 ? 47.355 -89.391 99.887 1.00 57.18 7 LYS C N 1
ATOM 2799 C CA . LYS C 1 7 ? 48.150 -88.816 98.801 1.00 53.07 7 LYS C CA 1
ATOM 2800 C C . LYS C 1 7 ? 48.748 -89.867 97.888 1.00 51.95 7 LYS C C 1
ATOM 2801 O O . LYS C 1 7 ? 49.256 -90.890 98.345 1.00 54.27 7 LYS C O 1
ATOM 2807 N N . PRO C 1 8 ? 48.662 -89.614 96.576 1.00 53.49 8 PRO C N 1
ATOM 2808 C CA . PRO C 1 8 ? 49.416 -90.396 95.601 1.00 47.68 8 PRO C CA 1
ATOM 2809 C C . PRO C 1 8 ? 50.897 -90.198 95.874 1.00 47.83 8 PRO C C 1
ATOM 2810 O O . PRO C 1 8 ? 51.303 -89.113 96.286 1.00 48.52 8 PRO C O 1
ATOM 2814 N N . THR C 1 9 ? 51.698 -91.225 95.642 1.00 41.30 9 THR C N 1
ATOM 2815 C CA . THR C 1 9 ? 53.111 -91.137 95.940 1.00 42.20 9 THR C CA 1
ATOM 2816 C C . THR C 1 9 ? 53.833 -90.377 94.830 1.00 41.11 9 THR C C 1
ATOM 2817 O O . THR C 1 9 ? 53.628 -90.654 93.643 1.00 40.76 9 THR C O 1
ATOM 2821 N N . SER C 1 10 ? 54.693 -89.435 95.205 1.00 35.90 10 SER C N 1
ATOM 2822 C CA . SER C 1 10 ? 55.426 -88.695 94.195 1.00 34.51 10 SER C CA 1
ATOM 2823 C C . SER C 1 10 ? 56.781 -89.346 93.982 1.00 32.67 10 SER C C 1
ATOM 2824 O O . SER C 1 10 ? 57.487 -89.665 94.939 1.00 32.08 10 SER C O 1
ATOM 2827 N N . ILE C 1 11 ? 57.119 -89.554 92.717 1.00 28.52 11 ILE C N 1
ATOM 2828 C CA . ILE C 1 11 ? 58.423 -90.062 92.322 1.00 26.01 11 ILE C CA 1
ATOM 2829 C C . ILE C 1 11 ? 59.101 -89.082 91.363 1.00 29.54 11 ILE C C 1
ATOM 2830 O O . ILE C 1 11 ? 58.501 -88.665 90.367 1.00 26.75 11 ILE C O 1
ATOM 2835 N N . LYS C 1 12 ? 60.341 -88.699 91.673 1.00 27.17 12 LYS C N 1
ATOM 2836 C CA . LYS C 1 12 ? 61.090 -87.808 90.790 1.00 27.49 12 LYS C CA 1
ATOM 2837 C C . LYS C 1 12 ? 62.158 -88.560 89.986 1.00 27.49 12 LYS C C 1
ATOM 2838 O O . LYS C 1 12 ? 63.157 -89.040 90.538 1.00 25.09 12 LYS C O 1
ATOM 2844 N N . LEU C 1 13 ? 61.940 -88.634 88.675 1.00 23.73 13 LEU C N 1
ATOM 2845 C CA . LEU C 1 13 ? 62.864 -89.279 87.766 1.00 22.63 13 LEU C CA 1
ATOM 2846 C C . LEU C 1 13 ? 63.619 -88.209 86.998 1.00 23.22 13 LEU C C 1
ATOM 2847 O O . LEU C 1 13 ? 63.013 -87.335 86.378 1.00 22.96 13 LEU C O 1
ATOM 2852 N N . VAL C 1 14 ? 64.941 -88.316 86.999 1.00 22.27 14 VAL C N 1
ATOM 2853 C CA . VAL C 1 14 ? 65.780 -87.391 86.269 1.00 22.15 14 VAL C CA 1
ATOM 2854 C C . VAL C 1 14 ? 66.545 -88.221 85.258 1.00 26.19 14 VAL C C 1
ATOM 2855 O O . VAL C 1 14 ? 67.161 -89.243 85.637 1.00 21.98 14 VAL C O 1
ATOM 2859 N N . VAL C 1 15 ? 66.492 -87.793 83.990 1.00 19.55 15 VAL C N 1
ATOM 2860 C CA . VAL C 1 15 ? 67.223 -88.436 82.898 1.00 23.10 15 VAL C CA 1
ATOM 2861 C C . VAL C 1 15 ? 68.444 -87.585 82.578 1.00 26.04 15 VAL C C 1
ATOM 2862 O O . VAL C 1 15 ? 68.341 -86.363 82.529 1.00 24.60 15 VAL C O 1
ATOM 2866 N N . VAL C 1 16 ? 69.612 -88.209 82.447 1.00 27.93 16 VAL C N 1
ATOM 2867 C CA . VAL C 1 16 ? 70.814 -87.498 81.997 1.00 23.21 16 VAL C CA 1
ATOM 2868 C C . VAL C 1 16 ? 71.558 -88.348 80.962 1.00 27.80 16 VAL C C 1
ATOM 2869 O O . VAL C 1 16 ? 71.321 -89.560 80.849 1.00 25.96 16 VAL C O 1
ATOM 2873 N N . GLY C 1 17 ? 72.467 -87.718 80.223 1.00 28.24 17 GLY C N 1
ATOM 2874 C CA . GLY C 1 17 ? 73.194 -88.390 79.158 1.00 24.55 17 GLY C CA 1
ATOM 2875 C C . GLY C 1 17 ? 73.536 -87.388 78.073 1.00 30.27 17 GLY C C 1
ATOM 2876 O O . GLY C 1 17 ? 72.994 -86.276 78.058 1.00 28.45 17 GLY C O 1
ATOM 2877 N N . ASP C 1 18 ? 74.418 -87.781 77.158 1.00 30.52 18 ASP C N 1
ATOM 2878 C CA . ASP C 1 18 ? 74.874 -86.904 76.073 1.00 32.28 18 ASP C CA 1
ATOM 2879 C C . ASP C 1 18 ? 73.759 -86.295 75.226 1.00 31.20 18 ASP C C 1
ATOM 2880 O O . ASP C 1 18 ? 72.636 -86.812 75.166 1.00 32.54 18 ASP C O 1
ATOM 2885 N N . GLY C 1 19 ? 74.082 -85.192 74.563 1.00 30.91 19 GLY C N 1
ATOM 2886 C CA . GLY C 1 19 ? 73.156 -84.613 73.622 1.00 32.13 19 GLY C CA 1
ATOM 2887 C C . GLY C 1 19 ? 72.814 -85.664 72.592 1.00 32.42 19 GLY C C 1
ATOM 2888 O O . GLY C 1 19 ? 73.693 -86.430 72.172 1.00 33.67 19 GLY C O 1
ATOM 2889 N N . ALA C 1 20 ? 71.524 -85.736 72.262 1.00 31.61 20 ALA C N 1
ATOM 2890 C CA . ALA C 1 20 ? 70.998 -86.554 71.170 1.00 34.19 20 ALA C CA 1
ATOM 2891 C C . ALA C 1 20 ? 71.015 -88.073 71.383 1.00 34.44 20 ALA C C 1
ATOM 2892 O O . ALA C 1 20 ? 70.718 -88.821 70.452 1.00 31.22 20 ALA C O 1
ATOM 2894 N N . VAL C 1 21 ? 71.282 -88.535 72.605 1.00 34.77 21 VAL C N 1
ATOM 2895 C CA . VAL C 1 21 ? 71.201 -89.979 72.867 1.00 33.00 21 VAL C CA 1
ATOM 2896 C C . VAL C 1 21 ? 69.755 -90.421 72.848 1.00 33.52 21 VAL C C 1
ATOM 2897 O O . VAL C 1 21 ? 69.470 -91.607 72.708 1.00 37.89 21 VAL C O 1
ATOM 2901 N N . GLY C 1 22 ? 68.837 -89.470 73.003 1.00 29.27 22 GLY C N 1
ATOM 2902 C CA . GLY C 1 22 ? 67.424 -89.786 72.908 1.00 28.31 22 GLY C CA 1
ATOM 2903 C C . GLY C 1 22 ? 66.629 -89.739 74.198 1.00 26.96 22 GLY C C 1
ATOM 2904 O O . GLY C 1 22 ? 65.623 -90.440 74.338 1.00 29.81 22 GLY C O 1
ATOM 2905 N N . LYS C 1 23 ? 67.053 -88.883 75.121 1.00 27.50 23 LYS C N 1
ATOM 2906 C CA . LYS C 1 23 ? 66.418 -88.771 76.419 1.00 25.19 23 LYS C CA 1
ATOM 2907 C C . LYS C 1 23 ? 65.003 -88.248 76.268 1.00 26.86 23 LYS C C 1
ATOM 2908 O O . LYS C 1 23 ? 64.057 -88.776 76.863 1.00 24.82 23 LYS C O 1
ATOM 2914 N N . THR C 1 24 ? 64.86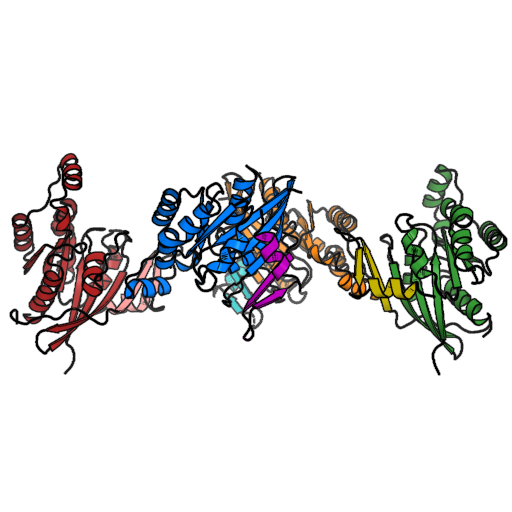1 -87.200 75.464 1.00 29.53 24 THR C N 1
ATOM 2915 C CA . THR C 1 24 ? 63.561 -86.587 75.276 1.00 25.64 24 THR C CA 1
ATOM 2916 C C . THR C 1 24 ? 62.609 -87.522 74.542 1.00 27.47 24 THR C C 1
ATOM 2917 O O . THR C 1 24 ? 61.423 -87.598 74.901 1.00 29.29 24 THR C O 1
ATOM 2921 N N . CYS C 1 25 ? 63.098 -88.211 73.508 1.00 22.87 25 CYS C N 1
ATOM 2922 C CA . CYS C 1 25 ? 62.219 -89.143 72.765 1.00 34.99 25 CYS C CA 1
ATOM 2923 C C . CYS C 1 25 ? 61.744 -90.285 73.624 1.00 28.60 25 CYS C C 1
ATOM 2924 O O . CYS C 1 25 ? 60.592 -90.699 73.548 1.00 32.51 25 CYS C O 1
ATOM 2927 N N . LEU C 1 26 ? 62.653 -90.760 74.462 1.00 30.93 26 LEU C N 1
ATOM 2928 C CA . LEU C 1 26 ? 62.356 -91.759 75.466 1.00 33.48 26 LEU C CA 1
ATOM 2929 C C . LEU C 1 26 ? 61.172 -91.294 76.318 1.00 33.77 26 LEU C C 1
ATOM 2930 O O . LEU C 1 26 ? 60.216 -92.035 76.509 1.00 35.46 26 LEU C O 1
ATOM 2935 N N . LEU C 1 27 ? 61.232 -90.064 76.817 1.00 28.58 27 LEU C N 1
ATOM 2936 C CA . LEU C 1 27 ? 60.182 -89.569 77.698 1.00 31.04 27 LEU C CA 1
ATOM 2937 C C . LEU C 1 27 ? 58.838 -89.366 76.983 1.00 34.54 27 LEU C C 1
ATOM 2938 O O . LEU C 1 27 ? 57.775 -89.730 77.514 1.00 33.87 27 LEU C O 1
ATOM 2943 N N . ILE C 1 28 ? 58.880 -88.793 75.780 1.00 32.84 28 ILE C N 1
ATOM 2944 C CA . ILE C 1 28 ? 57.655 -88.478 75.056 1.00 30.48 28 ILE C CA 1
ATOM 2945 C C . ILE C 1 28 ? 56.984 -89.724 74.481 1.00 34.53 28 ILE C C 1
ATOM 2946 O O . ILE C 1 28 ? 55.762 -89.883 74.572 1.00 35.08 28 ILE C O 1
ATOM 2951 N N . SER C 1 29 ? 57.788 -90.618 73.917 1.00 33.13 29 SER C N 1
ATOM 2952 C CA . SER C 1 29 ? 57.245 -91.827 73.322 1.00 40.74 29 SER C CA 1
ATOM 2953 C C . SER C 1 29 ? 56.570 -92.676 74.394 1.00 41.80 29 SER C C 1
ATOM 2954 O O . SER C 1 29 ? 55.495 -93.226 74.165 1.00 38.68 29 SER C O 1
ATOM 2957 N N . TYR C 1 30 ? 57.174 -92.720 75.582 1.00 39.47 30 TYR C N 1
ATOM 2958 C CA . TYR C 1 30 ? 56.600 -93.440 76.709 1.00 31.02 30 TYR C CA 1
ATOM 2959 C C . TYR C 1 30 ? 55.330 -92.774 77.225 1.00 33.79 30 TYR C C 1
ATOM 2960 O O . TYR C 1 30 ? 54.383 -93.457 77.586 1.00 34.95 30 TYR C O 1
ATOM 2969 N N . SER C 1 31 ? 55.314 -91.444 77.295 1.00 32.33 31 SER C N 1
ATOM 2970 C CA . SER C 1 31 ? 54.212 -90.760 77.964 1.00 35.05 31 SER C CA 1
ATOM 2971 C C . SER C 1 31 ? 52.919 -90.574 77.136 1.00 38.38 31 SER C C 1
ATOM 2972 O O . SER C 1 31 ? 51.806 -90.670 77.681 1.00 36.60 31 SER C O 1
ATOM 2975 N N . ILE C 1 32 ? 53.056 -90.280 75.845 1.00 35.73 32 ILE C N 1
ATOM 2976 C CA . ILE C 1 32 ? 51.885 -90.050 74.985 1.00 40.75 32 ILE C CA 1
ATOM 2977 C C . ILE C 1 32 ? 51.948 -90.840 73.690 1.00 42.83 32 ILE C C 1
ATOM 2978 O O . ILE C 1 32 ? 51.164 -90.606 72.763 1.00 49.08 32 ILE C O 1
ATOM 2983 N N . ARG C 1 33 ? 52.894 -91.769 73.636 1.00 43.25 33 ARG C N 1
ATOM 2984 C CA . ARG C 1 33 ? 52.982 -92.705 72.531 1.00 48.82 33 ARG C CA 1
ATOM 2985 C C . ARG C 1 33 ? 53.134 -91.967 71.205 1.00 51.40 33 ARG C C 1
ATOM 2986 O O . ARG C 1 33 ? 52.466 -92.274 70.217 1.00 55.20 33 ARG C O 1
ATOM 2994 N N . LYS C 1 34 ? 54.026 -90.981 71.208 1.00 49.75 34 LYS C N 1
ATOM 2995 C CA . LYS C 1 34 ? 54.367 -90.213 70.015 1.00 49.15 34 LYS C CA 1
ATOM 2996 C C . LYS C 1 34 ? 55.882 -90.194 69.901 1.00 44.99 34 LYS C C 1
ATOM 2997 O O . LYS C 1 34 ? 56.575 -90.046 70.903 1.00 49.25 34 LYS C O 1
ATOM 3003 N N . PHE C 1 35 ? 56.401 -90.336 68.693 1.00 40.79 35 PHE C N 1
ATOM 3004 C CA . PHE C 1 35 ? 57.843 -90.282 68.491 1.00 47.65 35 PHE C CA 1
ATOM 3005 C C . PHE C 1 35 ? 58.241 -89.041 67.709 1.00 52.69 35 PHE C C 1
ATOM 3006 O O . PHE C 1 35 ? 57.979 -88.955 66.511 1.00 60.40 35 PHE C O 1
ATOM 3014 N N . PRO C 1 36 ? 58.883 -88.079 68.390 1.00 51.75 36 PRO C N 1
ATOM 3015 C CA . PRO C 1 36 ? 59.236 -86.745 67.877 1.00 53.92 36 PRO C CA 1
ATOM 3016 C C . PRO C 1 36 ? 59.980 -86.672 66.527 1.00 61.46 36 PRO C C 1
ATOM 3017 O O . PRO C 1 36 ? 59.576 -85.861 65.671 1.00 62.34 36 PRO C O 1
ATOM 3021 N N . GLU C 1 37 ? 61.026 -87.479 66.345 1.00 54.55 37 GLU C N 1
ATOM 3022 C CA . GLU C 1 37 ? 61.829 -87.500 65.096 1.00 58.35 37 GLU C CA 1
ATOM 3023 C C . GLU C 1 37 ? 62.742 -86.286 64.825 1.00 51.14 37 GLU C C 1
ATOM 3024 O O . GLU C 1 37 ? 63.946 -86.470 64.612 1.00 49.45 37 GLU C O 1
ATOM 3030 N N . ASP C 1 38 ? 62.204 -85.062 64.821 1.00 53.41 38 ASP C N 1
ATOM 3031 C CA . ASP C 1 38 ? 63.089 -83.889 64.719 1.00 52.54 38 ASP C CA 1
ATOM 3032 C C . ASP C 1 38 ? 63.861 -83.726 66.025 1.00 49.97 38 ASP C C 1
ATOM 3033 O O . ASP C 1 38 ? 63.297 -83.860 67.105 1.00 50.89 38 ASP C O 1
ATOM 3038 N N . TYR C 1 39 ? 65.137 -83.376 65.927 1.00 46.64 39 TYR C N 1
ATOM 3039 C CA . TYR C 1 39 ? 65.948 -83.162 67.116 1.00 41.72 39 TYR C CA 1
ATOM 3040 C C . TYR C 1 39 ? 65.958 -81.714 67.501 1.00 39.82 39 TYR C C 1
ATOM 3041 O O . TYR C 1 39 ? 66.468 -80.881 66.766 1.00 45.25 39 TYR C O 1
ATOM 3050 N N . ILE C 1 40 ? 65.383 -81.412 68.657 1.00 41.05 40 ILE C N 1
ATOM 3051 C CA . ILE C 1 40 ? 65.519 -80.084 69.233 1.00 35.02 40 ILE C CA 1
ATOM 3052 C C . ILE C 1 40 ? 66.192 -80.233 70.593 1.00 33.70 40 ILE C C 1
ATOM 3053 O O . ILE C 1 40 ? 65.605 -80.786 71.539 1.00 32.93 40 ILE C O 1
ATOM 3058 N N . PRO C 1 41 ? 67.434 -79.749 70.694 1.00 29.82 41 PRO C N 1
ATOM 3059 C CA . PRO C 1 41 ? 68.180 -79.840 71.950 1.00 31.89 41 PRO C CA 1
ATOM 3060 C C . PRO C 1 41 ? 67.399 -79.238 73.112 1.00 32.95 41 PRO C C 1
ATOM 3061 O O . PRO C 1 41 ? 66.816 -78.153 73.010 1.00 33.75 41 PRO C O 1
ATOM 3065 N N . THR C 1 42 ? 67.365 -79.984 74.208 1.00 32.96 42 THR C N 1
ATOM 3066 C CA . THR C 1 42 ? 66.664 -79.567 75.407 1.00 31.51 42 THR C CA 1
ATOM 3067 C C . THR C 1 42 ? 67.484 -78.557 76.196 1.00 30.18 42 THR C C 1
ATOM 3068 O O . THR C 1 42 ? 68.712 -78.645 76.258 1.00 30.36 42 THR C O 1
ATOM 3072 N N . VAL C 1 43 ? 66.806 -77.580 76.782 1.00 28.39 43 VAL C N 1
ATOM 3073 C CA . VAL C 1 43 ? 67.465 -76.748 77.774 1.00 34.21 43 VAL C CA 1
ATOM 3074 C C . VAL C 1 43 ? 66.985 -77.236 79.132 1.00 34.11 43 VAL C C 1
ATOM 3075 O O . VAL C 1 43 ? 67.777 -77.685 79.969 1.00 31.08 43 VAL C O 1
ATOM 3079 N N . PHE C 1 44 ? 65.669 -77.182 79.306 1.00 28.18 44 PHE C N 1
ATOM 3080 C CA . PHE C 1 44 ? 65.007 -77.643 80.506 1.00 29.30 44 PHE C CA 1
ATOM 3081 C C . PHE C 1 44 ? 63.561 -78.008 80.167 1.00 32.26 44 PHE C C 1
ATOM 3082 O O . PHE C 1 44 ? 62.862 -77.242 79.496 1.00 29.38 44 PHE C O 1
ATOM 3090 N N . ASP C 1 45 ? 63.128 -79.187 80.606 1.00 30.25 45 ASP C N 1
ATOM 3091 C CA . ASP C 1 45 ? 61.739 -79.608 80.447 1.00 31.76 45 ASP C CA 1
ATOM 3092 C C . ASP C 1 45 ? 61.270 -80.512 81.593 1.00 33.51 45 ASP C C 1
ATOM 3093 O O . ASP C 1 45 ? 61.946 -81.470 81.951 1.00 30.11 45 ASP C O 1
ATOM 3098 N N . ASN C 1 46 ? 60.092 -80.221 82.136 1.00 32.06 46 ASN C N 1
ATOM 3099 C CA . ASN C 1 46 ? 59.518 -80.998 83.229 1.00 30.97 46 ASN C CA 1
ATOM 3100 C C . ASN C 1 46 ? 58.148 -81.525 82.846 1.00 32.44 46 ASN C C 1
ATOM 3101 O O . ASN C 1 46 ? 57.289 -80.736 82.420 1.00 36.46 46 ASN C O 1
ATOM 3106 N N . TYR C 1 47 ? 57.917 -82.827 83.030 1.00 31.41 47 TYR C N 1
ATOM 3107 C CA . TYR C 1 47 ? 56.613 -83.424 82.725 1.00 28.79 47 TYR C CA 1
ATOM 3108 C C . TYR C 1 47 ? 56.115 -84.212 83.920 1.00 32.30 47 TYR C C 1
ATOM 3109 O O . TYR C 1 47 ? 56.887 -84.560 84.824 1.00 30.70 47 TYR C O 1
ATOM 3118 N N . VAL C 1 48 ? 54.816 -84.478 83.932 1.00 30.47 48 VAL C N 1
ATOM 3119 C CA . VAL C 1 48 ? 54.229 -85.327 84.943 1.00 28.91 48 VAL C CA 1
ATOM 3120 C C . VAL C 1 48 ? 53.265 -86.287 84.257 1.00 37.44 48 VAL C C 1
ATOM 3121 O O . VAL C 1 48 ? 52.530 -85.878 83.345 1.00 34.16 48 VAL C O 1
ATOM 3125 N N . VAL C 1 49 ? 53.289 -87.559 84.669 1.00 34.89 49 VAL C N 1
ATOM 3126 C CA . VAL C 1 49 ? 52.280 -88.532 84.236 1.00 37.78 49 VAL C CA 1
ATOM 3127 C C . VAL C 1 49 ? 51.669 -89.172 85.473 1.00 37.43 49 VAL C C 1
ATOM 3128 O O . VAL C 1 49 ? 52.253 -89.112 86.558 1.00 33.75 49 VAL C O 1
ATOM 3132 N N . SER C 1 50 ? 50.500 -89.785 85.310 1.00 37.80 50 SER C N 1
ATOM 3133 C CA . SER C 1 50 ? 49.876 -90.525 86.400 1.00 35.11 50 SER C CA 1
ATOM 3134 C C . SER C 1 50 ? 49.928 -92.010 86.102 1.00 35.15 50 SER C C 1
ATOM 3135 O O . SER C 1 50 ? 49.807 -92.415 84.950 1.00 40.55 50 SER C O 1
ATOM 3138 N N . LEU C 1 51 ? 50.202 -92.791 87.147 1.00 42.19 51 LEU C N 1
ATOM 3139 C CA . LEU C 1 51 ? 50.277 -94.247 87.107 1.00 39.68 51 LEU C CA 1
ATOM 3140 C C . LEU C 1 51 ? 49.580 -94.842 88.320 1.00 42.29 51 LEU C C 1
ATOM 3141 O O . LEU C 1 51 ? 49.387 -94.165 89.339 1.00 40.70 51 LEU C O 1
ATOM 3146 N N . THR C 1 52 ? 49.226 -96.120 88.208 1.00 43.56 52 THR C N 1
ATOM 3147 C CA . THR C 1 52 ? 48.905 -96.952 89.367 1.00 42.88 52 THR C CA 1
ATOM 3148 C C . THR C 1 52 ? 49.926 -98.071 89.431 1.00 37.59 52 THR C C 1
ATOM 3149 O O . THR C 1 52 ? 50.328 -98.598 88.392 1.00 42.72 52 THR C O 1
ATOM 3153 N N . ALA C 1 53 ? 50.381 -98.418 90.626 1.00 40.32 53 ALA C N 1
ATOM 3154 C CA . ALA C 1 53 ? 51.220 -99.597 90.796 1.00 39.18 53 ALA C CA 1
ATOM 3155 C C . ALA C 1 53 ? 50.493 -100.487 91.791 1.00 44.42 53 ALA C C 1
ATOM 3156 O O . ALA C 1 53 ? 50.513 -100.225 93.002 1.00 45.49 53 ALA C O 1
ATOM 3158 N N . GLY C 1 54 ? 49.811 -101.513 91.278 1.00 42.76 54 GLY C N 1
ATOM 3159 C CA . GLY C 1 54 ? 48.859 -102.239 92.094 1.00 36.36 54 GLY C CA 1
ATOM 3160 C C . GLY C 1 54 ? 47.707 -101.309 92.432 1.00 38.20 54 GLY C C 1
ATOM 3161 O O . GLY C 1 54 ? 47.041 -100.786 91.546 1.00 43.38 54 GLY C O 1
ATOM 3162 N N . THR C 1 55 ? 47.493 -101.064 93.718 1.00 43.69 55 THR C N 1
ATOM 3163 C CA . THR C 1 55 ? 46.447 -100.140 94.140 1.00 44.95 55 THR C CA 1
ATOM 3164 C C . THR C 1 55 ? 47.015 -98.756 94.451 1.00 44.46 55 THR C C 1
ATOM 3165 O O . THR C 1 55 ? 46.273 -97.837 94.804 1.00 41.90 55 THR C O 1
ATOM 3169 N N . ARG C 1 56 ? 48.333 -98.614 94.365 1.00 41.41 56 ARG C N 1
ATOM 3170 C CA . ARG C 1 56 ? 48.966 -97.347 94.712 1.00 42.82 56 ARG C CA 1
ATOM 3171 C C . ARG C 1 56 ? 48.896 -96.311 93.593 1.00 43.94 56 ARG C C 1
ATOM 3172 O O . ARG C 1 56 ? 49.261 -96.610 92.452 1.00 41.36 56 ARG C O 1
ATOM 3180 N N . GLN C 1 57 ? 48.418 -95.109 93.912 1.00 39.67 57 GLN C N 1
ATOM 3181 C CA . GLN C 1 57 ? 48.435 -93.999 92.954 1.00 45.42 57 GLN C CA 1
ATOM 3182 C C . GLN C 1 57 ? 49.841 -93.366 92.903 1.00 44.16 57 GLN C C 1
ATOM 3183 O O . GLN C 1 57 ? 50.449 -93.109 93.956 1.00 41.01 57 GLN C O 1
ATOM 3189 N N . ILE C 1 58 ? 50.330 -93.076 91.696 1.00 38.95 58 ILE C N 1
ATOM 3190 C CA . ILE C 1 58 ? 51.687 -92.544 91.507 1.00 38.61 58 ILE C CA 1
ATOM 3191 C C . ILE C 1 58 ? 51.719 -91.279 90.637 1.00 37.11 58 ILE C C 1
ATOM 3192 O O . ILE C 1 58 ? 51.259 -91.303 89.497 1.00 35.38 58 ILE C O 1
ATOM 3197 N N . GLN C 1 59 ? 52.316 -90.201 91.141 1.00 34.56 59 GLN C N 1
ATOM 3198 C CA . GLN C 1 59 ? 52.646 -89.056 90.285 1.00 33.89 59 GLN C CA 1
ATOM 3199 C C . GLN C 1 59 ? 54.107 -89.164 89.913 1.00 29.17 59 GLN C C 1
ATOM 3200 O O . GLN C 1 59 ? 54.992 -88.989 90.755 1.00 27.31 59 GLN C O 1
ATOM 3206 N N . LEU C 1 60 ? 54.357 -89.488 88.656 1.00 27.83 60 LEU C N 1
ATOM 3207 C CA . LEU C 1 60 ? 55.716 -89.648 88.183 1.00 25.93 60 LEU C CA 1
ATOM 3208 C C . LEU C 1 60 ? 56.155 -88.366 87.489 1.00 28.00 60 LEU C C 1
ATOM 3209 O O . LEU C 1 60 ? 55.686 -88.044 86.387 1.00 30.69 60 LEU C O 1
ATOM 3214 N N . ALA C 1 61 ? 57.046 -87.630 88.144 1.00 25.35 61 ALA C N 1
ATOM 3215 C CA . ALA C 1 61 ? 57.585 -86.393 87.591 1.00 26.11 61 ALA C CA 1
ATOM 3216 C C . ALA C 1 61 ? 58.829 -86.735 86.771 1.00 24.69 61 ALA C C 1
ATOM 3217 O O . ALA C 1 61 ? 59.747 -87.417 87.254 1.00 25.86 61 ALA C O 1
ATOM 3219 N N . LEU C 1 62 ? 58.836 -86.292 85.519 1.00 24.96 62 LEU C N 1
ATOM 3220 C CA . LEU C 1 62 ? 59.924 -86.589 84.601 1.00 23.70 62 LEU C CA 1
ATOM 3221 C C . LEU C 1 62 ? 60.726 -85.321 84.342 1.00 26.43 62 LEU C C 1
ATOM 3222 O O . LEU C 1 62 ? 60.210 -84.348 83.803 1.00 27.45 62 LEU C O 1
ATOM 3227 N N . TRP C 1 63 ? 61.977 -85.317 84.771 1.00 25.92 63 TRP C N 1
ATOM 3228 C CA . TRP C 1 63 ? 62.806 -84.131 84.644 1.00 27.45 63 TRP C CA 1
ATOM 3229 C C . TRP C 1 63 ? 63.833 -84.347 83.541 1.00 29.71 63 TRP C C 1
ATOM 3230 O O . TRP C 1 63 ? 64.783 -85.126 83.702 1.00 26.21 63 TRP C O 1
ATOM 3241 N N . ASP C 1 64 ? 63.629 -83.662 82.421 1.00 26.32 64 ASP C N 1
ATOM 3242 C CA . ASP C 1 64 ? 64.467 -83.804 81.242 1.00 24.83 64 ASP C CA 1
ATOM 3243 C C . ASP C 1 64 ? 65.595 -82.784 81.288 1.00 27.55 64 ASP C C 1
ATOM 3244 O O . ASP C 1 64 ? 65.362 -81.613 81.571 1.00 29.87 64 ASP C O 1
ATOM 3249 N N . THR C 1 65 ? 66.814 -83.209 80.984 1.00 26.55 65 THR C N 1
ATOM 3250 C CA . THR C 1 65 ? 67.957 -82.316 81.107 1.00 26.23 65 THR C CA 1
ATOM 3251 C C . THR C 1 65 ? 68.668 -82.101 79.780 1.00 30.95 65 THR C C 1
ATOM 3252 O O . THR C 1 65 ? 68.387 -82.778 78.789 1.00 33.00 65 THR C O 1
ATOM 3256 N N . ALA C 1 66 ? 69.567 -81.126 79.763 1.00 28.06 66 ALA C N 1
ATOM 3257 C CA . ALA C 1 66 ? 70.317 -80.804 78.560 1.00 30.84 66 ALA C CA 1
ATOM 3258 C C . ALA C 1 66 ? 71.552 -81.668 78.498 1.00 30.69 66 ALA C C 1
ATOM 3259 O O . ALA C 1 66 ? 72.315 -81.725 79.474 1.00 32.21 66 ALA C O 1
ATOM 3261 N N . GLY C 1 67 ? 71.735 -82.355 77.372 1.00 31.58 67 GLY C N 1
ATOM 3262 C CA . GLY C 1 67 ? 72.938 -83.135 77.138 1.00 29.27 67 GLY C CA 1
ATOM 3263 C C . GLY C 1 67 ? 74.093 -82.252 76.699 1.00 32.70 67 GLY C C 1
ATOM 3264 O O . GLY C 1 67 ? 75.257 -82.587 76.945 1.00 33.49 67 GLY C O 1
ATOM 3265 N N . LEU C 1 68 ? 73.776 -81.126 76.056 1.00 27.39 68 LEU C N 1
ATOM 3266 C CA . LEU C 1 68 ? 74.805 -80.198 75.567 1.00 31.62 68 LEU C CA 1
ATOM 3267 C C . LEU C 1 68 ? 75.545 -79.522 76.726 1.00 36.21 68 LEU C C 1
ATOM 3268 O O . LEU C 1 68 ? 74.936 -79.185 77.749 1.00 32.35 68 LEU C O 1
ATOM 3273 N N . GLU C 1 69 ? 76.855 -79.334 76.583 1.00 32.75 69 GLU C N 1
ATOM 3274 C CA . GLU C 1 69 ? 77.633 -78.823 77.699 1.00 33.68 69 GLU C CA 1
ATOM 3275 C C . GLU C 1 69 ? 77.498 -77.306 77.940 1.00 37.50 69 GLU C C 1
ATOM 3276 O O . GLU C 1 69 ? 77.988 -76.798 78.957 1.00 36.35 69 GLU C O 1
ATOM 3282 N N . GLU C 1 70 ? 76.872 -76.588 77.002 1.00 36.20 70 GLU C N 1
ATOM 3283 C CA . GLU C 1 70 ? 76.556 -75.173 77.207 1.00 32.80 70 GLU C CA 1
ATOM 3284 C C . GLU C 1 70 ? 75.731 -75.007 78.474 1.00 33.43 70 GLU C C 1
ATOM 3285 O O . GLU C 1 70 ? 75.719 -73.931 79.081 1.00 30.61 70 GLU C O 1
ATOM 3291 N N . TYR C 1 71 ? 75.011 -76.061 78.850 1.00 30.60 71 TYR C N 1
ATOM 3292 C CA . TYR C 1 71 ? 74.096 -75.976 79.972 1.00 29.19 71 TYR C CA 1
ATOM 3293 C C . TYR C 1 71 ? 74.623 -76.702 81.218 1.00 28.75 71 TYR C C 1
ATOM 3294 O O . TYR C 1 71 ? 73.873 -76.969 82.167 1.00 25.65 71 TYR C O 1
ATOM 3303 N N . ASP C 1 72 ? 75.926 -76.971 81.231 1.00 25.87 72 ASP C N 1
ATOM 3304 C CA . ASP C 1 72 ? 76.551 -77.683 82.344 1.00 24.31 72 ASP C CA 1
ATOM 3305 C C . ASP C 1 72 ? 76.316 -77.047 83.716 1.00 27.57 72 ASP C C 1
ATOM 3306 O O . ASP C 1 72 ? 76.208 -77.755 84.712 1.00 28.75 72 ASP C O 1
ATOM 3311 N N . GLN C 1 73 ? 76.242 -75.719 83.773 1.00 26.77 73 GLN C N 1
ATOM 3312 C CA . GLN C 1 73 ? 76.077 -75.034 85.046 1.00 26.10 73 GLN C CA 1
ATOM 3313 C C . GLN C 1 73 ? 74.613 -74.881 85.430 1.00 24.38 73 GLN C C 1
ATOM 3314 O O . GLN C 1 73 ? 74.293 -74.585 86.585 1.00 22.80 73 GLN C O 1
ATOM 3320 N N . LEU C 1 74 ? 73.722 -75.068 84.464 1.00 21.58 74 LEU C N 1
ATOM 3321 C CA . LEU C 1 74 ? 72.296 -75.002 84.753 1.00 22.21 74 LEU C CA 1
ATOM 3322 C C . LEU C 1 74 ? 71.760 -76.376 85.149 1.00 25.02 74 LEU C C 1
ATOM 3323 O O . LEU C 1 74 ? 70.827 -76.473 85.959 1.00 27.36 74 LEU C O 1
ATOM 3328 N N . ARG C 1 75 ? 72.342 -77.433 84.580 1.00 19.30 75 ARG C N 1
ATOM 3329 C CA . ARG C 1 75 ? 71.798 -78.781 84.764 1.00 23.07 75 ARG C CA 1
ATOM 3330 C C . ARG C 1 75 ? 71.505 -79.205 86.223 1.00 22.21 75 ARG C C 1
ATOM 3331 O O . ARG C 1 75 ? 70.436 -79.755 86.478 1.00 21.31 75 ARG C O 1
ATOM 3339 N N . PRO C 1 76 ? 72.430 -78.922 87.180 1.00 21.87 76 PRO C N 1
ATOM 3340 C CA . PRO C 1 76 ? 72.195 -79.351 88.569 1.00 22.62 76 PRO C CA 1
ATOM 3341 C C . PRO C 1 76 ? 70.935 -78.771 89.238 1.00 26.06 76 PRO C C 1
ATOM 3342 O O . PRO C 1 76 ? 70.507 -79.315 90.261 1.00 23.38 76 PRO C O 1
ATOM 3346 N N . LEU C 1 77 ? 70.336 -77.728 88.668 1.00 18.18 77 LEU C N 1
ATOM 3347 C CA . LEU C 1 77 ? 69.056 -77.258 89.183 1.00 22.58 77 LEU C CA 1
ATOM 3348 C C . LEU C 1 77 ? 68.007 -78.373 89.202 1.00 24.94 77 LEU C C 1
ATOM 3349 O O . LEU C 1 77 ? 67.061 -78.324 89.988 1.00 25.04 77 LEU C O 1
ATOM 3354 N N . SER C 1 78 ? 68.188 -79.386 88.353 1.00 25.02 78 SER C N 1
ATOM 3355 C CA . SER C 1 78 ? 67.251 -80.497 88.277 1.00 24.55 78 SER C CA 1
ATOM 3356 C C . SER C 1 78 ? 67.485 -81.578 89.333 1.00 26.22 78 SER C C 1
ATOM 3357 O O . SER C 1 78 ? 66.636 -82.447 89.511 1.00 26.89 78 SER C O 1
ATOM 3360 N N . TYR C 1 79 ? 68.610 -81.513 90.049 1.00 24.58 79 TYR C N 1
ATOM 3361 C CA . TYR C 1 79 ? 69.080 -82.670 90.823 1.00 19.41 79 TYR C CA 1
ATOM 3362 C C . TYR C 1 79 ? 68.584 -82.819 92.265 1.00 23.48 79 TYR C C 1
ATOM 3363 O O . TYR C 1 79 ? 68.851 -83.829 92.896 1.00 27.98 79 TYR C O 1
ATOM 3372 N N . SER C 1 80 ? 67.886 -81.832 92.798 1.00 23.81 80 SER C N 1
ATOM 3373 C CA . SER C 1 80 ? 67.488 -81.890 94.199 1.00 28.23 80 SER C CA 1
ATOM 3374 C C . SER C 1 80 ? 66.400 -82.924 94.451 1.00 25.40 80 SER C C 1
ATOM 3375 O O . SER C 1 80 ? 65.414 -82.967 93.723 1.00 24.12 80 SER C O 1
ATOM 3378 N N . SER C 1 81 ? 66.572 -83.736 95.489 1.00 23.39 81 SER C N 1
ATOM 3379 C CA . SER C 1 81 ? 65.498 -84.621 95.943 1.00 27.51 81 SER C CA 1
ATOM 3380 C C . SER C 1 81 ? 64.941 -85.581 94.884 1.00 24.09 81 SER C C 1
ATOM 3381 O O . SER C 1 81 ? 63.726 -85.755 94.785 1.00 24.58 81 SER C O 1
ATOM 3384 N N . ALA C 1 82 ? 65.829 -86.167 94.085 1.00 24.80 82 ALA C N 1
ATOM 3385 C CA . ALA C 1 82 ? 65.451 -87.128 93.053 1.00 26.48 82 ALA C CA 1
ATOM 3386 C C . ALA C 1 82 ? 65.186 -88.494 93.682 1.00 25.67 82 ALA C C 1
ATOM 3387 O O . ALA C 1 82 ? 65.779 -88.834 94.695 1.00 30.62 82 ALA C O 1
ATOM 3389 N N . SER C 1 83 ? 64.282 -89.257 93.082 1.00 29.99 83 SER C N 1
ATOM 3390 C CA . SER C 1 83 ? 63.973 -90.610 93.537 1.00 27.83 83 SER C CA 1
ATOM 3391 C C . SER C 1 83 ? 64.841 -91.600 92.807 1.00 25.79 83 SER C C 1
ATOM 3392 O O . SER C 1 83 ? 65.238 -92.632 93.356 1.00 31.57 83 SER C O 1
ATOM 3395 N N . ILE C 1 84 ? 65.158 -91.260 91.565 1.00 26.86 84 ILE C N 1
ATOM 3396 C CA . ILE C 1 84 ? 65.915 -92.151 90.703 1.00 21.67 84 ILE C CA 1
ATOM 3397 C C . ILE C 1 84 ? 66.491 -91.396 89.509 1.00 22.01 84 ILE C C 1
ATOM 3398 O O . ILE C 1 84 ? 65.858 -90.493 88.980 1.00 24.16 84 ILE C O 1
ATOM 3403 N N . PHE C 1 85 ? 67.691 -91.771 89.079 1.00 22.51 85 PHE C N 1
ATOM 3404 C CA . PHE C 1 85 ? 68.262 -91.217 87.858 1.00 24.66 85 PHE C CA 1
ATOM 3405 C C . PHE C 1 85 ? 68.295 -92.308 86.794 1.00 25.99 85 PHE C C 1
ATOM 3406 O O . PHE C 1 85 ? 68.658 -93.449 87.081 1.00 27.84 85 PHE C O 1
ATOM 3414 N N . LEU C 1 86 ? 67.907 -91.949 85.575 1.00 26.15 86 LEU C N 1
ATOM 3415 C CA . LEU C 1 86 ? 68.207 -92.749 84.401 1.00 25.82 86 LEU C CA 1
ATOM 3416 C C . LEU C 1 86 ? 69.423 -92.126 83.747 1.00 23.32 86 LEU C C 1
ATOM 3417 O O . LEU C 1 86 ? 69.419 -90.939 83.400 1.00 28.02 86 LEU C O 1
ATOM 3422 N N . ILE C 1 87 ? 70.485 -92.894 83.597 1.00 24.95 87 ILE C N 1
ATOM 3423 C CA . ILE C 1 87 ? 71.603 -92.395 82.817 1.00 25.32 87 ILE C CA 1
ATOM 3424 C C . ILE C 1 87 ? 71.589 -93.132 81.483 1.00 28.54 87 ILE C C 1
ATOM 3425 O O . ILE C 1 87 ? 71.581 -94.368 81.447 1.00 30.62 87 ILE C O 1
ATOM 3430 N N . CYS C 1 88 ? 71.588 -92.362 80.393 1.00 29.25 88 CYS C N 1
ATOM 3431 C CA . CYS C 1 88 ? 71.357 -92.890 79.059 1.00 30.59 88 CYS C CA 1
ATOM 3432 C C . CYS C 1 88 ? 72.594 -92.789 78.207 1.00 39.84 88 CYS C C 1
ATOM 3433 O O . CYS C 1 88 ? 73.369 -91.820 78.314 1.00 38.61 88 CYS C O 1
ATOM 3436 N N . PHE C 1 89 ? 72.764 -93.802 77.363 1.00 33.11 89 PHE C N 1
ATOM 3437 C CA . PHE C 1 89 ? 73.721 -93.772 76.272 1.00 38.69 89 PHE C CA 1
ATOM 3438 C C . PHE C 1 89 ? 73.075 -94.495 75.088 1.00 39.56 89 PHE C C 1
ATOM 3439 O O . PHE C 1 89 ? 72.225 -95.386 75.268 1.00 38.95 89 PHE C O 1
ATOM 3447 N N . SER C 1 90 ? 73.470 -94.115 73.879 1.00 38.78 90 SER C N 1
ATOM 3448 C CA . SER C 1 90 ? 72.940 -94.778 72.698 1.00 45.02 90 SER C CA 1
ATOM 3449 C C . SER C 1 90 ? 73.735 -96.049 72.425 1.00 41.54 90 SER C C 1
ATOM 3450 O O . SER C 1 90 ? 74.973 -96.019 72.388 1.00 39.81 90 SER C O 1
ATOM 3453 N N . VAL C 1 91 ? 73.028 -97.162 72.238 1.00 43.88 91 VAL C N 1
ATOM 3454 C CA . VAL C 1 91 ? 73.697 -98.437 71.952 1.00 49.97 91 VAL C CA 1
ATOM 3455 C C . VAL C 1 91 ? 74.497 -98.387 70.652 1.00 46.96 91 VAL C C 1
ATOM 3456 O O . VAL C 1 91 ? 75.345 -99.238 70.408 1.00 51.20 91 VAL C O 1
ATOM 3460 N N . THR C 1 92 ? 74.233 -97.373 69.837 1.00 43.40 92 THR C N 1
ATOM 3461 C CA . THR C 1 92 ? 74.985 -97.135 68.616 1.00 44.66 92 THR C CA 1
ATOM 3462 C C . THR C 1 92 ? 75.870 -95.905 68.720 1.00 46.22 92 THR C C 1
ATOM 3463 O O . THR C 1 92 ? 76.198 -95.296 67.704 1.00 51.94 92 THR C O 1
ATOM 3467 N N . SER C 1 93 ? 76.208 -95.509 69.949 1.00 47.20 93 SER C N 1
ATOM 3468 C CA . SER C 1 93 ? 77.178 -94.432 70.181 1.00 46.96 93 SER C CA 1
ATOM 3469 C C . SER C 1 93 ? 78.139 -94.729 71.331 1.00 47.86 93 SER C C 1
ATOM 3470 O O . SER C 1 93 ? 77.823 -94.471 72.493 1.00 47.67 93 SER C O 1
ATOM 3473 N N . SER C 1 94 ? 79.312 -95.261 71.012 1.00 49.30 94 SER C N 1
ATOM 3474 C CA . SER C 1 94 ? 80.290 -95.575 72.043 1.00 46.62 94 SER C CA 1
ATOM 3475 C C . SER C 1 94 ? 80.771 -94.318 72.774 1.00 46.24 94 SER C C 1
ATOM 3476 O O . SER C 1 94 ? 81.139 -94.385 73.953 1.00 46.21 94 SER C O 1
ATOM 3479 N N . VAL C 1 95 ? 80.767 -93.179 72.080 1.00 46.28 95 VAL C N 1
ATOM 3480 C CA . VAL C 1 95 ? 81.142 -91.914 72.712 1.00 43.44 95 VAL C CA 1
ATOM 3481 C C . VAL C 1 95 ? 80.197 -91.625 73.866 1.00 41.18 95 VAL C C 1
ATOM 3482 O O . VAL C 1 95 ? 80.633 -91.247 74.951 1.00 38.79 95 VAL C O 1
ATOM 3486 N N . SER C 1 96 ? 78.904 -91.832 73.645 1.00 42.50 96 SER C N 1
ATOM 3487 C CA . SER C 1 96 ? 77.947 -91.612 74.716 1.00 42.26 96 SER C CA 1
ATOM 3488 C C . SER C 1 96 ? 78.122 -92.639 75.857 1.00 45.32 96 SER C C 1
ATOM 3489 O O . SER C 1 96 ? 77.887 -92.323 77.028 1.00 42.77 96 SER C O 1
ATOM 3492 N N . TYR C 1 97 ? 78.554 -93.852 75.515 1.00 46.28 97 TYR C N 1
ATOM 3493 C CA . TYR C 1 97 ? 78.845 -94.885 76.510 1.00 38.30 97 TYR C CA 1
ATOM 3494 C C . TYR C 1 97 ? 80.051 -94.462 77.340 1.00 38.40 97 TYR C C 1
ATOM 3495 O O . TYR C 1 97 ? 80.026 -94.550 78.563 1.00 35.78 97 TYR C O 1
ATOM 3504 N N . ASP C 1 98 ? 81.092 -93.970 76.674 1.00 40.55 98 ASP C N 1
ATOM 3505 C CA . ASP C 1 98 ? 82.312 -93.548 77.365 1.00 40.90 98 ASP C CA 1
ATOM 3506 C C . ASP C 1 98 ? 82.040 -92.379 78.316 1.00 40.81 98 ASP C C 1
ATOM 3507 O O . ASP C 1 98 ? 82.608 -92.313 79.416 1.00 40.25 98 ASP C O 1
ATOM 3512 N N . ASN C 1 99 ? 81.169 -91.465 77.883 1.00 41.36 99 ASN C N 1
ATOM 3513 C CA . ASN C 1 99 ? 80.857 -90.269 78.658 1.00 41.56 99 ASN C CA 1
ATOM 3514 C C . ASN C 1 99 ? 80.105 -90.582 79.943 1.00 35.79 99 ASN C C 1
ATOM 3515 O O . ASN C 1 99 ? 80.190 -89.831 80.905 1.00 32.83 99 ASN C O 1
ATOM 3520 N N . VAL C 1 100 ? 79.412 -91.716 79.982 1.00 35.96 100 VAL C N 1
ATOM 3521 C CA . VAL C 1 100 ? 78.788 -92.133 81.234 1.00 37.61 100 VAL C CA 1
ATOM 3522 C C . VAL C 1 100 ? 79.843 -92.265 82.325 1.00 35.59 100 VAL C C 1
ATOM 3523 O O . VAL C 1 100 ? 79.645 -91.813 83.447 1.00 37.70 100 VAL C O 1
ATOM 3527 N N . ILE C 1 101 ? 80.989 -92.826 81.961 1.00 33.37 101 ILE C N 1
ATOM 3528 C CA . ILE C 1 101 ? 82.090 -93.035 82.895 1.00 39.55 101 ILE C CA 1
ATOM 3529 C C . ILE C 1 101 ? 82.789 -91.742 83.297 1.00 37.78 101 ILE C C 1
ATOM 3530 O O . ILE C 1 101 ? 83.130 -91.547 84.468 1.00 36.00 101 ILE C O 1
ATOM 3535 N N . THR C 1 102 ? 83.029 -90.874 82.317 1.00 34.58 102 THR C N 1
ATOM 3536 C CA . THR C 1 102 ? 83.863 -89.707 82.558 1.00 34.27 102 THR C CA 1
ATOM 3537 C C . THR C 1 102 ? 83.083 -88.507 83.094 1.00 35.97 102 THR C C 1
ATOM 3538 O O . THR C 1 102 ? 83.611 -87.737 83.893 1.00 33.65 102 THR C O 1
ATOM 3542 N N . LYS C 1 103 ? 81.813 -88.402 82.703 1.00 35.30 103 LYS C N 1
ATOM 3543 C CA . LYS C 1 103 ? 80.983 -87.237 83.018 1.00 30.92 103 LYS C CA 1
ATOM 3544 C C . LYS C 1 103 ? 79.716 -87.566 83.819 1.00 30.69 103 LYS C C 1
ATOM 3545 O O . LYS C 1 103 ? 79.584 -87.154 84.981 1.00 26.98 103 LYS C O 1
ATOM 3551 N N . TRP C 1 104 ? 78.800 -88.333 83.228 1.00 27.07 104 TRP C N 1
ATOM 3552 C CA . TRP C 1 104 ? 77.465 -88.454 83.815 1.00 28.29 104 TRP C CA 1
ATOM 3553 C C . TRP C 1 104 ? 77.407 -89.163 85.159 1.00 30.15 104 TRP C C 1
ATOM 3554 O O . TRP C 1 104 ? 76.850 -88.613 86.120 1.00 27.95 104 TRP C O 1
ATOM 3565 N N . HIS C 1 105 ? 78.019 -90.340 85.255 1.00 30.36 105 HIS C N 1
ATOM 3566 C CA . HIS C 1 105 ? 78.114 -91.018 86.550 1.00 28.49 105 HIS C CA 1
ATOM 3567 C C . HIS C 1 105 ? 78.804 -90.172 87.619 1.00 25.81 105 HIS C C 1
ATOM 3568 O O . HIS C 1 105 ? 78.273 -90.039 88.721 1.00 28.23 105 HIS C O 1
ATOM 3575 N N . PRO C 1 106 ? 79.986 -89.599 87.311 1.00 29.02 106 PRO C N 1
ATOM 3576 C CA . PRO C 1 106 ? 80.561 -88.713 88.334 1.00 30.99 106 PRO C CA 1
ATOM 3577 C C . PRO C 1 106 ? 79.649 -87.511 88.680 1.00 32.40 106 PRO C C 1
ATOM 3578 O O . PRO C 1 106 ? 79.563 -87.131 89.864 1.00 26.90 106 PRO C O 1
ATOM 3582 N N . GLU C 1 107 ? 78.982 -86.931 87.679 1.00 26.53 107 GLU C N 1
ATOM 3583 C CA . GLU C 1 107 ? 78.111 -85.785 87.948 1.00 28.63 107 GLU C CA 1
ATOM 3584 C C . GLU C 1 107 ? 76.980 -86.182 88.892 1.00 26.36 107 GLU C C 1
ATOM 3585 O O . GLU C 1 107 ? 76.756 -85.506 89.903 1.00 21.82 107 GLU C O 1
ATOM 3591 N N . VAL C 1 108 ? 76.296 -87.284 88.579 1.00 24.84 108 VAL C N 1
ATOM 3592 C CA . VAL C 1 108 ? 75.176 -87.742 89.409 1.00 22.94 108 VAL C CA 1
ATOM 3593 C C . VAL C 1 108 ? 75.577 -88.021 90.858 1.00 27.04 108 VAL C C 1
ATOM 3594 O O . VAL C 1 108 ? 74.922 -87.537 91.791 1.00 25.88 108 VAL C O 1
ATOM 3598 N N . ILE C 1 109 ? 76.648 -88.786 91.054 1.00 26.44 109 ILE C N 1
ATOM 3599 C CA . ILE C 1 109 ? 77.061 -89.134 92.406 1.00 25.96 109 ILE C CA 1
ATOM 3600 C C . ILE C 1 109 ? 77.588 -87.938 93.197 1.00 25.18 109 ILE C C 1
ATOM 3601 O O . ILE C 1 109 ? 77.484 -87.927 94.420 1.00 26.91 109 ILE C O 1
ATOM 3606 N N . HIS C 1 110 ? 78.175 -86.950 92.522 1.00 28.45 110 HIS C N 1
ATOM 3607 C CA . HIS C 1 110 ? 78.632 -85.732 93.214 1.00 25.57 110 HIS C CA 1
ATOM 3608 C C . HIS C 1 110 ? 77.474 -84.965 93.856 1.00 25.42 110 HIS C C 1
ATOM 3609 O O . HIS C 1 110 ? 77.615 -84.374 94.937 1.00 26.16 110 HIS C O 1
ATOM 3616 N N . PHE C 1 111 ? 76.335 -84.950 93.171 1.00 24.70 111 PHE C N 1
ATOM 3617 C CA . PHE C 1 111 ? 75.184 -84.218 93.678 1.00 24.16 111 PHE C CA 1
ATOM 3618 C C . PHE C 1 111 ? 74.237 -85.145 94.407 1.00 26.45 111 PHE C C 1
ATOM 3619 O O . PHE C 1 111 ? 73.579 -84.722 95.356 1.00 29.76 111 PHE C O 1
ATOM 3627 N N . ALA C 1 112 ? 74.175 -86.406 93.995 1.00 19.94 112 ALA C N 1
ATOM 3628 C CA . ALA C 1 112 ? 73.267 -87.327 94.659 1.00 25.38 112 ALA C CA 1
ATOM 3629 C C . ALA C 1 112 ? 73.831 -88.755 94.804 1.00 27.98 112 ALA C C 1
ATOM 3630 O O . ALA C 1 112 ? 73.304 -89.695 94.206 1.00 23.99 112 ALA C O 1
ATOM 3632 N N . PRO C 1 113 ? 74.849 -88.927 95.666 1.00 26.19 113 PRO C N 1
ATOM 3633 C CA . PRO C 1 113 ? 75.588 -90.197 95.782 1.00 29.00 113 PRO C CA 1
ATOM 3634 C C . PRO C 1 113 ? 74.736 -91.390 96.236 1.00 26.17 113 PRO C C 1
ATOM 3635 O O . PRO C 1 113 ? 75.143 -92.518 95.999 1.00 26.99 113 PRO C O 1
ATOM 3639 N N . LYS C 1 114 ? 73.586 -91.158 96.862 1.00 27.01 114 LYS C N 1
ATOM 3640 C CA . LYS C 1 114 ? 72.784 -92.265 97.384 1.00 28.76 114 LYS C CA 1
ATOM 3641 C C . LYS C 1 114 ? 71.546 -92.624 96.546 1.00 31.08 114 LYS C C 1
ATOM 3642 O O . LYS C 1 114 ? 70.822 -93.559 96.888 1.00 28.37 114 LYS C O 1
ATOM 3648 N N . VAL C 1 115 ? 71.316 -91.924 95.438 1.00 26.47 115 VAL C N 1
ATOM 3649 C CA . VAL C 1 115 ? 70.123 -92.181 94.632 1.00 27.76 115 VAL C CA 1
ATOM 3650 C C . VAL C 1 115 ? 70.338 -93.276 93.587 1.00 28.46 115 VAL C C 1
ATOM 3651 O O . VAL C 1 115 ? 71.317 -93.243 92.822 1.00 29.47 115 VAL C O 1
ATOM 3655 N N . PRO C 1 116 ? 69.429 -94.264 93.561 1.00 29.53 116 PRO C N 1
ATOM 3656 C CA . PRO C 1 116 ? 69.566 -95.394 92.631 1.00 32.79 116 PRO C CA 1
ATOM 3657 C C . PRO C 1 116 ? 69.618 -94.965 91.168 1.00 31.80 116 PRO C C 1
ATOM 3658 O O . PRO C 1 116 ? 68.876 -94.088 90.730 1.00 26.22 116 PRO C O 1
ATOM 3662 N N . ILE C 1 117 ? 70.515 -95.604 90.425 1.00 32.38 117 ILE C N 1
ATOM 3663 C CA . ILE C 1 117 ? 70.712 -95.320 89.022 1.00 27.33 117 ILE C CA 1
ATOM 3664 C C . ILE C 1 117 ? 70.333 -96.540 88.194 1.00 36.09 117 ILE C C 1
ATOM 3665 O O . ILE C 1 117 ? 70.755 -97.669 88.487 1.00 35.78 117 ILE C O 1
ATOM 3670 N N . ILE C 1 118 ? 69.534 -96.308 87.159 1.00 34.60 118 ILE C N 1
ATOM 3671 C CA . ILE C 1 118 ? 69.298 -97.308 86.139 1.00 30.11 118 ILE C CA 1
ATOM 3672 C C . ILE C 1 118 ? 70.020 -96.874 84.886 1.00 33.77 118 ILE C C 1
ATOM 3673 O O . ILE C 1 118 ? 69.842 -95.742 84.409 1.00 35.36 118 ILE C O 1
ATOM 3678 N N . LEU C 1 119 ? 70.843 -97.775 84.363 1.00 32.74 119 LEU C N 1
ATOM 3679 C CA . LEU C 1 119 ? 71.564 -97.520 83.134 1.00 33.66 119 LEU C CA 1
ATOM 3680 C C . LEU C 1 119 ? 70.659 -97.913 81.986 1.00 41.04 119 LEU C C 1
ATOM 3681 O O . LEU C 1 119 ? 70.109 -99.020 81.963 1.00 36.69 119 LEU C O 1
ATOM 3686 N N . VAL C 1 120 ? 70.498 -97.002 81.031 1.00 38.93 120 VAL C N 1
ATOM 3687 C CA . VAL C 1 120 ? 69.567 -97.238 79.955 1.00 35.37 120 VAL C CA 1
ATOM 3688 C C . VAL C 1 120 ? 70.298 -97.163 78.629 1.00 40.95 120 VAL C C 1
ATOM 3689 O O . VAL C 1 120 ? 70.940 -96.155 78.322 1.00 42.57 120 VAL C O 1
ATOM 3693 N N . GLY C 1 121 ? 70.219 -98.246 77.856 1.00 43.39 121 GLY C N 1
ATOM 3694 C CA . GLY C 1 121 ? 70.724 -98.241 76.497 1.00 41.27 121 GLY C CA 1
ATOM 3695 C C . GLY C 1 121 ? 69.577 -97.824 75.595 1.00 40.85 121 GLY C C 1
ATOM 3696 O O . GLY C 1 121 ? 68.531 -98.479 75.565 1.00 42.83 121 GLY C O 1
ATOM 3697 N N . THR C 1 122 ? 69.749 -96.710 74.891 1.00 35.92 122 THR C N 1
ATOM 3698 C CA . THR C 1 122 ? 68.668 -96.175 74.068 1.00 41.53 122 THR C CA 1
ATOM 3699 C C . THR C 1 122 ? 68.885 -96.511 72.603 1.00 40.92 122 THR C C 1
ATOM 3700 O O . THR C 1 122 ? 69.998 -96.875 72.212 1.00 39.60 122 THR C O 1
ATOM 3704 N N . LYS C 1 123 ? 67.843 -96.315 71.796 1.00 40.93 123 LYS C N 1
ATOM 3705 C CA . LYS C 1 123 ? 67.924 -96.525 70.349 1.00 47.18 123 LYS C CA 1
ATOM 3706 C C . LYS C 1 123 ? 68.287 -97.975 70.015 1.00 47.60 123 LYS C C 1
ATOM 3707 O O . LYS C 1 123 ? 69.194 -98.230 69.210 1.00 47.25 123 LYS C O 1
ATOM 3713 N N . LEU C 1 124 ? 67.609 -98.915 70.669 1.00 41.86 124 LEU C N 1
ATOM 3714 C CA . LEU C 1 124 ? 67.871 -100.327 70.434 1.00 47.41 124 LEU C CA 1
ATOM 3715 C C . LEU C 1 124 ? 67.666 -100.677 68.960 1.00 47.29 124 LEU C C 1
ATOM 3716 O O . LEU C 1 124 ? 68.495 -101.377 68.374 1.00 45.83 124 LEU C O 1
ATOM 3721 N N . ASP C 1 125 ? 66.629 -100.104 68.343 1.00 42.33 125 ASP C N 1
ATOM 3722 C CA . ASP C 1 125 ? 66.265 -100.463 66.974 1.00 43.95 125 ASP C CA 1
ATOM 3723 C C . ASP C 1 125 ? 67.371 -100.110 65.995 1.00 50.09 125 ASP C C 1
ATOM 3724 O O . ASP C 1 125 ? 67.421 -100.648 64.889 1.00 52.28 125 ASP C O 1
ATOM 3729 N N . THR C 1 126 ? 68.298 -99.263 66.431 1.00 49.50 126 THR C N 1
ATOM 3730 C CA . THR C 1 126 ? 69.354 -98.796 65.545 1.00 55.46 126 THR C CA 1
ATOM 3731 C C . THR C 1 126 ? 70.511 -99.793 65.505 1.00 57.11 126 THR C C 1
ATOM 3732 O O . THR C 1 126 ? 71.375 -99.718 64.624 1.00 56.78 126 THR C O 1
ATOM 3736 N N . ARG C 1 127 ? 70.526 -100.717 66.465 1.00 56.84 127 ARG C N 1
ATOM 3737 C CA . ARG C 1 127 ? 71.606 -101.693 66.580 1.00 58.35 127 ARG C CA 1
ATOM 3738 C C . ARG C 1 127 ? 71.567 -102.645 65.364 1.00 63.83 127 ARG C C 1
ATOM 3739 O O . ARG C 1 127 ? 72.614 -103.065 64.850 1.00 60.10 127 ARG C O 1
ATOM 3747 N N . ASN C 1 128 ? 70.353 -102.932 64.883 1.00 66.45 128 ASN C N 1
ATOM 3748 C CA . ASN C 1 128 ? 70.153 -103.829 63.742 1.00 70.63 128 ASN C CA 1
ATOM 3749 C C . ASN C 1 128 ? 70.101 -103.156 62.369 1.00 69.35 128 ASN C C 1
ATOM 3750 O O . ASN C 1 128 ? 69.804 -103.811 61.370 1.00 68.20 128 ASN C O 1
ATOM 3755 N N . ASP C 1 129 ? 70.395 -101.860 62.313 1.00 72.85 129 ASP C N 1
ATOM 3756 C CA . ASP C 1 129 ? 70.417 -101.129 61.044 1.00 70.62 129 ASP C CA 1
ATOM 3757 C C . ASP C 1 129 ? 71.810 -101.167 60.416 1.00 72.81 129 ASP C C 1
ATOM 3758 O O . ASP C 1 129 ? 72.750 -100.562 60.942 1.00 64.55 129 ASP C O 1
ATOM 3763 N N . PRO C 1 130 ? 71.943 -101.878 59.285 1.00 74.57 130 PRO C N 1
ATOM 3764 C CA . PRO C 1 130 ? 73.241 -102.048 58.620 1.00 70.24 130 PRO C CA 1
ATOM 3765 C C . PRO C 1 130 ? 73.888 -100.714 58.249 1.00 70.84 130 PRO C C 1
ATOM 3766 O O . PRO C 1 130 ? 75.103 -100.559 58.421 1.00 71.55 130 PRO C O 1
ATOM 3770 N N . ALA C 1 131 ? 73.080 -99.755 57.800 1.00 68.98 131 ALA C N 1
ATOM 3771 C CA . ALA C 1 131 ? 73.591 -98.456 57.370 1.00 68.30 131 ALA C CA 1
ATOM 3772 C C . ALA C 1 131 ? 74.216 -97.653 58.513 1.00 70.36 131 ALA C C 1
ATOM 3773 O O . ALA C 1 131 ? 75.260 -97.012 58.336 1.00 66.22 131 ALA C O 1
ATOM 3775 N N . ILE C 1 132 ? 73.583 -97.698 59.683 1.00 67.52 132 ILE C N 1
ATOM 3776 C CA . ILE C 1 132 ? 74.102 -96.985 60.840 1.00 66.31 132 ILE C CA 1
ATOM 3777 C C . ILE C 1 132 ? 75.359 -97.690 61.315 1.00 69.88 132 ILE C C 1
ATOM 3778 O O . ILE C 1 132 ? 76.368 -97.040 61.613 1.00 72.06 132 ILE C O 1
ATOM 3783 N N . VAL C 1 133 ? 75.295 -99.019 61.392 1.00 69.64 133 VAL C N 1
ATOM 3784 C CA . VAL C 1 133 ? 76.458 -99.805 61.797 1.00 69.44 133 VAL C CA 1
ATOM 3785 C C . VAL C 1 133 ? 77.615 -99.525 60.862 1.00 68.57 133 VAL C C 1
ATOM 3786 O O . VAL C 1 133 ? 78.753 -99.378 61.302 1.00 67.45 133 VAL C O 1
ATOM 3790 N N . LYS C 1 134 ? 77.294 -99.412 59.574 1.00 67.49 134 LYS C N 1
ATOM 3791 C CA . LYS C 1 134 ? 78.285 -99.116 58.552 1.00 69.09 134 LYS C CA 1
ATOM 3792 C C . LYS C 1 134 ? 79.078 -97.854 58.891 1.00 73.97 134 LYS C C 1
ATOM 3793 O O . LYS C 1 134 ? 80.295 -97.931 59.051 1.00 75.53 134 LYS C O 1
ATOM 3799 N N . ARG C 1 135 ? 78.406 -96.708 59.021 1.00 75.19 135 ARG C N 1
ATOM 3800 C CA . ARG C 1 135 ? 79.099 -95.465 59.376 1.00 75.91 135 ARG C CA 1
ATOM 3801 C C . ARG C 1 135 ? 79.933 -95.577 60.650 1.00 75.01 135 ARG C C 1
ATOM 3802 O O . ARG C 1 135 ? 81.024 -95.021 60.718 1.00 75.83 135 ARG C O 1
ATOM 3810 N N . LEU C 1 136 ? 79.407 -96.250 61.668 1.00 72.09 136 LEU C N 1
ATOM 3811 C CA . LEU C 1 136 ? 80.141 -96.408 62.922 1.00 77.14 136 LEU C CA 1
ATOM 3812 C C . LEU C 1 136 ? 81.444 -97.192 62.710 1.00 77.72 136 LEU C C 1
ATOM 3813 O O . LEU C 1 136 ? 82.482 -96.847 63.290 1.00 76.48 136 LEU C O 1
ATOM 3818 N N . THR C 1 137 ? 81.378 -98.249 61.895 1.00 74.30 137 THR C N 1
ATOM 3819 C CA . THR C 1 137 ? 82.543 -99.084 61.593 1.00 72.59 137 THR C CA 1
ATOM 3820 C C . THR C 1 137 ? 83.572 -98.239 60.854 1.00 78.47 137 THR C C 1
ATOM 3821 O O . THR C 1 137 ? 84.766 -98.283 61.160 1.00 80.27 137 THR C O 1
ATOM 3825 N N . GLU C 1 138 ? 83.082 -97.473 59.877 1.00 76.64 138 GLU C N 1
ATOM 3826 C CA . GLU C 1 138 ? 83.887 -96.567 59.055 1.00 73.76 138 GLU C CA 1
ATOM 3827 C C . GLU C 1 138 ? 84.480 -95.443 59.905 1.00 71.44 138 GLU C C 1
ATOM 3828 O O . GLU C 1 138 ? 85.297 -94.654 59.433 1.00 68.69 138 GLU C O 1
ATOM 3834 N N . GLN C 1 139 ? 84.050 -95.386 61.163 1.00 75.96 139 GLN C N 1
ATOM 3835 C CA . GLN C 1 139 ? 84.552 -94.429 62.144 1.00 80.71 139 GLN C CA 1
ATOM 3836 C C . GLN C 1 139 ? 85.226 -95.198 63.280 1.00 79.60 139 GLN C C 1
ATOM 3837 O O . GLN C 1 139 ? 85.508 -94.653 64.354 1.00 76.28 139 GLN C O 1
ATOM 3843 N N . GLY C 1 140 ? 85.457 -96.483 63.023 1.00 74.43 140 GLY C N 1
ATOM 3844 C CA . GLY C 1 140 ? 86.242 -97.342 63.888 1.00 76.21 140 GLY C CA 1
ATOM 3845 C C . GLY C 1 140 ? 85.657 -97.545 65.269 1.00 84.09 140 GLY C C 1
ATOM 3846 O O . GLY C 1 140 ? 86.339 -98.025 66.179 1.00 83.81 140 GLY C O 1
ATOM 3847 N N . MET C 1 141 ? 84.386 -97.192 65.423 1.00 81.87 141 MET C N 1
ATOM 3848 C CA . MET C 1 141 ? 83.689 -97.377 66.686 1.00 74.86 141 MET C CA 1
ATOM 3849 C C . MET C 1 141 ? 82.772 -98.588 66.563 1.00 73.77 141 MET C C 1
ATOM 3850 O O . MET C 1 141 ? 82.551 -99.107 65.464 1.00 73.03 141 MET C O 1
ATOM 3855 N N . THR C 1 142 ? 82.220 -99.039 67.678 1.00 68.72 142 THR C N 1
ATOM 3856 C CA . THR C 1 142 ? 81.381 -100.223 67.629 1.00 66.50 142 THR C CA 1
ATOM 3857 C C . THR C 1 142 ? 80.074 -100.071 68.381 1.00 61.33 142 THR C C 1
ATOM 3858 O O . THR C 1 142 ? 79.953 -99.270 69.307 1.00 62.88 142 THR C O 1
ATOM 3862 N N . VAL C 1 143 ? 79.119 -100.900 67.983 1.00 56.30 143 VAL C N 1
ATOM 3863 C CA . VAL C 1 143 ? 77.846 -101.045 68.656 1.00 52.78 143 VAL C CA 1
ATOM 3864 C C . VAL C 1 143 ? 78.059 -101.538 70.092 1.00 58.11 143 VAL C C 1
ATOM 3865 O O . VAL C 1 143 ? 79.005 -102.280 70.362 1.00 66.59 143 VAL C O 1
ATOM 3869 N N . ILE C 1 144 ? 77.221 -101.083 71.023 1.00 53.04 144 ILE C N 1
ATOM 3870 C CA . ILE C 1 144 ? 77.236 -101.613 72.380 1.00 48.76 144 ILE C CA 1
ATOM 3871 C C . ILE C 1 144 ? 76.229 -102.747 72.491 1.00 52.29 144 ILE C C 1
ATOM 3872 O O . ILE C 1 144 ? 75.020 -102.536 72.354 1.00 47.78 144 ILE C O 1
ATOM 3877 N N . ASN C 1 145 ? 76.730 -103.952 72.742 1.00 53.60 145 ASN C N 1
ATOM 3878 C CA . ASN C 1 145 ? 75.866 -105.111 72.912 1.00 51.43 145 ASN C CA 1
ATOM 3879 C C . ASN C 1 145 ? 75.484 -105.246 74.367 1.00 52.23 145 ASN C C 1
ATOM 3880 O O . ASN C 1 145 ? 76.144 -104.663 75.232 1.00 55.79 145 ASN C O 1
ATOM 3885 N N . THR C 1 146 ? 74.443 -106.032 74.633 1.00 47.02 146 THR C N 1
ATOM 3886 C CA . THR C 1 146 ? 73.884 -106.153 75.974 1.00 49.85 146 THR C CA 1
ATOM 3887 C C . THR C 1 146 ? 74.944 -106.471 77.021 1.00 52.16 146 THR C C 1
ATOM 3888 O O . THR C 1 146 ? 74.874 -105.992 78.155 1.00 54.86 146 THR C O 1
ATOM 3892 N N . ALA C 1 147 ? 75.945 -107.249 76.633 1.00 53.01 147 ALA C N 1
ATOM 3893 C CA . ALA C 1 147 ? 76.988 -107.619 77.575 1.00 52.26 147 ALA C CA 1
ATOM 3894 C C . ALA C 1 147 ? 77.837 -106.423 77.965 1.00 46.30 147 ALA C C 1
ATOM 3895 O O . ALA C 1 147 ? 78.160 -106.264 79.140 1.00 46.21 147 ALA C O 1
ATOM 3897 N N . LYS C 1 148 ? 78.226 -105.586 77.006 1.00 47.91 148 LYS C N 1
ATOM 3898 C CA . LYS C 1 148 ? 79.049 -104.449 77.403 1.00 50.28 148 LYS C CA 1
ATOM 3899 C C . LYS C 1 148 ? 78.215 -103.400 78.154 1.00 47.52 148 LYS C C 1
ATOM 3900 O O . LYS C 1 148 ? 78.749 -102.615 78.939 1.00 45.63 148 LYS C O 1
ATOM 3906 N N . GLY C 1 149 ? 76.903 -103.427 77.950 1.00 50.91 149 GLY C N 1
ATOM 3907 C CA . GLY C 1 149 ? 76.018 -102.580 78.726 1.00 50.79 149 GLY C CA 1
ATOM 3908 C C . GLY C 1 149 ? 76.029 -103.012 80.187 1.00 51.01 149 GLY C C 1
ATOM 3909 O O . GLY C 1 149 ? 76.193 -102.178 81.086 1.00 48.88 149 GLY C O 1
ATOM 3910 N N . GLU C 1 150 ? 75.895 -104.315 80.435 1.00 47.50 150 GLU C N 1
ATOM 3911 C CA . GLU C 1 150 ? 75.896 -104.823 81.810 1.00 48.19 150 GLU C CA 1
ATOM 3912 C C . GLU C 1 150 ? 77.210 -104.561 82.528 1.00 41.65 150 GLU C C 1
ATOM 3913 O O . GLU C 1 150 ? 77.232 -104.414 83.744 1.00 41.97 150 GLU C O 1
ATOM 3919 N N . GLU C 1 151 ? 78.297 -104.501 81.771 1.00 42.57 151 GLU C N 1
ATOM 3920 C CA . GLU C 1 151 ? 79.603 -104.227 82.341 1.00 40.38 151 GLU C CA 1
ATOM 3921 C C . GLU C 1 151 ? 79.647 -102.833 82.945 1.00 45.22 151 GLU C C 1
ATOM 3922 O O . GLU C 1 151 ? 80.134 -102.648 84.078 1.00 43.92 151 GLU C O 1
ATOM 3928 N N . LEU C 1 152 ? 79.167 -101.852 82.171 1.00 45.20 152 LEU C N 1
ATOM 3929 C CA . LEU C 1 152 ? 79.107 -100.479 82.639 1.00 41.24 152 LEU C CA 1
ATOM 3930 C C . LEU C 1 152 ? 78.200 -100.407 83.853 1.00 40.70 152 LEU C C 1
ATOM 3931 O O . LEU C 1 152 ? 78.560 -99.778 84.857 1.00 39.58 152 LEU C O 1
ATOM 3936 N N . LYS C 1 153 ? 77.071 -101.114 83.781 1.00 34.98 153 LYS C N 1
ATOM 3937 C CA . LYS C 1 153 ? 76.113 -101.122 84.871 1.00 34.32 153 LYS C CA 1
ATOM 3938 C C . LYS C 1 153 ? 76.772 -101.547 86.166 1.00 40.60 153 LYS C C 1
ATOM 3939 O O . LYS C 1 153 ? 76.577 -100.917 87.208 1.00 43.28 153 LYS C O 1
ATOM 3945 N N . ASN C 1 154 ? 77.562 -102.612 86.098 1.00 39.54 154 ASN C N 1
ATOM 3946 C CA . ASN C 1 154 ? 78.288 -103.079 87.269 1.00 41.67 154 ASN C CA 1
ATOM 3947 C C . ASN C 1 154 ? 79.395 -102.116 87.702 1.00 37.69 154 ASN C C 1
ATOM 3948 O O . ASN C 1 154 ? 79.633 -101.917 88.896 1.00 42.12 154 ASN C O 1
ATOM 3953 N N . ARG C 1 155 ? 80.065 -101.515 86.730 1.00 38.23 155 ARG C N 1
ATOM 3954 C CA . ARG C 1 155 ? 81.140 -100.579 87.035 1.00 41.82 155 ARG C CA 1
ATOM 3955 C C . ARG C 1 155 ? 80.653 -99.319 87.763 1.00 42.94 155 ARG C C 1
ATOM 3956 O O . ARG C 1 155 ? 81.278 -98.871 88.718 1.00 46.22 155 ARG C O 1
ATOM 3964 N N . ILE C 1 156 ? 79.531 -98.755 87.332 1.00 39.41 156 ILE C N 1
ATOM 3965 C CA . ILE C 1 156 ? 79.051 -97.536 87.975 1.00 40.94 156 ILE C CA 1
ATOM 3966 C C . ILE C 1 156 ? 78.055 -97.876 89.066 1.00 41.95 156 ILE C C 1
ATOM 3967 O O . ILE C 1 156 ? 77.480 -96.982 89.677 1.00 43.95 156 ILE C O 1
ATOM 3972 N N . LYS C 1 157 ? 77.886 -99.174 89.320 1.00 45.15 157 LYS C N 1
ATOM 3973 C CA . LYS C 1 157 ? 76.988 -99.682 90.366 1.00 42.63 157 LYS C CA 1
ATOM 3974 C C . LYS C 1 157 ? 75.521 -99.284 90.151 1.00 39.22 157 LYS C C 1
ATOM 3975 O O . LYS C 1 157 ? 74.780 -99.020 91.100 1.00 36.18 157 LYS C O 1
ATOM 3981 N N . ALA C 1 158 ? 75.106 -99.263 88.892 1.00 37.71 158 ALA C N 1
ATOM 3982 C CA . ALA C 1 158 ? 73.709 -99.047 88.554 1.00 36.83 158 ALA C CA 1
ATOM 3983 C C . ALA C 1 158 ? 72.896 -100.256 89.007 1.00 38.69 158 ALA C C 1
ATOM 3984 O O . ALA C 1 158 ? 73.374 -101.382 88.939 1.00 37.94 158 ALA C O 1
ATOM 3986 N N . VAL C 1 159 ? 71.654 -100.030 89.419 1.00 35.96 159 VAL C N 1
ATOM 3987 C CA . VAL C 1 159 ? 70.827 -101.103 89.952 1.00 34.89 159 VAL C CA 1
ATOM 3988 C C . VAL C 1 159 ? 70.383 -102.062 88.850 1.00 40.84 159 VAL C C 1
ATOM 3989 O O . VAL C 1 159 ? 70.377 -103.278 89.036 1.00 38.41 159 VAL C O 1
ATOM 3993 N N . LYS C 1 160 ? 70.049 -101.513 87.691 1.00 40.28 160 LYS C N 1
ATOM 3994 C CA . LYS C 1 160 ? 69.627 -102.322 86.558 1.00 35.51 160 LYS C CA 1
ATOM 3995 C C . LYS C 1 160 ? 70.217 -101.770 85.285 1.00 41.62 160 LYS C C 1
ATOM 3996 O O . LYS C 1 160 ? 70.731 -100.639 85.258 1.00 42.58 160 LYS C O 1
ATOM 4002 N N . TYR C 1 161 ? 70.167 -102.589 84.240 1.00 39.99 161 TYR C N 1
ATOM 4003 C CA . TYR C 1 161 ? 70.526 -102.141 82.911 1.00 39.01 161 TYR C CA 1
ATOM 4004 C C . TYR C 1 161 ? 69.429 -102.580 81.973 1.00 43.86 161 TYR C C 1
ATOM 4005 O O . TYR C 1 161 ? 69.075 -103.768 81.938 1.00 40.94 161 TYR C O 1
ATOM 4014 N N . ILE C 1 162 ? 68.869 -101.622 81.233 1.00 44.61 162 ILE C N 1
ATOM 4015 C CA . ILE C 1 162 ? 67.743 -101.903 80.341 1.00 39.43 162 ILE C CA 1
ATOM 4016 C C . ILE C 1 162 ? 67.997 -101.261 78.983 1.00 42.69 162 ILE C C 1
ATOM 4017 O O . ILE C 1 162 ? 68.465 -100.109 78.902 1.00 38.58 162 ILE C O 1
ATOM 4022 N N . GLU C 1 163 ? 67.723 -102.020 77.923 1.00 38.67 163 GLU C N 1
ATOM 4023 C CA . GLU C 1 163 ? 67.856 -101.518 76.567 1.00 40.73 163 GLU C CA 1
ATOM 4024 C C . GLU C 1 163 ? 66.465 -101.316 75.982 1.00 43.47 163 GLU C C 1
ATOM 4025 O O . GLU C 1 163 ? 65.557 -102.113 76.231 1.00 43.12 163 GLU C O 1
ATOM 4031 N N . CYS C 1 164 ? 66.294 -100.240 75.219 1.00 40.49 164 CYS C N 1
ATOM 4032 C CA . CYS C 1 164 ? 64.990 -99.941 74.643 1.00 42.89 164 CYS C CA 1
ATOM 4033 C C . CYS C 1 164 ? 65.091 -99.071 73.391 1.00 39.25 164 CYS C C 1
ATOM 4034 O O . CYS C 1 164 ? 66.155 -98.512 73.075 1.00 36.35 164 CYS C O 1
ATOM 4037 N N . SER C 1 165 ? 63.958 -98.961 72.702 1.00 37.18 165 SER C N 1
ATOM 4038 C CA . SER C 1 165 ? 63.816 -98.070 71.555 1.00 42.04 165 SER C CA 1
ATOM 4039 C C . SER C 1 165 ? 62.595 -97.200 71.727 1.00 40.18 165 SER C C 1
ATOM 4040 O O . SER C 1 165 ? 61.487 -97.690 71.941 1.00 37.11 165 SER C O 1
ATOM 4043 N N . ALA C 1 166 ? 62.808 -95.899 71.621 1.00 38.76 166 ALA C N 1
ATOM 4044 C CA . ALA C 1 166 ? 61.708 -94.975 71.697 1.00 40.54 166 ALA C CA 1
ATOM 4045 C C . ALA C 1 166 ? 60.946 -94.963 70.381 1.00 43.00 166 ALA C C 1
ATOM 4046 O O . ALA C 1 166 ? 59.762 -94.633 70.364 1.00 45.76 166 ALA C O 1
ATOM 4048 N N . LYS C 1 167 ? 61.620 -95.291 69.278 1.00 42.08 167 LYS C N 1
ATOM 4049 C CA . LYS C 1 167 ? 60.952 -95.292 67.975 1.00 42.73 167 LYS C CA 1
ATOM 4050 C C . LYS C 1 167 ? 59.882 -96.389 67.866 1.00 43.59 167 LYS C C 1
ATOM 4051 O O . LYS C 1 167 ? 58.755 -96.119 67.445 1.00 36.53 167 LYS C O 1
ATOM 4057 N N . THR C 1 168 ? 60.233 -97.612 68.280 1.00 48.40 168 THR C N 1
ATOM 4058 C CA . THR C 1 168 ? 59.339 -98.773 68.140 1.00 44.60 168 THR C CA 1
ATOM 4059 C C . THR C 1 168 ? 58.585 -99.079 69.429 1.00 47.40 168 THR C C 1
ATOM 4060 O O . THR C 1 168 ? 57.598 -99.817 69.402 1.00 44.74 168 THR C O 1
ATOM 4064 N N . SER C 1 169 ? 59.074 -98.523 70.542 1.00 43.45 169 SER C N 1
ATOM 4065 C CA . SER C 1 169 ? 58.524 -98.731 71.892 1.00 42.04 169 SER C CA 1
ATOM 4066 C C . SER C 1 169 ? 58.879 -100.094 72.526 1.00 44.78 169 SER C C 1
ATOM 4067 O O . SER C 1 169 ? 58.299 -100.485 73.554 1.00 39.77 169 SER C O 1
ATOM 4070 N N . GLU C 1 170 ? 59.829 -100.805 71.915 1.00 43.04 170 GLU C N 1
ATOM 4071 C CA . GLU C 1 170 ? 60.343 -102.053 72.482 1.00 42.33 170 GLU C CA 1
ATOM 4072 C C . GLU C 1 170 ? 61.036 -101.847 73.835 1.00 46.52 170 GLU C C 1
ATOM 4073 O O . GLU C 1 170 ? 62.031 -101.116 73.906 1.00 39.36 170 GLU C O 1
ATOM 4079 N N . ASN C 1 171 ? 60.525 -102.502 74.885 1.00 46.30 171 ASN C N 1
ATOM 4080 C CA . ASN C 1 171 ? 61.075 -102.394 76.245 1.00 43.46 171 ASN C CA 1
ATOM 4081 C C . ASN C 1 171 ? 60.977 -100.985 76.791 1.00 42.47 171 ASN C C 1
ATOM 4082 O O . ASN C 1 171 ? 61.592 -100.662 77.804 1.00 42.59 171 ASN C O 1
ATOM 4087 N N . LEU C 1 172 ? 60.215 -100.144 76.104 1.00 43.09 172 LEU C N 1
ATOM 4088 C CA . LEU C 1 172 ? 60.081 -98.762 76.504 1.00 41.78 172 LEU C CA 1
ATOM 4089 C C . LEU C 1 172 ? 59.383 -98.712 77.852 1.00 39.17 172 LEU C C 1
ATOM 4090 O O . LEU C 1 172 ? 59.858 -98.059 78.784 1.00 37.03 172 LEU C O 1
ATOM 4095 N N . LYS C 1 173 ? 58.240 -99.383 77.935 1.00 36.90 173 LYS C N 1
ATOM 4096 C CA . LYS C 1 173 ? 57.471 -99.412 79.163 1.00 38.43 173 LYS C CA 1
ATOM 4097 C C . LYS C 1 173 ? 58.307 -100.020 80.287 1.00 40.18 173 LYS C C 1
ATOM 4098 O O . LYS C 1 173 ? 58.243 -99.578 81.433 1.00 39.18 173 LYS C O 1
ATOM 4104 N N . THR C 1 174 ? 59.118 -101.013 79.936 1.00 38.08 174 THR C N 1
ATOM 4105 C CA . THR C 1 174 ? 59.895 -101.747 80.923 1.00 42.01 174 THR C CA 1
ATOM 4106 C C . THR C 1 174 ? 60.821 -100.811 81.695 1.00 42.20 174 THR C C 1
ATOM 4107 O O . THR C 1 174 ? 60.965 -100.934 82.917 1.00 37.42 174 THR C O 1
ATOM 4111 N N . VAL C 1 175 ? 61.442 -99.886 80.962 1.00 38.88 175 VAL C N 1
ATOM 4112 C CA . VAL C 1 175 ? 62.344 -98.891 81.530 1.00 37.92 175 VAL C CA 1
ATOM 4113 C C . VAL C 1 175 ? 61.682 -98.137 82.684 1.00 32.83 175 VAL C C 1
ATOM 4114 O O . VAL C 1 175 ? 62.276 -97.945 83.733 1.00 28.88 175 VAL C O 1
ATOM 4118 N N . PHE C 1 176 ? 60.442 -97.726 82.488 1.00 34.19 176 PHE C N 1
ATOM 4119 C CA . PHE C 1 176 ? 59.739 -96.966 83.509 1.00 35.54 176 PHE C CA 1
ATOM 4120 C C . PHE C 1 176 ? 59.074 -97.824 84.580 1.00 34.99 176 PHE C C 1
ATOM 4121 O O . PHE C 1 176 ? 59.013 -97.417 85.752 1.00 34.77 176 PHE C O 1
ATOM 4129 N N . ASP C 1 177 ? 58.590 -99.003 84.186 1.00 36.61 177 ASP C N 1
ATOM 4130 C CA . ASP C 1 177 ? 58.035 -99.967 85.139 1.00 36.20 177 ASP C CA 1
ATOM 4131 C C . ASP C 1 177 ? 59.108 -100.290 86.165 1.00 33.40 177 ASP C C 1
ATOM 4132 O O . ASP C 1 177 ? 58.879 -100.296 87.373 1.00 33.06 177 ASP C O 1
ATOM 4137 N N . GLU C 1 178 ? 60.294 -100.573 85.649 1.00 34.03 178 GLU C N 1
ATOM 4138 C CA . GLU C 1 178 ? 61.408 -100.967 86.473 1.00 30.66 178 GLU C CA 1
ATOM 4139 C C . GLU C 1 178 ? 61.894 -99.801 87.320 1.00 35.69 178 GLU C C 1
ATOM 4140 O O . GLU C 1 178 ? 62.320 -99.999 88.447 1.00 31.65 178 GLU C O 1
ATOM 4146 N N . ALA C 1 179 ? 61.823 -98.584 86.782 1.00 37.06 179 ALA C N 1
ATOM 4147 C CA . ALA C 1 179 ? 62.226 -97.413 87.551 1.00 30.88 179 ALA C CA 1
ATOM 4148 C C . ALA C 1 179 ? 61.290 -97.187 88.734 1.00 28.37 179 ALA C C 1
ATOM 4149 O O . ALA C 1 179 ? 61.749 -96.941 89.845 1.00 36.25 179 ALA C O 1
ATOM 4151 N N . VAL C 1 180 ? 59.984 -97.273 88.504 1.00 31.63 180 VAL C N 1
ATOM 4152 C CA . VAL C 1 180 ? 59.020 -97.150 89.597 1.00 35.02 180 VAL C CA 1
ATOM 4153 C C . VAL C 1 180 ? 59.242 -98.247 90.646 1.00 33.37 180 VAL C C 1
ATOM 4154 O O . VAL C 1 180 ? 59.169 -97.988 91.847 1.00 31.31 180 VAL C O 1
ATOM 4158 N N . LYS C 1 181 ? 59.543 -99.462 90.190 1.00 31.09 181 LYS C N 1
ATOM 4159 C CA . LYS C 1 181 ? 59.758 -100.584 91.107 1.00 35.05 181 LYS C CA 1
ATOM 4160 C C . LYS C 1 181 ? 60.976 -100.363 92.003 1.00 32.78 181 LYS C C 1
ATOM 4161 O O . LYS C 1 181 ? 60.898 -100.585 93.206 1.00 34.70 181 LYS C O 1
ATOM 4167 N N . THR C 1 182 ? 62.093 -99.941 91.410 1.00 31.88 182 THR C N 1
ATOM 4168 C CA . THR C 1 182 ? 63.307 -99.631 92.163 1.00 32.20 182 THR C CA 1
ATOM 4169 C C . THR C 1 182 ? 63.026 -98.596 93.241 1.00 31.99 182 THR C C 1
ATOM 4170 O O . THR C 1 182 ? 63.426 -98.750 94.383 1.00 31.13 182 THR C O 1
ATOM 4174 N N . VAL C 1 183 ? 62.294 -97.556 92.877 1.00 32.61 183 VAL C N 1
ATOM 4175 C CA . VAL C 1 183 ? 61.971 -96.517 93.834 1.00 32.17 183 VAL C CA 1
ATOM 4176 C C . VAL C 1 183 ? 61.042 -97.077 94.899 1.00 32.50 183 VAL C C 1
ATOM 4177 O O . VAL C 1 183 ? 61.194 -96.776 96.085 1.00 31.27 183 VAL C O 1
ATOM 4181 N N . LEU C 1 184 ? 60.075 -97.888 94.485 1.00 32.75 184 LEU C N 1
ATOM 4182 C CA . LEU C 1 184 ? 59.147 -98.459 95.451 1.00 33.47 184 LEU C CA 1
ATOM 4183 C C . LEU C 1 184 ? 59.824 -99.473 96.395 1.00 39.92 184 LEU C C 1
ATOM 4184 O O . LEU C 1 184 ? 59.377 -99.657 97.524 1.00 36.81 184 LEU C O 1
ATOM 4189 N N . MET C 1 185 ? 60.907 -100.103 95.944 1.00 3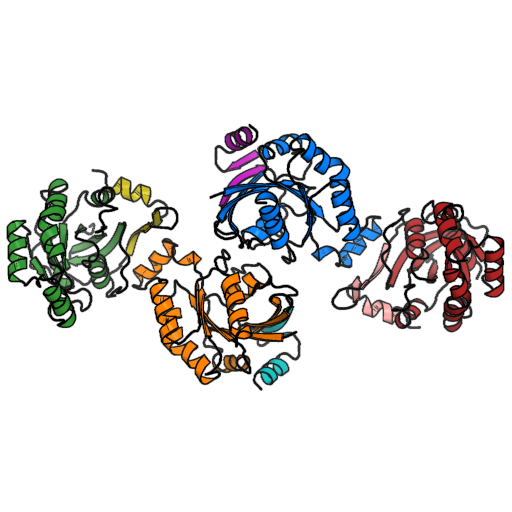4.66 185 MET C N 1
ATOM 4190 C CA . MET C 1 185 ? 61.677 -100.988 96.802 1.00 36.11 185 MET C CA 1
ATOM 4191 C C . MET C 1 185 ? 62.444 -100.197 97.871 1.00 43.85 185 MET C C 1
ATOM 4192 O O . MET C 1 185 ? 62.482 -100.621 99.021 1.00 48.35 185 MET C O 1
ATOM 4197 N N . ASN C 1 186 ? 63.049 -99.061 97.510 1.00 39.65 186 ASN C N 1
ATOM 4198 C CA . ASN C 1 186 ? 63.830 -98.289 98.492 1.00 54.32 186 ASN C CA 1
ATOM 4199 C C . ASN C 1 186 ? 63.029 -97.786 99.693 1.00 54.64 186 ASN C C 1
ATOM 4200 O O . ASN C 1 186 ? 63.611 -97.305 100.671 1.00 60.61 186 ASN C O 1
ATOM 4205 N N . GLU D 1 6 ? 5.875 -13.138 57.468 1.00 62.85 6 GLU D N 1
ATOM 4206 C CA . GLU D 1 6 ? 5.819 -13.624 56.089 1.00 63.99 6 GLU D CA 1
ATOM 4207 C C . GLU D 1 6 ? 7.047 -14.425 55.672 1.00 61.63 6 GLU D C 1
ATOM 4208 O O . GLU D 1 6 ? 8.074 -14.437 56.358 1.00 57.53 6 GLU D O 1
ATOM 4214 N N . LYS D 1 7 ? 6.905 -15.083 54.524 1.00 60.76 7 LYS D N 1
ATOM 4215 C CA . LYS D 1 7 ? 7.940 -15.907 53.913 1.00 58.88 7 LYS D CA 1
ATOM 4216 C C . LYS D 1 7 ? 9.161 -15.043 53.634 1.00 52.88 7 LYS D C 1
ATOM 4217 O O . LYS D 1 7 ? 9.031 -13.948 53.086 1.00 54.29 7 LYS D O 1
ATOM 4223 N N . PRO D 1 8 ? 10.352 -15.521 53.996 1.00 51.07 8 PRO D N 1
ATOM 4224 C CA . PRO D 1 8 ? 11.519 -14.812 53.468 1.00 46.92 8 PRO D CA 1
ATOM 4225 C C . PRO D 1 8 ? 11.518 -14.973 51.956 1.00 46.21 8 PRO D C 1
ATOM 4226 O O . PRO D 1 8 ? 11.103 -16.022 51.472 1.00 52.43 8 PRO D O 1
ATOM 4230 N N . THR D 1 9 ? 11.913 -13.956 51.208 1.00 40.86 9 THR D N 1
ATOM 4231 C CA . THR D 1 9 ? 11.914 -14.100 49.754 1.00 41.56 9 THR D CA 1
ATOM 4232 C C . THR D 1 9 ? 13.251 -14.702 49.281 1.00 35.49 9 THR D C 1
ATOM 4233 O O . THR D 1 9 ? 14.317 -14.346 49.769 1.00 36.03 9 THR D O 1
ATOM 4237 N N . SER D 1 10 ? 13.175 -15.633 48.340 1.00 31.09 10 SER D N 1
ATOM 4238 C CA . SER D 1 10 ? 14.355 -16.324 47.842 1.00 29.52 10 SER D CA 1
ATOM 4239 C C . SER D 1 10 ? 14.923 -15.660 46.609 1.00 27.25 10 SER D C 1
ATOM 4240 O O . SER D 1 10 ? 14.191 -15.318 45.686 1.00 30.41 10 SER D O 1
ATOM 4243 N N . ILE D 1 11 ? 16.231 -15.460 46.595 1.00 28.63 11 ILE D N 1
ATOM 4244 C CA . ILE D 1 11 ? 16.887 -14.929 45.412 1.00 24.79 11 ILE D CA 1
ATOM 4245 C C . ILE D 1 11 ? 17.955 -15.912 44.978 1.00 29.16 11 ILE D C 1
ATOM 4246 O O . ILE D 1 11 ? 18.828 -16.278 45.780 1.00 29.81 11 ILE D O 1
ATOM 4251 N N . LYS D 1 12 ? 17.915 -16.316 43.713 1.00 23.30 12 LYS D N 1
ATOM 4252 C CA . LYS D 1 12 ? 18.935 -17.212 43.212 1.00 25.50 12 LYS D CA 1
ATOM 4253 C C . LYS D 1 12 ? 19.963 -16.453 42.392 1.00 28.94 12 LYS D C 1
ATOM 4254 O O . LYS D 1 12 ? 19.675 -15.968 41.293 1.00 27.63 12 LYS D O 1
ATOM 4260 N N . LEU D 1 13 ? 21.178 -16.372 42.925 1.00 27.72 13 LEU D N 1
ATOM 4261 C CA . LEU D 1 13 ? 22.257 -15.717 42.208 1.00 26.24 13 LEU D CA 1
ATOM 4262 C C . LEU D 1 13 ? 23.205 -16.788 41.667 1.00 27.35 13 LEU D C 1
ATOM 4263 O O . LEU D 1 13 ? 23.626 -17.694 42.390 1.00 24.74 13 LEU D O 1
ATOM 4268 N N . VAL D 1 14 ? 23.527 -16.669 40.387 1.00 25.55 14 VAL D N 1
ATOM 4269 C CA . VAL D 1 14 ? 24.465 -17.559 39.738 1.00 24.40 14 VAL D CA 1
ATOM 4270 C C . VAL D 1 14 ? 25.630 -16.715 39.244 1.00 26.37 14 VAL D C 1
ATOM 4271 O O . VAL D 1 14 ? 25.412 -15.676 38.619 1.00 25.54 14 VAL D O 1
ATOM 4275 N N . VAL D 1 15 ? 26.854 -17.138 39.553 1.00 24.04 15 VAL D N 1
ATOM 4276 C CA . VAL D 1 15 ? 28.063 -16.470 39.087 1.00 25.00 15 VAL D CA 1
ATOM 4277 C C . VAL D 1 15 ? 28.698 -17.267 37.960 1.00 24.94 15 VAL D C 1
ATOM 4278 O O . VAL D 1 15 ? 28.870 -18.485 38.077 1.00 26.55 15 VAL D O 1
ATOM 4282 N N . VAL D 1 16 ? 29.052 -16.593 36.872 1.00 23.19 16 VAL D N 1
ATOM 4283 C CA . VAL D 1 16 ? 29.781 -17.242 35.787 1.00 21.71 16 VAL D CA 1
ATOM 4284 C C . VAL D 1 16 ? 30.955 -16.389 35.315 1.00 25.45 16 VAL D C 1
ATOM 4285 O O . VAL D 1 16 ? 31.057 -15.195 35.641 1.00 27.87 16 VAL D O 1
ATOM 4289 N N . GLY D 1 17 ? 31.857 -17.012 34.565 1.00 29.26 17 GLY D N 1
ATOM 4290 C CA . GLY D 1 17 ? 33.054 -16.337 34.099 1.00 24.18 17 GLY D CA 1
ATOM 4291 C C . GLY D 1 17 ? 34.203 -17.319 34.004 1.00 30.52 17 GLY D C 1
ATOM 4292 O O . GLY D 1 17 ? 34.110 -18.447 34.519 1.00 29.72 17 GLY D O 1
ATOM 4293 N N . ASP D 1 18 ? 35.298 -16.877 33.387 1.00 27.74 18 ASP D N 1
ATOM 4294 C CA . ASP D 1 18 ? 36.498 -17.692 33.196 1.00 29.13 18 ASP D CA 1
ATOM 4295 C C . ASP D 1 18 ? 37.042 -18.331 34.474 1.00 31.20 18 ASP D C 1
ATOM 4296 O O . ASP D 1 18 ? 36.739 -17.885 35.589 1.00 31.20 18 ASP D O 1
ATOM 4301 N N . GLY D 1 19 ? 37.841 -19.382 34.299 1.00 27.63 19 GLY D N 1
ATOM 4302 C CA . GLY D 1 19 ? 38.555 -19.984 35.409 1.00 32.73 19 GLY D CA 1
ATOM 4303 C C . GLY D 1 19 ? 39.433 -18.943 36.078 1.00 33.71 19 GLY D C 1
ATOM 4304 O O . GLY D 1 19 ? 40.028 -18.111 35.395 1.00 34.77 19 GLY D O 1
ATOM 4305 N N . ALA D 1 20 ? 39.452 -18.947 37.407 1.00 32.69 20 ALA D N 1
ATOM 4306 C CA . ALA D 1 20 ? 40.376 -18.121 38.197 1.00 35.62 20 ALA D CA 1
ATOM 4307 C C . ALA D 1 20 ? 40.123 -16.608 38.166 1.00 31.54 20 ALA D C 1
ATOM 4308 O O . ALA D 1 20 ? 40.947 -15.831 38.635 1.00 33.20 20 ALA D O 1
ATOM 4310 N N . VAL D 1 21 ? 38.982 -16.177 37.651 1.00 34.12 21 VAL D N 1
ATOM 4311 C CA . VAL D 1 21 ? 38.690 -14.748 37.693 1.00 33.28 21 VAL D CA 1
ATOM 4312 C C . VAL D 1 21 ? 38.344 -14.276 39.085 1.00 29.66 21 VAL D C 1
ATOM 4313 O O . VAL D 1 21 ? 38.388 -13.075 39.345 1.00 31.14 21 VAL D O 1
ATOM 4317 N N . GLY D 1 22 ? 37.986 -15.210 39.964 1.00 27.47 22 GLY D N 1
ATOM 4318 C CA . GLY D 1 22 ? 37.703 -14.875 41.349 1.00 23.62 22 GLY D CA 1
ATOM 4319 C C . GLY D 1 22 ? 36.256 -14.990 41.779 1.00 23.92 22 GLY D C 1
ATOM 4320 O O . GLY D 1 22 ? 35.820 -14.278 42.677 1.00 26.90 22 GLY D O 1
ATOM 4321 N N . LYS D 1 23 ? 35.515 -15.900 41.155 1.00 26.66 23 LYS D N 1
ATOM 4322 C CA . LYS D 1 23 ? 34.095 -16.060 41.451 1.00 27.01 23 LYS D CA 1
ATOM 4323 C C . LYS D 1 23 ? 33.891 -16.613 42.854 1.00 29.12 23 LYS D C 1
ATOM 4324 O O . LYS D 1 23 ? 33.060 -16.103 43.633 1.00 21.62 23 LYS D O 1
ATOM 4330 N N . THR D 1 24 ? 34.672 -17.654 43.164 1.00 32.81 24 THR D N 1
ATOM 4331 C CA . THR D 1 24 ? 34.607 -18.331 44.449 1.00 26.19 24 THR D CA 1
ATOM 4332 C C . THR D 1 24 ? 35.077 -17.368 45.548 1.00 26.88 24 THR D C 1
ATOM 4333 O O . THR D 1 24 ? 34.428 -17.236 46.594 1.00 25.29 24 THR D O 1
ATOM 4337 N N . CYS D 1 25 ? 36.175 -16.659 45.295 1.00 28.74 25 CYS D N 1
ATOM 4338 C CA . CYS D 1 25 ? 36.686 -15.697 46.277 1.00 30.03 25 CYS D CA 1
ATOM 4339 C C . CYS D 1 25 ? 35.709 -14.567 46.512 1.00 28.53 25 CYS D C 1
ATOM 4340 O O . CYS D 1 25 ? 35.539 -14.113 47.642 1.00 31.10 25 CYS D O 1
ATOM 4343 N N . LEU D 1 26 ? 35.056 -14.136 45.439 1.00 24.42 26 LEU D N 1
ATOM 4344 C CA . LEU D 1 26 ? 33.995 -13.157 45.539 1.00 27.62 26 LEU D CA 1
ATOM 4345 C C . LEU D 1 26 ? 32.911 -13.608 46.524 1.00 27.65 26 LEU D C 1
ATOM 4346 O O . LEU D 1 26 ? 32.520 -12.857 47.414 1.00 32.49 26 LEU D O 1
ATOM 4351 N N . LEU D 1 27 ? 32.434 -14.835 46.364 1.00 27.04 27 LEU D N 1
ATOM 4352 C CA . LEU D 1 27 ? 31.347 -15.342 47.183 1.00 27.29 27 LEU D CA 1
ATOM 4353 C C . LEU D 1 27 ? 31.764 -15.543 48.641 1.00 27.45 27 LEU D C 1
ATOM 4354 O O . LEU D 1 27 ? 31.022 -15.217 49.567 1.00 29.94 27 LEU D O 1
ATOM 4359 N N . ILE D 1 28 ? 32.955 -16.082 48.846 1.00 26.10 28 ILE D N 1
ATOM 4360 C CA . ILE D 1 28 ? 33.411 -16.398 50.197 1.00 29.74 28 ILE D CA 1
ATOM 4361 C C . ILE D 1 28 ? 33.851 -15.158 50.985 1.00 33.33 28 ILE D C 1
ATOM 4362 O O . ILE D 1 28 ? 33.453 -14.971 52.141 1.00 34.71 28 ILE D O 1
ATOM 4367 N N . SER D 1 29 ? 34.609 -14.273 50.345 1.00 32.67 29 SER D N 1
ATOM 4368 C CA . SER D 1 29 ? 35.043 -13.064 51.022 1.00 33.85 29 SER D CA 1
ATOM 4369 C C . SER D 1 29 ? 33.829 -12.229 51.405 1.00 34.82 29 SER D C 1
ATOM 4370 O O . SER D 1 29 ? 33.818 -11.580 52.441 1.00 37.04 29 SER D O 1
ATOM 4373 N N . TYR D 1 30 ? 32.808 -12.242 50.557 1.00 33.59 30 TYR D N 1
ATOM 4374 C CA . TYR D 1 30 ? 31.579 -11.517 50.847 1.00 29.84 30 TYR D CA 1
ATOM 4375 C C . TYR D 1 30 ? 30.817 -12.171 52.000 1.00 35.62 30 TYR D C 1
ATOM 4376 O O . TYR D 1 30 ? 30.271 -11.479 52.853 1.00 36.64 30 TYR D O 1
ATOM 4385 N N . SER D 1 31 ? 30.762 -13.503 52.010 1.00 29.63 31 SER D N 1
ATOM 4386 C CA . SER D 1 31 ? 29.894 -14.211 52.948 1.00 32.56 31 SER D CA 1
ATOM 4387 C C . SER D 1 31 ? 30.463 -14.368 54.356 1.00 36.76 31 SER D C 1
ATOM 4388 O O . SER D 1 31 ? 29.716 -14.270 55.335 1.00 41.52 31 SER D O 1
ATOM 4391 N N . ILE D 1 32 ? 31.767 -14.633 54.463 1.00 33.91 32 ILE D N 1
ATOM 4392 C CA . ILE D 1 32 ? 32.395 -14.837 55.778 1.00 39.32 32 ILE D CA 1
ATOM 4393 C C . ILE D 1 32 ? 33.663 -14.011 56.010 1.00 37.41 32 ILE D C 1
ATOM 4394 O O . ILE D 1 32 ? 34.411 -14.276 56.950 1.00 36.44 32 ILE D O 1
ATOM 4399 N N . ARG D 1 33 ? 33.913 -13.033 55.142 1.00 40.17 33 ARG D N 1
ATOM 4400 C CA . ARG D 1 33 ? 35.048 -12.134 55.312 1.00 41.93 33 ARG D CA 1
ATOM 4401 C C . ARG D 1 33 ? 36.351 -12.934 55.407 1.00 44.81 33 ARG D C 1
ATOM 4402 O O . ARG D 1 33 ? 37.207 -12.655 56.248 1.00 48.08 33 ARG D O 1
ATOM 4410 N N . LYS D 1 34 ? 36.492 -13.927 54.529 1.00 39.53 34 LYS D N 1
ATOM 4411 C CA . LYS D 1 34 ? 37.713 -14.718 54.434 1.00 39.85 34 LYS D CA 1
ATOM 4412 C C . LYS D 1 34 ? 38.152 -14.763 52.984 1.00 38.87 34 LYS D C 1
ATOM 4413 O O . LYS D 1 34 ? 37.344 -14.992 52.091 1.00 41.01 34 LYS D O 1
ATOM 4419 N N . PHE D 1 35 ? 39.444 -14.590 52.760 1.00 40.06 35 PHE D N 1
ATOM 4420 C CA . PHE D 1 35 ? 39.986 -14.610 51.416 1.00 40.85 35 PHE D CA 1
ATOM 4421 C C . PHE D 1 35 ? 40.881 -15.825 51.199 1.00 40.91 35 PHE D C 1
ATOM 4422 O O . PHE D 1 35 ? 41.977 -15.897 51.743 1.00 46.20 35 PHE D O 1
ATOM 4430 N N . PRO D 1 36 ? 40.403 -16.784 50.393 1.00 47.21 36 PRO D N 1
ATOM 4431 C CA . PRO D 1 36 ? 40.993 -18.110 50.133 1.00 48.45 36 PRO D CA 1
ATOM 4432 C C . PRO D 1 36 ? 42.483 -18.166 49.725 1.00 54.09 36 PRO D C 1
ATOM 4433 O O . PRO D 1 36 ? 43.215 -19.023 50.250 1.00 58.83 36 PRO D O 1
ATOM 4437 N N . GLU D 1 37 ? 42.909 -17.309 48.800 1.00 53.58 37 GLU D N 1
ATOM 4438 C CA . GLU D 1 37 ? 44.319 -17.245 48.353 1.00 53.49 37 GLU D CA 1
ATOM 4439 C C . GLU D 1 37 ? 44.840 -18.394 47.489 1.00 47.89 37 GLU D C 1
ATOM 4440 O O . GLU D 1 37 ? 45.392 -18.149 46.414 1.00 46.08 37 GLU D O 1
ATOM 4446 N N . ASP D 1 38 ? 44.708 -19.633 47.955 1.00 49.07 38 ASP D N 1
ATOM 4447 C CA . ASP D 1 38 ? 45.047 -20.779 47.109 1.00 46.89 38 ASP D CA 1
ATOM 4448 C C . ASP D 1 38 ? 43.967 -20.913 46.043 1.00 44.20 38 ASP D C 1
ATOM 4449 O O . ASP D 1 38 ? 42.801 -20.649 46.312 1.00 44.91 38 ASP D O 1
ATOM 4454 N N . TYR D 1 39 ? 44.336 -21.295 44.830 1.00 42.34 39 TYR D N 1
ATOM 4455 C CA . TYR D 1 39 ? 43.325 -21.514 43.805 1.00 38.84 39 TYR D CA 1
ATOM 4456 C C . TYR D 1 39 ? 42.930 -22.989 43.723 1.00 38.92 39 TYR D C 1
ATOM 4457 O O . TYR D 1 39 ? 43.757 -23.842 43.394 1.00 39.09 39 TYR D O 1
ATOM 4466 N N . ILE D 1 40 ? 41.667 -23.280 44.035 1.00 37.36 40 ILE D N 1
ATOM 4467 C CA . ILE D 1 40 ? 41.091 -24.608 43.800 1.00 33.20 40 ILE D CA 1
ATOM 4468 C C . ILE D 1 40 ? 39.899 -24.486 42.833 1.00 28.92 40 ILE D C 1
ATOM 4469 O O . ILE D 1 40 ? 38.851 -23.936 43.193 1.00 27.59 40 ILE D O 1
ATOM 4474 N N . PRO D 1 41 ? 40.048 -24.999 41.604 1.00 28.40 41 PRO D N 1
ATOM 4475 C CA . PRO D 1 41 ? 38.966 -24.872 40.624 1.00 28.81 41 PRO D CA 1
ATOM 4476 C C . PRO D 1 41 ? 37.642 -25.437 41.139 1.00 28.61 41 PRO D C 1
ATOM 4477 O O . PRO D 1 41 ? 37.634 -26.503 41.754 1.00 27.53 41 PRO D O 1
ATOM 4481 N N . THR D 1 42 ? 36.558 -24.693 40.935 1.00 24.56 42 THR D N 1
ATOM 4482 C CA . THR D 1 42 ? 35.230 -25.115 41.338 1.00 26.45 42 THR D CA 1
ATOM 4483 C C . THR D 1 42 ? 34.696 -26.148 40.345 1.00 25.79 42 THR D C 1
ATOM 4484 O O . THR D 1 42 ? 34.914 -26.027 39.144 1.00 27.59 42 THR D O 1
ATOM 4488 N N . VAL D 1 43 ? 33.998 -27.165 40.834 1.00 26.12 43 VAL D N 1
ATOM 4489 C CA . VAL D 1 43 ? 33.234 -28.015 39.924 1.00 26.38 43 VAL D CA 1
ATOM 4490 C C . VAL D 1 43 ? 31.795 -27.576 40.064 1.00 26.28 43 VAL D C 1
ATOM 4491 O O . VAL D 1 43 ? 31.152 -27.154 39.105 1.00 27.92 43 VAL D O 1
ATOM 4495 N N . PHE D 1 44 ? 31.320 -27.658 41.297 1.00 25.48 44 PHE D N 1
ATOM 4496 C CA . PHE D 1 44 ? 29.991 -27.235 41.681 1.00 25.72 44 PHE D CA 1
ATOM 4497 C C . PHE D 1 44 ? 30.000 -26.921 43.179 1.00 28.90 44 PHE D C 1
ATOM 4498 O O . PHE D 1 44 ? 30.508 -27.698 43.981 1.00 27.60 44 PHE D O 1
ATOM 4506 N N . ASP D 1 45 ? 29.469 -25.758 43.539 1.00 29.05 45 ASP D N 1
ATOM 4507 C CA . ASP D 1 45 ? 29.304 -25.367 44.929 1.00 27.01 45 ASP D CA 1
ATOM 4508 C C . ASP D 1 45 ? 28.077 -24.459 45.069 1.00 31.59 45 ASP D C 1
ATOM 4509 O O . ASP D 1 45 ? 27.860 -23.574 44.236 1.00 29.97 45 ASP D O 1
ATOM 4514 N N . ASN D 1 46 ? 27.261 -24.718 46.094 1.00 31.45 46 ASN D N 1
ATOM 4515 C CA . ASN D 1 46 ? 26.044 -23.949 46.376 1.00 27.73 46 ASN D CA 1
ATOM 4516 C C . ASN D 1 46 ? 26.074 -23.420 47.781 1.00 28.64 46 ASN D C 1
ATOM 4517 O O . ASN D 1 46 ? 26.200 -24.219 48.709 1.00 31.39 46 ASN D O 1
ATOM 4522 N N . TYR D 1 47 ? 25.849 -22.123 47.965 1.00 27.64 47 TYR D N 1
ATOM 4523 C CA . TYR D 1 47 ? 25.817 -21.570 49.309 1.00 29.77 47 TYR D CA 1
ATOM 4524 C C . TYR D 1 47 ? 24.542 -20.761 49.519 1.00 30.95 47 TYR D C 1
ATOM 4525 O O . TYR D 1 47 ? 23.891 -20.359 48.551 1.00 32.80 47 TYR D O 1
ATOM 4534 N N . VAL D 1 48 ? 24.198 -20.524 50.784 1.00 28.15 48 VAL D N 1
ATOM 4535 C CA . VAL D 1 48 ? 23.082 -19.672 51.158 1.00 29.06 48 VAL D CA 1
ATOM 4536 C C . VAL D 1 48 ? 23.507 -18.736 52.286 1.00 36.91 48 VAL D C 1
ATOM 4537 O O . VAL D 1 48 ? 24.205 -19.166 53.214 1.00 35.28 48 VAL D O 1
ATOM 4541 N N . VAL D 1 49 ? 23.104 -17.466 52.204 1.00 32.86 49 VAL D N 1
ATOM 4542 C CA . VAL D 1 49 ? 23.245 -16.536 53.326 1.00 34.66 49 VAL D CA 1
ATOM 4543 C C . VAL D 1 49 ? 21.891 -15.898 53.633 1.00 37.98 49 VAL D C 1
ATOM 4544 O O . VAL D 1 49 ? 20.958 -15.952 52.813 1.00 36.88 49 VAL D O 1
ATOM 4548 N N . SER D 1 50 ? 21.790 -15.292 54.812 1.00 35.58 50 SER D N 1
ATOM 4549 C CA . SER D 1 50 ? 20.586 -14.572 55.191 1.00 35.53 50 SER D CA 1
ATOM 4550 C C . SER D 1 50 ? 20.847 -13.082 55.133 1.00 34.09 50 SER D C 1
ATOM 4551 O O . SER D 1 50 ? 21.927 -12.627 55.504 1.00 34.81 50 SER D O 1
ATOM 4554 N N . LEU D 1 51 ? 19.872 -12.338 54.624 1.00 37.57 51 LEU D N 1
ATOM 4555 C CA . LEU D 1 51 ? 19.963 -10.879 54.524 1.00 39.03 51 LEU D CA 1
ATOM 4556 C C . LEU D 1 51 ? 18.659 -10.237 54.955 1.00 40.07 51 LEU D C 1
ATOM 4557 O O . LEU D 1 51 ? 17.618 -10.904 55.031 1.00 36.24 51 LEU D O 1
ATOM 4562 N N . THR D 1 52 ? 18.735 -8.945 55.274 1.00 42.38 52 THR D N 1
ATOM 4563 C CA . THR D 1 52 ? 17.556 -8.097 55.306 1.00 36.12 52 THR D CA 1
ATOM 4564 C C . THR D 1 52 ? 17.740 -6.973 54.299 1.00 39.75 52 THR D C 1
ATOM 4565 O O . THR D 1 52 ? 18.838 -6.425 54.155 1.00 39.62 52 THR D O 1
ATOM 4569 N N . ALA D 1 53 ? 16.657 -6.643 53.602 1.00 40.77 53 ALA D N 1
ATOM 4570 C CA . ALA D 1 53 ? 16.605 -5.468 52.753 1.00 38.01 53 ALA D CA 1
ATOM 4571 C C . ALA D 1 53 ? 15.481 -4.645 53.337 1.00 39.83 53 ALA D C 1
ATOM 4572 O O . ALA D 1 53 ? 14.310 -5.023 53.242 1.00 38.10 53 ALA D O 1
ATOM 4574 N N . GLY D 1 54 ? 15.843 -3.598 54.069 1.00 40.34 54 GLY D N 1
ATOM 4575 C CA . GLY D 1 54 ? 14.839 -2.889 54.826 1.00 39.25 54 GLY D CA 1
ATOM 4576 C C . GLY D 1 54 ? 14.278 -3.813 55.873 1.00 37.85 54 GLY D C 1
ATOM 4577 O O . GLY D 1 54 ? 15.017 -4.333 56.703 1.00 46.75 54 GLY D O 1
ATOM 4578 N N . THR D 1 55 ? 12.976 -4.059 55.815 1.00 42.17 55 THR D N 1
ATOM 4579 C CA . THR D 1 55 ? 12.360 -4.966 56.775 1.00 44.60 55 THR D CA 1
ATOM 4580 C C . THR D 1 55 ? 12.158 -6.363 56.196 1.00 46.61 55 THR D C 1
ATOM 4581 O O . THR D 1 55 ? 11.723 -7.270 56.911 1.00 45.43 55 THR D O 1
ATOM 4585 N N . ARG D 1 56 ? 12.433 -6.538 54.902 1.00 43.08 56 ARG D N 1
ATOM 4586 C CA . ARG D 1 56 ? 12.202 -7.842 54.280 1.00 48.65 56 ARG D CA 1
ATOM 4587 C C . ARG D 1 56 ? 13.382 -8.831 54.460 1.00 43.61 56 ARG D C 1
ATOM 4588 O O . ARG D 1 56 ? 14.553 -8.513 54.193 1.00 37.48 56 ARG D O 1
ATOM 4596 N N . GLN D 1 57 ? 13.060 -10.020 54.962 1.00 43.17 57 GLN D N 1
ATOM 4597 C CA . GLN D 1 57 ? 14.055 -11.070 55.131 1.00 40.76 57 GLN D CA 1
ATOM 4598 C C . GLN D 1 57 ? 14.332 -11.774 53.818 1.00 39.45 57 GLN D C 1
ATOM 4599 O O . GLN D 1 57 ? 13.405 -12.125 53.086 1.00 42.75 57 GLN D O 1
ATOM 4605 N N . ILE D 1 58 ? 15.609 -12.011 53.538 1.00 37.02 58 ILE D N 1
ATOM 4606 C CA . ILE D 1 58 ? 16.015 -12.578 52.256 1.00 40.08 58 ILE D CA 1
ATOM 4607 C C . ILE D 1 58 ? 16.964 -13.756 52.443 1.00 41.13 58 ILE D C 1
ATOM 4608 O O . ILE D 1 58 ? 17.923 -13.684 53.222 1.00 39.26 58 ILE D O 1
ATOM 4613 N N . GLN D 1 59 ? 16.660 -14.853 51.752 1.00 38.12 59 GLN D N 1
ATOM 4614 C CA . GLN D 1 59 ? 17.596 -15.957 51.601 1.00 34.11 59 GLN D CA 1
ATOM 4615 C C . GLN D 1 59 ? 18.292 -15.817 50.256 1.00 30.90 59 GLN D C 1
ATOM 4616 O O . GLN D 1 59 ? 17.689 -15.977 49.194 1.00 27.53 59 GLN D O 1
ATOM 4622 N N . LEU D 1 60 ? 19.563 -15.469 50.301 1.00 27.95 60 LEU D N 1
ATOM 4623 C CA . LEU D 1 60 ? 20.303 -15.299 49.071 1.00 27.74 60 LEU D CA 1
ATOM 4624 C C . LEU D 1 60 ? 21.090 -16.588 48.803 1.00 30.97 60 LEU D C 1
ATOM 4625 O O . LEU D 1 60 ? 22.038 -16.917 49.532 1.00 30.47 60 LEU D O 1
ATOM 4630 N N . ALA D 1 61 ? 20.651 -17.320 47.776 1.00 23.38 61 ALA D N 1
ATOM 4631 C CA . ALA D 1 61 ? 21.268 -18.562 47.351 1.00 27.19 61 ALA D CA 1
ATOM 4632 C C . ALA D 1 61 ? 22.360 -18.252 46.360 1.00 25.67 61 ALA D C 1
ATOM 4633 O O . ALA D 1 61 ? 22.115 -17.630 45.326 1.00 30.45 61 ALA D O 1
ATOM 4635 N N . LEU D 1 62 ? 23.564 -18.710 46.662 1.00 27.09 62 LEU D N 1
ATOM 4636 C CA . LEU D 1 62 ? 24.717 -18.401 45.833 1.00 24.96 62 LEU D CA 1
ATOM 4637 C C . LEU D 1 62 ? 25.179 -19.667 45.129 1.00 24.02 62 LEU D C 1
ATOM 4638 O O . LEU D 1 62 ? 25.604 -20.639 45.767 1.00 29.38 62 LEU D O 1
ATOM 4643 N N . TRP D 1 63 ? 25.055 -19.656 43.815 1.00 23.61 63 TRP D N 1
ATOM 4644 C CA . TRP D 1 63 ? 25.388 -20.800 42.989 1.00 26.92 63 TRP D CA 1
ATOM 4645 C C . TRP D 1 63 ? 26.690 -20.517 42.280 1.00 26.64 63 TRP D C 1
ATOM 4646 O O . TRP D 1 63 ? 26.746 -19.696 41.359 1.00 26.84 63 TRP D O 1
ATOM 4657 N N . ASP D 1 64 ? 27.730 -21.196 42.718 1.00 24.42 64 ASP D N 1
ATOM 4658 C CA . ASP D 1 64 ? 29.061 -21.031 42.178 1.00 26.22 64 ASP D CA 1
ATOM 4659 C C . ASP D 1 64 ? 29.247 -22.038 41.070 1.00 24.66 64 ASP D C 1
ATOM 4660 O O . ASP D 1 64 ? 28.889 -23.204 41.224 1.00 26.12 64 ASP D O 1
ATOM 4665 N N . THR D 1 65 ? 29.816 -21.622 39.953 1.00 26.16 65 THR D N 1
ATOM 4666 C CA . THR D 1 65 ? 29.944 -22.549 38.834 1.00 23.77 65 THR D CA 1
ATOM 4667 C C . THR D 1 65 ? 31.393 -22.725 38.435 1.00 22.39 65 THR D C 1
ATOM 4668 O O . THR D 1 65 ? 32.251 -21.969 38.880 1.00 25.46 65 THR D O 1
ATOM 4672 N N . ALA D 1 66 ? 31.652 -23.710 37.578 1.00 20.14 66 ALA D N 1
ATOM 4673 C CA . ALA D 1 66 ? 32.999 -23.972 37.102 1.00 26.23 66 ALA D CA 1
ATOM 4674 C C . ALA D 1 66 ? 33.351 -23.088 35.917 1.00 29.62 66 ALA D C 1
ATOM 4675 O O . ALA D 1 66 ? 32.643 -23.100 34.912 1.00 26.37 66 ALA D O 1
ATOM 4677 N N . GLY D 1 67 ? 34.463 -22.360 36.018 1.00 27.50 67 GLY D N 1
ATOM 4678 C CA . GLY D 1 67 ? 34.938 -21.570 34.898 1.00 26.72 67 GLY D CA 1
ATOM 4679 C C . GLY D 1 67 ? 35.636 -22.427 33.854 1.00 32.33 67 GLY D C 1
ATOM 4680 O O . GLY D 1 67 ? 35.609 -22.084 32.674 1.00 33.56 67 GLY D O 1
ATOM 4681 N N . LEU D 1 68 ? 36.224 -23.553 34.272 1.00 29.05 68 LEU D N 1
ATOM 4682 C CA . LEU D 1 68 ? 36.962 -24.427 33.353 1.00 26.53 68 LEU D CA 1
ATOM 4683 C C . LEU D 1 68 ? 36.048 -25.112 32.342 1.00 34.07 68 LEU D C 1
ATOM 4684 O O . LEU D 1 68 ? 34.951 -25.573 32.685 1.00 30.41 68 LEU D O 1
ATOM 4689 N N . GLU D 1 69 ? 36.518 -25.248 31.106 1.00 30.91 69 GLU D N 1
ATOM 4690 C CA . GLU D 1 69 ? 35.626 -25.706 30.061 1.00 30.78 69 GLU D CA 1
ATOM 4691 C C . GLU D 1 69 ? 35.310 -27.189 30.150 1.00 32.45 69 GLU D C 1
ATOM 4692 O O . GLU D 1 69 ? 34.325 -27.642 29.567 1.00 27.35 69 GLU D O 1
ATOM 4698 N N . GLU D 1 70 ? 36.098 -27.912 30.949 1.00 32.96 70 GLU D N 1
ATOM 4699 C CA . GLU D 1 70 ? 35.892 -29.331 31.212 1.00 31.31 70 GLU D CA 1
ATOM 4700 C C . GLU D 1 70 ? 34.476 -29.569 31.716 1.00 30.28 70 GLU D C 1
ATOM 4701 O O . GLU D 1 70 ? 33.902 -30.623 31.499 1.00 30.14 70 GLU D O 1
ATOM 4707 N N . TYR D 1 71 ? 33.916 -28.563 32.372 1.00 26.94 71 TYR D N 1
ATOM 4708 C CA . TYR D 1 71 ? 32.625 -28.691 33.005 1.00 28.12 71 TYR D CA 1
ATOM 4709 C C . TYR D 1 71 ? 31.531 -27.976 32.223 1.00 23.43 71 TYR D C 1
ATOM 4710 O O . TYR D 1 71 ? 30.463 -27.690 32.761 1.00 26.35 71 TYR D O 1
ATOM 4719 N N . ASP D 1 72 ? 31.797 -27.710 30.947 1.00 21.91 72 ASP D N 1
ATOM 4720 C CA . ASP D 1 72 ? 30.844 -27.011 30.094 1.00 23.79 72 ASP D CA 1
ATOM 4721 C C . ASP D 1 72 ? 29.461 -27.668 30.027 1.00 25.83 72 ASP D C 1
ATOM 4722 O O . ASP D 1 72 ? 28.434 -26.980 30.011 1.00 25.73 72 ASP D O 1
ATOM 4727 N N . GLN D 1 73 ? 29.432 -28.996 30.026 1.00 21.72 73 GLN D N 1
ATOM 4728 C CA . GLN D 1 73 ? 28.178 -29.714 29.859 1.00 26.53 73 GLN D CA 1
ATOM 4729 C C . GLN D 1 73 ? 27.465 -29.918 31.194 1.00 26.65 73 GLN D C 1
ATOM 4730 O O . GLN D 1 73 ? 26.288 -30.301 31.219 1.00 22.66 73 GLN D O 1
ATOM 4736 N N . LEU D 1 74 ? 28.195 -29.717 32.292 1.00 19.48 74 LEU D N 1
ATOM 4737 C CA . LEU D 1 74 ? 27.601 -29.808 33.624 1.00 21.90 74 LEU D CA 1
ATOM 4738 C C . LEU D 1 74 ? 27.051 -28.455 34.053 1.00 22.36 74 LEU D C 1
ATOM 4739 O O . LEU D 1 74 ? 26.040 -28.398 34.765 1.00 20.76 74 LEU D O 1
ATOM 4744 N N . ARG D 1 75 ? 27.712 -27.378 33.612 1.00 16.39 75 ARG D N 1
ATOM 4745 C CA . ARG D 1 75 ? 27.369 -26.027 34.047 1.00 21.93 75 ARG D CA 1
ATOM 4746 C C . ARG D 1 75 ? 25.890 -25.614 33.974 1.00 21.57 75 ARG D C 1
ATOM 4747 O O . ARG D 1 75 ? 25.391 -25.000 34.926 1.00 23.27 75 ARG D O 1
ATOM 4755 N N . PRO D 1 76 ? 25.186 -25.939 32.866 1.00 20.71 76 PRO D N 1
ATOM 4756 C CA . PRO D 1 76 ? 23.785 -25.494 32.806 1.00 22.43 76 PRO D CA 1
ATOM 4757 C C . PRO D 1 76 ? 22.871 -26.070 33.899 1.00 22.58 76 PRO D C 1
ATOM 4758 O O . PRO D 1 76 ? 21.776 -25.538 34.073 1.00 20.83 76 PRO D O 1
ATOM 4762 N N . LEU D 1 77 ? 23.305 -27.100 34.629 1.00 19.51 77 LEU D N 1
ATOM 4763 C CA . LEU D 1 77 ? 22.514 -27.620 35.758 1.00 24.61 77 LEU D CA 1
ATOM 4764 C C . LEU D 1 77 ? 22.227 -26.520 36.788 1.00 23.27 77 LEU D C 1
ATOM 4765 O O . LEU D 1 77 ? 21.239 -26.581 37.521 1.00 22.76 77 LEU D O 1
ATOM 4770 N N . SER D 1 78 ? 23.074 -25.497 36.811 1.00 19.44 78 SER D N 1
ATOM 4771 C CA . SER D 1 78 ? 22.900 -24.401 37.749 1.00 25.61 78 SER D CA 1
ATOM 4772 C C . SER D 1 78 ? 21.913 -23.325 37.293 1.00 26.14 78 SER D C 1
ATOM 4773 O O . SER D 1 78 ? 21.527 -22.480 38.095 1.00 27.05 78 SER D O 1
ATOM 4776 N N . TYR D 1 79 ? 21.484 -23.365 36.035 1.00 24.19 79 TYR D N 1
ATOM 4777 C CA . TYR D 1 79 ? 20.805 -22.203 35.444 1.00 25.54 79 TYR D CA 1
ATOM 4778 C C . TYR D 1 79 ? 19.274 -22.123 35.631 1.00 27.55 79 TYR D C 1
ATOM 4779 O O . TYR D 1 79 ? 18.673 -21.116 35.273 1.00 29.70 79 TYR D O 1
ATOM 4788 N N . SER D 1 80 ? 18.630 -23.152 36.173 1.00 25.61 80 SER D N 1
ATOM 4789 C CA . SER D 1 80 ? 17.173 -23.099 36.238 1.00 23.34 80 SER D CA 1
ATOM 4790 C C . SER D 1 80 ? 16.674 -22.097 37.264 1.00 24.91 80 SER D C 1
ATOM 4791 O O . SER D 1 80 ? 17.174 -22.042 38.407 1.00 19.97 80 SER D O 1
ATOM 4794 N N . SER D 1 81 ? 15.706 -21.291 36.829 1.00 20.85 81 SER D N 1
ATOM 4795 C CA . SER D 1 81 ? 14.981 -20.374 37.702 1.00 19.84 81 SER D CA 1
ATOM 4796 C C . SER D 1 81 ? 15.866 -19.399 38.465 1.00 23.20 81 SER D C 1
ATOM 4797 O O . SER D 1 81 ? 15.648 -19.168 39.648 1.00 22.61 81 SER D O 1
ATOM 4800 N N . ALA D 1 82 ? 16.859 -18.833 37.790 1.00 21.29 82 ALA D N 1
ATOM 4801 C CA . ALA D 1 82 ? 17.764 -17.878 38.413 1.00 22.78 82 ALA D CA 1
ATOM 4802 C C . ALA D 1 82 ? 17.071 -16.525 38.549 1.00 26.29 82 ALA D C 1
ATOM 4803 O O . ALA D 1 82 ? 16.204 -16.183 37.739 1.00 28.86 82 ALA D O 1
ATOM 4805 N N . SER D 1 83 ? 17.439 -15.775 39.580 1.00 24.86 83 SER D N 1
ATOM 4806 C CA . SER D 1 83 ? 16.922 -14.427 39.800 1.00 24.15 83 SER D CA 1
ATOM 4807 C C . SER D 1 83 ? 17.807 -13.381 39.148 1.00 27.45 83 SER D C 1
ATOM 4808 O O . SER D 1 83 ? 17.346 -12.310 38.747 1.00 26.81 83 SER D O 1
ATOM 4811 N N . ILE D 1 84 ? 19.092 -13.700 39.063 1.00 27.73 84 ILE D N 1
ATOM 4812 C CA . ILE D 1 84 ? 20.086 -12.769 38.565 1.00 24.69 84 ILE D CA 1
ATOM 4813 C C . ILE D 1 84 ? 21.363 -13.523 38.220 1.00 25.94 84 ILE D C 1
ATOM 4814 O O . ILE D 1 84 ? 21.700 -14.516 38.877 1.00 31.60 84 ILE D O 1
ATOM 4819 N N . PHE D 1 85 ? 22.060 -13.077 37.180 1.00 22.63 85 PHE D N 1
ATOM 4820 C CA . PHE D 1 85 ? 23.365 -13.626 36.875 1.00 20.03 85 PHE D CA 1
ATOM 4821 C C . PHE D 1 85 ? 24.406 -12.548 37.128 1.00 26.26 85 PHE D C 1
ATOM 4822 O O . PHE D 1 85 ? 24.220 -11.390 36.732 1.00 30.54 85 PHE D O 1
ATOM 4830 N N . LEU D 1 86 ? 25.489 -12.925 37.799 1.00 24.32 86 LEU D N 1
ATOM 4831 C CA . LEU D 1 86 ? 26.683 -12.113 37.816 1.00 27.71 86 LEU D CA 1
ATOM 4832 C C . LEU D 1 86 ? 27.586 -12.720 36.771 1.00 24.59 86 LEU D C 1
ATOM 4833 O O . LEU D 1 86 ? 27.885 -13.913 36.815 1.00 28.33 86 LEU D O 1
ATOM 4838 N N . ILE D 1 87 ? 27.987 -11.927 35.795 1.00 25.49 87 ILE D N 1
ATOM 4839 C CA . ILE D 1 87 ? 28.994 -12.397 34.859 1.00 26.15 87 ILE D CA 1
ATOM 4840 C C . ILE D 1 87 ? 30.272 -11.670 35.239 1.00 29.81 87 ILE D C 1
ATOM 4841 O O . ILE D 1 87 ? 30.247 -10.443 35.400 1.00 37.01 87 ILE D O 1
ATOM 4846 N N . CYS D 1 88 ? 31.359 -12.421 35.441 1.00 27.88 88 CYS D N 1
ATOM 4847 C CA . CYS D 1 88 ? 32.596 -11.873 35.990 1.00 26.17 88 CYS D CA 1
ATOM 4848 C C . CYS D 1 88 ? 33.738 -11.926 34.984 1.00 31.35 88 CYS D C 1
ATOM 4849 O O . CYS D 1 88 ? 33.832 -12.878 34.193 1.00 27.19 88 CYS D O 1
ATOM 4852 N N . PHE D 1 89 ? 34.587 -10.890 35.028 1.00 30.73 89 PHE D N 1
ATOM 4853 C CA . PHE D 1 89 ? 35.898 -10.861 34.361 1.00 31.77 89 PHE D CA 1
ATOM 4854 C C . PHE D 1 89 ? 36.868 -10.124 35.299 1.00 34.00 89 PHE D C 1
ATOM 4855 O O . PHE D 1 89 ? 36.449 -9.247 36.071 1.00 30.30 89 PHE D O 1
ATOM 4863 N N . SER D 1 90 ? 38.150 -10.481 35.248 1.00 31.36 90 SER D N 1
ATOM 4864 C CA . SER D 1 90 ? 39.158 -9.799 36.061 1.00 36.58 90 SER D CA 1
ATOM 4865 C C . SER D 1 90 ? 39.685 -8.555 35.339 1.00 40.19 90 SER D C 1
ATOM 4866 O O . SER D 1 90 ? 40.038 -8.624 34.160 1.00 41.90 90 SER D O 1
ATOM 4869 N N . VAL D 1 91 ? 39.738 -7.426 36.044 1.00 42.19 91 VAL D N 1
ATOM 4870 C CA . VAL D 1 91 ? 40.207 -6.170 35.450 1.00 40.69 91 VAL D CA 1
ATOM 4871 C C . VAL D 1 91 ? 41.631 -6.261 34.924 1.00 44.58 91 VAL D C 1
ATOM 4872 O O . VAL D 1 91 ? 42.068 -5.391 34.174 1.00 48.69 91 VAL D O 1
ATOM 4876 N N . THR D 1 92 ? 42.349 -7.310 35.319 1.00 40.17 92 THR D N 1
ATOM 4877 C CA . THR D 1 92 ? 43.700 -7.557 34.816 1.00 45.94 92 THR D CA 1
ATOM 4878 C C . THR D 1 92 ? 43.814 -8.781 33.890 1.00 48.48 92 THR D C 1
ATOM 4879 O O . THR D 1 92 ? 44.901 -9.342 33.728 1.00 47.31 92 THR D O 1
ATOM 4883 N N . SER D 1 93 ? 42.698 -9.198 33.293 1.00 42.62 93 SER D N 1
ATOM 4884 C CA . SER D 1 93 ? 42.716 -10.261 32.293 1.00 42.32 93 SER D CA 1
ATOM 4885 C C . SER D 1 93 ? 41.817 -9.917 31.100 1.00 48.06 93 SER D C 1
ATOM 4886 O O . SER D 1 93 ? 40.603 -10.128 31.165 1.00 47.21 93 SER D O 1
ATOM 4889 N N . SER D 1 94 ? 42.393 -9.366 30.029 1.00 46.72 94 SER D N 1
ATOM 4890 C CA . SER D 1 94 ? 41.584 -9.008 28.861 1.00 47.42 94 SER D CA 1
ATOM 4891 C C . SER D 1 94 ? 40.988 -10.259 28.237 1.00 44.63 94 SER D C 1
ATOM 4892 O O . SER D 1 94 ? 39.915 -10.204 27.632 1.00 45.59 94 SER D O 1
ATOM 4895 N N . VAL D 1 95 ? 41.682 -11.385 28.394 1.00 42.39 95 VAL D N 1
ATOM 4896 C CA . VAL D 1 95 ? 41.171 -12.669 27.927 1.00 45.28 95 VAL D CA 1
ATOM 4897 C C . VAL D 1 95 ? 39.839 -13.006 28.595 1.00 40.86 95 VAL D C 1
ATOM 4898 O O . VAL D 1 95 ? 38.915 -13.449 27.922 1.00 41.38 95 VAL D O 1
ATOM 4902 N N . SER D 1 96 ? 39.726 -12.782 29.903 1.00 42.79 96 SER D N 1
ATOM 4903 C CA . SER D 1 96 ? 38.462 -13.066 30.580 1.00 39.55 96 SER D CA 1
ATOM 4904 C C . SER D 1 96 ? 37.381 -12.114 30.082 1.00 41.20 96 SER D C 1
ATOM 4905 O O . SER D 1 96 ? 36.213 -12.495 29.942 1.00 38.35 96 SER D O 1
ATOM 4908 N N . TYR D 1 97 ? 37.794 -10.896 29.745 1.00 44.63 97 TYR D N 1
ATOM 4909 C CA . TYR D 1 97 ? 36.887 -9.877 29.229 1.00 36.74 97 TYR D CA 1
ATOM 4910 C C . TYR D 1 97 ? 36.325 -10.277 27.853 1.00 35.90 97 TYR D C 1
ATOM 4911 O O . TYR D 1 97 ? 35.131 -10.116 27.589 1.00 35.89 97 TYR D O 1
ATOM 4920 N N . ASP D 1 98 ? 37.179 -10.789 26.975 1.00 36.45 98 ASP D N 1
ATOM 4921 C CA . ASP D 1 98 ? 36.736 -11.165 25.632 1.00 38.45 98 ASP D CA 1
ATOM 4922 C C . ASP D 1 98 ? 35.703 -12.303 25.709 1.00 37.66 98 ASP D C 1
ATOM 4923 O O . ASP D 1 98 ? 34.711 -12.331 24.980 1.00 34.41 98 ASP D O 1
ATOM 4928 N N . ASN D 1 99 ? 35.941 -13.217 26.642 1.00 37.58 99 ASN D N 1
ATOM 4929 C CA . ASN D 1 99 ? 35.123 -14.402 26.807 1.00 34.35 99 ASN D CA 1
ATOM 4930 C C . ASN D 1 99 ? 33.705 -14.123 27.273 1.00 33.00 99 ASN D C 1
ATOM 4931 O O . ASN D 1 99 ? 32.806 -14.921 27.017 1.00 36.63 99 ASN D O 1
ATOM 4936 N N . VAL D 1 100 ? 33.494 -12.990 27.932 1.00 34.61 100 VAL D N 1
ATOM 4937 C CA . VAL D 1 100 ? 32.136 -12.585 28.265 1.00 33.34 100 VAL D CA 1
ATOM 4938 C C . VAL D 1 100 ? 31.342 -12.422 26.990 1.00 39.11 100 VAL D C 1
ATOM 4939 O O . VAL D 1 100 ? 30.180 -12.821 26.934 1.00 39.03 100 VAL D O 1
ATOM 4943 N N . ILE D 1 101 ? 31.976 -11.853 25.963 1.00 39.93 101 ILE D N 1
ATOM 4944 C CA . ILE D 1 101 ? 31.317 -11.654 24.669 1.00 40.67 101 ILE D CA 1
ATOM 4945 C C . ILE D 1 101 ? 31.123 -12.954 23.911 1.00 32.82 101 ILE D C 1
ATOM 4946 O O . ILE D 1 101 ? 30.085 -13.194 23.297 1.00 35.14 101 ILE D O 1
ATOM 4951 N N . THR D 1 102 ? 32.158 -13.771 23.913 1.00 32.83 102 THR D N 1
ATOM 4952 C CA . THR D 1 102 ? 32.146 -14.960 23.088 1.00 38.06 102 THR D CA 1
ATOM 4953 C C . THR D 1 102 ? 31.516 -16.169 23.784 1.00 34.47 102 THR D C 1
ATOM 4954 O O . THR D 1 102 ? 30.939 -17.025 23.130 1.00 32.24 102 THR D O 1
ATOM 4958 N N . LYS D 1 103 ? 31.610 -16.230 25.106 1.00 34.08 103 LYS D N 1
ATOM 4959 C CA . LYS D 1 103 ? 31.126 -17.408 25.801 1.00 31.96 103 LYS D CA 1
ATOM 4960 C C . LYS D 1 103 ? 30.054 -17.060 26.814 1.00 28.39 103 LYS D C 1
ATOM 4961 O O . LYS D 1 103 ? 28.904 -17.454 26.657 1.00 31.57 103 LYS D O 1
ATOM 4967 N N . TRP D 1 104 ? 30.409 -16.292 27.832 1.00 28.04 104 TRP D N 1
ATOM 4968 C CA . TRP D 1 104 ? 29.519 -16.191 28.987 1.00 31.79 104 TRP D CA 1
ATOM 4969 C C . TRP D 1 104 ? 28.183 -15.510 28.735 1.00 31.48 104 TRP D C 1
ATOM 4970 O O . TRP D 1 104 ? 27.139 -16.107 29.025 1.00 29.79 104 TRP D O 1
ATOM 4981 N N . HIS D 1 105 ? 28.200 -14.317 28.144 1.00 32.70 105 HIS D N 1
ATOM 4982 C CA . HIS D 1 105 ? 26.944 -13.660 27.764 1.00 35.36 105 HIS D CA 1
ATOM 4983 C C . HIS D 1 105 ? 26.074 -14.523 26.838 1.00 28.67 105 HIS D C 1
ATOM 4984 O O . HIS D 1 105 ? 24.891 -14.679 27.109 1.00 34.53 105 HIS D O 1
ATOM 4991 N N . PRO D 1 106 ? 26.644 -15.092 25.762 1.00 28.75 106 PRO D N 1
ATOM 4992 C CA . PRO D 1 106 ? 25.822 -16.019 24.955 1.00 31.56 106 PRO D CA 1
ATOM 4993 C C . PRO D 1 106 ? 25.281 -17.257 25.720 1.00 35.79 106 PRO D C 1
ATOM 4994 O O . PRO D 1 106 ? 24.131 -17.668 25.484 1.00 30.78 106 PRO D O 1
ATOM 4998 N N . GLU D 1 107 ? 26.091 -17.839 26.607 1.00 30.20 107 GLU D N 1
ATOM 4999 C CA . GLU D 1 107 ? 25.652 -18.997 27.391 1.00 29.79 107 GLU D CA 1
ATOM 5000 C C . GLU D 1 107 ? 24.464 -18.642 28.279 1.00 28.13 107 GLU D C 1
ATOM 5001 O O . GLU D 1 107 ? 23.451 -19.349 28.276 1.00 26.79 107 GLU D O 1
ATOM 5007 N N . VAL D 1 108 ? 24.582 -17.543 29.014 1.00 23.39 108 VAL D N 1
ATOM 5008 C CA . VAL D 1 108 ? 23.514 -17.096 29.895 1.00 23.26 108 VAL D CA 1
ATOM 5009 C C . VAL D 1 108 ? 22.185 -16.859 29.161 1.00 28.22 108 VAL D C 1
ATOM 5010 O O . VAL D 1 108 ? 21.146 -17.409 29.549 1.00 26.86 108 VAL D O 1
ATOM 5014 N N . ILE D 1 109 ? 22.217 -16.079 28.083 1.00 27.07 109 ILE D N 1
ATOM 5015 C CA . ILE D 1 109 ? 20.981 -15.729 27.377 1.00 30.81 109 ILE D CA 1
ATOM 5016 C C . ILE D 1 109 ? 20.332 -16.938 26.672 1.00 31.28 109 ILE D C 1
ATOM 5017 O O . ILE D 1 109 ? 19.100 -16.973 26.506 1.00 29.82 109 ILE D O 1
ATOM 5022 N N . HIS D 1 110 ? 21.139 -17.925 26.267 1.00 31.68 110 HIS D N 1
ATOM 5023 C CA . HIS D 1 110 ? 20.584 -19.142 25.649 1.00 29.43 110 HIS D CA 1
ATOM 5024 C C . HIS D 1 110 ? 19.656 -19.892 26.591 1.00 25.96 110 HIS D C 1
ATOM 5025 O O . HIS D 1 110 ? 18.652 -20.465 26.165 1.00 28.04 110 HIS D O 1
ATOM 5032 N N . PHE D 1 111 ? 20.008 -19.894 27.871 1.00 25.48 111 PHE D N 1
ATOM 5033 C CA . PHE D 1 111 ? 19.250 -20.635 28.868 1.00 25.18 111 PHE D CA 1
ATOM 5034 C C . PHE D 1 111 ? 18.290 -19.756 29.659 1.00 24.16 111 PHE D C 1
ATOM 5035 O O . PHE D 1 111 ? 17.241 -20.209 30.096 1.00 27.26 111 PHE D O 1
ATOM 5043 N N . ALA D 1 112 ? 18.650 -18.496 29.848 1.00 28.37 112 ALA D N 1
ATOM 5044 C CA . ALA D 1 112 ? 17.811 -17.583 30.628 1.00 29.37 112 ALA D CA 1
ATOM 5045 C C . ALA D 1 112 ? 17.787 -16.196 29.981 1.00 31.66 112 ALA D C 1
ATOM 5046 O O . ALA D 1 112 ? 18.345 -15.227 30.524 1.00 25.52 112 ALA D O 1
ATOM 5048 N N . PRO D 1 113 ? 17.121 -16.094 28.823 1.00 29.75 113 PRO D N 1
ATOM 5049 C CA . PRO D 1 113 ? 17.205 -14.842 28.073 1.00 29.95 113 PRO D CA 1
ATOM 5050 C C . PRO D 1 113 ? 16.620 -13.652 28.820 1.00 25.69 113 PRO D C 1
ATOM 5051 O O . PRO D 1 113 ? 17.034 -12.541 28.514 1.00 29.74 113 PRO D O 1
ATOM 5055 N N . LYS D 1 114 ? 15.733 -13.863 29.792 1.00 28.34 114 LYS D N 1
ATOM 5056 C CA . LYS D 1 114 ? 15.074 -12.714 30.455 1.00 30.16 114 LYS D CA 1
ATOM 5057 C C . LYS D 1 114 ? 15.590 -12.358 31.862 1.00 34.84 114 LYS D C 1
ATOM 5058 O O . LYS D 1 114 ? 15.011 -11.502 32.547 1.00 32.59 114 LYS D O 1
ATOM 5064 N N . VAL D 1 115 ? 16.641 -13.029 32.313 1.00 33.92 115 VAL D N 1
ATOM 5065 C CA . VAL D 1 115 ? 17.165 -12.770 33.655 1.00 33.40 115 VAL D CA 1
ATOM 5066 C C . VAL D 1 115 ? 18.202 -11.640 33.642 1.00 28.85 115 VAL D C 1
ATOM 5067 O O . VAL D 1 115 ? 19.120 -11.647 32.826 1.00 33.45 115 VAL D O 1
ATOM 5071 N N . PRO D 1 116 ? 18.045 -10.648 34.529 1.00 25.20 116 PRO D N 1
ATOM 5072 C CA . PRO D 1 116 ? 18.982 -9.519 34.574 1.00 29.23 116 PRO D CA 1
ATOM 5073 C C . PRO D 1 116 ? 20.427 -9.959 34.807 1.00 34.80 116 PRO D C 1
ATOM 5074 O O . PRO D 1 116 ? 20.691 -10.903 35.569 1.00 32.20 116 PRO D O 1
ATOM 5078 N N . ILE D 1 117 ? 21.354 -9.302 34.120 1.00 33.65 117 ILE D N 1
ATOM 5079 C CA . ILE D 1 117 ? 22.762 -9.605 34.277 1.00 30.31 117 ILE D CA 1
ATOM 5080 C C . ILE D 1 117 ? 23.436 -8.396 34.874 1.00 34.31 117 ILE D C 1
ATOM 5081 O O . ILE D 1 117 ? 23.194 -7.273 34.423 1.00 37.39 117 ILE D O 1
ATOM 5086 N N . ILE D 1 118 ? 24.249 -8.617 35.904 1.00 32.33 118 ILE D N 1
ATOM 5087 C CA . ILE D 1 118 ? 25.157 -7.594 36.396 1.00 29.71 118 ILE D CA 1
ATOM 5088 C C . ILE D 1 118 ? 26.557 -8.000 35.976 1.00 35.42 118 ILE D C 1
ATOM 5089 O O . ILE D 1 118 ? 26.974 -9.153 36.188 1.00 33.60 118 ILE D O 1
ATOM 5094 N N . LEU D 1 119 ? 27.262 -7.078 35.332 1.00 32.83 119 LEU D N 1
ATOM 5095 C CA . LEU D 1 119 ? 28.640 -7.326 34.944 1.00 32.98 119 LEU D CA 1
ATOM 5096 C C . LEU D 1 119 ? 29.538 -6.929 36.102 1.00 39.75 119 LEU D C 1
ATOM 5097 O O . LEU D 1 119 ? 29.364 -5.863 36.693 1.00 32.68 119 LEU D O 1
ATOM 5102 N N . VAL D 1 120 ? 30.467 -7.809 36.458 1.00 37.20 120 VAL D N 1
ATOM 5103 C CA . VAL D 1 120 ? 31.327 -7.568 37.600 1.00 34.09 120 VAL D CA 1
ATOM 5104 C C . VAL D 1 120 ? 32.771 -7.633 37.125 1.00 37.52 120 VAL D C 1
ATOM 5105 O O . VAL D 1 120 ? 33.174 -8.607 36.479 1.00 34.53 120 VAL D O 1
ATOM 5109 N N . GLY D 1 121 ? 33.517 -6.552 37.360 1.00 37.32 121 GLY D N 1
ATOM 5110 C CA . GLY D 1 121 ? 34.952 -6.546 37.117 1.00 39.82 121 GLY D CA 1
ATOM 5111 C C . GLY D 1 121 ? 35.652 -6.920 38.407 1.00 34.95 121 GLY D C 1
ATOM 5112 O O . GLY D 1 121 ? 35.482 -6.237 39.418 1.00 37.78 121 GLY D O 1
ATOM 5113 N N . THR D 1 122 ? 36.415 -8.006 38.395 1.00 35.28 122 THR D N 1
ATOM 5114 C CA . THR D 1 122 ? 37.000 -8.501 39.643 1.00 38.96 122 THR D CA 1
ATOM 5115 C C . THR D 1 122 ? 38.479 -8.169 39.821 1.00 37.30 122 THR D C 1
ATOM 5116 O O . THR D 1 122 ? 39.154 -7.815 38.851 1.00 39.50 122 THR D O 1
ATOM 5120 N N . LYS D 1 123 ? 38.984 -8.366 41.042 1.00 35.88 123 LYS D N 1
ATOM 5121 C CA . LYS D 1 123 ? 40.394 -8.137 41.368 1.00 37.85 123 LYS D CA 1
ATOM 5122 C C . LYS D 1 123 ? 40.798 -6.677 41.135 1.00 41.46 123 LYS D C 1
ATOM 5123 O O . LYS D 1 123 ? 41.813 -6.395 40.489 1.00 40.14 123 LYS D O 1
ATOM 5129 N N . LEU D 1 124 ? 39.981 -5.763 41.651 1.00 40.36 124 LEU D N 1
ATOM 5130 C CA . LEU D 1 124 ? 40.203 -4.326 41.515 1.00 40.34 124 LEU D CA 1
ATOM 5131 C C . LEU D 1 124 ? 41.586 -3.918 42.027 1.00 44.36 124 LEU D C 1
ATOM 5132 O O . LEU D 1 124 ? 42.243 -3.044 41.452 1.00 45.00 124 LEU D O 1
ATOM 5137 N N . ASP D 1 125 ? 42.027 -4.570 43.101 1.00 44.07 125 ASP D N 1
ATOM 5138 C CA . ASP D 1 125 ? 43.303 -4.260 43.739 1.00 41.06 125 ASP D CA 1
ATOM 5139 C C . ASP D 1 125 ? 44.502 -4.546 42.835 1.00 43.22 125 ASP D C 1
ATOM 5140 O O . ASP D 1 125 ? 45.608 -4.065 43.088 1.00 43.68 125 ASP D O 1
ATOM 5145 N N . THR D 1 126 ? 44.276 -5.323 41.781 1.00 43.51 126 THR D N 1
ATOM 5146 C CA . THR D 1 126 ? 45.350 -5.726 40.882 1.00 47.09 126 THR D CA 1
ATOM 5147 C C . THR D 1 126 ? 45.613 -4.743 39.740 1.00 49.13 126 THR D C 1
ATOM 5148 O O . THR D 1 126 ? 46.629 -4.856 39.047 1.00 51.20 126 THR D O 1
ATOM 5152 N N . ARG D 1 127 ? 44.693 -3.806 39.518 1.00 44.95 127 ARG D N 1
ATOM 5153 C CA . ARG D 1 127 ? 44.809 -2.904 38.370 1.00 53.42 127 ARG D CA 1
ATOM 5154 C C . ARG D 1 127 ? 46.013 -1.964 38.522 1.00 58.99 127 ARG D C 1
ATOM 5155 O O . ARG D 1 127 ? 46.677 -1.623 37.538 1.00 57.24 127 ARG D O 1
ATOM 5163 N N . ASN D 1 128 ? 46.286 -1.559 39.761 1.00 60.40 128 ASN D N 1
ATOM 5164 C CA . ASN D 1 128 ? 47.422 -0.694 40.083 1.00 66.53 128 ASN D CA 1
ATOM 5165 C C . ASN D 1 128 ? 48.686 -1.424 40.549 1.00 67.91 128 ASN D C 1
ATOM 5166 O O . ASN D 1 128 ? 49.609 -0.796 41.069 1.00 73.84 128 ASN D O 1
ATOM 5171 N N . ASP D 1 129 ? 48.728 -2.738 40.367 1.00 66.66 129 ASP D N 1
ATOM 5172 C CA . ASP D 1 129 ? 49.884 -3.531 40.766 1.00 66.14 129 ASP D CA 1
ATOM 5173 C C . ASP D 1 129 ? 50.925 -3.482 39.661 1.00 70.14 129 ASP D C 1
ATOM 5174 O O . ASP D 1 129 ? 50.748 -4.091 38.611 1.00 70.02 129 ASP D O 1
ATOM 5179 N N . PRO D 1 130 ? 52.028 -2.759 39.910 1.00 76.08 130 PRO D N 1
ATOM 5180 C CA . PRO D 1 130 ? 53.083 -2.536 38.914 1.00 75.20 130 PRO D CA 1
ATOM 5181 C C . PRO D 1 130 ? 53.701 -3.831 38.398 1.00 74.36 130 PRO D C 1
ATOM 5182 O O . PRO D 1 130 ? 53.997 -3.932 37.204 1.00 73.05 130 PRO D O 1
ATOM 5186 N N . ALA D 1 131 ? 53.886 -4.800 39.291 1.00 75.89 131 ALA D N 1
ATOM 5187 C CA . ALA D 1 131 ? 54.489 -6.082 38.937 1.00 78.76 131 ALA D CA 1
ATOM 5188 C C . ALA D 1 131 ? 53.603 -6.891 37.991 1.00 80.35 131 ALA D C 1
ATOM 5189 O O . ALA D 1 131 ? 54.090 -7.564 37.074 1.00 79.36 131 ALA D O 1
ATOM 5191 N N . ILE D 1 132 ? 52.300 -6.841 38.244 1.00 78.14 132 ILE D N 1
ATOM 5192 C CA . ILE D 1 132 ? 51.331 -7.550 37.423 1.00 75.10 132 ILE D CA 1
ATOM 5193 C C . ILE D 1 132 ? 51.142 -6.876 36.061 1.00 75.26 132 ILE D C 1
ATOM 5194 O O . ILE D 1 132 ? 51.169 -7.547 35.029 1.00 77.42 132 ILE D O 1
ATOM 5199 N N . VAL D 1 133 ? 50.979 -5.551 36.061 1.00 76.80 133 VAL D N 1
ATOM 5200 C CA . VAL D 1 133 ? 50.782 -4.798 34.819 1.00 74.16 133 VAL D CA 1
ATOM 5201 C C . VAL D 1 133 ? 51.940 -5.030 33.847 1.00 74.11 133 VAL D C 1
ATOM 5202 O O . VAL D 1 133 ? 51.729 -5.194 32.645 1.00 73.98 133 VAL D O 1
ATOM 5206 N N . LYS D 1 134 ? 53.152 -5.079 34.397 1.00 73.50 134 LYS D N 1
ATOM 5207 C CA . LYS D 1 134 ? 54.370 -5.379 33.650 1.00 74.47 134 LYS D CA 1
ATOM 5208 C C . LYS D 1 134 ? 54.207 -6.666 32.861 1.00 80.17 134 LYS D C 1
ATOM 5209 O O . LYS D 1 134 ? 54.405 -6.700 31.644 1.00 81.62 134 LYS D O 1
ATOM 5215 N N . ARG D 1 135 ? 53.868 -7.724 33.587 1.00 82.38 135 ARG D N 1
ATOM 5216 C CA . ARG D 1 135 ? 53.656 -9.055 33.037 1.00 79.76 135 ARG D CA 1
ATOM 5217 C C . ARG D 1 135 ? 52.653 -9.018 31.881 1.00 76.10 135 ARG D C 1
ATOM 5218 O O . ARG D 1 135 ? 52.864 -9.636 30.834 1.00 75.77 135 ARG D O 1
ATOM 5226 N N . LEU D 1 136 ? 51.563 -8.284 32.091 1.00 71.75 136 LEU D N 1
ATOM 5227 C CA . LEU D 1 136 ? 50.485 -8.164 31.114 1.00 76.73 136 LEU D CA 1
ATOM 5228 C C . LEU D 1 136 ? 50.936 -7.497 29.819 1.00 79.05 136 LEU D C 1
ATOM 5229 O O . LEU D 1 136 ? 50.512 -7.880 28.723 1.00 77.10 136 LEU D O 1
ATOM 5234 N N . THR D 1 137 ? 51.770 -6.473 29.961 1.00 77.89 137 THR D N 1
ATOM 5235 C CA . THR D 1 137 ? 52.234 -5.706 28.817 1.00 77.89 137 THR D CA 1
ATOM 5236 C C . THR D 1 137 ? 53.045 -6.590 27.870 1.00 79.25 137 THR D C 1
ATOM 5237 O O . THR D 1 137 ? 52.823 -6.563 26.659 1.00 81.22 137 THR D O 1
ATOM 5241 N N . GLU D 1 138 ? 53.949 -7.401 28.421 1.00 79.36 138 GLU D N 1
ATOM 5242 C CA . GLU D 1 138 ? 54.802 -8.278 27.609 1.00 80.15 138 GLU D CA 1
ATOM 5243 C C . GLU D 1 138 ? 54.019 -9.324 26.819 1.00 77.91 138 GLU D C 1
ATOM 5244 O O . GLU D 1 138 ? 54.591 -10.081 26.035 1.00 83.05 138 GLU D O 1
ATOM 5250 N N . GLN D 1 139 ? 52.715 -9.383 27.056 1.00 78.94 139 GLN D N 1
ATOM 5251 C CA . GLN D 1 139 ? 51.832 -10.247 26.286 1.00 82.84 139 GLN D CA 1
ATOM 5252 C C . GLN D 1 139 ? 50.812 -9.380 25.547 1.00 80.00 139 GLN D C 1
ATOM 5253 O O . GLN D 1 139 ? 49.796 -9.880 25.056 1.00 76.84 139 GLN D O 1
ATOM 5259 N N . GLY D 1 140 ? 51.093 -8.079 25.478 1.00 72.26 140 GLY D N 1
ATOM 5260 C CA . GLY D 1 140 ? 50.291 -7.168 24.686 1.00 73.64 140 GLY D CA 1
ATOM 5261 C C . GLY D 1 140 ? 48.881 -6.994 25.212 1.00 74.24 140 GLY D C 1
ATOM 5262 O O . GLY D 1 140 ? 47.981 -6.582 24.473 1.00 69.49 140 GLY D O 1
ATOM 5263 N N . MET D 1 141 ? 48.679 -7.326 26.483 1.00 72.09 141 MET D N 1
ATOM 5264 C CA . MET D 1 141 ? 47.365 -7.170 27.089 1.00 68.71 141 MET D CA 1
ATOM 5265 C C . MET D 1 141 ? 47.301 -5.924 27.951 1.00 63.07 141 MET D C 1
ATOM 5266 O O . MET D 1 141 ? 48.329 -5.349 28.298 1.00 65.25 141 MET D O 1
ATOM 5271 N N . THR D 1 142 ? 46.087 -5.530 28.321 1.00 57.97 142 THR D N 1
ATOM 5272 C CA . THR D 1 142 ? 45.891 -4.339 29.134 1.00 60.61 142 THR D CA 1
ATOM 5273 C C . THR D 1 142 ? 44.896 -4.546 30.260 1.00 60.02 142 THR D C 1
ATOM 5274 O O . THR D 1 142 ? 44.011 -5.396 30.174 1.00 58.73 142 THR D O 1
ATOM 5278 N N . VAL D 1 143 ? 45.030 -3.729 31.302 1.00 59.96 143 VAL D N 1
ATOM 5279 C CA . VAL D 1 143 ? 44.039 -3.669 32.360 1.00 53.42 143 VAL D CA 1
ATOM 5280 C C . VAL D 1 143 ? 42.749 -3.131 31.743 1.00 55.76 143 VAL D C 1
ATOM 5281 O O . VAL D 1 143 ? 42.779 -2.345 30.799 1.00 55.55 143 VAL D O 1
ATOM 5285 N N . ILE D 1 144 ? 41.615 -3.588 32.247 1.00 49.87 144 ILE D N 1
ATOM 5286 C CA . ILE D 1 144 ? 40.341 -3.053 31.822 1.00 42.60 144 ILE D CA 1
ATOM 5287 C C . ILE D 1 144 ? 40.022 -1.902 32.759 1.00 49.36 144 ILE D C 1
ATOM 5288 O O . ILE D 1 144 ? 40.005 -2.077 33.983 1.00 44.51 144 ILE D O 1
ATOM 5293 N N . ASN D 1 145 ? 39.861 -0.708 32.199 1.00 44.49 145 ASN D N 1
ATOM 5294 C CA . ASN D 1 145 ? 39.513 0.463 33.002 1.00 51.70 145 ASN D CA 1
ATOM 5295 C C . ASN D 1 145 ? 37.994 0.627 33.113 1.00 50.05 145 ASN D C 1
ATOM 5296 O O . ASN D 1 145 ? 37.239 0.050 32.320 1.00 47.67 145 ASN D O 1
ATOM 5301 N N . THR D 1 146 ? 37.560 1.425 34.087 1.00 43.98 146 THR D N 1
ATOM 5302 C CA . THR D 1 146 ? 36.138 1.566 34.420 1.00 45.96 146 THR D CA 1
ATOM 5303 C C . THR D 1 146 ? 35.238 1.910 33.232 1.00 52.92 146 THR D C 1
ATOM 5304 O O . THR D 1 146 ? 34.069 1.494 33.172 1.00 47.73 146 THR D O 1
ATOM 5308 N N . ALA D 1 147 ? 35.780 2.688 32.300 1.00 56.99 147 ALA D N 1
ATOM 5309 C CA . ALA D 1 147 ? 35.038 3.067 31.113 1.00 48.78 147 ALA D CA 1
ATOM 5310 C C . ALA D 1 147 ? 34.807 1.858 30.211 1.00 48.25 147 ALA D C 1
ATOM 5311 O O . ALA D 1 147 ? 33.707 1.670 29.693 1.00 51.67 147 ALA D O 1
ATOM 5313 N N . LYS D 1 148 ? 35.838 1.035 30.026 1.00 47.82 148 LYS D N 1
ATOM 5314 C CA . LYS D 1 148 ? 35.699 -0.119 29.140 1.00 55.43 148 LYS D CA 1
ATOM 5315 C C . LYS D 1 148 ? 34.798 -1.197 29.748 1.00 48.53 148 LYS D C 1
ATOM 5316 O O . LYS D 1 148 ? 34.291 -2.071 29.042 1.00 45.85 148 LYS D O 1
ATOM 5322 N N . GLY D 1 149 ? 34.627 -1.147 31.061 1.00 46.56 149 GLY D N 1
ATOM 5323 C CA . GLY D 1 149 ? 33.666 -2.011 31.715 1.00 46.88 149 GLY D CA 1
ATOM 5324 C C . GLY D 1 149 ? 32.241 -1.621 31.350 1.00 46.02 149 GLY D C 1
ATOM 5325 O O . GLY D 1 149 ? 31.431 -2.470 30.970 1.00 46.40 149 GLY D O 1
ATOM 5326 N N . GLU D 1 150 ? 31.935 -0.331 31.439 1.00 41.10 150 GLU D N 1
ATOM 5327 C CA . GLU D 1 150 ? 30.598 0.143 31.119 1.00 44.26 150 GLU D CA 1
ATOM 5328 C C . GLU D 1 150 ? 30.254 -0.146 29.658 1.00 44.86 150 GLU D C 1
ATOM 5329 O O . GLU D 1 150 ? 29.086 -0.337 29.307 1.00 44.07 150 GLU D O 1
ATOM 5335 N N . GLU D 1 151 ? 31.283 -0.189 28.821 1.00 41.24 151 GLU D N 1
ATOM 5336 C CA . GLU D 1 151 ? 31.115 -0.486 27.413 1.00 44.13 151 GLU D CA 1
ATOM 5337 C C . GLU D 1 151 ? 30.589 -1.900 27.202 1.00 46.24 151 GLU D C 1
ATOM 5338 O O . GLU D 1 151 ? 29.566 -2.090 26.531 1.00 42.72 151 GLU D O 1
ATOM 5344 N N . LEU D 1 152 ? 31.258 -2.877 27.821 1.00 45.49 152 LEU D N 1
ATOM 5345 C CA . LEU D 1 152 ? 30.830 -4.276 27.758 1.00 40.51 152 LEU D CA 1
ATOM 5346 C C . LEU D 1 152 ? 29.442 -4.381 28.358 1.00 37.82 152 LEU D C 1
ATOM 5347 O O . LEU D 1 152 ? 28.586 -5.112 27.855 1.00 39.94 152 LEU D O 1
ATOM 5352 N N . LYS D 1 153 ? 29.233 -3.636 29.435 1.00 35.44 153 LYS D N 1
ATOM 5353 C CA . LYS D 1 153 ? 27.960 -3.634 30.118 1.00 36.87 153 LYS D CA 1
ATOM 5354 C C . LYS D 1 153 ? 26.850 -3.214 29.174 1.00 40.27 153 LYS D C 1
ATOM 5355 O O . LYS D 1 153 ? 25.835 -3.899 29.067 1.00 46.25 153 LYS D O 1
ATOM 5361 N N . ASN D 1 154 ? 27.067 -2.133 28.432 1.00 40.10 154 ASN D N 1
ATOM 5362 C CA . ASN D 1 154 ? 26.049 -1.671 27.485 1.00 42.34 154 ASN D CA 1
ATOM 5363 C C . ASN D 1 154 ? 25.836 -2.629 26.329 1.00 34.65 154 ASN D C 1
ATOM 5364 O O . ASN D 1 154 ? 24.713 -2.831 25.877 1.00 36.16 154 ASN D O 1
ATOM 5369 N N . ARG D 1 155 ? 26.927 -3.211 25.856 1.00 31.56 155 ARG D N 1
ATOM 5370 C CA . ARG D 1 155 ? 26.872 -4.154 24.749 1.00 39.20 155 ARG D CA 1
ATOM 5371 C C . ARG D 1 155 ? 26.088 -5.431 25.061 1.00 41.63 155 ARG D C 1
ATOM 5372 O O . ARG D 1 155 ? 25.299 -5.880 24.233 1.00 41.82 155 ARG D O 1
ATOM 5380 N N . ILE D 1 156 ? 26.291 -6.009 26.250 1.00 35.37 156 ILE D N 1
ATOM 5381 C CA . ILE D 1 156 ? 25.577 -7.238 26.616 1.00 34.97 156 ILE D CA 1
ATOM 5382 C C . ILE D 1 156 ? 24.315 -6.851 27.378 1.00 36.39 156 ILE D C 1
ATOM 5383 O O . ILE D 1 156 ? 23.618 -7.697 27.931 1.00 37.82 156 ILE D O 1
ATOM 5388 N N . LYS D 1 157 ? 24.057 -5.551 27.435 1.00 38.65 157 LYS D N 1
ATOM 5389 C CA . LYS D 1 157 ? 22.844 -5.025 28.054 1.00 42.29 157 LYS D CA 1
ATOM 5390 C C . LYS D 1 157 ? 22.695 -5.454 29.508 1.00 40.72 157 LYS D C 1
ATOM 5391 O O . LYS D 1 157 ? 21.586 -5.668 29.986 1.00 40.55 157 LYS D O 1
ATOM 5397 N N . ALA D 1 158 ? 23.817 -5.539 30.217 1.00 43.12 158 ALA D N 1
ATOM 5398 C CA . ALA D 1 158 ? 23.779 -5.795 31.648 1.00 40.38 158 ALA D CA 1
ATOM 5399 C C . ALA D 1 158 ? 23.145 -4.587 32.320 1.00 39.79 158 ALA D C 1
ATOM 5400 O O . ALA D 1 158 ? 23.317 -3.463 31.864 1.00 40.83 158 ALA D O 1
ATOM 5402 N N . VAL D 1 159 ? 22.422 -4.822 33.407 1.00 38.00 159 VAL D N 1
ATOM 5403 C CA . VAL D 1 159 ? 21.722 -3.756 34.097 1.00 34.00 159 VAL D CA 1
ATOM 5404 C C . VAL D 1 159 ? 22.713 -2.853 34.848 1.00 44.16 159 VAL D C 1
ATOM 5405 O O . VAL D 1 159 ? 22.548 -1.636 34.864 1.00 42.59 159 VAL D O 1
ATOM 5409 N N . LYS D 1 160 ? 23.743 -3.435 35.464 1.00 40.75 160 LYS D N 1
ATOM 5410 C CA . LYS D 1 160 ? 24.756 -2.631 36.151 1.00 37.22 160 LYS D CA 1
ATOM 5411 C C . LYS D 1 160 ? 26.163 -3.164 35.925 1.00 38.70 160 LYS D C 1
ATOM 5412 O O . LYS D 1 160 ? 26.358 -4.333 35.592 1.00 38.41 160 LYS D O 1
ATOM 5418 N N . TYR D 1 161 ? 27.141 -2.301 36.174 1.00 40.77 161 TYR D N 1
ATOM 5419 C CA . TYR D 1 161 ? 28.542 -2.681 36.115 1.00 38.48 161 TYR D CA 1
ATOM 5420 C C . TYR D 1 161 ? 29.234 -2.244 37.389 1.00 42.43 161 TYR D C 1
ATOM 5421 O O . TYR D 1 161 ? 29.121 -1.085 37.787 1.00 46.47 161 TYR D O 1
ATOM 5430 N N . ILE D 1 162 ? 29.903 -3.192 38.049 1.00 41.46 162 ILE D N 1
ATOM 5431 C CA . ILE D 1 162 ? 30.545 -2.954 39.337 1.00 39.65 162 ILE D CA 1
ATOM 5432 C C . ILE D 1 162 ? 31.958 -3.551 39.381 1.00 38.33 162 ILE D C 1
ATOM 5433 O O . ILE D 1 162 ? 32.169 -4.671 38.914 1.00 37.76 162 ILE D O 1
ATOM 5438 N N . GLU D 1 163 ? 32.918 -2.783 39.910 1.00 35.62 163 GLU D N 1
ATOM 5439 C CA . GLU D 1 163 ? 34.303 -3.235 40.087 1.00 38.63 163 GLU D CA 1
ATOM 5440 C C . GLU D 1 163 ? 34.597 -3.470 41.566 1.00 41.51 163 GLU D C 1
ATOM 5441 O O . GLU D 1 163 ? 34.141 -2.716 42.426 1.00 38.65 163 GLU D O 1
ATOM 5447 N N . CYS D 1 164 ? 35.351 -4.528 41.861 1.00 36.74 164 CYS D N 1
ATOM 5448 C CA . CYS D 1 164 ? 35.613 -4.888 43.247 1.00 35.85 164 CYS D CA 1
ATOM 5449 C C . CYS D 1 164 ? 36.849 -5.762 43.446 1.00 31.80 164 CYS D C 1
ATOM 5450 O O . CYS D 1 164 ? 37.448 -6.271 42.500 1.00 30.10 164 CYS D O 1
ATOM 5453 N N . SER D 1 165 ? 37.219 -5.912 44.706 1.00 35.07 165 SER D N 1
ATOM 5454 C CA . SER D 1 165 ? 38.294 -6.798 45.108 1.00 37.99 165 SER D CA 1
ATOM 5455 C C . SER D 1 165 ? 37.826 -7.658 46.274 1.00 39.41 165 SER D C 1
ATOM 5456 O O . SER D 1 165 ? 37.395 -7.132 47.306 1.00 34.14 165 SER D O 1
ATOM 5459 N N . ALA D 1 166 ? 37.934 -8.974 46.124 1.00 34.99 166 ALA D N 1
ATOM 5460 C CA . ALA D 1 166 ? 37.581 -9.847 47.223 1.00 38.82 166 ALA D CA 1
ATOM 5461 C C . ALA D 1 166 ? 38.717 -9.798 48.246 1.00 37.72 166 ALA D C 1
ATOM 5462 O O . ALA D 1 166 ? 38.483 -9.890 49.448 1.00 37.09 166 ALA D O 1
ATOM 5464 N N . LYS D 1 167 ? 39.929 -9.534 47.771 1.00 36.53 167 LYS D N 1
ATOM 5465 C CA . LYS D 1 167 ? 41.093 -9.499 48.645 1.00 38.15 167 LYS D CA 1
ATOM 5466 C C . LYS D 1 167 ? 40.979 -8.378 49.698 1.00 38.24 167 LYS D C 1
ATOM 5467 O O . LYS D 1 167 ? 41.094 -8.647 50.894 1.00 38.69 167 LYS D O 1
ATOM 5473 N N . THR D 1 168 ? 40.656 -7.158 49.267 1.00 40.21 168 THR D N 1
ATOM 5474 C CA . THR D 1 168 ? 40.595 -6.002 50.171 1.00 36.95 168 THR D CA 1
ATOM 5475 C C . THR D 1 168 ? 39.162 -5.713 50.593 1.00 40.68 168 THR D C 1
ATOM 5476 O O . THR D 1 168 ? 38.932 -4.902 51.493 1.00 37.64 168 THR D O 1
ATOM 5480 N N . SER D 1 169 ? 38.211 -6.323 49.883 1.00 38.54 169 SER D N 1
ATOM 5481 C CA . SER D 1 169 ? 36.776 -6.122 50.101 1.00 38.66 169 SER D CA 1
ATOM 5482 C C . SER D 1 169 ? 36.276 -4.766 49.558 1.00 41.06 169 SER D C 1
ATOM 5483 O O . SER D 1 169 ? 35.134 -4.351 49.829 1.00 35.66 169 SER D O 1
ATOM 5486 N N . GLU D 1 170 ? 37.119 -4.088 48.778 1.00 41.44 170 GLU D N 1
ATOM 5487 C CA . GLU D 1 170 ? 36.709 -2.821 48.171 1.00 40.82 170 GLU D CA 1
ATOM 5488 C C . GLU D 1 170 ? 35.537 -3.022 47.203 1.00 42.25 170 GLU D C 1
ATOM 5489 O O . GLU D 1 170 ? 35.651 -3.755 46.210 1.00 40.44 170 GLU D O 1
ATOM 5495 N N . ASN D 1 171 ? 34.420 -2.358 47.509 1.00 41.93 171 ASN D N 1
ATOM 5496 C CA . ASN D 1 171 ? 33.185 -2.461 46.729 1.00 43.27 171 ASN D CA 1
ATOM 5497 C C . ASN D 1 171 ? 32.563 -3.838 46.746 1.00 41.77 171 ASN D C 1
ATOM 5498 O O . ASN D 1 171 ? 31.629 -4.101 45.989 1.00 41.11 171 ASN D O 1
ATOM 5503 N N . LEU D 1 172 ? 33.043 -4.703 47.628 1.00 37.10 172 LEU D N 1
ATOM 5504 C CA . LEU D 1 172 ? 32.563 -6.072 47.637 1.00 39.90 172 LEU D CA 1
ATOM 5505 C C . LEU D 1 172 ? 31.092 -6.123 47.988 1.00 38.61 172 LEU D C 1
ATOM 5506 O O . LEU D 1 172 ? 30.293 -6.700 47.246 1.00 34.39 172 LEU D O 1
ATOM 5511 N N . LYS D 1 173 ? 30.737 -5.516 49.112 1.00 36.33 173 LYS D N 1
ATOM 5512 C CA . LYS D 1 173 ? 29.357 -5.538 49.552 1.00 37.95 173 LYS D CA 1
ATOM 5513 C C . LYS D 1 173 ? 28.475 -4.908 48.469 1.00 41.09 173 LYS D C 1
ATOM 5514 O O . LYS D 1 173 ? 27.335 -5.333 48.270 1.00 43.94 173 LYS D O 1
ATOM 5520 N N . THR D 1 174 ? 29.028 -3.924 47.753 1.00 41.97 174 THR D N 1
ATOM 5521 C CA . THR D 1 174 ? 28.294 -3.185 46.724 1.00 44.43 174 THR D CA 1
ATOM 5522 C C . THR D 1 174 ? 27.709 -4.102 45.642 1.00 43.91 174 THR D C 1
ATOM 5523 O O . THR D 1 174 ? 26.538 -3.965 45.253 1.00 40.40 174 THR D O 1
ATOM 5527 N N . VAL D 1 175 ? 28.531 -5.044 45.188 1.00 38.06 175 VAL D N 1
ATOM 5528 C CA . VAL D 1 175 ? 28.141 -6.007 44.172 1.00 37.65 175 VAL D CA 1
ATOM 5529 C C . VAL D 1 175 ? 26.854 -6.745 44.526 1.00 35.25 175 VAL D C 1
ATOM 5530 O O . VAL D 1 175 ? 25.977 -6.913 43.683 1.00 33.90 175 VAL D O 1
ATOM 5534 N N . PHE D 1 176 ? 26.753 -7.185 45.773 1.00 35.03 176 PHE D N 1
ATOM 5535 C CA . PHE D 1 176 ? 25.604 -7.957 46.229 1.00 34.93 176 PHE D CA 1
ATOM 5536 C C . PHE D 1 176 ? 24.398 -7.121 46.679 1.00 38.91 176 PHE D C 1
ATOM 5537 O O . PHE D 1 176 ? 23.255 -7.569 46.521 1.00 36.92 176 PHE D O 1
ATOM 5545 N N . ASP D 1 177 ? 24.639 -5.938 47.258 1.00 38.04 177 ASP D N 1
ATOM 5546 C CA . ASP D 1 177 ? 23.536 -5.035 47.593 1.00 35.29 177 ASP D CA 1
ATOM 5547 C C . ASP D 1 177 ? 22.775 -4.702 46.320 1.00 36.33 177 ASP D C 1
ATOM 5548 O O . ASP D 1 177 ? 21.541 -4.769 46.265 1.00 36.06 177 ASP D O 1
ATOM 5553 N N . GLU D 1 178 ? 23.531 -4.364 45.285 1.00 35.50 178 GLU D N 1
ATOM 5554 C CA . GLU D 1 178 ? 22.948 -3.981 44.017 1.00 31.88 178 GLU D CA 1
ATOM 5555 C C . GLU D 1 178 ? 22.269 -5.163 43.328 1.00 39.59 178 GLU D C 1
ATOM 5556 O O . GLU D 1 178 ? 21.225 -5.001 42.684 1.00 39.34 178 GLU D O 1
ATOM 5562 N N . ALA D 1 179 ? 22.834 -6.358 43.495 1.00 36.62 179 ALA D N 1
ATOM 5563 C CA . ALA D 1 179 ? 22.243 -7.548 42.905 1.00 32.72 179 ALA D CA 1
ATOM 5564 C C . ALA D 1 179 ? 20.887 -7.798 43.528 1.00 32.48 179 ALA D C 1
ATOM 5565 O O . ALA D 1 179 ? 19.912 -8.071 42.822 1.00 34.36 179 ALA D O 1
ATOM 5567 N N . VAL D 1 180 ? 20.829 -7.706 44.855 1.00 32.15 180 VAL D N 1
ATOM 5568 C CA . VAL D 1 180 ? 19.571 -7.836 45.573 1.00 30.93 180 VAL D CA 1
ATOM 5569 C C . VAL D 1 180 ? 18.591 -6.736 45.148 1.00 34.48 180 VAL D C 1
ATOM 5570 O O . VAL D 1 180 ? 17.398 -6.994 44.944 1.00 33.69 180 VAL D O 1
ATOM 5574 N N . LYS D 1 181 ? 19.106 -5.522 44.976 1.00 32.45 181 LYS D N 1
ATOM 5575 C CA . LYS D 1 181 ? 18.256 -4.403 44.594 1.00 37.56 181 LYS D CA 1
ATOM 5576 C C . LYS D 1 181 ? 17.653 -4.618 43.209 1.00 36.99 181 LYS D C 1
ATOM 5577 O O . LYS D 1 181 ? 16.444 -4.469 43.033 1.00 33.97 181 LYS D O 1
ATOM 5583 N N . THR D 1 182 ? 18.496 -5.024 42.258 1.00 37.40 182 THR D N 1
ATOM 5584 C CA . THR D 1 182 ? 18.067 -5.333 40.893 1.00 35.02 182 THR D CA 1
ATOM 5585 C C . THR D 1 182 ? 16.946 -6.355 40.841 1.00 35.50 182 THR D C 1
ATOM 5586 O O . THR D 1 182 ? 15.977 -6.192 40.095 1.00 42.55 182 THR D O 1
ATOM 5590 N N . VAL D 1 183 ? 17.079 -7.406 41.638 1.00 34.10 183 VAL D N 1
ATOM 5591 C CA . VAL D 1 183 ? 16.076 -8.460 41.680 1.00 33.61 183 VAL D CA 1
ATOM 5592 C C . VAL D 1 183 ? 14.797 -7.933 42.288 1.00 35.59 183 VAL D C 1
ATOM 5593 O O . VAL D 1 183 ? 13.703 -8.210 41.790 1.00 37.76 183 VAL D O 1
ATOM 5597 N N . LEU D 1 184 ? 14.937 -7.150 43.353 1.00 39.93 184 LEU D N 1
ATOM 5598 C CA . LEU D 1 184 ? 13.777 -6.595 44.044 1.00 40.30 184 LEU D CA 1
ATOM 5599 C C . LEU D 1 184 ? 13.014 -5.595 43.162 1.00 40.09 184 LEU D C 1
ATOM 5600 O O . LEU D 1 184 ? 11.823 -5.362 43.364 1.00 37.69 184 LEU D O 1
ATOM 5605 N N . MET D 1 185 ? 13.702 -5.007 42.188 1.00 43.16 185 MET D N 1
ATOM 5606 C CA . MET D 1 185 ? 13.048 -4.130 41.225 1.00 46.52 185 MET D CA 1
ATOM 5607 C C . MET D 1 185 ? 12.161 -4.942 40.286 1.00 51.97 185 MET D C 1
ATOM 5608 O O . MET D 1 185 ? 11.038 -4.547 39.972 1.00 56.16 185 MET D O 1
ATOM 5613 N N . ASN D 1 186 ? 12.673 -6.090 39.853 1.00 52.57 186 ASN D N 1
ATOM 5614 C CA . ASN D 1 186 ? 11.974 -6.928 38.884 1.00 52.49 186 ASN D CA 1
ATOM 5615 C C . ASN D 1 186 ? 10.747 -7.630 39.451 1.00 50.89 186 ASN D C 1
ATOM 5616 O O . ASN D 1 186 ? 9.928 -8.162 38.698 1.00 62.65 186 ASN D O 1
ATOM 5621 N N . GLU E 2 4 ? 69.963 -45.332 48.406 1.00 55.09 4 GLU E N 1
ATOM 5622 C CA . GLU E 2 4 ? 69.656 -46.630 47.823 1.00 57.12 4 GLU E CA 1
ATOM 5623 C C . GLU E 2 4 ? 69.645 -47.720 48.879 1.00 56.76 4 GLU E C 1
ATOM 5624 O O . GLU E 2 4 ? 69.635 -48.910 48.553 1.00 51.53 4 GLU E O 1
ATOM 5630 N N . LEU E 2 5 ? 69.688 -47.330 50.147 1.00 52.96 5 LEU E N 1
ATOM 5631 C CA . LEU E 2 5 ? 69.596 -48.333 51.194 1.00 55.11 5 LEU E CA 1
ATOM 5632 C C . LEU E 2 5 ? 68.182 -48.913 51.215 1.00 52.09 5 LEU E C 1
ATOM 5633 O O . LEU E 2 5 ? 67.200 -48.197 51.028 1.00 50.39 5 LEU E O 1
ATOM 5638 N N . ILE E 2 6 ? 68.083 -50.208 51.479 1.00 51.10 6 ILE E N 1
ATOM 5639 C CA . ILE E 2 6 ? 66.788 -50.855 51.564 1.00 44.12 6 ILE E CA 1
ATOM 5640 C C . ILE E 2 6 ? 66.370 -50.995 53.008 1.00 45.64 6 ILE E C 1
ATOM 5641 O O . ILE E 2 6 ? 66.956 -51.777 53.770 1.00 45.00 6 ILE E O 1
ATOM 5646 N N . ILE E 2 7 ? 65.316 -50.265 53.367 1.00 50.00 7 ILE E N 1
ATOM 5647 C CA . ILE E 2 7 ? 64.827 -50.249 54.739 1.00 44.58 7 ILE E CA 1
ATOM 5648 C C . ILE E 2 7 ? 63.683 -51.237 54.933 1.00 34.45 7 ILE E C 1
ATOM 5649 O O . ILE E 2 7 ? 62.638 -51.130 54.297 1.00 38.27 7 ILE E O 1
ATOM 5654 N N . SER E 2 8 ? 63.871 -52.187 55.836 1.00 36.41 8 SER E N 1
ATOM 5655 C CA . SER E 2 8 ? 62.819 -53.136 56.116 1.00 32.10 8 SER E CA 1
ATOM 5656 C C . SER E 2 8 ? 61.694 -52.497 56.922 1.00 33.92 8 SER E C 1
ATOM 5657 O O . SER E 2 8 ? 61.856 -51.436 57.539 1.00 31.11 8 SER E O 1
ATOM 5660 N N . ASP E 2 9 ? 60.566 -53.189 56.955 1.00 32.39 9 ASP E N 1
ATOM 5661 C CA . ASP E 2 9 ? 59.533 -52.896 57.925 1.00 34.04 9 ASP E CA 1
ATOM 5662 C C . ASP E 2 9 ? 60.108 -53.198 59.288 1.00 29.98 9 ASP E C 1
ATOM 5663 O O . ASP E 2 9 ? 61.042 -53.995 59.419 1.00 26.71 9 ASP E O 1
ATOM 5668 N N . PRO E 2 10 ? 59.556 -52.549 60.310 1.00 33.38 10 PRO E N 1
ATOM 5669 C CA . PRO E 2 10 ? 59.985 -52.749 61.699 1.00 28.19 10 PRO E CA 1
ATOM 5670 C C . PRO E 2 10 ? 59.556 -54.092 62.294 1.00 34.68 10 PRO E C 1
ATOM 5671 O O . PRO E 2 10 ? 58.562 -54.696 61.855 1.00 29.49 10 PRO E O 1
ATOM 5675 N N . THR E 2 11 ? 60.402 -54.607 63.191 1.00 33.73 11 THR E N 1
ATOM 5676 C CA . THR E 2 11 ? 60.095 -55.784 63.993 1.00 32.78 11 THR E CA 1
ATOM 5677 C C . THR E 2 11 ? 60.494 -55.522 65.466 1.00 38.73 11 THR E C 1
ATOM 5678 O O . THR E 2 11 ? 61.083 -54.476 65.789 1.00 32.29 11 THR E O 1
ATOM 5682 N N . ASP E 2 12 ? 60.125 -56.441 66.356 1.00 36.16 12 ASP E N 1
ATOM 5683 C CA . ASP E 2 12 ? 60.568 -56.401 67.742 1.00 33.74 12 ASP E CA 1
ATOM 5684 C C . ASP E 2 12 ? 60.094 -55.141 68.443 1.00 35.53 12 ASP E C 1
ATOM 5685 O O . ASP E 2 12 ? 60.856 -54.498 69.168 1.00 33.99 12 ASP E O 1
ATOM 5690 N N . PHE E 2 13 ? 58.840 -54.777 68.209 1.00 30.37 13 PHE E N 1
ATOM 5691 C CA . PHE E 2 13 ? 58.246 -53.625 68.883 1.00 27.94 13 PHE E CA 1
ATOM 5692 C C . PHE E 2 13 ? 58.270 -53.773 70.403 1.00 30.07 13 PHE E C 1
ATOM 5693 O O . PHE E 2 13 ? 57.828 -54.795 70.930 1.00 28.11 13 PHE E O 1
ATOM 5701 N N . GLU E 2 14 ? 58.780 -52.755 71.097 1.00 26.56 14 GLU E N 1
ATOM 5702 C CA . GLU E 2 14 ? 58.762 -52.733 72.554 1.00 29.58 14 GLU E CA 1
ATOM 5703 C C . GLU E 2 14 ? 58.486 -51.320 73.063 1.00 27.51 14 GLU E C 1
ATOM 5704 O O . GLU E 2 14 ? 59.074 -50.355 72.573 1.00 27.92 14 GLU E O 1
ATOM 5710 N N . GLN E 2 15 ? 57.578 -51.188 74.026 1.00 25.94 15 GLN E N 1
ATOM 5711 C CA . GLN E 2 15 ? 57.325 -49.885 74.638 1.00 27.74 15 GLN E CA 1
ATOM 5712 C C . GLN E 2 15 ? 58.142 -49.732 75.907 1.00 29.64 15 GLN E C 1
ATOM 5713 O O . GLN E 2 15 ? 57.877 -50.400 76.902 1.00 32.23 15 GLN E O 1
ATOM 5719 N N . ILE E 2 16 ? 59.095 -48.810 75.873 1.00 26.65 16 ILE E N 1
ATOM 5720 C CA . ILE E 2 16 ? 60.082 -48.647 76.930 1.00 26.77 16 ILE E CA 1
ATOM 5721 C C . ILE E 2 16 ? 59.565 -47.888 78.138 1.00 26.00 16 ILE E C 1
ATOM 5722 O O . ILE E 2 16 ? 59.773 -48.292 79.283 1.00 26.91 16 ILE E O 1
ATOM 5727 N N . THR E 2 17 ? 58.907 -46.772 77.875 1.00 24.04 17 THR E N 1
ATOM 5728 C CA . THR E 2 17 ? 58.454 -45.906 78.943 1.00 27.48 17 THR E CA 1
ATOM 5729 C C . THR E 2 17 ? 57.062 -45.449 78.577 1.00 25.71 17 THR E C 1
ATOM 5730 O O . THR E 2 17 ? 56.740 -45.247 77.402 1.00 21.71 17 THR E O 1
ATOM 5734 N N . HIS E 2 18 ? 56.224 -45.299 79.585 1.00 24.84 18 HIS E N 1
ATOM 5735 C CA . HIS E 2 18 ? 54.888 -44.822 79.343 1.00 25.27 18 HIS E CA 1
ATOM 5736 C C . HIS E 2 18 ? 54.469 -43.926 80.496 1.00 25.40 18 HIS E C 1
ATOM 5737 O O . HIS E 2 18 ? 54.718 -44.246 81.654 1.00 24.23 18 HIS E O 1
ATOM 5744 N N . VAL E 2 19 ? 53.864 -42.791 80.168 1.00 21.19 19 VAL E N 1
ATOM 5745 C CA . VAL E 2 19 ? 53.354 -41.860 81.165 1.00 23.22 19 VAL E CA 1
ATOM 5746 C C . VAL E 2 19 ? 51.942 -41.458 80.769 1.00 24.90 19 VAL E C 1
ATOM 5747 O O . VAL E 2 19 ? 51.659 -41.200 79.592 1.00 23.00 19 VAL E O 1
ATOM 5751 N N . GLU E 2 20 ? 51.036 -41.447 81.738 1.00 27.19 20 GLU E N 1
ATOM 5752 C CA . GLU E 2 20 ? 49.675 -41.020 81.457 1.00 28.50 20 GLU E CA 1
ATOM 5753 C C . GLU E 2 20 ? 49.142 -40.145 82.571 1.00 29.04 20 GLU E C 1
ATOM 5754 O O . GLU E 2 20 ? 49.655 -40.186 83.689 1.00 31.03 20 GLU E O 1
ATOM 5760 N N . LEU E 2 21 ? 48.118 -39.351 82.263 1.00 33.47 21 LEU E N 1
ATOM 5761 C CA . LEU E 2 21 ? 47.540 -38.435 83.250 1.00 42.16 21 LEU E CA 1
ATOM 5762 C C . LEU E 2 21 ? 46.361 -39.052 83.985 1.00 46.01 21 LEU E C 1
ATOM 5763 O O . LEU E 2 21 ? 45.285 -39.215 83.410 1.00 50.60 21 LEU E O 1
ATOM 5768 N N . GLY E 2 22 ? 46.538 -39.351 85.264 1.00 50.65 22 GLY E N 1
ATOM 5769 C CA . GLY E 2 22 ? 45.439 -39.908 86.019 1.00 58.10 22 GLY E CA 1
ATOM 5770 C C . GLY E 2 22 ? 44.733 -38.789 86.752 1.00 63.61 22 GLY E C 1
ATOM 5771 O O . GLY E 2 22 ? 45.137 -37.627 86.656 1.00 62.62 22 GLY E O 1
ATOM 5772 N N . ASP E 2 23 ? 43.691 -39.138 87.501 1.00 69.40 23 ASP E N 1
ATOM 5773 C CA . ASP E 2 23 ? 42.944 -38.154 88.285 1.00 71.74 23 ASP E CA 1
ATOM 5774 C C . ASP E 2 23 ? 43.747 -37.722 89.507 1.00 68.50 23 ASP E C 1
ATOM 5775 O O . ASP E 2 23 ? 43.431 -36.718 90.150 1.00 67.94 23 ASP E O 1
ATOM 5780 N N . SER E 2 24 ? 44.785 -38.497 89.813 1.00 61.72 24 SER E N 1
ATOM 5781 C CA . SER E 2 24 ? 45.646 -38.235 90.956 1.00 61.58 24 SER E CA 1
ATOM 5782 C C . SER E 2 24 ? 47.101 -38.040 90.535 1.00 57.09 24 SER E C 1
ATOM 5783 O O . SER E 2 24 ? 48.005 -38.630 91.122 1.00 60.48 24 SER E O 1
ATOM 5786 N N . GLY E 2 25 ? 47.313 -37.235 89.495 1.00 53.33 25 GLY E N 1
ATOM 5787 C CA . GLY E 2 25 ? 48.647 -36.920 89.003 1.00 47.67 25 GLY E CA 1
ATOM 5788 C C . GLY E 2 25 ? 49.108 -37.851 87.890 1.00 47.82 25 GLY E C 1
ATOM 5789 O O . GLY E 2 25 ? 48.319 -38.648 87.366 1.00 43.79 25 GLY E O 1
ATOM 5790 N N . LEU E 2 26 ? 50.387 -37.761 87.528 1.00 42.28 26 LEU E N 1
ATOM 5791 C CA . LEU E 2 26 ? 50.935 -38.622 86.483 1.00 37.52 26 LEU E CA 1
ATOM 5792 C C . LEU E 2 26 ? 51.315 -39.994 87.027 1.00 35.26 26 LEU E C 1
ATOM 5793 O O . LEU E 2 26 ? 51.902 -40.080 88.100 1.00 34.29 26 LEU E O 1
ATOM 5798 N N . THR E 2 27 ? 51.026 -41.053 86.270 1.00 28.54 27 THR E N 1
ATOM 5799 C CA . THR E 2 27 ? 51.577 -42.364 86.584 1.00 28.49 27 THR E CA 1
ATOM 5800 C C . THR E 2 27 ? 52.196 -42.922 85.320 1.00 26.11 27 THR E C 1
ATOM 5801 O O . THR E 2 27 ? 51.951 -42.415 84.220 1.00 26.04 27 THR E O 1
ATOM 5805 N N . GLY E 2 28 ? 52.956 -44.001 85.458 1.00 25.04 28 GLY E N 1
ATOM 5806 C CA . GLY E 2 28 ? 53.547 -44.599 84.287 1.00 25.14 28 GLY E CA 1
ATOM 5807 C C . GLY E 2 28 ? 54.334 -45.857 84.535 1.00 24.64 28 GLY E C 1
ATOM 5808 O O . GLY E 2 28 ? 54.536 -46.259 85.673 1.00 30.92 28 GLY E O 1
ATOM 5809 N N . PHE E 2 29 ? 54.828 -46.458 83.461 1.00 24.83 29 PHE E N 1
ATOM 5810 C CA . PHE E 2 29 ? 55.728 -47.582 83.599 1.00 24.84 29 PHE E CA 1
ATOM 5811 C C . PHE E 2 29 ? 57.006 -47.356 82.806 1.00 26.42 29 PHE E C 1
ATOM 5812 O O . PHE E 2 29 ? 56.997 -46.625 81.826 1.00 28.99 29 PHE E O 1
ATOM 5820 N N . PRO E 2 30 ? 58.124 -47.954 83.251 1.00 29.44 30 PRO E N 1
ATOM 5821 C CA . PRO E 2 30 ? 58.326 -48.789 84.447 1.00 29.60 30 PRO E CA 1
ATOM 5822 C C . PRO E 2 30 ? 58.201 -47.924 85.716 1.00 27.90 30 PRO E C 1
ATOM 5823 O O . PRO E 2 30 ? 58.071 -46.687 85.597 1.00 23.15 30 PRO E O 1
ATOM 5827 N N . PRO E 2 31 ? 58.228 -48.550 86.914 1.00 30.60 31 PRO E N 1
ATOM 5828 C CA . PRO E 2 31 ? 58.038 -47.738 88.133 1.00 27.34 31 PRO E CA 1
ATOM 5829 C C . PRO E 2 31 ? 59.036 -46.590 88.277 1.00 26.59 31 PRO E C 1
ATOM 5830 O O . PRO E 2 31 ? 58.725 -45.595 88.935 1.00 26.53 31 PRO E O 1
ATOM 5834 N N . GLU E 2 32 ? 60.212 -46.714 87.667 1.00 27.99 32 GLU E N 1
ATOM 5835 C CA . GLU E 2 32 ? 61.205 -45.659 87.769 1.00 28.11 32 GLU E CA 1
ATOM 5836 C C . GLU E 2 32 ? 61.150 -44.693 86.584 1.00 29.44 32 GLU E C 1
ATOM 5837 O O . GLU E 2 32 ? 62.155 -44.059 86.232 1.00 27.01 32 GLU E O 1
ATOM 5843 N N . TRP E 2 33 ? 59.961 -44.539 86.010 1.00 29.27 33 TRP E N 1
ATOM 5844 C CA . TRP E 2 33 ? 59.812 -43.694 84.825 1.00 30.08 33 TRP E CA 1
ATOM 5845 C C . TRP E 2 33 ? 60.316 -42.257 85.059 1.00 25.84 33 TRP E C 1
ATOM 5846 O O . TRP E 2 33 ? 60.967 -41.692 84.193 1.00 25.53 33 TRP E O 1
ATOM 5857 N N . ARG E 2 34 ? 60.083 -41.702 86.242 1.00 25.96 34 ARG E N 1
ATOM 5858 C CA . ARG E 2 34 ? 60.525 -40.339 86.518 1.00 25.75 34 ARG E CA 1
ATOM 5859 C C . ARG E 2 34 ? 62.040 -40.202 86.404 1.00 30.42 34 ARG E C 1
ATOM 5860 O O . ARG E 2 34 ? 62.537 -39.247 85.806 1.00 31.11 34 ARG E O 1
ATOM 5868 N N . GLU E 2 35 ? 62.768 -41.179 86.928 1.00 32.77 35 GLU E N 1
ATOM 5869 C CA . GLU E 2 35 ? 64.222 -41.203 86.797 1.00 30.59 35 GLU E CA 1
ATOM 5870 C C . GLU E 2 35 ? 64.614 -41.292 85.327 1.00 26.86 35 GLU E C 1
ATOM 5871 O O . GLU E 2 35 ? 65.566 -40.648 84.891 1.00 26.11 35 GLU E O 1
ATOM 5877 N N . LYS E 2 36 ? 63.856 -42.071 84.559 1.00 26.06 36 LYS E N 1
ATOM 5878 C CA . LYS E 2 36 ? 64.132 -42.228 83.129 1.00 29.17 36 LYS E CA 1
ATOM 5879 C C . LYS E 2 36 ? 63.926 -40.929 82.338 1.00 25.24 36 LYS E C 1
ATOM 5880 O O . LYS E 2 36 ? 64.688 -40.630 81.434 1.00 28.51 36 LYS E O 1
ATOM 5886 N N . LEU E 2 37 ? 62.883 -40.177 82.670 1.00 25.38 37 LEU E N 1
ATOM 5887 C CA . LEU E 2 37 ? 62.619 -38.890 82.026 1.00 30.59 37 LEU E CA 1
ATOM 5888 C C . LEU E 2 37 ? 63.731 -37.878 82.304 1.00 30.79 37 LEU E C 1
ATOM 5889 O O . LEU E 2 37 ? 64.274 -37.259 81.388 1.00 28.62 37 LEU E O 1
ATOM 5894 N N . ILE E 2 38 ? 64.050 -37.701 83.581 1.00 26.64 38 ILE E N 1
ATOM 5895 C CA . ILE E 2 38 ? 65.062 -36.734 83.959 1.00 27.28 38 ILE E CA 1
ATOM 5896 C C . ILE E 2 38 ? 66.428 -37.138 83.407 1.00 30.05 38 ILE E C 1
ATOM 5897 O O . ILE E 2 38 ? 67.127 -36.305 82.831 1.00 29.00 38 ILE E O 1
ATOM 5902 N N . LYS E 2 39 ? 66.779 -38.417 83.523 1.00 28.85 39 LYS E N 1
ATOM 5903 C CA . LYS E 2 39 ? 68.022 -38.905 82.934 1.00 33.44 39 LYS E CA 1
ATOM 5904 C C . LYS E 2 39 ? 68.031 -38.698 81.424 1.00 32.33 39 LYS E C 1
ATOM 5905 O O . LYS E 2 39 ? 69.070 -38.354 80.852 1.00 36.45 39 LYS E O 1
ATOM 5911 N N . ALA E 2 40 ? 66.877 -38.870 80.784 1.00 28.81 40 ALA E N 1
ATOM 5912 C CA . ALA E 2 40 ? 66.786 -38.643 79.340 1.00 29.66 40 ALA E CA 1
ATOM 5913 C C . ALA E 2 40 ? 67.038 -37.180 78.997 1.00 27.37 40 ALA E C 1
ATOM 5914 O O . ALA E 2 40 ? 67.703 -36.884 78.013 1.00 30.54 40 ALA E O 1
ATOM 5916 N N . GLY E 2 41 ? 66.528 -36.270 79.819 1.00 24.28 41 GLY E N 1
ATOM 5917 C CA . GLY E 2 41 ? 66.733 -34.848 79.597 1.00 33.22 41 GLY E CA 1
ATOM 5918 C C . GLY E 2 41 ? 68.167 -34.365 79.778 1.00 32.92 41 GLY E C 1
ATOM 5919 O O . GLY E 2 41 ? 68.517 -33.238 79.408 1.00 34.14 41 GLY E O 1
ATOM 5920 N N . LEU E 2 42 ? 68.991 -35.219 80.371 1.00 38.74 42 LEU E N 1
ATOM 5921 C CA . LEU E 2 42 ? 70.398 -34.919 80.629 1.00 40.75 42 LEU E CA 1
ATOM 5922 C C . LEU E 2 42 ? 71.250 -35.194 79.383 1.00 44.76 42 LEU E C 1
ATOM 5923 O O . LEU E 2 42 ? 70.949 -36.107 78.615 1.00 41.08 42 LEU E O 1
ATOM 5928 N N . THR E 2 43 ? 72.320 -34.424 79.189 1.00 48.75 43 THR E N 1
ATOM 5929 C CA . THR E 2 43 ? 73.166 -34.582 77.999 1.00 50.07 43 THR E CA 1
ATOM 5930 C C . THR E 2 43 ? 74.611 -34.915 78.367 1.00 57.27 43 THR E C 1
ATOM 5931 O O . THR E 2 43 ? 75.380 -34.022 78.754 1.00 48.98 43 THR E O 1
ATOM 5935 N N . LEU F 2 5 ? 65.933 -57.173 40.458 1.00 52.39 5 LEU F N 1
ATOM 5936 C CA . LEU F 2 5 ? 64.962 -56.080 40.383 1.00 51.06 5 LEU F CA 1
ATOM 5937 C C . LEU F 2 5 ? 64.556 -55.541 41.756 1.00 45.62 5 LEU F C 1
ATOM 5938 O O . LEU F 2 5 ? 64.511 -56.282 42.734 1.00 52.44 5 LEU F O 1
ATOM 5943 N N . ILE F 2 6 ? 64.285 -54.242 41.823 1.00 45.81 6 ILE F N 1
ATOM 5944 C CA . ILE F 2 6 ? 63.785 -53.614 43.040 1.00 44.85 6 ILE F CA 1
ATOM 5945 C C . ILE F 2 6 ? 62.271 -53.390 42.962 1.00 43.33 6 ILE F C 1
ATOM 5946 O O . ILE F 2 6 ? 61.785 -52.615 42.131 1.00 43.57 6 ILE F O 1
ATOM 5951 N N . ILE F 2 7 ? 61.538 -54.055 43.852 1.00 39.10 7 ILE F N 1
ATOM 5952 C CA . ILE F 2 7 ? 60.078 -54.013 43.878 1.00 36.26 7 ILE F CA 1
ATOM 5953 C C . ILE F 2 7 ? 59.582 -52.966 44.869 1.00 33.92 7 ILE F C 1
ATOM 5954 O O . ILE F 2 7 ? 59.993 -52.965 46.021 1.00 37.03 7 ILE F O 1
ATOM 5959 N N . SER F 2 8 ? 58.723 -52.057 44.429 1.00 32.39 8 SER F N 1
ATOM 5960 C CA . SER F 2 8 ? 58.191 -51.039 45.336 1.00 31.97 8 SER F CA 1
ATOM 5961 C C . SER F 2 8 ? 57.207 -51.619 46.352 1.00 32.88 8 SER F C 1
ATOM 5962 O O . SER F 2 8 ? 56.855 -52.804 46.311 1.00 34.48 8 SER F O 1
ATOM 5965 N N . ASP F 2 9 ? 56.806 -50.762 47.281 1.00 28.62 9 ASP F N 1
ATOM 5966 C CA . ASP F 2 9 ? 55.671 -51.002 48.152 1.00 31.86 9 ASP F CA 1
ATOM 5967 C C . ASP F 2 9 ? 54.402 -50.972 47.294 1.00 31.96 9 ASP F C 1
ATOM 5968 O O . ASP F 2 9 ? 54.358 -50.281 46.274 1.00 38.03 9 ASP F O 1
ATOM 5973 N N . PRO F 2 10 ? 53.359 -51.714 47.700 1.00 31.71 10 PRO F N 1
ATOM 5974 C CA . PRO F 2 10 ? 52.117 -51.724 46.913 1.00 30.00 10 PRO F CA 1
ATOM 5975 C C . PRO F 2 10 ? 51.271 -50.467 47.119 1.00 30.25 10 PRO F C 1
ATOM 5976 O O . PRO F 2 10 ? 51.148 -50.034 48.256 1.00 32.05 10 PRO F O 1
ATOM 5980 N N . THR F 2 11 ? 50.650 -49.935 46.064 1.00 28.82 11 THR F N 1
ATOM 5981 C CA . THR F 2 11 ? 49.751 -48.789 46.208 1.00 29.48 11 THR F CA 1
ATOM 5982 C C . THR F 2 11 ? 48.440 -49.053 45.469 1.00 29.94 11 THR F C 1
ATOM 5983 O O . THR F 2 11 ? 48.311 -50.050 44.751 1.00 28.47 11 THR F O 1
ATOM 5987 N N . ASP F 2 12 ? 47.464 -48.173 45.682 1.00 29.03 12 ASP F N 1
ATOM 5988 C CA . ASP F 2 12 ? 46.200 -48.210 44.953 1.00 30.79 12 ASP F CA 1
ATOM 5989 C C . ASP F 2 12 ? 45.460 -49.519 45.179 1.00 32.28 12 ASP F C 1
ATOM 5990 O O . ASP F 2 12 ? 44.935 -50.144 44.256 1.00 25.95 12 ASP F O 1
ATOM 5995 N N . PHE F 2 13 ? 45.459 -49.925 46.440 1.00 32.70 13 PHE F N 1
ATOM 5996 C CA . PHE F 2 13 ? 44.726 -51.090 46.875 1.00 29.79 13 PHE F CA 1
ATOM 5997 C C . PHE F 2 13 ? 43.255 -50.916 46.545 1.00 28.03 13 PHE F C 1
ATOM 5998 O O . PHE F 2 13 ? 42.662 -49.865 46.829 1.00 29.83 13 PHE F O 1
ATOM 6006 N N . GLU F 2 14 ? 42.681 -51.932 45.924 1.00 22.96 14 GLU F N 1
ATOM 6007 C CA . GLU F 2 14 ? 41.255 -51.970 45.683 1.00 27.14 14 GLU F CA 1
ATOM 6008 C C . GLU F 2 14 ? 40.749 -53.395 45.868 1.00 28.63 14 GLU F C 1
ATOM 6009 O O . GLU F 2 14 ? 41.415 -54.353 45.456 1.00 28.10 14 GLU F O 1
ATOM 6015 N N . GLN F 2 15 ? 39.599 -53.541 46.524 1.00 29.00 15 GLN F N 1
ATOM 6016 C CA . GLN F 2 15 ? 38.948 -54.843 46.600 1.00 26.75 15 GLN F CA 1
ATOM 6017 C C . GLN F 2 15 ? 37.947 -54.972 45.439 1.00 28.20 15 GLN F C 1
ATOM 6018 O O . GLN F 2 15 ? 36.969 -54.242 45.368 1.00 31.26 15 GLN F O 1
ATOM 6024 N N . ILE F 2 16 ? 38.231 -55.890 44.523 1.00 29.02 16 ILE F N 1
ATOM 6025 C CA . ILE F 2 16 ? 37.481 -56.068 43.284 1.00 26.26 16 ILE F CA 1
ATOM 6026 C C . ILE F 2 16 ? 36.200 -56.893 43.448 1.00 27.21 16 ILE F C 1
ATOM 6027 O O . ILE F 2 16 ? 35.147 -56.525 42.942 1.00 30.60 16 ILE F O 1
ATOM 6032 N N . THR F 2 17 ? 36.305 -58.031 44.125 1.00 31.31 17 THR F N 1
ATOM 6033 C CA . THR F 2 17 ? 35.175 -58.945 44.291 1.00 27.44 17 THR F CA 1
ATOM 6034 C C . THR F 2 17 ? 35.199 -59.454 45.728 1.00 26.94 17 THR F C 1
ATOM 6035 O O . THR F 2 17 ? 36.265 -59.653 46.318 1.00 24.35 17 THR F O 1
ATOM 6039 N N . HIS F 2 18 ? 34.020 -59.648 46.298 1.00 25.15 18 HIS F N 1
ATOM 6040 C CA . HIS F 2 18 ? 33.909 -60.150 47.654 1.00 22.98 18 HIS F CA 1
ATOM 6041 C C . HIS F 2 18 ? 32.716 -61.077 47.735 1.00 24.04 18 HIS F C 1
ATOM 6042 O O . HIS F 2 18 ? 31.676 -60.783 47.162 1.00 24.50 18 HIS F O 1
ATOM 6049 N N . VAL F 2 19 ? 32.877 -62.218 48.400 1.00 25.46 19 VAL F N 1
ATOM 6050 C CA . VAL F 2 19 ? 31.775 -63.155 48.601 1.00 24.52 19 VAL F CA 1
ATOM 6051 C C . VAL F 2 19 ? 31.804 -63.570 50.061 1.00 23.77 19 VAL F C 1
ATOM 6052 O O . VAL F 2 19 ? 32.862 -63.884 50.595 1.00 29.22 19 VAL F O 1
ATOM 6056 N N . GLU F 2 20 ? 30.659 -63.553 50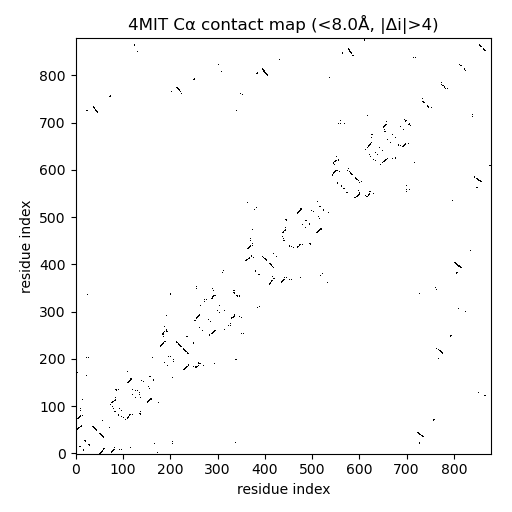.725 1.00 25.77 20 GLU F N 1
ATOM 6057 C CA . GLU F 2 20 ? 30.614 -63.980 52.117 1.00 31.63 20 GLU F CA 1
ATOM 6058 C C . GLU F 2 20 ? 29.400 -64.861 52.331 1.00 33.47 20 GLU F C 1
ATOM 6059 O O . GLU F 2 20 ? 28.474 -64.844 51.517 1.00 35.23 20 GLU F O 1
ATOM 6065 N N . LEU F 2 21 ? 29.429 -65.656 53.396 1.00 37.71 21 LEU F N 1
ATOM 6066 C CA . LEU F 2 21 ? 28.345 -66.587 53.712 1.00 40.32 21 LEU F CA 1
ATOM 6067 C C . LEU F 2 21 ? 27.357 -65.946 54.671 1.00 45.47 21 LEU F C 1
ATOM 6068 O O . LEU F 2 21 ? 27.716 -65.624 55.806 1.00 47.81 21 LEU F O 1
ATOM 6073 N N . GLY F 2 22 ? 26.129 -65.733 54.206 1.00 50.11 22 GLY F N 1
ATOM 6074 C CA . GLY F 2 22 ? 25.091 -65.150 55.038 1.00 55.46 22 GLY F CA 1
ATOM 6075 C C . GLY F 2 22 ? 24.211 -66.208 55.679 1.00 58.45 22 GLY F C 1
ATOM 6076 O O . GLY F 2 22 ? 22.982 -66.103 55.654 1.00 71.45 22 GLY F O 1
ATOM 6077 N N . LEU F 2 26 ? 24.756 -67.216 49.969 1.00 36.19 26 LEU F N 1
ATOM 6078 C CA . LEU F 2 26 ? 25.907 -66.384 49.661 1.00 34.06 26 LEU F CA 1
ATOM 6079 C C . LEU F 2 26 ? 25.481 -65.006 49.175 1.00 37.10 26 LEU F C 1
ATOM 6080 O O . LEU F 2 26 ? 24.505 -64.864 48.448 1.00 35.24 26 LEU F O 1
ATOM 6085 N N . THR F 2 27 ? 26.225 -63.998 49.618 1.00 33.35 27 THR F N 1
ATOM 6086 C CA . THR F 2 27 ? 26.105 -62.629 49.145 1.00 36.98 27 THR F CA 1
ATOM 6087 C C . THR F 2 27 ? 27.488 -62.050 48.806 1.00 36.96 27 THR F C 1
ATOM 6088 O O . THR F 2 27 ? 28.521 -62.635 49.155 1.00 34.05 27 THR F O 1
ATOM 6092 N N . GLY F 2 28 ? 27.516 -60.896 48.146 1.00 36.72 28 GLY F N 1
ATOM 6093 C CA . GLY F 2 28 ? 28.779 -60.277 47.795 1.00 30.32 28 GLY F CA 1
ATOM 6094 C C . GLY F 2 28 ? 28.644 -58.967 47.060 1.00 31.98 28 GLY F C 1
ATOM 6095 O O . GLY F 2 28 ? 27.535 -58.477 46.850 1.00 35.27 28 GLY F O 1
ATOM 6096 N N . PHE F 2 29 ? 29.784 -58.367 46.729 1.00 31.75 29 PHE F N 1
ATOM 6097 C CA . PHE F 2 29 ? 29.842 -57.228 45.809 1.00 31.78 29 PHE F CA 1
ATOM 6098 C C . PHE F 2 29 ? 30.922 -57.421 44.733 1.00 29.62 29 PHE F C 1
ATOM 6099 O O . PHE F 2 29 ? 31.882 -58.162 44.953 1.00 27.94 29 PHE F O 1
ATOM 6107 N N . PRO F 2 30 ? 30.748 -56.812 43.541 1.00 35.55 30 PRO F N 1
ATOM 6108 C CA . PRO F 2 30 ? 29.616 -56.017 43.038 1.00 32.23 30 PRO F CA 1
ATOM 6109 C C . PRO F 2 30 ? 28.407 -56.943 42.836 1.00 32.68 30 PRO F C 1
ATOM 6110 O O . PRO F 2 30 ? 28.542 -58.162 42.999 1.00 32.52 30 PRO F O 1
ATOM 6114 N N . PRO F 2 31 ? 27.235 -56.384 42.514 1.00 35.65 31 PRO F N 1
ATOM 6115 C CA . PRO F 2 31 ? 26.045 -57.235 42.367 1.00 33.76 31 PRO F CA 1
ATOM 6116 C C . PRO F 2 31 ? 26.175 -58.352 41.318 1.00 32.77 31 PRO F C 1
ATOM 6117 O O . PRO F 2 31 ? 25.492 -59.363 41.445 1.00 35.08 31 PRO F O 1
ATOM 6121 N N . GLU F 2 32 ? 27.047 -58.193 40.330 1.00 29.41 32 GLU F N 1
ATOM 6122 C CA . GLU F 2 32 ? 27.234 -59.233 39.339 1.00 28.12 32 GLU F CA 1
ATOM 6123 C C . GLU F 2 32 ? 28.394 -60.162 39.718 1.00 27.42 32 GLU F C 1
ATOM 6124 O O . GLU F 2 32 ? 29.050 -60.744 38.857 1.00 24.85 32 GLU F O 1
ATOM 6130 N N . TRP F 2 33 ? 28.641 -60.311 41.010 1.00 25.93 33 TRP F N 1
ATOM 6131 C CA . TRP F 2 33 ? 29.768 -61.125 41.434 1.00 28.89 33 TRP F CA 1
ATOM 6132 C C . TRP F 2 33 ? 29.693 -62.569 40.916 1.00 29.14 33 TRP F C 1
ATOM 6133 O O . TRP F 2 33 ? 30.711 -63.143 40.527 1.00 27.96 33 TRP F O 1
ATOM 6144 N N . ARG F 2 34 ? 28.487 -63.134 40.877 1.00 27.09 34 ARG F N 1
ATOM 6145 C CA . ARG F 2 34 ? 28.309 -64.493 40.385 1.00 25.53 34 ARG F CA 1
ATOM 6146 C C . ARG F 2 34 ? 28.759 -64.614 38.928 1.00 29.47 34 ARG F C 1
ATOM 6147 O O . ARG F 2 34 ? 29.412 -65.597 38.549 1.00 26.12 34 ARG F O 1
ATOM 6155 N N . GLU F 2 35 ? 28.420 -63.604 38.125 1.00 25.72 35 GLU F N 1
ATOM 6156 C CA . GLU F 2 35 ? 28.849 -63.540 36.735 1.00 30.27 35 GLU F CA 1
ATOM 6157 C C . GLU F 2 35 ? 30.371 -63.491 36.694 1.00 25.69 35 GLU F C 1
ATOM 6158 O O . GLU F 2 35 ? 31.012 -64.141 35.867 1.00 27.06 35 GLU F O 1
ATOM 6164 N N . LYS F 2 36 ? 30.941 -62.740 37.627 1.00 25.41 36 LYS F N 1
ATOM 6165 C CA . LYS F 2 36 ? 32.386 -62.597 37.729 1.00 26.00 36 LYS F CA 1
ATOM 6166 C C . LYS F 2 36 ? 33.095 -63.895 38.144 1.00 26.82 36 LYS F C 1
ATOM 6167 O O . LYS F 2 36 ? 34.131 -64.229 37.578 1.00 28.12 36 LYS F O 1
ATOM 6173 N N . LEU F 2 37 ? 32.532 -64.630 39.108 1.00 24.90 37 LEU F N 1
ATOM 6174 C CA . LEU F 2 37 ? 33.104 -65.913 39.536 1.00 28.09 37 LEU F CA 1
ATOM 6175 C C . LEU F 2 37 ? 33.106 -66.930 38.393 1.00 29.19 37 LEU F C 1
ATOM 6176 O O . LEU F 2 37 ? 34.134 -67.549 38.109 1.00 27.17 37 LEU F O 1
ATOM 6181 N N . ILE F 2 38 ? 31.949 -67.092 37.747 1.00 25.96 38 ILE F N 1
ATOM 6182 C CA . ILE F 2 38 ? 31.790 -68.053 36.659 1.00 25.35 38 ILE F CA 1
ATOM 6183 C C . ILE F 2 38 ? 32.674 -67.683 35.474 1.00 26.34 38 ILE F C 1
ATOM 6184 O O . ILE F 2 38 ? 33.342 -68.535 34.900 1.00 27.76 38 ILE F O 1
ATOM 6189 N N . LYS F 2 39 ? 32.699 -66.403 35.129 1.00 29.18 39 LYS F N 1
ATOM 6190 C CA . LYS F 2 39 ? 33.561 -65.929 34.055 1.00 30.64 39 LYS F CA 1
ATOM 6191 C C . LYS F 2 39 ? 35.034 -66.162 34.385 1.00 32.53 39 LYS F C 1
ATOM 6192 O O . LYS F 2 39 ? 35.826 -66.466 33.496 1.00 37.45 39 LYS F O 1
ATOM 6198 N N . ALA F 2 40 ? 35.388 -66.037 35.663 1.00 25.83 40 ALA F N 1
ATOM 6199 C CA . ALA F 2 40 ? 36.757 -66.262 36.104 1.00 32.56 40 ALA F CA 1
ATOM 6200 C C . ALA F 2 40 ? 37.171 -67.714 35.901 1.00 31.94 40 ALA F C 1
ATOM 6201 O O . ALA F 2 40 ? 38.322 -67.993 35.539 1.00 32.75 40 ALA F O 1
ATOM 6203 N N . GLY F 2 41 ? 36.239 -68.632 36.156 1.00 27.61 41 GLY F N 1
ATOM 6204 C CA . GLY F 2 41 ? 36.507 -70.043 35.970 1.00 29.11 41 GLY F CA 1
ATOM 6205 C C . GLY F 2 41 ? 36.655 -70.431 34.506 1.00 31.53 41 GLY F C 1
ATOM 6206 O O . GLY F 2 41 ? 37.114 -71.531 34.204 1.00 33.46 41 GLY F O 1
ATOM 6207 N N . LEU F 2 42 ? 36.243 -69.535 33.608 1.00 34.45 42 LEU F N 1
ATOM 6208 C CA . LEU F 2 42 ? 36.303 -69.761 32.158 1.00 36.89 42 LEU F CA 1
ATOM 6209 C C . LEU F 2 42 ? 37.689 -69.443 31.602 1.00 41.33 42 LEU F C 1
ATOM 6210 O O . LEU F 2 42 ? 38.384 -68.560 32.128 1.00 39.29 42 LEU F O 1
ATOM 6215 N N . SER G 2 1 ? 54.928 -102.505 97.770 1.00 46.97 1 SER G N 1
ATOM 6216 C CA . SER G 2 1 ? 56.212 -101.910 97.396 1.00 46.04 1 SER G CA 1
ATOM 6217 C C . SER G 2 1 ? 57.211 -102.991 97.010 1.00 53.99 1 SER G C 1
ATOM 6218 O O . SER G 2 1 ? 58.250 -103.148 97.666 1.00 63.04 1 SER G O 1
ATOM 6221 N N . ASN G 2 2 ? 56.907 -103.742 95.958 1.00 43.53 2 ASN G N 1
ATOM 6222 C CA . ASN G 2 2 ? 57.733 -104.892 95.613 1.00 48.10 2 ASN G CA 1
ATOM 6223 C C . ASN G 2 2 ? 57.920 -104.896 94.099 1.00 48.85 2 ASN G C 1
ATOM 6224 O O . ASN G 2 2 ? 57.222 -104.167 93.378 1.00 43.76 2 ASN G O 1
ATOM 6229 N N . ALA G 2 3 ? 58.887 -105.667 93.618 1.00 46.18 3 ALA G N 1
ATOM 6230 C CA . ALA G 2 3 ? 59.145 -105.753 92.182 1.00 51.25 3 ALA G CA 1
ATOM 6231 C C . ALA G 2 3 ? 58.123 -106.670 91.512 1.00 47.02 3 ALA G C 1
ATOM 6232 O O . ALA G 2 3 ? 58.340 -107.153 90.396 1.00 50.76 3 ALA G O 1
ATOM 6234 N N . GLU G 2 4 ? 57.011 -106.898 92.204 1.00 48.48 4 GLU G N 1
ATOM 6235 C CA . GLU G 2 4 ? 55.965 -107.803 91.750 1.00 50.93 4 GLU G CA 1
ATOM 6236 C C . GLU G 2 4 ? 54.660 -107.058 91.493 1.00 46.81 4 GLU G C 1
ATOM 6237 O O . GLU G 2 4 ? 53.623 -107.660 91.202 1.00 46.68 4 GLU G O 1
ATOM 6243 N N . LEU G 2 5 ? 54.726 -105.742 91.622 1.00 42.26 5 LEU G N 1
ATOM 6244 C CA . LEU G 2 5 ? 53.604 -104.864 91.330 1.00 43.45 5 LEU G CA 1
ATOM 6245 C C . LEU G 2 5 ? 53.362 -104.772 89.830 1.00 38.58 5 LEU G C 1
ATOM 6246 O O . LEU G 2 5 ? 54.303 -104.843 89.034 1.00 42.02 5 LEU G O 1
ATOM 6251 N N . ILE G 2 6 ? 52.103 -104.597 89.447 1.00 40.46 6 ILE G N 1
ATOM 6252 C CA . ILE G 2 6 ? 51.759 -104.397 88.043 1.00 41.35 6 ILE G CA 1
ATOM 6253 C C . ILE G 2 6 ? 51.642 -102.907 87.774 1.00 33.96 6 ILE G C 1
ATOM 6254 O O . ILE G 2 6 ? 50.843 -102.216 88.406 1.00 33.31 6 ILE G O 1
ATOM 6259 N N . ILE G 2 7 ? 52.468 -102.418 86.852 1.00 36.05 7 ILE G N 1
ATOM 6260 C CA . ILE G 2 7 ? 52.531 -100.995 86.535 1.00 38.32 7 ILE G CA 1
ATOM 6261 C C . ILE G 2 7 ? 51.615 -100.645 85.359 1.00 41.11 7 ILE G C 1
ATOM 6262 O O . ILE G 2 7 ? 51.805 -101.137 84.244 1.00 37.98 7 ILE G O 1
ATOM 6267 N N . SER G 2 8 ? 50.652 -99.757 85.601 1.00 38.62 8 SER G N 1
ATOM 6268 C CA . SER G 2 8 ? 49.710 -99.369 84.562 1.00 36.48 8 SER G CA 1
ATOM 6269 C C . SER G 2 8 ? 50.379 -98.508 83.502 1.00 41.82 8 SER G C 1
ATOM 6270 O O . SER G 2 8 ? 51.520 -98.066 83.672 1.00 41.24 8 SER G O 1
ATOM 6273 N N . ASP G 2 9 ? 49.666 -98.294 82.398 1.00 45.75 9 ASP G N 1
ATOM 6274 C CA . ASP G 2 9 ? 50.075 -97.333 81.383 1.00 45.28 9 ASP G CA 1
ATOM 6275 C C . ASP G 2 9 ? 49.980 -95.916 81.961 1.00 40.15 9 ASP G C 1
ATOM 6276 O O . ASP G 2 9 ? 49.167 -95.667 82.859 1.00 40.88 9 ASP G O 1
ATOM 6281 N N . PRO G 2 10 ? 50.822 -94.986 81.463 1.00 38.50 10 PRO G N 1
ATOM 6282 C CA . PRO G 2 10 ? 50.811 -93.597 81.944 1.00 38.22 10 PRO G CA 1
ATOM 6283 C C . PRO G 2 10 ? 49.639 -92.816 81.376 1.00 39.07 10 PRO G C 1
ATOM 6284 O O . PRO G 2 10 ? 49.329 -92.964 80.195 1.00 35.05 10 PRO G O 1
ATOM 6288 N N . THR G 2 11 ? 49.010 -91.982 82.196 1.00 40.33 11 THR G N 1
ATOM 6289 C CA . THR G 2 11 ? 47.944 -91.115 81.714 1.00 41.02 11 THR G CA 1
ATOM 6290 C C . THR G 2 11 ? 48.104 -89.692 82.258 1.00 42.13 11 THR G C 1
ATOM 6291 O O . THR G 2 11 ? 48.927 -89.448 83.148 1.00 39.16 11 THR G O 1
ATOM 6295 N N . ASP G 2 12 ? 47.295 -88.772 81.728 1.00 40.47 12 ASP G N 1
ATOM 6296 C CA . ASP G 2 12 ? 47.218 -87.398 82.207 1.00 36.16 12 ASP G CA 1
ATOM 6297 C C . ASP G 2 12 ? 48.544 -86.677 82.037 1.00 35.80 12 ASP G C 1
ATOM 6298 O O . ASP G 2 12 ? 48.966 -85.904 82.895 1.00 37.48 12 ASP G O 1
ATOM 6303 N N . PHE G 2 13 ? 49.181 -86.921 80.900 1.00 33.37 13 PHE G N 1
ATOM 6304 C CA . PHE G 2 13 ? 50.434 -86.277 80.583 1.00 31.01 13 PHE G CA 1
ATOM 6305 C C . PHE G 2 13 ? 50.328 -84.782 80.526 1.00 40.39 13 PHE G C 1
ATOM 6306 O O . PHE G 2 13 ? 49.542 -84.235 79.745 1.00 42.11 13 PHE G O 1
ATOM 6314 N N . GLU G 2 14 ? 51.188 -84.127 81.295 1.00 36.97 14 GLU G N 1
ATOM 6315 C CA . GLU G 2 14 ? 51.237 -82.691 81.312 1.00 37.30 14 GLU G CA 1
ATOM 6316 C C . GLU G 2 14 ? 52.682 -82.237 81.390 1.00 39.71 14 GLU G C 1
ATOM 6317 O O . GLU G 2 14 ? 53.496 -82.814 82.121 1.00 37.55 14 GLU G O 1
ATOM 6323 N N . GLN G 2 15 ? 52.991 -81.217 80.600 1.00 35.40 15 GLN G N 1
ATOM 6324 C CA . GLN G 2 15 ? 54.276 -80.540 80.645 1.00 36.77 15 GLN G CA 1
ATOM 6325 C C . GLN G 2 15 ? 54.191 -79.345 81.598 1.00 37.58 15 GLN G C 1
ATOM 6326 O O . GLN G 2 15 ? 53.440 -78.396 81.343 1.00 36.94 15 GLN G O 1
ATOM 6332 N N . ILE G 2 16 ? 54.941 -79.413 82.695 1.00 30.69 16 ILE G N 1
ATOM 6333 C CA . ILE G 2 16 ? 54.870 -78.428 83.773 1.00 33.90 16 ILE G CA 1
ATOM 6334 C C . ILE G 2 16 ? 55.697 -77.173 83.459 1.00 34.34 16 ILE G C 1
ATOM 6335 O O . ILE G 2 16 ? 55.270 -76.032 83.684 1.00 38.31 16 ILE G O 1
ATOM 6340 N N . THR G 2 17 ? 56.911 -77.392 82.981 1.00 34.77 17 THR G N 1
ATOM 6341 C CA . THR G 2 17 ? 57.836 -76.306 82.732 1.00 33.03 17 THR G CA 1
ATOM 6342 C C . THR G 2 17 ? 58.520 -76.555 81.410 1.00 38.57 17 THR G C 1
ATOM 6343 O O . THR G 2 17 ? 58.761 -77.704 81.020 1.00 39.34 17 THR G O 1
ATOM 6347 N N . HIS G 2 18 ? 58.795 -75.482 80.691 1.00 37.30 18 HIS G N 1
ATOM 6348 C CA . HIS G 2 18 ? 59.508 -75.602 79.444 1.00 34.53 18 HIS G CA 1
ATOM 6349 C C . HIS G 2 18 ? 60.405 -74.398 79.335 1.00 35.72 18 HIS G C 1
ATOM 6350 O O . HIS G 2 18 ? 59.974 -73.280 79.593 1.00 39.03 18 HIS G O 1
ATOM 6357 N N . VAL G 2 19 ? 61.650 -74.615 78.949 1.00 32.45 19 VAL G N 1
ATOM 6358 C CA . VAL G 2 19 ? 62.566 -73.516 78.754 1.00 29.87 19 VAL G CA 1
ATOM 6359 C C . VAL G 2 19 ? 63.225 -73.726 77.425 1.00 32.52 19 VAL G C 1
ATOM 6360 O O . VAL G 2 19 ? 63.695 -74.833 77.135 1.00 28.93 19 VAL G O 1
ATOM 6364 N N . GLU G 2 20 ? 63.277 -72.674 76.612 1.00 29.08 20 GLU G N 1
ATOM 6365 C CA . GLU G 2 20 ? 63.958 -72.798 75.330 1.00 34.91 20 GLU G CA 1
ATOM 6366 C C . GLU G 2 20 ? 64.851 -71.606 75.005 1.00 35.90 20 GLU G C 1
ATOM 6367 O O . GLU G 2 20 ? 64.725 -70.524 75.589 1.00 33.45 20 GLU G O 1
ATOM 6373 N N . LEU G 2 21 ? 65.757 -71.817 74.061 1.00 36.45 21 LEU G N 1
ATOM 6374 C CA . LEU G 2 21 ? 66.680 -70.772 73.685 1.00 44.27 21 LEU G CA 1
ATOM 6375 C C . LEU G 2 21 ? 66.027 -69.949 72.591 1.00 47.51 21 LEU G C 1
ATOM 6376 O O . LEU G 2 21 ? 65.742 -70.455 71.502 1.00 50.21 21 LEU G O 1
ATOM 6381 N N . GLY G 2 22 ? 65.745 -68.691 72.917 1.00 48.61 22 GLY G N 1
ATOM 6382 C CA . GLY G 2 22 ? 65.134 -67.772 71.980 1.00 56.02 22 GLY G CA 1
ATOM 6383 C C . GLY G 2 22 ? 66.231 -66.992 71.288 1.00 63.43 22 GLY G C 1
ATOM 6384 O O . GLY G 2 22 ? 67.419 -67.239 71.524 1.00 59.81 22 GLY G O 1
ATOM 6385 N N . ASP G 2 23 ? 65.838 -66.046 70.439 1.00 72.22 23 ASP G N 1
ATOM 6386 C CA . ASP G 2 23 ? 66.807 -65.259 69.686 1.00 72.92 23 ASP G CA 1
ATOM 6387 C C . ASP G 2 23 ? 67.523 -64.259 70.588 1.00 70.13 23 ASP G C 1
ATOM 6388 O O . ASP G 2 23 ? 68.624 -63.809 70.272 1.00 74.63 23 ASP G O 1
ATOM 6393 N N . SER G 2 24 ? 66.904 -63.936 71.720 1.00 68.98 24 SER G N 1
ATOM 6394 C CA . SER G 2 24 ? 67.476 -62.984 72.668 1.00 70.66 24 SER G CA 1
ATOM 6395 C C . SER G 2 24 ? 67.600 -63.595 74.067 1.00 67.14 24 SER G C 1
ATOM 6396 O O . SER G 2 24 ? 67.226 -62.973 75.061 1.00 70.08 24 SER G O 1
ATOM 6399 N N . GLY G 2 25 ? 68.138 -64.808 74.144 1.00 65.00 25 GLY G N 1
ATOM 6400 C CA . GLY G 2 25 ? 68.297 -65.488 75.418 1.00 54.92 25 GLY G CA 1
ATOM 6401 C C . GLY G 2 25 ? 67.178 -66.473 75.702 1.00 52.02 25 GLY G C 1
ATOM 6402 O O . GLY G 2 25 ? 66.375 -66.779 74.816 1.00 51.56 25 GLY G O 1
ATOM 6403 N N . LEU G 2 26 ? 67.113 -66.950 76.943 1.00 42.99 26 LEU G N 1
ATOM 6404 C CA . LEU G 2 26 ? 66.139 -67.964 77.334 1.00 36.23 26 LEU G CA 1
ATOM 6405 C C . LEU G 2 26 ? 64.740 -67.410 77.562 1.00 38.99 26 LEU G C 1
ATOM 6406 O O . LEU G 2 26 ? 64.560 -66.315 78.107 1.00 38.11 26 LEU G O 1
ATOM 6411 N N . THR G 2 27 ? 63.747 -68.180 77.127 1.00 37.65 27 THR G N 1
ATOM 6412 C CA . THR G 2 27 ? 62.349 -67.908 77.441 1.00 35.85 27 THR G CA 1
ATOM 6413 C C . THR G 2 27 ? 61.736 -69.224 77.899 1.00 30.79 27 THR G C 1
ATOM 6414 O O . THR G 2 27 ? 62.390 -70.267 77.835 1.00 31.43 27 THR G O 1
ATOM 6418 N N . GLY G 2 28 ? 60.498 -69.185 78.374 1.00 31.60 28 GLY G N 1
ATOM 6419 C CA . GLY G 2 28 ? 59.834 -70.415 78.761 1.00 33.51 28 GLY G CA 1
ATOM 6420 C C . GLY G 2 28 ? 58.403 -70.232 79.231 1.00 33.00 28 GLY G C 1
ATOM 6421 O O . GLY G 2 28 ? 57.891 -69.125 79.235 1.00 31.33 28 GLY G O 1
ATOM 6422 N N . PHE G 2 29 ? 57.741 -71.333 79.575 1.00 34.86 29 PHE G N 1
ATOM 6423 C CA . PHE G 2 29 ? 56.467 -71.249 80.278 1.00 35.14 29 PHE G CA 1
ATOM 6424 C C . PHE G 2 29 ? 56.550 -72.184 81.491 1.00 35.54 29 PHE G C 1
ATOM 6425 O O . PHE G 2 29 ? 57.286 -73.169 81.464 1.00 33.55 29 PHE G O 1
ATOM 6433 N N . PRO G 2 30 ? 55.814 -71.878 82.567 1.00 35.46 30 PRO G N 1
ATOM 6434 C CA . PRO G 2 30 ? 54.938 -70.724 82.775 1.00 35.86 30 PRO G CA 1
ATOM 6435 C C . PRO G 2 30 ? 55.760 -69.433 82.852 1.00 37.45 30 PRO G C 1
ATOM 6436 O O . PRO G 2 30 ? 56.988 -69.486 82.856 1.00 37.31 30 PRO G O 1
ATOM 6440 N N . PRO G 2 31 ? 55.094 -68.277 82.865 1.00 40.18 31 PRO G N 1
ATOM 6441 C CA . PRO G 2 31 ? 55.854 -67.021 82.885 1.00 34.82 31 PRO G CA 1
ATOM 6442 C C . PRO G 2 31 ? 56.803 -66.873 84.076 1.00 35.52 31 PRO G C 1
ATOM 6443 O O . PRO G 2 31 ? 57.794 -66.159 83.960 1.00 40.94 31 PRO G O 1
ATOM 6447 N N . GLU G 2 32 ? 56.519 -67.546 85.184 1.00 38.18 32 GLU G N 1
ATOM 6448 C CA . GLU G 2 32 ? 57.376 -67.493 86.370 1.00 36.96 32 GLU G CA 1
ATOM 6449 C C . GLU G 2 32 ? 58.379 -68.672 86.425 1.00 37.18 32 GLU G C 1
ATOM 6450 O O . GLU G 2 32 ? 58.826 -69.071 87.501 1.00 35.94 32 GLU G O 1
ATOM 6456 N N . TRP G 2 33 ? 58.756 -69.188 85.254 1.00 34.23 33 TRP G N 1
ATOM 6457 C CA . TRP G 2 33 ? 59.621 -70.361 85.162 1.00 31.34 33 TRP G CA 1
ATOM 6458 C C . TRP G 2 33 ? 60.962 -70.213 85.869 1.00 28.85 33 TRP G C 1
ATOM 6459 O O . TRP G 2 33 ? 61.452 -71.173 86.461 1.00 26.94 33 TRP G O 1
ATOM 6470 N N . ARG G 2 34 ? 61.541 -69.018 85.813 1.00 29.73 34 ARG G N 1
ATOM 6471 C CA . ARG G 2 34 ? 62.829 -68.748 86.458 1.00 30.15 34 ARG G CA 1
ATOM 6472 C C . ARG G 2 34 ? 62.757 -68.959 87.961 1.00 29.50 34 ARG G C 1
ATOM 6473 O O . ARG G 2 34 ? 63.661 -69.527 88.569 1.00 30.53 34 ARG G O 1
ATOM 6481 N N . GLU G 2 35 ? 61.670 -68.503 88.560 1.00 34.04 35 GLU G N 1
ATOM 6482 C CA . GLU G 2 35 ? 61.447 -68.733 89.976 1.00 34.18 35 GLU G CA 1
ATOM 6483 C C . GLU G 2 35 ? 61.324 -70.231 90.261 1.00 30.87 35 GLU G C 1
ATOM 6484 O O . GLU G 2 35 ? 61.822 -70.730 91.270 1.00 33.82 35 GLU G O 1
ATOM 6490 N N . LYS G 2 36 ? 60.662 -70.955 89.362 1.00 34.89 36 LYS G N 1
ATOM 6491 C CA . LYS G 2 36 ? 60.465 -72.394 89.549 1.00 30.17 36 LYS G CA 1
ATOM 6492 C C . LYS G 2 36 ? 61.770 -73.185 89.483 1.00 28.32 36 LYS G C 1
ATOM 6493 O O . LYS G 2 36 ? 61.965 -74.112 90.261 1.00 31.62 36 LYS G O 1
ATOM 6499 N N . LEU G 2 37 ? 62.651 -72.842 88.548 1.00 28.13 37 LEU G N 1
ATOM 6500 C CA . LEU G 2 37 ? 63.929 -73.538 88.453 1.00 30.58 37 LEU G CA 1
ATOM 6501 C C . LEU G 2 37 ? 64.714 -73.300 89.728 1.00 32.29 37 LEU G C 1
ATOM 6502 O O . LEU G 2 37 ? 65.223 -74.246 90.335 1.00 33.64 37 LEU G O 1
ATOM 6507 N N . ILE G 2 38 ? 64.810 -72.032 90.131 1.00 27.51 38 ILE G N 1
ATOM 6508 C CA . ILE G 2 38 ? 65.595 -71.683 91.306 1.00 29.63 38 ILE G CA 1
ATOM 6509 C C . ILE G 2 38 ? 65.020 -72.320 92.570 1.00 33.30 38 ILE G C 1
ATOM 6510 O O . ILE G 2 38 ? 65.766 -72.897 93.358 1.00 32.95 38 ILE G O 1
ATOM 6515 N N . LYS G 2 39 ? 63.702 -72.268 92.739 1.00 30.99 39 LYS G N 1
ATOM 6516 C CA . LYS G 2 39 ? 63.082 -72.938 93.874 1.00 35.73 39 LYS G CA 1
ATOM 6517 C C . LYS G 2 39 ? 63.362 -74.443 93.847 1.00 35.79 39 LYS G C 1
ATOM 6518 O O . LYS G 2 39 ? 63.585 -75.061 94.886 1.00 33.63 39 LYS G O 1
ATOM 6524 N N . ALA G 2 40 ? 63.388 -75.007 92.647 1.00 31.82 40 ALA G N 1
ATOM 6525 C CA . ALA G 2 40 ? 63.614 -76.430 92.471 1.00 34.28 40 ALA G CA 1
ATOM 6526 C C . ALA G 2 40 ? 64.998 -76.822 92.935 1.00 28.94 40 ALA G C 1
ATOM 6527 O O . ALA G 2 40 ? 65.183 -77.891 93.505 1.00 33.54 40 ALA G O 1
ATOM 6529 N N . GLY G 2 41 ? 65.975 -75.966 92.670 1.00 30.80 41 GLY G N 1
ATOM 6530 C CA . GLY G 2 41 ? 67.332 -76.242 93.091 1.00 31.77 41 GLY G CA 1
ATOM 6531 C C . GLY G 2 41 ? 67.563 -76.182 94.588 1.00 32.26 41 GLY G C 1
ATOM 6532 O O . GLY G 2 41 ? 68.563 -76.711 95.056 1.00 32.63 41 GLY G O 1
ATOM 6533 N N . LEU G 2 42 ? 66.616 -75.617 95.340 1.00 37.22 42 LEU G N 1
ATOM 6534 C CA . LEU G 2 42 ? 66.792 -75.402 96.778 1.00 35.88 42 LEU G CA 1
ATOM 6535 C C . LEU G 2 42 ? 66.607 -76.723 97.542 1.00 41.36 42 LEU G C 1
ATOM 6536 O O . LEU G 2 42 ? 65.822 -77.594 97.119 1.00 41.96 42 LEU G O 1
ATOM 6541 N N . THR G 2 43 ? 67.358 -76.839 98.653 1.00 41.60 43 THR G N 1
ATOM 6542 C CA . THR G 2 43 ? 67.515 -78.048 99.500 1.00 42.41 43 THR G CA 1
ATOM 6543 C C . THR G 2 43 ? 67.640 -79.327 98.682 1.00 40.15 43 THR G C 1
ATOM 6544 O O . THR G 2 43 ? 68.747 -79.802 98.448 1.00 38.15 43 THR G O 1
ATOM 6548 N N . ASN H 2 2 ? 12.759 -1.874 46.376 1.00 40.38 2 ASN H N 1
ATOM 6549 C CA . ASN H 2 2 ? 13.279 -0.630 45.821 1.00 47.23 2 ASN H CA 1
ATOM 6550 C C . ASN H 2 2 ? 14.792 -0.468 46.026 1.00 48.69 2 ASN H C 1
ATOM 6551 O O . ASN H 2 2 ? 15.363 -1.036 46.966 1.00 46.91 2 ASN H O 1
ATOM 6556 N N . ALA H 2 3 ? 15.421 0.347 45.173 1.00 52.50 3 ALA H N 1
ATOM 6557 C CA . ALA H 2 3 ? 16.874 0.551 45.182 1.00 48.88 3 ALA H CA 1
ATOM 6558 C C . ALA H 2 3 ? 17.349 1.540 46.229 1.00 50.74 3 ALA H C 1
ATOM 6559 O O . ALA H 2 3 ? 18.479 2.041 46.154 1.00 48.23 3 ALA H O 1
ATOM 6561 N N . GLU H 2 4 ? 16.488 1.825 47.198 1.00 50.65 4 GLU H N 1
ATOM 6562 C CA . GLU H 2 4 ? 16.824 2.763 48.255 1.00 49.00 4 GLU H CA 1
ATOM 6563 C C . GLU H 2 4 ? 16.807 1.995 49.573 1.00 45.14 4 GLU H C 1
ATOM 6564 O O . GLU H 2 4 ? 17.038 2.548 50.640 1.00 45.48 4 GLU H O 1
ATOM 6570 N N . LEU H 2 5 ? 16.566 0.695 49.468 1.00 41.54 5 LEU H N 1
ATOM 6571 C CA . LEU H 2 5 ? 16.596 -0.185 50.620 1.00 47.39 5 LEU H CA 1
ATOM 6572 C C . LEU H 2 5 ? 18.034 -0.321 51.082 1.00 40.64 5 LEU H C 1
ATOM 6573 O O . LEU H 2 5 ? 18.984 -0.234 50.282 1.00 39.60 5 LEU H O 1
ATOM 6578 N N . ILE H 2 6 ? 18.183 -0.490 52.386 1.00 36.47 6 ILE H N 1
ATOM 6579 C CA . ILE H 2 6 ? 19.482 -0.727 52.975 1.00 37.85 6 ILE H CA 1
ATOM 6580 C C . ILE H 2 6 ? 19.619 -2.218 53.208 1.00 35.64 6 ILE H C 1
ATOM 6581 O O . ILE H 2 6 ? 18.803 -2.821 53.914 1.00 35.06 6 ILE H O 1
ATOM 6586 N N . ILE H 2 7 ? 20.629 -2.809 52.568 1.00 34.49 7 ILE H N 1
ATOM 6587 C CA . ILE H 2 7 ? 20.867 -4.245 52.647 1.00 39.39 7 ILE H CA 1
ATOM 6588 C C . ILE H 2 7 ? 21.879 -4.546 53.757 1.00 36.58 7 ILE H C 1
ATOM 6589 O O . ILE H 2 7 ? 23.010 -4.051 53.730 1.00 34.20 7 ILE H O 1
ATOM 6594 N N . SER H 2 8 ? 21.486 -5.391 54.708 1.00 37.26 8 SER H N 1
ATOM 6595 C CA . SER H 2 8 ? 22.347 -5.729 55.833 1.00 34.43 8 SER H CA 1
ATOM 6596 C C . SER H 2 8 ? 23.538 -6.556 55.378 1.00 38.17 8 SER H C 1
ATOM 6597 O O . SER H 2 8 ? 23.618 -6.958 54.217 1.00 38.57 8 SER H O 1
ATOM 6600 N N . ASP H 2 9 ? 24.478 -6.777 56.290 1.00 38.47 9 ASP H N 1
ATOM 6601 C CA . ASP H 2 9 ? 25.557 -7.734 56.070 1.00 42.68 9 ASP H CA 1
ATOM 6602 C C . ASP H 2 9 ? 24.958 -9.149 55.988 1.00 38.51 9 ASP H C 1
ATOM 6603 O O . ASP H 2 9 ? 23.897 -9.419 56.565 1.00 36.15 9 ASP H O 1
ATOM 6608 N N . PRO H 2 10 ? 25.623 -10.053 55.253 1.00 36.82 10 PRO H N 1
ATOM 6609 C CA . PRO H 2 10 ? 25.145 -11.438 55.176 1.00 35.66 10 PRO H CA 1
ATOM 6610 C C . PRO H 2 10 ? 25.468 -12.191 56.458 1.00 39.45 10 PRO H C 1
ATOM 6611 O O . PRO H 2 10 ? 26.537 -11.979 57.035 1.00 40.59 10 PRO H O 1
ATOM 6615 N N . THR H 2 11 ? 24.552 -13.044 56.907 1.00 38.81 11 THR H N 1
ATOM 6616 C CA . THR H 2 11 ? 24.785 -13.895 58.074 1.00 37.31 11 THR H CA 1
ATOM 6617 C C . THR H 2 11 ? 24.355 -15.345 57.828 1.00 38.36 11 THR H C 1
ATOM 6618 O O . THR H 2 11 ? 23.695 -15.644 56.819 1.00 32.73 11 THR H O 1
ATOM 6622 N N . ASP H 2 12 ? 24.724 -16.228 58.759 1.00 41.16 12 ASP H N 1
ATOM 6623 C CA . ASP H 2 12 ? 24.323 -17.639 58.729 1.00 34.85 12 ASP H CA 1
ATOM 6624 C C . ASP H 2 12 ? 24.801 -18.322 57.454 1.00 33.70 12 ASP H C 1
ATOM 6625 O O . ASP H 2 12 ? 24.046 -19.065 56.824 1.00 34.54 12 ASP H O 1
ATOM 6630 N N . PHE H 2 13 ? 26.039 -18.047 57.059 1.00 29.69 13 PHE H N 1
ATOM 6631 C CA . PHE H 2 13 ? 26.607 -18.677 55.880 1.00 27.21 13 PHE H CA 1
ATOM 6632 C C . PHE H 2 13 ? 26.585 -20.193 56.028 1.00 35.01 13 PHE H C 1
ATOM 6633 O O . PHE H 2 13 ? 27.024 -20.748 57.040 1.00 40.25 13 PHE H O 1
ATOM 6641 N N . GLU H 2 14 ? 26.048 -20.851 55.010 1.00 34.40 14 GLU H N 1
ATOM 6642 C CA . GLU H 2 14 ? 25.962 -22.292 54.977 1.00 34.15 14 GLU H CA 1
ATOM 6643 C C . GLU H 2 14 ? 26.254 -22.811 53.579 1.00 35.04 14 GLU H C 1
ATOM 6644 O O . GLU H 2 14 ? 25.780 -22.237 52.587 1.00 30.72 14 GLU H O 1
ATOM 6650 N N . GLN H 2 15 ? 27.055 -23.874 53.503 1.00 29.57 15 GLN H N 1
ATOM 6651 C CA . GLN H 2 15 ? 27.309 -24.562 52.249 1.00 28.41 15 GLN H CA 1
ATOM 6652 C C . GLN H 2 15 ? 26.390 -25.768 52.057 1.00 34.46 15 GLN H C 1
ATOM 6653 O O . GLN H 2 15 ? 26.508 -26.766 52.765 1.00 38.20 15 GLN H O 1
ATOM 6659 N N . ILE H 2 16 ? 25.507 -25.678 51.065 1.00 30.09 16 ILE H N 1
ATOM 6660 C CA . ILE H 2 16 ? 24.467 -26.673 50.823 1.00 30.27 16 ILE H CA 1
ATOM 6661 C C . ILE H 2 16 ? 24.961 -27.915 50.068 1.00 30.12 16 ILE H C 1
ATOM 6662 O O . ILE H 2 16 ? 24.626 -29.050 50.398 1.00 32.27 16 ILE H O 1
ATOM 6667 N N . THR H 2 17 ? 25.717 -27.674 49.010 1.00 30.13 17 THR H N 1
ATOM 6668 C CA . THR H 2 17 ? 26.167 -28.719 48.123 1.00 31.50 17 THR H CA 1
ATOM 6669 C C . THR H 2 17 ? 27.614 -28.448 47.787 1.00 33.83 17 THR H C 1
ATOM 6670 O O . THR H 2 17 ? 28.020 -27.303 47.636 1.00 31.89 17 THR H O 1
ATOM 6674 N N . HIS H 2 18 ? 28.404 -29.502 47.674 1.00 34.22 18 HIS H N 1
ATOM 6675 C CA . HIS H 2 18 ? 29.774 -29.340 47.237 1.00 30.77 18 HIS H CA 1
ATOM 6676 C C . HIS H 2 18 ? 30.101 -30.560 46.408 1.00 32.21 18 HIS H C 1
ATOM 6677 O O . HIS H 2 18 ? 29.835 -31.686 46.832 1.00 33.61 18 HIS H O 1
ATOM 6684 N N . VAL H 2 19 ? 30.724 -30.333 45.259 1.00 25.64 19 VAL H N 1
ATOM 6685 C CA . VAL H 2 19 ? 31.163 -31.402 44.396 1.00 25.01 19 VAL H CA 1
ATOM 6686 C C . VAL H 2 19 ? 32.618 -31.136 44.102 1.00 28.56 19 VAL H C 1
ATOM 6687 O O . VAL H 2 19 ? 33.002 -30.003 43.807 1.00 30.10 19 VAL H O 1
ATOM 6691 N N . GLU H 2 20 ? 33.450 -32.156 44.216 1.00 26.47 20 GLU H N 1
ATOM 6692 C CA . GLU H 2 20 ? 34.853 -31.974 43.850 1.00 34.12 20 GLU H CA 1
ATOM 6693 C C . GLU H 2 20 ? 35.351 -33.157 43.044 1.00 31.50 20 GLU H C 1
ATOM 6694 O O . GLU H 2 20 ? 34.710 -34.215 43.008 1.00 33.22 20 GLU H O 1
ATOM 6700 N N . LEU H 2 21 ? 36.481 -32.962 42.377 1.00 31.85 21 LEU H N 1
ATOM 6701 C CA . LEU H 2 21 ? 37.037 -34.002 41.535 1.00 42.82 21 LEU H CA 1
ATOM 6702 C C . LEU H 2 21 ? 38.008 -34.890 42.304 1.00 39.70 21 LEU H C 1
ATOM 6703 O O . LEU H 2 21 ? 39.066 -34.442 42.722 1.00 39.86 21 LEU H O 1
ATOM 6708 N N . GLY H 2 22 ? 37.611 -36.146 42.503 1.00 43.73 22 GLY H N 1
ATOM 6709 C CA . GLY H 2 22 ? 38.428 -37.149 43.162 1.00 44.50 22 GLY H CA 1
ATOM 6710 C C . GLY H 2 22 ? 39.136 -38.035 42.150 1.00 52.63 22 GLY H C 1
ATOM 6711 O O . GLY H 2 22 ? 39.030 -37.813 40.943 1.00 54.31 22 GLY H O 1
ATOM 6712 N N . ASP H 2 23 ? 39.862 -39.039 42.637 1.00 61.10 23 ASP H N 1
ATOM 6713 C CA . ASP H 2 23 ? 40.567 -39.976 41.760 1.00 63.55 23 ASP H CA 1
ATOM 6714 C C . ASP H 2 23 ? 39.640 -40.977 41.078 1.00 59.22 23 ASP H C 1
ATOM 6715 O O . ASP H 2 23 ? 40.004 -41.595 40.077 1.00 59.00 23 ASP H O 1
ATOM 6720 N N . SER H 2 24 ? 38.440 -41.128 41.617 1.00 57.73 24 SER H N 1
ATOM 6721 C CA . SER H 2 24 ? 37.490 -42.088 41.081 1.00 58.23 24 SER H CA 1
ATOM 6722 C C . SER H 2 24 ? 36.229 -41.340 40.673 1.00 59.64 24 SER H C 1
ATOM 6723 O O . SER H 2 24 ? 35.108 -41.767 40.961 1.00 62.97 24 SER H O 1
ATOM 6726 N N . GLY H 2 25 ? 36.419 -40.211 39.998 1.00 52.43 25 GLY H N 1
ATOM 6727 C CA . GLY H 2 25 ? 35.292 -39.423 39.543 1.00 42.53 25 GLY H CA 1
ATOM 6728 C C . GLY H 2 25 ? 34.927 -38.333 40.523 1.00 42.85 25 GLY H C 1
ATOM 6729 O O . GLY H 2 25 ? 35.678 -38.029 41.454 1.00 42.96 25 GLY H O 1
ATOM 6730 N N . LEU H 2 26 ? 33.751 -37.757 40.323 1.00 36.54 26 LEU H N 1
ATOM 6731 C CA . LEU H 2 26 ? 33.267 -36.687 41.174 1.00 30.91 26 LEU H CA 1
ATOM 6732 C C . LEU H 2 26 ? 32.779 -37.288 42.485 1.00 28.89 26 LEU H C 1
ATOM 6733 O O . LEU H 2 26 ? 32.240 -38.387 42.496 1.00 30.06 26 LEU H O 1
ATOM 6738 N N . THR H 2 27 ? 33.004 -36.593 43.593 1.00 28.40 27 THR H N 1
ATOM 6739 C CA . THR H 2 27 ? 32.401 -36.981 44.862 1.00 26.09 27 THR H CA 1
ATOM 6740 C C . THR H 2 27 ? 31.800 -35.718 45.390 1.00 26.98 27 THR H C 1
ATOM 6741 O O . THR H 2 27 ? 32.037 -34.647 44.838 1.00 27.46 27 THR H O 1
ATOM 6745 N N . GLY H 2 28 ? 31.033 -35.819 46.460 1.00 23.36 28 GLY H N 1
ATOM 6746 C CA . GLY H 2 28 ? 30.469 -34.616 47.010 1.00 28.84 28 GLY H CA 1
ATOM 6747 C C . GLY H 2 28 ? 29.667 -34.854 48.260 1.00 27.15 28 GLY H C 1
ATOM 6748 O O . GLY H 2 28 ? 29.570 -35.971 48.737 1.00 29.45 28 GLY H O 1
ATOM 6749 N N . PHE H 2 29 ? 29.151 -33.774 48.821 1.00 30.72 29 PHE H N 1
ATOM 6750 C CA . PHE H 2 29 ? 28.178 -33.862 49.884 1.00 34.78 29 PHE H CA 1
ATOM 6751 C C . PHE H 2 29 ? 27.047 -32.904 49.498 1.00 35.53 29 PHE H C 1
ATOM 6752 O O . PHE H 2 29 ? 27.277 -31.929 48.781 1.00 33.33 29 PHE H O 1
ATOM 6760 N N . PRO H 2 30 ? 25.818 -33.184 49.948 1.00 37.07 30 PRO H N 1
ATOM 6761 C CA . PRO H 2 30 ? 25.400 -34.335 50.763 1.00 32.20 30 PRO H CA 1
ATOM 6762 C C . PRO H 2 30 ? 25.540 -35.637 49.979 1.00 33.72 30 PRO H C 1
ATOM 6763 O O . PRO H 2 30 ? 25.859 -35.585 48.784 1.00 30.27 30 PRO H O 1
ATOM 6767 N N . PRO H 2 31 ? 25.362 -36.795 50.639 1.00 38.39 31 PRO H N 1
ATOM 6768 C CA . PRO H 2 31 ? 25.565 -38.015 49.849 1.00 31.21 31 PRO H CA 1
ATOM 6769 C C . PRO H 2 31 ? 24.654 -38.097 48.629 1.00 28.64 31 PRO H C 1
ATOM 6770 O O . PRO H 2 31 ? 25.036 -38.729 47.650 1.00 29.04 31 PRO H O 1
ATOM 6774 N N . GLU H 2 32 ? 23.513 -37.420 48.656 1.00 31.64 32 GLU H N 1
ATOM 6775 C CA . GLU H 2 32 ? 22.595 -37.433 47.521 1.00 33.98 32 GLU H CA 1
ATOM 6776 C C . GLU H 2 32 ? 22.807 -36.245 46.566 1.00 29.80 32 GLU H C 1
ATOM 6777 O O . GLU H 2 32 ? 21.877 -35.813 45.889 1.00 29.46 32 GLU H O 1
ATOM 6783 N N . TRP H 2 33 ? 24.037 -35.748 46.488 1.00 29.48 33 TRP H N 1
ATOM 6784 C CA . TRP H 2 33 ? 24.342 -34.567 45.677 1.00 29.33 33 TRP H CA 1
ATOM 6785 C C . TRP H 2 33 ? 23.976 -34.730 44.188 1.00 27.02 33 TRP H C 1
ATOM 6786 O O . TRP H 2 33 ? 23.527 -33.769 43.555 1.00 25.50 33 TRP H O 1
ATOM 6797 N N . ARG H 2 34 ? 24.172 -35.931 43.640 1.00 27.13 34 ARG H N 1
ATOM 6798 C CA . ARG H 2 34 ? 23.839 -36.199 42.236 1.00 26.56 34 ARG H CA 1
ATOM 6799 C C . ARG H 2 34 ? 22.361 -35.982 41.980 1.00 28.38 34 ARG H C 1
ATOM 6800 O O . ARG H 2 34 ? 21.966 -35.388 40.980 1.00 28.99 34 ARG H O 1
ATOM 6808 N N . GLU H 2 35 ? 21.547 -36.452 42.910 1.00 30.72 35 GLU H N 1
ATOM 6809 C CA . GLU H 2 35 ? 20.120 -36.256 42.830 1.00 32.84 35 GLU H CA 1
ATOM 6810 C C . GLU H 2 35 ? 19.779 -34.770 42.894 1.00 30.20 35 GLU H C 1
ATOM 6811 O O . GLU H 2 35 ? 18.930 -34.288 42.147 1.00 31.41 35 GLU H O 1
ATOM 6817 N N . LYS H 2 36 ? 20.480 -34.031 43.740 1.00 26.80 36 LYS H N 1
ATOM 6818 C CA . LYS H 2 36 ? 20.194 -32.608 43.881 1.00 28.02 36 LYS H CA 1
ATOM 6819 C C . LYS H 2 36 ? 20.534 -31.789 42.633 1.00 29.48 36 LYS H C 1
ATOM 6820 O O . LYS H 2 36 ? 19.751 -30.915 42.233 1.00 27.40 36 LYS H O 1
ATOM 6826 N N . LEU H 2 37 ? 21.671 -32.078 42.001 1.00 24.81 37 LEU H N 1
ATOM 6827 C CA . LEU H 2 37 ? 22.043 -31.341 40.794 1.00 27.89 37 LEU H CA 1
ATOM 6828 C C . LEU H 2 37 ? 20.994 -31.539 39.712 1.00 28.85 37 LEU H C 1
ATOM 6829 O O . LEU H 2 37 ? 20.502 -30.586 39.108 1.00 25.67 37 LEU H O 1
ATOM 6834 N N . ILE H 2 38 ? 20.659 -32.801 39.486 1.00 27.83 38 ILE H N 1
ATOM 6835 C CA . ILE H 2 38 ? 19.718 -33.162 38.465 1.00 27.23 38 ILE H CA 1
ATOM 6836 C C . ILE H 2 38 ? 18.336 -32.573 38.722 1.00 27.80 38 ILE H C 1
ATOM 6837 O O . ILE H 2 38 ? 17.743 -31.966 37.830 1.00 28.60 38 ILE H O 1
ATOM 6842 N N . LYS H 2 39 ? 17.870 -32.687 39.956 1.00 25.99 39 LYS H N 1
ATOM 6843 C CA . LYS H 2 39 ? 16.593 -32.126 40.376 1.00 30.22 39 LYS H CA 1
ATOM 6844 C C . LYS H 2 39 ? 16.562 -30.590 40.237 1.00 32.59 39 LYS H C 1
ATOM 6845 O O . LYS H 2 39 ? 15.537 -30.006 39.865 1.00 36.26 39 LYS H O 1
ATOM 6851 N N . ALA H 2 40 ? 17.696 -29.951 40.527 1.00 29.39 40 ALA H N 1
ATOM 6852 C CA . ALA H 2 40 ? 17.842 -28.502 40.408 1.00 30.45 40 ALA H CA 1
ATOM 6853 C C . ALA H 2 40 ? 17.750 -28.046 38.955 1.00 28.94 40 ALA H C 1
ATOM 6854 O O . ALA H 2 40 ? 17.194 -26.979 38.668 1.00 25.37 40 ALA H O 1
ATOM 6856 N N . GLY H 2 41 ? 18.321 -28.837 38.052 1.00 25.85 41 GLY H N 1
ATOM 6857 C CA . GLY H 2 41 ? 18.259 -28.550 36.629 1.00 29.06 41 GLY H CA 1
ATOM 6858 C C . GLY H 2 41 ? 16.870 -28.706 36.016 1.00 27.95 41 GLY H C 1
ATOM 6859 O O . GLY H 2 41 ? 16.614 -28.257 34.904 1.00 25.20 41 GLY H O 1
ATOM 6860 N N . LEU H 2 42 ? 15.960 -29.337 36.746 1.00 32.50 42 LEU H N 1
ATOM 6861 C CA . LEU H 2 42 ? 14.607 -29.560 36.248 1.00 33.28 42 LEU H CA 1
ATOM 6862 C C . LEU H 2 42 ? 13.763 -28.294 36.403 1.00 39.73 42 LEU H C 1
ATOM 6863 O O . LEU H 2 42 ? 14.067 -27.439 37.249 1.00 40.96 42 LEU H O 1
ATOM 6868 N N . THR H 2 43 ? 12.769 -28.129 35.525 1.00 40.04 43 THR H N 1
ATOM 6869 C CA . THR H 2 43 ? 11.850 -26.982 35.576 1.00 39.51 43 THR H CA 1
ATOM 6870 C C . THR H 2 43 ? 10.401 -27.409 35.340 1.00 39.71 43 THR H C 1
ATOM 6871 O O . THR H 2 43 ? 10.127 -28.555 34.960 1.00 42.51 43 THR H O 1
#

Solvent-accessible surface area: 41800 Å² total; per-residue (Å²): 135,47,91,2,24,0,0,0,0,0,20,25,50,4,16,12,41,24,1,0,23,3,1,7,52,10,67,65,53,148,116,124,136,56,16,15,9,13,12,13,32,0,21,4,46,2,39,138,152,104,1,66,0,22,0,32,0,4,2,12,59,125,122,23,34,157,71,8,33,45,1,8,16,95,14,32,0,0,0,0,0,0,5,0,18,34,15,87,2,6,71,43,0,46,102,51,1,34,53,28,0,65,142,99,10,89,191,30,42,10,0,0,0,0,5,75,23,50,26,43,85,52,20,53,33,23,57,148,15,23,45,116,21,60,46,18,0,42,66,75,52,0,67,102,1,34,94,155,5,184,8,76,54,23,18,22,1,0,15,114,59,24,90,67,0,23,50,0,0,16,40,1,1,56,26,40,45,157,128,49,92,3,28,0,0,0,0,0,22,26,48,4,15,12,40,25,1,0,22,0,16,9,30,19,84,37,55,104,114,123,136,58,17,15,13,12,11,14,22,0,19,3,43,3,44,133,112,99,0,68,0,21,0,31,0,3,2,11,55,131,122,21,37,158,71,8,32,43,2,8,32,108,14,33,0,0,0,0,0,0,4,0,18,35,15,88,2,8,72,44,0,43,99,52,2,33,52,26,0,70,142,100,10,93,197,32,43,9,0,0,0,0,5,75,22,52,29,42,70,53,25,51,36,23,54,150,16,25,45,110,20,60,31,17,0,46,64,72,53,0,68,105,0,35,98,159,5,178,8,74,52,23,18,20,1,0,12,104,39,7,72,64,2,50,52,0,0,20,37,0,0,53,15,23,26,147,168,224,192,59,45,92,2,26,0,0,0,0,0,23,26,48,4,16,11,39,26,1,0,7,10,17,7,35,187,99,72,32,138,47,123,107,57,18,15,10,10,14,7,32,0,23,4,46,1,40,143,97,94,1,60,1,24,0,34,0,3,2,12,60,123,124,27,33,154,69,7,34,46,1,8,20,98,13,28,0,0,0,0,0,0,3,0,12,34,20,82,2,6,70,41,0,50,96,52,1,35,48,30,0,65,141,102,12,94,190,30,18,10,0,0,0,0,4,73,22,43,21,48,136,51,106,62,64,50,124,172,20,90,112,114,69,52,96,36,4,76,70,75,97,0,62,96,2,33,95,160,6,177,7,75,50,22,17,19,0,0,11,120,74,55,93,65,5,72,51,0,0,22,36,1,0,30,7,26,19,110,134,186,171,62,47,95,4,25,0,0,0,0,0,22,28,49,4,17,12,38,24,2,0,17,10,16,9,39,204,102,70,30,135,51,124,110,57,17,13,11,11,13,6,27,0,26,6,53,1,37,144,106,104,1,67,0,24,0,30,0,4,2,12,55,120,120,24,35,156,68,8,36,48,1,8,19,99,13,29,0,0,0,0,0,0,4,0,15,34,23,84,1,10,74,41,0,48,97,52,2,35,51,31,0,67,142,101,12,98,198,29,18,10,0,0,0,0,4,75,27,51,19,42,139,47,108,57,45,49,134,164,18,86,135,134,72,40,92,40,3,77,72,76,87,0,66,99,1,36,93,143,5,164,7,77,48,23,18,18,0,0,13,123,76,54,97,65,7,76,54,0,0,20,39,1,1,30,6,26,52,109,131,214,60,124,7,39,21,2,30,98,67,106,55,53,1,40,2,88,110,28,166,111,40,46,77,24,94,30,128,85,10,145,108,74,13,121,138,24,27,134,146,119,134,11,38,52,20,75,114,66,112,58,64,3,37,2,90,122,98,82,74,28,92,30,125,81,11,143,102,69,11,110,126,22,32,174,82,71,48,146,42,147,10,40,78,22,76,111,28,85,2,56,2,18,2,28,108,14,147,117,35,53,55,10,18,27,126,86,12,144,105,80,14,118,138,26,28,127,159,97,41,150,55,146,3,41,93,19,75,116,26,94,3,65,1,16,2,29,113,15,153,111,37,43,51,14,19,25,127,82,12,142,99,72,15,117,130,31,26,135,145

Radius of gyration: 39.2 Å; Cα contacts (8 Å, |Δi|>4): 1846; chains: 8; bounding box: 80×111×78 Å

CATH classification: 3.40.50.300

Foldseek 3Di:
DEEAAEEEEFAAPQCQPLLVCCQAPVDGDPDGDFDDWDKDWDWDDDDNDIYIYIYIYHGNDCVNVVVRCVSQPPHQEYEYEGEQLCVVRVVCCVVPVLVVNCVRPVPHAYEYEHEPLVCLPPVVSQVVQVVVVHHGRDVVNQVVSCVVSVHPYYFYAYSPVGRCSNVVVVVSVVVRVD/DEEAAEEEEFAAPLQQVLLVCCVAPVDRPPDGDFDDWDKDWDWDQDPNRIYIYIYTYHGNDCVNVVVRCVSQPPHQEYEYEGELLDVVRVVCVVVPVLVVNCVRPVPHAYEYEHEPLVCQPPVVSQVVQVVVPHHGRDPVNQVVSCVVSVHPYYYYAYSVVGRCSNVVVVVSVVVSVVD/DDFAEAAEEEEFAQPLCLPLLVCCQAPVDGDPDGDFDDWDKDWDWDADPNGTYIYIYTYHGNDCVNVVVRCVSQPPHLEYEYEGELLDVVRVVCCVVPVLVVNCVRPVPHAYEYEHEAPVVLPPPVSQVVCVVVVHHGHDPVNQVVSCVVSVHPYYYYAYSVVGRCSVVVVVVSVVVSVVD/DDQAEAEEEEEFAAPQQQVLLVCCLAPVDGDPDGDFDDWDKDWDWDDDPNGIYIYIYTYHGNDCVNVVVGCVSQPPHLEYEYEGELLDVVRVVCCVVPVLVVNCVRPVPHAYEYEHEPLVCQPPPVSQVVQVVVPHHGHDPVNQVVSCVVSVHPYYYYAYSVVGRCSVVVVVVSVVVSVVD/DDDDDDDDDDDDDKDWDQDPVGIDIPDRCRVVVVVVVVDD/DDDDDDDDDDDDWDADPCRDIPDRCNVVVVVVVVD/DDPPDDDDDDDDDDDDKDWDQDPVGIDIPDRCRVVVVVVVPDD/DVVDDDDDDDPDDDDKDWDQDPVGIQIPPNCRVVVVVVVPDD

Organism: Entamoeba histolytica (strain ATCC 30459 / HM-1:IMSS / ABRM) (NCBI:txid294381)

Secondary structure (DSSP, 8-state):
-EEEEEEEEESTTSSHHHHHHHHHHS----S----SEEEEEEEEEETTEEEEEEEEEE--SGGGTTTGGGG-TT-SEEEEEEETT-HHHHHHIIIIIHHHHHHH-TTS-EEEEEE-GGGTT-HHHHHHHHHTT-----HHHHHHHHHHTT-SEEEE--TTT-TTHHHHHHHHHHHHH-/-EEEEEEEEESTTSSHHHHHHHHHHS----S----SEEEEEEEEEETTEEEEEEEEE---SGGGTTTGGGG-TT-SEEEEEEETT-HHHHHHIIIIIHHHHHHH-TTS-EEEEEE-GGGTT-HHHHHHHHHTT--PPPHHHHHHHHHHHT-SEEEE--TTT-TTHHHHHHHHHHHHHH-/-PPEEEEEEEEESTTSSHHHHHHHHHHS----S----SEEEEEEEEEETTEEEEEEEEE---SGGGTTTGGGG-TT-SEEEEEEETT-HHHHHHIIIIIHHHHHHH-TTS-EEEEEE-GGGTT-HHHHHHHHTTT-----HHHHHHHHHHTT-SEEEE--TTT-TTHHHHHHHHHHHHHH-/-PPEEEEEEEEESTTSSHHHHHHHHHHS----S----SEEEEEEEEEETTEEEEEEEEEE--SGGGTTTGGGG-TT-SEEEEEEETT-HHHHHHIIIIIHHHHHHH-TTS-EEEEEE-GGGTT-HHHHHHHHTTT--PPPHHHHHHHHHHTT-SEEEE--TTT-TTHHHHHHHHHHHHHH-/---BPPPEEEEEEEEEEEETTEEEEESTTHHHHHHHHH--/-PBPPPEEEEEEEEEE---EEESTTHHHHHHHHH-/--TTPPBPPPEEEEEEEEEEEETTEEEEESTTHHHHHHHHH--/-TTPPBPPPEEEEEEEEEEEETTEEEEESTTHHHHHHHHH--

Sequence (879 aa):
PTSIKLVVVGDGAVGKTCLLISYSIRKFPEDYIPTVFDNYVVSLTAGTRQIQLALWDTAGLEEYDQLRPLSYSSASIFLICFSVTSSVSYDNVITKWHPEVIHFAPKVPIILVGTKLDTRNDPAIVKRLTEQGMTVINTAKGEELKNRIKAVKYIECSAKTSENLKTVFDEAVKTVLMPTSIKLVVVGDGAVGKTCLLISYSIRKFPEDYIPTVFDNYVVSLTAGTRQIQLALWDTAGLEEYDQLRPLSYSSASIFLICFSVTSSVSYDNVITKWHPEVIHFAPKVPIILVGTKLDTRNDPAIVKRLTEQGMTVINTAKGEELKNRIKAVKYIECSAKTSENLKTVFDEAVKTVLMNEKPTSIKLVVVGDGAVGKTCLLISYSIRKFPEDYIPTVFDNYVVSLTAGTRQIQLALWDTAGLEEYDQLRPLSYSSASIFLICFSVTSSVSYDNVITKWHPEVIHFAPKVPIILVGTKLDTRNDPAIVKRLTEQGMTVINTAKGEELKNRIKAVKYIECSAKTSENLKTVFDEAVKTVLMNEKPTSIKLVVVGDGAVGKTCLLISYSIRKFPEDYIPTVFDNYVVSLTAGTRQIQLALWDTAGLEEYDQLRPLSYSSASIFLICFSVTSSVSYDNVITKWHPEVIHFAPKVPIILVGTKLDTRNDPAIVKRLTEQGMTVINTAKGEELKNRIKAVKYIECSAKTSENLKTVFDEAVKTVLMNELIISDPTDFEQITHVELGDSGLTGFPPEWREKLIKAGLTLIISDPTDFEQITHVELGLTGFPPEWREKLIKAGLSNAELIISDPTDFEQITHVELGDSGLTGFPPEWREKLIKAGLTNAELIISDPTDFEQITHVELGDSGLTGFPPEWREKLIKAGLT

B-factor: mean 36.05, std 12.6, range [14.04, 102.44]

GO terms:
  GO:0005525 GTP binding (F, IDA)
  GO:0005515 protein binding (F, IPI)

InterPro domains:
  IPR001806 Small GTPase [PF00071] (9-180)
  IPR001806 Small GTPase [PS51421] (3-194)
  IPR001806 Small GTPase [SM00174] (10-183)
  IPR003578 Small GTPase Rho [PTHR24072] (7-191)
  IPR005225 Small GTP-binding domain [TIGR00231] (7-161)
  IPR027417 P-loop containing nucleoside triphosphate hydrolase [G3DSA:3.40.50.300] (1-193)
  IPR027417 P-loop containing nucleoside triphosphate hydrolase [SSF52540] (8-180)